Protein 8PUO (pdb70)

Sequence (889 aa):
SITLPSHSKMLTSDFIFGVATASFQIEGATTADNRLPSIWDTFCATPGKVKGMDNGEVACDHYHLWEQDIQLIKDLGVDAYRLSIAWPRVMDKKGEANQAGLDFYRNLLKKLKAEGLTVFATLYHWDLPQHLEDKGGWLNRETAYQFKNYADLVTKELSEWVDSWATFNEPFCAAILGYELGIHAPGLSKPEFGRQAAHHILLAHGLALPVIRKNAPKSQVGIVLNMNRSYAASEKAEDQFACLMRETLDNQFFIEPLMKGQYPQLLKTVAPQYLPTVLPGDMDIISQPIDFLGMMNFYTCNHNAYDADDMFKNVKNSQTVEYTDIGWEIAPQAFTELLVNLHKQYTLPPIYITENGAACADQIIDGEINDEQRVRYLDGHINAVNHAIESGVDIRGYFAWSLMDNFEWAEGYSKRFGLTYVDYQTQERTIKRSGHAYRTLLNNRKSITLPSHSKMLTSDFIFGVATASFQIEGATTADNRLPSIWDTFCATPGKVKGMDNGEVACDHYHLWEQDIQLIKDLGVDAYRLSIAWPRVMDKKGEANQAGLDFYRNLLKKLKAEGLTVFATLYHWDLPQHLEDKGGWLNRETAYQFKNYADLVTKELSEWVDSWATFNEPFCAAILGYELGIHAPGLSKPEFGRQAAHHILLAHGLALPVIRKNAPKSQVGIVLNMNRSYAASEKAEDQFACLMRETLDNQFFIEPLMKGQYPQLLKTVAPQYLPTVLPGDMDIISQPIDFLGMNFYTCNHNAYDADDMFKNVKNSQTVEYTDIGWEIAPQAFTELLVNLHKQYTLPPIYITENGAACADQIIDGEINDEQRVRYLDGHINAVNHAIESGVDIRGYFAWSLMDNFEWAEGYSKRFGLTYVDYQTQERTIKRSGHAYRTLLNNR

B-factor: mean 27.97, std 7.03, range [16.67, 87.18]

Secondary structure (DSSP, 8-state):
-----TT-GGGSTTSEEEEE--HHHH---TTGGGPPPBHHHHHHTSTTSSSTT--SSSTT-HHHHHHHHHHHHHHTT-SEEEEE--HHHHB-TTS-B-HHHHHHHHHHHHHHHHTT-EEEEEEESS--BHHHHTTTGGGSTHHHHHHHHHHHHHHHHHTTS-SEEEEEE-HHIIIIIHHTSSSSTT----HHHHHHHHHHHHHHHHHHHHHHHHH-TTSEEEEEEE--EEEESSSSHHHHHHHHHHHIIIIIHHHHHHHHSS--THHHHH-GGGSPP--TTHHHHHT---SEEEEE---EEEEEEETTTEEEEE--SS---B-TTS-B--HHHHHHHHHHHHHHS-PPPEEEEE----B----BTTB---HHHHHHHHHHHHHHHHHHHTT--EEEEEEE-SS----GGGGGGSB--SEEE-TTT--EEE-HHHHHHHHHHHT--/-----TT-GGGSTT-EEEEE--HHHH---TTGGGPPPBHHHHHHTSTTSSSTT--SSSTT-HHHHHHHHHHHHHHTT-SEEEEE--HHHHB-TTS-B-HHHHHHHHHHHHHHHHTT-EEEEEEESS--BHHHHTTTGGGSTHHHHHHHHHHHHHHHHHGGG-SEEEEEE-HIIIIIIHHTSSSSTT----HHHHHHHHHHHHHHHHHHHHHHHHH-TTSEEEEEEE--EEEESSSSHHHHHHHHHHHIIIIIHHHHHHHHSS--TTHHHH-GGGSPP--TTHHHHHT---SEEEEE---EEEEEEETTTEEEEE--SS---B-TTS-B--HHHHHHHHHHHHHHS-PPPEEEEE----B----BTTB---HHHHHHHHHHHHHHHHHHHTT--EEEEEEE-SS----GGGGGGSB--SEEE-TTT--EEE-HHHHHHHHHHHT-

InterPro domains:
  IPR001360 Glycoside hydrolase family 1 [PF00232] (10-445)
  IPR001360 Glycoside hydrolase family 1 [PR00131] (290-304)
  IPR001360 Glycoside hydrolase family 1 [PR00131] (351-359)
  IPR001360 Glycoside hydrolase family 1 [PR00131] (371-382)
  IPR001360 Glycoside hydrolase family 1 [PR00131] (392-409)
  IPR001360 Glycoside hydrolase family 1 [PR00131] (416-428)
  IPR001360 Glycoside hydrolase family 1 [PTHR10353] (17-446)
  IPR017736 Glycoside hydrolase, family 1, beta-glucosidase [TIGR03356] (14-438)
  IPR017853 Glycoside hydrolase superfamily [SSF51445] (14-445)
  IPR018120 Glycoside hydrolase family 1, active site [PS00572] (351-359)
  IPR033132 Glycosyl hydrolases family 1, N-terminal conserved site [PS00653] (16-30)

Solvent-accessible surface area: 34617 Å² total; per-residue (Å²): 96,6,83,18,57,106,158,3,127,0,41,68,117,123,7,36,0,0,0,0,2,0,2,9,2,4,8,2,15,14,124,30,69,125,20,16,83,0,5,2,34,64,7,21,86,51,130,83,86,13,109,64,184,40,54,2,107,91,6,0,33,4,23,119,44,54,96,98,1,3,98,17,1,80,69,0,19,13,40,0,1,3,6,2,0,2,5,0,5,0,21,49,127,187,47,119,32,22,100,43,2,0,65,16,0,45,75,2,0,105,72,0,70,89,55,65,5,39,0,12,1,1,1,3,4,13,1,0,2,36,49,20,29,100,64,6,0,1,17,3,15,16,4,0,31,58,0,69,89,0,0,48,36,0,0,135,60,0,26,144,57,10,56,4,0,6,0,1,1,14,1,32,10,10,0,4,32,0,1,17,100,17,88,19,4,35,19,43,69,108,36,81,6,0,6,31,0,0,0,11,0,0,0,0,0,0,20,0,3,67,25,0,89,176,28,4,91,196,19,68,1,0,0,1,4,28,4,44,54,7,58,28,38,43,166,124,84,85,8,86,72,0,23,95,1,38,45,4,5,28,9,21,0,5,0,25,0,7,48,140,19,75,12,6,78,64,0,120,118,60,3,79,95,35,48,18,48,46,20,92,45,2,32,114,51,0,38,59,112,19,40,2,0,0,1,1,2,23,12,11,18,20,0,18,90,30,91,136,93,32,46,104,95,49,159,21,107,127,146,50,71,75,12,66,31,46,89,16,30,15,45,137,2,0,23,54,14,0,33,61,8,74,157,107,26,138,36,21,29,2,26,0,0,9,0,2,2,0,9,87,18,123,79,103,143,61,102,3,102,8,80,34,1,4,111,5,0,42,24,0,0,32,4,0,10,100,0,18,114,70,47,5,68,10,101,0,0,0,0,8,0,0,0,0,4,0,26,11,28,58,0,42,45,32,46,6,0,0,0,27,0,55,57,176,90,30,110,34,27,37,0,107,0,0,77,14,0,78,62,14,3,95,103,70,252,98,6,83,18,56,107,150,1,115,0,39,68,119,108,8,37,0,0,0,0,2,1,3,11,0,4,9,3,16,17,123,29,72,126,20,18,69,0,6,2,36,65,7,22,88,51,127,84,87,10,116,66,182,42,55,2,106,90,6,0,32,4,22,118,45,54,103,99,0,4,102,17,1,84,60,0,20,12,43,0,1,3,7,2,0,2,7,0,4,0,17,55,114,183,44,113,41,22,93,45,1,0,65,17,0,49,77,2,0,98,79,0,66,83,50,64,6,40,0,11,1,1,0,3,5,13,2,0,2,35,42,18,29,101,69,6,0,1,17,3,16,16,3,0,31,58,0,70,87,0,0,45,34,0,0,125,59,0,30,135,70,10,57,3,0,6,0,1,1,14,0,32,11,10,0,4,32,0,1,18,100,15,92,19,5,33,17,46,70,112,36,83,8,0,6,31,0,0,0,11,0,0,0,0,0,0,20,0,2,67,24,0,89,175,30,7,90,197,21,68,2,0,0,0,4,29,3,40,56,6,60,28,39,45,164,124,83,85,6,85,72,0,22,95,2,38,44,4,6,29,8,21,0,5,0,25,0,6,46,138,20,72,11,6,80,64,0,121,119,62,4,81,93,34,50,19,45,48,20,90,44,2,33,115,51,0,38,59,109,19,47,1,0,0,0,0,0,24,12,11,19,21,0,25,99,27,90,137,82,33,46,106,96,53,170,36,111,137,143,51,69,83,11,70,29,47,88,17,29,14,45,146,2,0,24,60,12,0,25,64,8,74,164,110,25,139,35,21,32,1,18,0,1,9,0,3,2,0,9,87,18,128,82,110,139,55,123,3,108,7,80,34,1,5,115,4,0,41,25,0,0,36,4,0,9,109,0,22,117,69,48,4,67,7,104,0,0,0,0,8,0,0,0,0,4,0,25,11,27,55,0,41,50,29,44,6,0,0,0,26,0,57,41,170,98,27,116,34,27,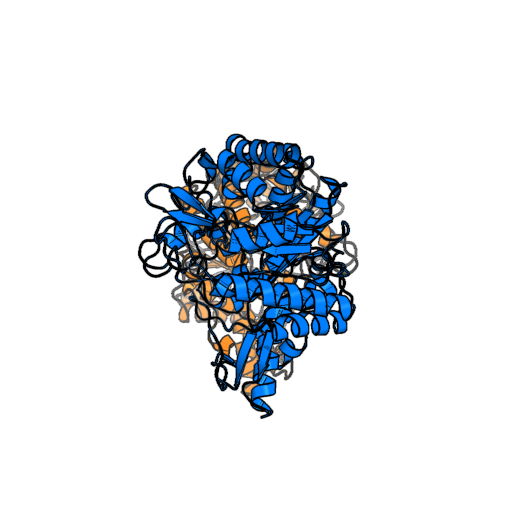34,0,107,0,0,86,15,0,59,77,14,4,98,121,111

Radius of gyration: 33.06 Å; Cα contacts (8 Å, |Δi|>4): 1859; chains: 2; bounding box: 61×107×72 Å

Structure (mmCIF, N/CA/C/O backbone):
data_8PUO
#
_entry.id   8PUO
#
_cell.length_a   103.116
_cell.length_b   201.120
_cell.length_c   47.825
_cell.angle_alpha   90.00
_cell.angle_beta   90.00
_cell.angle_gamma   90.00
#
_symmetry.space_group_name_H-M   'P 21 21 2'
#
loop_
_entity.id
_entity.type
_entity.pdbx_description
1 polymer Beta-glucosidase
2 non-polymer 1,2-ETHANEDIOL
3 non-polymer 2-AMINO-2-HYDROXYMETHYL-PROPANE-1,3-DIOL
4 water water
#
loop_
_atom_site.group_PDB
_atom_site.id
_atom_site.type_symbol
_atom_site.label_atom_id
_atom_site.label_alt_id
_atom_site.label_comp_id
_atom_site.label_asym_id
_atom_site.label_entity_id
_atom_site.label_seq_id
_atom_site.pdbx_PDB_ins_code
_atom_site.Cartn_x
_atom_site.Cartn_y
_atom_site.Cartn_z
_atom_site.occupancy
_atom_site.B_iso_or_equiv
_atom_site.auth_seq_id
_atom_site.auth_comp_id
_atom_site.auth_asym_id
_atom_site.auth_atom_id
_atom_site.pdbx_PDB_model_num
ATOM 1 N N . SER A 1 2 ? 31.615 49.020 31.124 1.00 36.45 2 SER A N 1
ATOM 2 C CA . SER A 1 2 ? 30.558 49.013 30.113 1.00 36.49 2 SER A CA 1
ATOM 3 C C . SER A 1 2 ? 30.971 48.214 28.871 1.00 32.63 2 SER A C 1
ATOM 4 O O . SER A 1 2 ? 32.086 47.675 28.805 1.00 35.78 2 SER A O 1
ATOM 7 N N . ILE A 1 3 ? 30.047 48.115 27.919 1.00 28.44 3 ILE A N 1
ATOM 8 C CA . ILE A 1 3 ? 30.262 47.453 26.632 1.00 31.42 3 ILE A CA 1
ATOM 9 C C . ILE A 1 3 ? 30.028 48.484 25.535 1.00 31.19 3 ILE A C 1
ATOM 10 O O . ILE A 1 3 ? 28.927 49.044 25.447 1.00 28.36 3 ILE A O 1
ATOM 15 N N . THR A 1 4 ? 31.065 48.767 24.723 1.00 26.87 4 THR A N 1
ATOM 16 C CA . THR A 1 4 ? 30.971 49.811 23.696 1.00 26.67 4 THR A CA 1
ATOM 17 C C . THR A 1 4 ? 31.624 49.371 22.392 1.00 28.68 4 THR A C 1
ATOM 18 O O . THR A 1 4 ? 32.633 48.658 22.401 1.00 34.31 4 THR A O 1
ATOM 22 N N . LEU A 1 5 ? 31.063 49.844 21.267 1.00 25.81 5 LEU A N 1
ATOM 23 C CA . LEU A 1 5 ? 31.631 49.738 19.919 1.00 27.83 5 LEU A CA 1
ATOM 24 C C . LEU A 1 5 ? 31.780 51.127 19.275 1.00 29.78 5 LEU A C 1
ATOM 25 O O . LEU A 1 5 ? 31.056 52.062 19.645 1.00 28.58 5 LEU A O 1
ATOM 30 N N . PRO A 1 6 ? 32.709 51.298 18.320 1.00 30.92 6 PRO A N 1
ATOM 31 C CA . PRO A 1 6 ? 32.765 52.569 17.572 1.00 30.67 6 PRO A CA 1
ATOM 32 C C . PRO A 1 6 ? 31.458 52.824 16.830 1.00 31.20 6 PRO A C 1
ATOM 33 O O . PRO A 1 6 ? 30.843 51.896 16.296 1.00 26.79 6 PRO A O 1
ATOM 37 N N . SER A 1 7 ? 31.021 54.098 16.794 1.00 29.66 7 SER A N 1
ATOM 38 C CA . SER A 1 7 ? 29.698 54.368 16.245 1.00 27.29 7 SER A CA 1
ATOM 39 C C . SER A 1 7 ? 29.598 54.100 14.734 1.00 27.39 7 SER A C 1
ATOM 40 O O . SER A 1 7 ? 28.483 54.025 14.197 1.00 32.28 7 SER A O 1
ATOM 43 N N . HIS A 1 8 ? 30.715 53.994 14.019 1.00 28.92 8 HIS A N 1
ATOM 44 C CA . HIS A 1 8 ? 30.685 53.634 12.601 1.00 29.38 8 HIS A CA 1
ATOM 45 C C . HIS A 1 8 ? 30.879 52.116 12.355 1.00 30.10 8 HIS A C 1
ATOM 46 O O . HIS A 1 8 ? 31.104 51.710 11.206 1.00 31.38 8 HIS A O 1
ATOM 53 N N . SER A 1 9 ? 30.858 51.283 13.407 1.00 26.23 9 SER A N 1
ATOM 54 C CA . SER A 1 9 ? 30.950 49.831 13.222 1.00 26.38 9 SER A CA 1
ATOM 55 C C . SER A 1 9 ? 29.751 49.298 12.436 1.00 26.48 9 SER A C 1
ATOM 56 O O . SER A 1 9 ? 28.602 49.686 12.690 1.00 25.99 9 SER A O 1
ATOM 59 N N . LYS A 1 10 ? 30.032 48.388 11.489 1.00 29.85 10 LYS A N 1
ATOM 60 C CA . LYS A 1 10 ? 28.980 47.625 10.811 1.00 28.06 10 LYS A CA 1
ATOM 61 C C . LYS A 1 10 ? 28.067 46.910 11.790 1.00 28.09 10 LYS A C 1
ATOM 62 O O . LYS A 1 10 ? 26.909 46.633 11.462 1.00 27.27 10 LYS A O 1
ATOM 68 N N . MET A 1 11 ? 28.570 46.567 12.983 1.00 28.39 11 MET A N 1
ATOM 69 C CA . MET A 1 11 ? 27.771 45.810 13.937 1.00 28.18 11 MET A CA 1
ATOM 70 C C . MET A 1 11 ? 26.580 46.606 14.480 1.00 29.53 11 MET A C 1
ATOM 71 O O . MET A 1 11 ? 25.593 46.005 14.941 1.00 28.70 11 MET A O 1
ATOM 76 N N . LEU A 1 12 ? 26.637 47.932 14.419 1.00 28.91 12 LEU A N 1
ATOM 77 C CA . LEU A 1 12 ? 25.600 48.778 14.996 1.00 31.98 12 LEU A CA 1
ATOM 78 C C . LEU A 1 12 ? 24.531 49.211 13.985 1.00 34.59 12 LEU A C 1
ATOM 79 O O . LEU A 1 12 ? 23.725 50.094 14.301 1.00 36.44 12 LEU A O 1
ATOM 84 N N . THR A 1 13 ? 24.509 48.632 12.780 1.00 32.18 13 THR A N 1
ATOM 85 C CA . THR A 1 13 ? 23.499 48.918 11.762 1.00 36.86 13 THR A CA 1
ATOM 86 C C . THR A 1 13 ? 22.409 47.827 11.731 1.00 39.84 13 THR A C 1
ATOM 87 O O . THR A 1 13 ? 22.467 46.813 12.425 1.00 39.55 13 THR A O 1
ATOM 91 N N . SER A 1 14 ? 21.387 48.053 10.907 1.00 37.50 14 SER A N 1
ATOM 92 C CA . SER A 1 14 ? 20.347 47.040 10.758 1.00 42.10 14 SER A CA 1
ATOM 93 C C . SER A 1 14 ? 20.807 45.812 9.961 1.00 41.79 14 SER A C 1
ATOM 94 O O . SER A 1 14 ? 20.035 44.850 9.842 1.00 40.92 14 SER A O 1
ATOM 97 N N . ASP A 1 15 ? 22.032 45.806 9.424 1.00 38.70 15 ASP A N 1
ATOM 98 C CA . ASP A 1 15 ? 22.550 44.634 8.727 1.00 40.62 15 ASP A CA 1
ATOM 99 C C . ASP A 1 15 ? 23.131 43.595 9.684 1.00 41.01 15 ASP A C 1
ATOM 100 O O . ASP A 1 15 ? 23.662 42.563 9.220 1.00 40.01 15 ASP A O 1
ATOM 105 N N . PHE A 1 16 ? 23.028 43.832 10.998 1.00 30.37 16 PHE A N 1
ATOM 106 C CA . PHE A 1 16 ? 23.658 42.986 12.007 1.00 31.28 16 PHE A CA 1
ATOM 107 C C . PHE A 1 16 ? 22.681 42.761 13.162 1.00 30.96 16 PHE A C 1
ATOM 108 O O . PHE A 1 16 ? 22.017 43.704 13.608 1.00 30.91 16 PHE A O 1
ATOM 116 N N . ILE A 1 17 ? 22.576 41.529 13.661 1.00 24.18 17 ILE A N 1
ATOM 117 C CA . ILE A 1 17 ? 21.655 41.259 14.766 1.00 25.82 17 ILE A CA 1
ATOM 118 C C . ILE A 1 17 ? 22.409 40.814 16.024 1.00 25.47 17 ILE A C 1
ATOM 119 O O . ILE A 1 17 ? 23.351 40.020 15.960 1.00 25.78 17 ILE A O 1
ATOM 124 N N . PHE A 1 18 ? 21.910 41.252 17.178 1.00 24.53 18 PHE A N 1
ATOM 125 C CA . PHE A 1 18 ? 22.395 40.874 18.497 1.00 22.31 18 PHE A CA 1
ATOM 126 C C . PHE A 1 18 ? 21.320 40.043 19.202 1.00 23.59 18 PHE A C 1
ATOM 127 O O . PHE A 1 18 ? 20.144 40.415 19.174 1.00 22.20 18 PHE A O 1
ATOM 135 N N . GLY A 1 19 ? 21.710 38.925 19.820 1.00 22.63 19 GLY A N 1
ATOM 136 C CA . GLY A 1 19 ? 20.759 38.114 20.579 1.00 21.61 19 GLY A CA 1
ATOM 137 C C . GLY A 1 19 ? 21.286 37.459 21.852 1.00 23.10 19 GLY A C 1
ATOM 138 O O . GLY A 1 19 ? 22.367 37.826 22.347 1.00 21.34 19 GLY A O 1
ATOM 139 N N . VAL A 1 20 ? 20.492 36.528 22.432 1.00 23.94 20 VAL A N 1
ATOM 140 C CA . VAL A 1 20 ? 20.901 35.659 23.544 1.00 23.35 20 VAL A CA 1
ATOM 141 C C . VAL A 1 20 ? 20.397 34.246 23.225 1.00 22.69 20 VAL A C 1
ATOM 142 O O . VAL A 1 20 ? 19.430 34.065 22.470 1.00 21.66 20 VAL A O 1
ATOM 146 N N . ALA A 1 21 ? 21.024 33.247 23.849 1.00 21.39 21 ALA A N 1
ATOM 147 C CA . ALA A 1 21 ? 20.791 31.830 23.485 1.00 19.82 21 ALA A CA 1
ATOM 148 C C . ALA A 1 21 ? 20.572 30.931 24.710 1.00 21.86 21 ALA A C 1
ATOM 149 O O . ALA A 1 21 ? 21.062 31.223 25.799 1.00 20.64 21 ALA A O 1
ATOM 151 N N . THR A 1 22 ? 19.820 29.835 24.518 1.00 22.58 22 THR A N 1
ATOM 152 C CA . THR A 1 22 ? 19.567 28.796 25.526 1.00 20.81 22 THR A CA 1
ATOM 153 C C . THR A 1 22 ? 19.489 27.441 24.824 1.00 21.37 22 THR A C 1
ATOM 154 O O . THR A 1 22 ? 19.572 27.360 23.599 1.00 19.97 22 THR A O 1
ATOM 158 N N . ALA A 1 23 ? 19.250 26.360 25.601 1.00 21.73 23 ALA A N 1
ATOM 159 C CA . ALA A 1 23 ? 18.988 25.015 25.054 1.00 23.35 23 ALA A CA 1
ATOM 160 C C . ALA A 1 23 ? 17.945 24.280 25.916 1.00 21.47 23 ALA A C 1
ATOM 161 O O . ALA A 1 23 ? 17.861 24.522 27.121 1.00 22.89 23 ALA A O 1
ATOM 163 N N . SER A 1 24 ? 17.202 23.326 25.306 1.00 22.32 24 SER A N 1
ATOM 164 C CA . SER A 1 24 ? 16.002 22.763 25.948 1.00 25.73 24 SER A CA 1
ATOM 165 C C . SER A 1 24 ? 16.286 22.105 27.311 1.00 25.16 24 SER A C 1
ATOM 166 O O . SER A 1 24 ? 15.625 22.417 28.314 1.00 22.61 24 SER A O 1
ATOM 169 N N . PHE A 1 25 ? 17.175 21.108 27.347 1.00 21.64 25 PHE A N 1
ATOM 170 C CA . PHE A 1 25 ? 17.419 20.404 28.603 1.00 24.22 25 PHE A CA 1
ATOM 171 C C . PHE A 1 25 ? 18.083 21.293 29.656 1.00 27.31 25 PHE A C 1
ATOM 172 O O . PHE A 1 25 ? 17.927 21.038 30.862 1.00 23.99 25 PHE A O 1
ATOM 180 N N . GLN A 1 26 ? 18.773 22.372 29.239 1.00 21.26 26 GLN A N 1
ATOM 181 C CA . GLN A 1 26 ? 19.431 23.236 30.215 1.00 22.34 26 GLN A CA 1
ATOM 182 C C . GLN A 1 26 ? 18.484 24.155 31.006 1.00 24.94 26 GLN A C 1
ATOM 183 O O . GLN A 1 26 ? 18.860 24.525 32.125 1.00 23.11 26 GLN A O 1
ATOM 189 N N . ILE A 1 27 ? 17.291 24.504 30.483 1.00 22.25 27 ILE A N 1
ATOM 190 C CA . ILE A 1 27 ? 16.382 25.457 31.135 1.00 24.74 27 ILE A CA 1
ATOM 191 C C . ILE A 1 27 ? 14.967 24.920 31.399 1.00 26.05 27 ILE A C 1
ATOM 192 O O . ILE A 1 27 ? 14.284 25.467 32.284 1.00 23.32 27 ILE A O 1
ATOM 197 N N . GLU A 1 28 ? 14.474 23.898 30.679 1.00 23.10 28 GLU A N 1
ATOM 198 C CA . GLU A 1 28 ? 13.018 23.648 30.665 1.00 24.77 28 GLU A CA 1
ATOM 199 C C . GLU A 1 28 ? 12.503 22.972 31.938 1.00 26.26 28 GLU A C 1
ATOM 200 O O . GLU A 1 28 ? 11.436 23.357 32.455 1.00 25.57 28 GLU A O 1
ATOM 206 N N . GLY A 1 29 ? 13.219 21.943 32.444 1.00 24.59 29 GLY A N 1
ATOM 207 C CA . GLY A 1 29 ? 12.643 21.175 33.538 1.00 23.81 29 GLY A CA 1
ATOM 208 C C . GLY A 1 29 ? 11.447 20.370 33.041 1.00 26.18 29 GLY A C 1
ATOM 209 O O . GLY A 1 29 ? 11.368 20.000 31.869 1.00 26.20 29 GLY A O 1
ATOM 210 N N . ALA A 1 30 ? 10.491 20.101 33.937 1.00 24.13 30 ALA A N 1
ATOM 211 C CA . ALA A 1 30 ? 9.277 19.373 33.548 1.00 25.61 30 ALA A CA 1
ATOM 212 C C . ALA A 1 30 ? 9.625 18.123 32.730 1.00 26.52 30 ALA A C 1
ATOM 213 O O . ALA A 1 30 ? 9.084 17.894 31.646 1.00 27.10 30 ALA A O 1
ATOM 215 N N . THR A 1 31 ? 10.578 17.313 33.230 1.00 24.61 31 THR A N 1
ATOM 216 C CA . THR A 1 31 ? 11.042 16.218 32.386 1.00 25.01 31 THR A CA 1
ATOM 217 C C . THR A 1 31 ? 10.035 15.073 32.270 1.00 30.28 31 THR A C 1
ATOM 218 O O . THR A 1 31 ? 10.188 14.223 31.385 1.00 28.76 31 THR A O 1
ATOM 222 N N . THR A 1 32 ? 9.019 15.002 33.123 1.00 27.25 32 THR A N 1
ATOM 223 C CA . THR A 1 32 ? 8.024 13.948 32.935 1.00 31.00 32 THR A CA 1
ATOM 224 C C . THR A 1 32 ? 6.660 14.493 32.540 1.00 33.41 32 THR A C 1
ATOM 225 O O . THR A 1 32 ? 5.690 13.716 32.533 1.00 32.54 32 THR A O 1
ATOM 229 N N . ALA A 1 33 ? 6.551 15.798 32.218 1.00 28.39 33 ALA A N 1
ATOM 230 C CA . ALA A 1 33 ? 5.249 16.362 31.858 1.00 30.73 33 ALA A CA 1
ATOM 231 C C . ALA A 1 33 ? 4.831 15.878 30.470 1.00 32.65 33 ALA A C 1
ATOM 232 O O . ALA A 1 33 ? 5.664 15.662 29.587 1.00 30.35 33 ALA A O 1
ATOM 234 N N . ASP A 1 34 ? 3.528 15.678 30.301 1.00 31.40 34 ASP A N 1
ATOM 235 C CA . ASP A 1 34 ? 2.900 15.486 28.984 1.00 32.46 34 ASP A CA 1
ATOM 236 C C . ASP A 1 34 ? 3.543 14.348 28.175 1.00 29.94 34 ASP A C 1
ATOM 237 O O . ASP A 1 34 ? 3.715 14.438 26.960 1.00 28.44 34 ASP A O 1
ATOM 242 N N . ASN A 1 35 ? 3.877 13.258 28.868 1.00 28.01 35 ASN A N 1
ATOM 243 C CA . ASN A 1 35 ? 4.409 12.026 28.266 1.00 30.07 35 ASN A CA 1
ATOM 244 C C . ASN A 1 35 ? 5.728 12.265 27.543 1.00 31.47 35 ASN A C 1
ATOM 245 O O . ASN A 1 35 ? 6.032 11.566 26.564 1.00 30.13 35 ASN A O 1
ATOM 250 N N . ARG A 1 36 ? 6.515 13.262 27.977 1.00 27.92 36 ARG A N 1
ATOM 251 C CA . ARG A 1 36 ? 7.874 13.398 27.451 1.00 24.69 36 ARG A CA 1
ATOM 252 C C . ARG A 1 36 ? 8.672 12.099 27.661 1.00 26.32 36 ARG A C 1
ATOM 253 O O . ARG A 1 36 ? 8.664 11.520 28.756 1.00 25.80 36 ARG A O 1
ATOM 261 N N . LEU A 1 37 ? 9.420 11.655 26.617 1.00 22.94 37 LEU A N 1
ATOM 262 C CA . LEU A 1 37 ? 10.201 10.408 26.750 1.00 22.53 37 LEU A CA 1
ATOM 263 C C . LEU A 1 37 ? 11.495 10.710 27.506 1.00 25.92 37 LEU A C 1
ATOM 264 O O . LEU A 1 37 ? 11.995 11.837 27.442 1.00 24.72 37 LEU A O 1
ATOM 269 N N . PRO A 1 38 ? 12.053 9.737 28.233 1.00 23.34 38 PRO A N 1
ATOM 270 C CA . PRO A 1 38 ? 13.399 9.917 28.829 1.00 25.74 38 PRO A CA 1
ATOM 271 C C . PRO A 1 38 ? 14.491 10.102 27.779 1.00 25.02 38 PRO A C 1
ATOM 272 O O . PRO A 1 38 ? 14.503 9.409 26.756 1.00 23.09 38 PRO A O 1
ATOM 276 N N . SER A 1 39 ? 15.459 10.984 28.072 1.00 24.23 39 SER A N 1
ATOM 277 C CA . SER A 1 39 ? 16.590 11.248 27.181 1.00 22.50 39 SER A CA 1
ATOM 278 C C . SER A 1 39 ? 17.878 10.654 27.752 1.00 26.08 39 SER A C 1
ATOM 279 O O . SER A 1 39 ? 17.948 10.241 28.913 1.00 22.51 39 SER A O 1
ATOM 282 N N . ILE A 1 40 ? 18.929 10.613 26.920 1.00 23.62 40 ILE A N 1
ATOM 283 C CA . ILE A 1 40 ? 20.208 10.095 27.415 1.00 22.67 40 ILE A CA 1
ATOM 284 C C . ILE A 1 40 ? 20.760 10.948 28.555 1.00 23.01 40 ILE A C 1
ATOM 285 O O . ILE A 1 40 ? 21.521 10.447 29.379 1.00 22.19 40 ILE A O 1
ATOM 290 N N . TRP A 1 41 ? 20.401 12.246 28.627 1.00 24.03 41 TRP A N 1
ATOM 291 C CA . TRP A 1 41 ? 20.873 13.049 29.757 1.00 19.37 41 TRP A CA 1
ATOM 292 C C . TRP A 1 41 ? 20.085 12.764 31.043 1.00 25.00 41 TRP A C 1
ATOM 293 O O . TRP A 1 41 ? 20.639 12.914 32.155 1.00 24.33 41 TRP A O 1
ATOM 304 N N . ASP A 1 42 ? 18.816 12.335 30.941 1.00 22.08 42 ASP A N 1
ATOM 305 C CA . ASP A 1 42 ? 18.139 11.860 32.159 1.00 24.88 42 ASP A CA 1
ATOM 306 C C . ASP A 1 42 ? 18.864 10.641 32.729 1.00 25.64 42 ASP A C 1
ATOM 307 O O . ASP A 1 42 ? 19.123 10.558 33.943 1.00 24.37 42 ASP A O 1
ATOM 312 N N . THR A 1 43 ? 19.280 9.720 31.846 1.00 23.91 43 THR A N 1
ATOM 313 C CA . THR A 1 43 ? 20.007 8.533 32.290 1.00 22.54 43 THR A CA 1
ATOM 314 C C . THR A 1 43 ? 21.375 8.896 32.862 1.00 24.31 43 THR A C 1
ATOM 315 O O . THR A 1 43 ? 21.769 8.362 33.894 1.00 24.41 43 THR A O 1
ATOM 319 N N . PHE A 1 44 ? 22.124 9.776 32.180 1.00 24.30 44 PHE A N 1
ATOM 320 C CA . PHE A 1 44 ? 23.466 10.152 32.620 1.00 24.86 44 PHE A CA 1
ATOM 321 C C . PHE A 1 44 ? 23.417 10.814 34.001 1.00 25.73 44 PHE A C 1
ATOM 322 O O . PHE A 1 44 ? 24.182 10.441 34.901 1.00 25.21 44 PHE A O 1
ATOM 330 N N . CYS A 1 45 ? 22.480 11.761 34.219 1.00 25.49 45 CYS A N 1
ATOM 331 C CA . CYS A 1 45 ? 22.394 12.383 35.554 1.00 23.96 45 CYS A CA 1
ATOM 332 C C . CYS A 1 45 ? 22.110 11.351 36.642 1.00 26.54 45 CYS A C 1
ATOM 333 O O . CYS A 1 45 ? 22.568 11.494 37.788 1.00 25.73 45 CYS A O 1
ATOM 336 N N . ALA A 1 46 ? 21.332 10.317 36.325 1.00 26.76 46 ALA A N 1
ATOM 337 C CA . ALA A 1 46 ? 21.037 9.327 37.352 1.00 25.94 46 ALA A CA 1
ATOM 338 C C . ALA A 1 46 ? 22.144 8.284 37.526 1.00 28.93 46 ALA A C 1
ATOM 339 O O . ALA A 1 46 ? 21.972 7.354 38.325 1.00 27.39 46 ALA A O 1
ATOM 341 N N . THR A 1 47 ? 23.273 8.397 36.824 1.00 26.07 47 THR A N 1
ATOM 342 C CA . THR A 1 47 ? 24.370 7.411 36.956 1.00 25.81 47 THR A CA 1
ATOM 343 C C . THR A 1 47 ? 25.419 7.944 37.916 1.00 31.48 47 THR A C 1
ATOM 344 O O . THR A 1 47 ? 25.979 9.030 37.657 1.00 27.93 47 THR A O 1
ATOM 348 N N . PRO A 1 48 ? 25.730 7.257 39.011 1.00 29.70 48 PRO A N 1
ATOM 349 C CA . PRO A 1 48 ? 26.639 7.854 40.004 1.00 30.21 48 PRO A CA 1
ATOM 350 C C . PRO A 1 48 ? 27.960 8.266 39.371 1.00 30.15 48 PRO A C 1
ATOM 351 O O . PRO A 1 48 ? 28.525 7.542 38.554 1.00 26.22 48 PRO A O 1
ATOM 355 N N . GLY A 1 49 ? 28.404 9.478 39.697 1.00 26.91 49 GLY A N 1
ATOM 356 C CA . GLY A 1 49 ? 29.711 9.962 39.303 1.00 29.01 49 GLY A CA 1
ATOM 357 C C . GLY A 1 49 ? 29.795 10.692 37.974 1.00 28.59 49 GLY A C 1
ATOM 358 O O . GLY A 1 49 ? 30.878 11.166 37.623 1.00 32.08 49 GLY A O 1
ATOM 359 N N . LYS A 1 50 ? 28.714 10.766 37.204 1.00 26.10 50 LYS A N 1
ATOM 360 C CA . LYS A 1 50 ? 28.812 11.333 35.860 1.00 26.28 50 LYS A CA 1
ATOM 361 C C . LYS A 1 50 ? 28.525 12.819 35.819 1.00 25.60 50 LYS A C 1
ATOM 362 O O . LYS A 1 50 ? 29.082 13.524 34.946 1.00 26.54 50 LYS A O 1
ATOM 368 N N . VAL A 1 51 ? 27.657 13.296 36.718 1.00 25.57 51 VAL A N 1
ATOM 369 C CA . VAL A 1 51 ? 27.264 14.709 36.769 1.00 24.27 51 VAL A CA 1
ATOM 370 C C . VAL A 1 51 ? 27.516 15.228 38.183 1.00 25.78 51 VAL A C 1
ATOM 371 O O . VAL A 1 51 ? 27.333 14.506 39.172 1.00 23.59 51 VAL A O 1
ATOM 375 N N . LYS A 1 52 ? 28.029 16.460 38.265 1.00 29.18 52 LYS A N 1
ATOM 376 C CA . LYS A 1 52 ? 28.434 17.076 39.534 1.00 30.68 52 LYS A CA 1
ATOM 377 C C . LYS A 1 52 ? 27.380 16.937 40.629 1.00 29.35 52 LYS A C 1
ATOM 378 O O . LYS A 1 52 ? 26.205 17.277 40.431 1.00 27.80 52 LYS A O 1
ATOM 384 N N . GLY A 1 53 ? 27.826 16.519 41.810 1.00 29.53 53 GLY A N 1
ATOM 385 C CA . GLY A 1 53 ? 26.927 16.471 42.976 1.00 28.30 53 GLY A CA 1
ATOM 386 C C . GLY A 1 53 ? 25.724 15.569 42.742 1.00 30.51 53 GLY A C 1
ATOM 387 O O . GLY A 1 53 ? 25.849 14.451 42.207 1.00 27.95 53 GLY A O 1
ATOM 388 N N . MET A 1 54 ? 24.543 16.044 43.165 1.00 25.79 54 MET A N 1
ATOM 389 C CA . MET A 1 54 ? 23.263 15.376 42.909 1.00 29.45 54 MET A CA 1
ATOM 390 C C . MET A 1 54 ? 22.434 16.075 41.830 1.00 27.35 54 MET A C 1
ATOM 391 O O . MET A 1 54 ? 21.227 15.844 41.737 1.00 28.25 54 MET A O 1
ATOM 396 N N . ASP A 1 55 ? 23.063 16.890 40.985 1.00 27.79 55 ASP A N 1
ATOM 397 C CA . ASP A 1 55 ? 22.330 17.734 40.057 1.00 24.40 55 ASP A CA 1
ATOM 398 C C . ASP A 1 55 ? 21.693 16.931 38.921 1.00 26.88 55 ASP A C 1
ATOM 399 O O . ASP A 1 55 ? 22.290 15.997 38.369 1.00 25.23 55 ASP A O 1
ATOM 404 N N . ASN A 1 56 ? 20.488 17.336 38.532 1.00 26.66 56 ASN A N 1
ATOM 405 C CA . ASN A 1 56 ? 19.824 16.720 37.391 1.00 25.34 56 ASN A CA 1
ATOM 406 C C . ASN A 1 56 ? 18.967 17.800 36.729 1.00 24.49 56 ASN A C 1
ATOM 407 O O . ASN A 1 56 ? 18.971 18.974 37.152 1.00 24.53 56 ASN A O 1
ATOM 412 N N . GLY A 1 57 ? 18.256 17.401 35.669 1.00 23.55 57 GLY A N 1
ATOM 413 C CA . GLY A 1 57 ? 17.462 18.305 34.858 1.00 25.05 57 GLY A CA 1
ATOM 414 C C . GLY A 1 57 ? 15.977 18.328 35.160 1.00 25.18 57 GLY A C 1
ATOM 415 O O . GLY A 1 57 ? 15.229 18.968 34.413 1.00 26.58 57 GLY A O 1
ATOM 416 N N . GLU A 1 58 ? 15.521 17.664 36.224 1.00 23.34 58 GLU A N 1
ATOM 417 C CA . GLU A 1 58 ? 14.085 17.541 36.479 1.00 25.53 58 GLU A CA 1
ATOM 418 C C . GLU A 1 58 ? 13.384 18.893 36.644 1.00 26.59 58 GLU A C 1
ATOM 419 O O . GLU A 1 58 ? 12.199 18.999 36.299 1.00 28.17 58 GLU A O 1
ATOM 425 N N . VAL A 1 59 ? 14.044 19.920 37.228 1.00 26.66 59 VAL A N 1
ATOM 426 C CA . VAL A 1 59 ? 13.421 21.230 37.440 1.00 27.38 59 VAL A CA 1
ATOM 427 C C . VAL A 1 59 ? 14.126 22.350 36.654 1.00 26.45 59 VAL A C 1
ATOM 428 O O . VAL A 1 59 ? 13.469 23.135 35.958 1.00 24.93 59 VAL A O 1
ATOM 432 N N . ALA A 1 60 ? 15.464 22.428 36.738 1.00 24.54 60 ALA A N 1
ATOM 433 C CA . ALA A 1 60 ? 16.296 23.425 36.003 1.00 25.34 60 ALA A CA 1
ATOM 434 C C . ALA A 1 60 ? 15.707 24.807 36.293 1.00 26.50 60 ALA A C 1
ATOM 435 O O . ALA A 1 60 ? 15.504 25.138 37.474 1.00 25.15 60 ALA A O 1
ATOM 437 N N . CYS A 1 61 ? 15.448 25.644 35.271 1.00 25.11 61 CYS A N 1
ATOM 438 C CA . CYS A 1 61 ? 14.860 26.963 35.492 1.00 25.66 61 CYS A CA 1
ATOM 439 C C . CYS A 1 61 ? 13.332 26.949 35.343 1.00 26.65 61 CYS A C 1
ATOM 440 O O . CYS A 1 61 ? 12.702 28.024 35.272 1.00 26.43 61 CYS A O 1
ATOM 443 N N . ASP A 1 62 ? 12.731 25.758 35.214 1.00 26.16 62 ASP A N 1
ATOM 444 C CA . ASP A 1 62 ? 11.266 25.595 35.054 1.00 27.72 62 ASP A CA 1
ATOM 445 C C . ASP A 1 62 ? 10.673 26.462 33.922 1.00 26.47 62 ASP A C 1
ATOM 446 O O . ASP A 1 62 ? 9.560 26.992 34.033 1.00 25.27 62 ASP A O 1
ATOM 451 N N . HIS A 1 63 ? 11.427 26.593 32.816 1.00 25.18 63 HIS A N 1
ATOM 452 C CA . HIS A 1 63 ? 10.987 27.385 31.655 1.00 23.35 63 HIS A CA 1
ATOM 453 C C . HIS A 1 63 ? 9.742 26.787 30.978 1.00 23.60 63 HIS A C 1
ATOM 454 O O . HIS A 1 63 ? 8.952 27.526 30.386 1.00 25.51 63 HIS A O 1
ATOM 461 N N . TYR A 1 64 ? 9.520 25.468 31.082 1.00 22.20 64 TYR A N 1
ATOM 462 C CA . TYR A 1 64 ? 8.283 24.878 30.560 1.00 24.63 64 TYR A CA 1
ATOM 463 C C . TYR A 1 64 ? 7.048 25.566 31.119 1.00 26.51 64 TYR A C 1
ATOM 464 O O . TYR A 1 64 ? 6.014 25.645 30.435 1.00 26.85 64 TYR A O 1
ATOM 473 N N . HIS A 1 65 ? 7.104 26.014 32.385 1.00 26.28 65 HIS A N 1
ATOM 474 C CA . HIS A 1 65 ? 5.977 26.700 32.996 1.00 29.18 65 HIS A CA 1
ATOM 475 C C . HIS A 1 65 ? 6.145 28.218 33.053 1.00 29.83 65 HIS A C 1
ATOM 476 O O . HIS A 1 65 ? 5.129 28.922 33.164 1.00 28.10 65 HIS A O 1
ATOM 483 N N . LEU A 1 66 ? 7.381 28.733 33.028 1.00 23.76 66 LEU A N 1
ATOM 484 C CA . LEU A 1 66 ? 7.612 30.176 33.193 1.00 24.63 66 LEU A CA 1
ATOM 485 C C . LEU A 1 66 ? 7.916 30.892 31.863 1.00 28.39 66 LEU A C 1
ATOM 486 O O . LEU A 1 66 ? 8.357 32.061 31.875 1.00 26.35 66 LEU A O 1
ATOM 491 N N . TRP A 1 67 ? 7.675 30.230 30.719 1.00 27.39 67 TRP A N 1
ATOM 492 C CA . TRP A 1 67 ? 8.063 30.787 29.413 1.00 28.08 67 TRP A CA 1
ATOM 493 C C . TRP A 1 67 ? 7.537 32.219 29.155 1.00 29.45 67 TRP A C 1
ATOM 494 O O . TRP A 1 67 ? 8.198 33.009 28.465 1.00 25.79 67 TRP A O 1
ATOM 505 N N . GLU A 1 68 ? 6.346 32.573 29.640 1.00 29.19 68 GLU A N 1
ATOM 506 C CA . GLU A 1 68 ? 5.788 33.878 29.251 1.00 32.86 68 GLU A CA 1
ATOM 507 C C . GLU A 1 68 ? 6.520 35.032 29.948 1.00 30.61 68 GLU A C 1
ATOM 508 O O . GLU A 1 68 ? 6.828 36.079 29.332 1.00 29.36 68 GLU A O 1
ATOM 514 N N . GLN A 1 69 ? 6.833 34.848 31.227 1.00 27.85 69 GLN A N 1
ATOM 515 C CA . GLN A 1 69 ? 7.639 35.848 31.911 1.00 29.13 69 GLN A CA 1
ATOM 516 C C . GLN A 1 69 ? 9.071 35.847 31.364 1.00 28.54 69 GLN A C 1
ATOM 517 O O . GLN A 1 69 ? 9.698 36.913 31.286 1.00 27.71 69 GLN A O 1
ATOM 523 N N . ASP A 1 70 ? 9.575 34.686 30.872 1.00 25.70 70 ASP A N 1
ATOM 524 C CA . ASP A 1 70 ? 10.909 34.703 30.237 1.00 24.27 70 ASP A CA 1
ATOM 525 C C . ASP A 1 70 ? 10.912 35.425 28.872 1.00 24.43 70 ASP A C 1
ATOM 526 O O . ASP A 1 70 ? 11.937 36.004 28.476 1.00 25.81 70 ASP A O 1
ATOM 531 N N . ILE A 1 71 ? 9.793 35.426 28.139 1.00 26.64 71 ILE A N 1
ATOM 532 C CA . ILE A 1 71 ? 9.742 36.287 26.946 1.00 26.97 71 ILE A CA 1
ATOM 533 C C . ILE A 1 71 ? 9.805 37.768 27.345 1.00 28.38 71 ILE A C 1
ATOM 534 O O . ILE A 1 71 ? 10.483 38.577 26.676 1.00 26.41 71 ILE A O 1
ATOM 539 N N . GLN A 1 72 ? 9.079 38.158 28.413 1.00 25.13 72 GLN A N 1
ATOM 540 C CA . GLN A 1 72 ? 9.201 39.557 28.862 1.00 29.67 72 GLN A CA 1
ATOM 541 C C . GLN A 1 72 ? 10.647 39.890 29.261 1.00 31.59 72 GLN A C 1
ATOM 542 O O . GLN A 1 72 ? 11.137 40.998 29.006 1.00 30.76 72 GLN A O 1
ATOM 548 N N . LEU A 1 73 ? 11.349 38.939 29.871 1.00 26.81 73 LEU A N 1
ATOM 549 C CA . LEU A 1 73 ? 12.771 39.127 30.176 1.00 23.19 73 LEU A CA 1
ATOM 550 C C . LEU A 1 73 ? 13.593 39.358 28.898 1.00 27.06 73 LEU A C 1
ATOM 551 O O . LEU A 1 73 ? 14.463 40.246 28.861 1.00 26.17 73 LEU A O 1
ATOM 556 N N . ILE A 1 74 ? 13.351 38.544 27.846 1.00 25.78 74 ILE A N 1
ATOM 557 C CA . ILE A 1 74 ? 14.062 38.721 26.568 1.00 24.67 74 ILE A CA 1
ATOM 558 C C . ILE A 1 74 ? 13.786 40.120 26.013 1.00 28.26 74 ILE A C 1
ATOM 559 O O . ILE A 1 74 ? 14.696 40.824 25.547 1.00 25.58 74 ILE A O 1
ATOM 564 N N . LYS A 1 75 ? 12.530 40.562 26.095 1.00 28.76 75 LYS A N 1
ATOM 565 C CA . LYS A 1 75 ? 12.192 41.927 25.660 1.00 32.17 75 LYS A CA 1
ATOM 566 C C . LYS A 1 75 ? 12.961 42.979 26.448 1.00 33.49 75 LYS A C 1
ATOM 567 O O . LYS A 1 75 ? 13.424 43.982 25.881 1.00 33.41 75 LYS A O 1
ATOM 573 N N . ASP A 1 76 ? 13.046 42.806 27.770 1.00 29.23 76 ASP A N 1
ATOM 574 C CA . ASP A 1 76 ? 13.676 43.815 28.620 1.00 32.15 76 ASP A CA 1
ATOM 575 C C . ASP A 1 76 ? 15.152 44.016 28.292 1.00 36.34 76 ASP A C 1
ATOM 576 O O . ASP A 1 76 ? 15.689 45.118 28.494 1.00 33.52 76 ASP A O 1
ATOM 581 N N . LEU A 1 77 ? 15.830 42.958 27.846 1.00 29.18 77 LEU A N 1
ATOM 582 C CA . LEU A 1 77 ? 17.249 43.029 27.531 1.00 26.86 77 LEU A CA 1
ATOM 583 C C . LEU A 1 77 ? 17.512 43.785 26.234 1.00 26.34 77 LEU A C 1
ATOM 584 O O . LEU A 1 77 ? 18.671 44.090 25.952 1.00 28.34 77 LEU A O 1
ATOM 589 N N . GLY A 1 78 ? 16.476 44.070 25.434 1.00 29.84 78 GLY A N 1
ATOM 590 C CA . GLY A 1 78 ? 16.636 44.861 24.215 1.00 29.07 78 GLY A CA 1
ATOM 591 C C . GLY A 1 78 ? 17.160 44.127 22.980 1.00 28.04 78 GLY A C 1
ATOM 592 O O . GLY A 1 78 ? 17.551 44.794 22.008 1.00 25.53 78 GLY A O 1
ATOM 593 N N . VAL A 1 79 ? 17.174 42.786 22.968 1.00 24.05 79 VAL A N 1
ATOM 594 C CA . VAL A 1 79 ? 17.848 42.070 21.895 1.00 21.67 79 VAL A CA 1
ATOM 595 C C . VAL A 1 79 ? 16.964 42.035 20.655 1.00 26.60 79 VAL A C 1
ATOM 596 O O . VAL A 1 79 ? 15.741 42.209 20.724 1.00 25.28 79 VAL A O 1
ATOM 600 N N . ASP A 1 80 ? 17.615 41.800 19.496 1.00 23.67 80 ASP A N 1
ATOM 601 C CA . ASP A 1 80 ? 16.917 41.649 18.216 1.00 25.00 80 ASP A CA 1
ATOM 602 C C . ASP A 1 80 ? 16.385 40.223 18.026 1.00 25.39 80 ASP A C 1
ATOM 603 O O . ASP A 1 80 ? 15.458 40.021 17.234 1.00 20.15 80 ASP A O 1
ATOM 608 N N . ALA A 1 81 ? 16.999 39.239 18.697 1.00 24.15 81 ALA A N 1
ATOM 609 C CA . ALA A 1 81 ? 16.864 37.832 18.312 1.00 21.74 81 ALA A CA 1
ATOM 610 C C . ALA A 1 81 ? 17.046 36.914 19.514 1.00 20.27 81 ALA A C 1
ATOM 611 O O . ALA A 1 81 ? 17.724 37.262 20.478 1.00 21.15 81 ALA A O 1
ATOM 613 N N . TYR A 1 82 ? 16.463 35.718 19.406 1.00 20.23 82 TYR A N 1
ATOM 614 C CA . TYR A 1 82 ? 16.553 34.700 20.484 1.00 21.19 82 TYR A CA 1
ATOM 615 C C . TYR A 1 82 ? 16.832 33.335 19.847 1.00 20.63 82 TYR A C 1
ATOM 616 O O . TYR A 1 82 ? 16.175 32.978 18.869 1.00 20.28 82 TYR A O 1
ATOM 625 N N . ARG A 1 83 ? 17.814 32.619 20.406 1.00 22.16 83 ARG A N 1
ATOM 626 C CA . ARG A 1 83 ? 18.174 31.273 19.893 1.00 21.20 83 ARG A CA 1
ATOM 627 C C . ARG A 1 83 ? 17.795 30.223 20.947 1.00 23.67 83 ARG A C 1
ATOM 628 O O . ARG A 1 83 ? 18.239 30.360 22.108 1.00 22.01 83 ARG A O 1
ATOM 636 N N . LEU A 1 84 ? 17.000 29.226 20.557 1.00 19.81 84 LEU A N 1
ATOM 637 C CA . LEU A 1 84 ? 16.583 28.152 21.481 1.00 19.47 84 LEU A CA 1
ATOM 638 C C . LEU A 1 84 ? 16.696 26.791 20.783 1.00 21.00 84 LEU A C 1
ATOM 639 O O . LEU A 1 84 ? 16.902 26.773 19.564 1.00 20.20 84 LEU A O 1
ATOM 644 N N . SER A 1 85 ? 16.594 25.703 21.552 1.00 19.10 85 SER A N 1
ATOM 645 C CA . SER A 1 85 ? 16.511 24.394 20.901 1.00 18.37 85 SER A CA 1
ATOM 646 C C . SER A 1 85 ? 15.154 23.733 21.156 1.00 19.76 85 SER A C 1
ATOM 647 O O . SER A 1 85 ? 14.425 24.099 22.085 1.00 21.45 85 SER A O 1
ATOM 650 N N . ILE A 1 86 ? 14.822 22.749 20.276 1.00 21.17 86 ILE A N 1
ATOM 651 C CA . ILE A 1 86 ? 13.589 21.955 20.351 1.00 20.35 86 ILE A CA 1
ATOM 652 C C . ILE A 1 86 ? 13.957 20.600 20.985 1.00 23.36 86 ILE A C 1
ATOM 653 O O . ILE A 1 86 ? 14.981 19.986 20.622 1.00 22.25 86 ILE A O 1
ATOM 658 N N . ALA A 1 87 ? 13.123 20.104 21.902 1.00 22.66 87 ALA A N 1
ATOM 659 C CA . ALA A 1 87 ? 13.382 18.808 22.562 1.00 23.22 87 ALA A CA 1
ATOM 660 C C . ALA A 1 87 ? 12.716 17.642 21.807 1.00 23.84 87 ALA A C 1
ATOM 661 O O . ALA A 1 87 ? 11.500 17.427 21.890 1.00 22.11 87 ALA A O 1
ATOM 663 N N . TRP A 1 88 ? 13.510 16.890 21.062 1.00 19.93 88 TRP A N 1
ATOM 664 C CA . TRP A 1 88 ? 13.013 15.672 20.412 1.00 24.21 88 TRP A CA 1
ATOM 665 C C . TRP A 1 88 ? 12.221 14.761 21.364 1.00 21.12 88 TRP A C 1
ATOM 666 O O . TRP A 1 88 ? 11.197 14.201 20.930 1.00 24.32 88 TRP A O 1
ATOM 677 N N . PRO A 1 89 ? 12.601 14.580 22.632 1.00 21.07 89 PRO A N 1
ATOM 678 C CA . PRO A 1 89 ? 11.785 13.719 23.536 1.00 22.97 89 PRO A CA 1
ATOM 679 C C . PRO A 1 89 ? 10.388 14.224 23.771 1.00 26.26 89 PRO A C 1
ATOM 680 O O . PRO A 1 89 ? 9.514 13.434 24.169 1.00 24.15 89 PRO A O 1
ATOM 684 N N . ARG A 1 90 ? 10.138 15.533 23.611 1.00 23.28 90 ARG A N 1
ATOM 685 C CA . ARG A 1 90 ? 8.785 16.024 23.865 1.00 23.80 90 ARG A CA 1
ATOM 686 C C . ARG A 1 90 ? 7.837 15.857 22.680 1.00 26.29 90 ARG A C 1
ATOM 687 O O . ARG A 1 90 ? 6.613 15.848 22.887 1.00 27.52 90 ARG A O 1
ATOM 695 N N . VAL A 1 91 ? 8.339 15.826 21.437 1.00 26.05 91 VAL A N 1
ATOM 696 C CA . VAL A 1 91 ? 7.461 16.066 20.288 1.00 25.57 91 VAL A CA 1
ATOM 697 C C . VAL A 1 91 ? 7.041 14.796 19.554 1.00 30.23 91 VAL A C 1
ATOM 698 O O . VAL A 1 91 ? 6.215 14.868 18.629 1.00 28.82 91 VAL A O 1
ATOM 702 N N . MET A 1 92 ? 7.533 13.632 19.954 1.00 26.57 92 MET A N 1
ATOM 703 C CA . MET A 1 92 ? 6.957 12.442 19.375 1.00 29.71 92 MET A CA 1
ATOM 704 C C . MET A 1 92 ? 7.068 11.308 20.372 1.00 32.78 92 MET A C 1
ATOM 705 O O . MET A 1 92 ? 7.871 11.360 21.318 1.00 26.27 92 MET A O 1
ATOM 710 N N . ASP A 1 93 ? 6.286 10.257 20.108 1.00 31.76 93 ASP A N 1
ATOM 711 C CA . ASP A 1 93 ? 6.307 9.059 20.978 1.00 29.85 93 ASP A CA 1
ATOM 712 C C . ASP A 1 93 ? 7.354 8.059 20.472 1.00 32.69 93 ASP A C 1
ATOM 713 O O . ASP A 1 93 ? 8.088 8.401 19.538 1.00 31.81 93 ASP A O 1
ATOM 718 N N . LYS A 1 94 ? 7.384 6.856 21.049 1.00 32.91 94 LYS A N 1
ATOM 719 C CA . LYS A 1 94 ? 8.416 5.836 20.697 1.00 37.76 94 LYS A CA 1
ATOM 720 C C . LYS A 1 94 ? 8.170 5.221 19.304 1.00 40.07 94 LYS A C 1
ATOM 721 O O . LYS A 1 94 ? 9.129 4.705 18.720 1.00 41.67 94 LYS A O 1
ATOM 727 N N . LYS A 1 95 ? 6.940 5.259 18.806 1.00 52.93 95 LYS A N 1
ATOM 728 C CA . LYS A 1 95 ? 6.620 4.693 17.471 1.00 45.25 95 LYS A CA 1
ATOM 729 C C . LYS A 1 95 ? 6.825 5.745 16.371 1.00 45.89 95 LYS A C 1
ATOM 730 O O . LYS A 1 95 ? 6.655 5.408 15.199 1.00 58.05 95 LYS A O 1
ATOM 736 N N . GLY A 1 96 ? 7.158 6.974 16.752 1.00 41.34 96 GLY A N 1
ATOM 737 C CA . GLY A 1 96 ? 7.396 8.029 15.759 1.00 35.46 96 GLY A CA 1
ATOM 738 C C . GLY A 1 96 ? 6.188 8.924 15.583 1.00 33.21 96 GLY A C 1
ATOM 739 O O . GLY A 1 96 ? 6.259 9.815 14.728 1.00 33.24 96 GLY A O 1
ATOM 740 N N . GLU A 1 97 ? 5.115 8.706 16.343 1.00 34.00 97 GLU A N 1
ATOM 741 C CA . GLU A 1 97 ? 3.930 9.565 16.094 1.00 35.07 97 GLU A CA 1
ATOM 742 C C . GLU A 1 97 ? 3.988 10.900 16.855 1.00 31.47 97 GLU A C 1
ATOM 743 O O . GLU A 1 97 ? 4.604 10.968 17.916 1.00 31.85 97 GLU A O 1
ATOM 749 N N . ALA A 1 98 ? 3.370 11.968 16.309 1.00 32.74 98 ALA A N 1
ATOM 750 C CA . ALA A 1 98 ? 3.501 13.297 16.938 1.00 30.15 98 ALA A CA 1
ATOM 751 C C . ALA A 1 98 ? 2.829 13.347 18.309 1.00 34.11 98 ALA A C 1
ATOM 752 O O . ALA A 1 98 ? 1.699 12.857 18.491 1.00 33.35 98 ALA A O 1
ATOM 754 N N . ASN A 1 99 ? 3.503 14.029 19.253 1.00 28.61 99 ASN A N 1
ATOM 755 C CA . ASN A 1 99 ? 2.982 14.311 20.589 1.00 30.31 99 ASN A CA 1
ATOM 756 C C . ASN A 1 99 ? 2.480 15.745 20.554 1.00 31.31 99 ASN A C 1
ATOM 757 O O . ASN A 1 99 ? 3.287 16.673 20.607 1.00 25.81 99 ASN A O 1
ATOM 762 N N . GLN A 1 100 ? 1.155 15.926 20.484 1.00 27.91 100 GLN A N 1
ATOM 763 C CA . GLN A 1 100 ? 0.579 17.274 20.279 1.00 31.07 100 GLN A CA 1
ATOM 764 C C . GLN A 1 100 ? 0.756 18.201 21.480 1.00 29.15 100 GLN A C 1
ATOM 765 O O . GLN A 1 100 ? 0.931 19.404 21.292 1.00 29.99 100 GLN A O 1
ATOM 771 N N . ALA A 1 101 ? 0.729 17.676 22.712 1.00 29.57 101 ALA A N 1
ATOM 772 C CA . ALA A 1 101 ? 0.975 18.527 23.883 1.00 32.05 101 ALA A CA 1
ATOM 773 C C . ALA A 1 101 ? 2.395 19.088 23.866 1.00 30.15 101 ALA A C 1
ATOM 774 O O . ALA A 1 101 ? 2.628 20.292 24.136 1.00 30.06 101 ALA A O 1
ATOM 776 N N . GLY A 1 102 ? 3.365 18.218 23.557 1.00 29.99 102 GLY A N 1
ATOM 777 C CA . GLY A 1 102 ? 4.732 18.674 23.416 1.00 26.89 102 GLY A CA 1
ATOM 778 C C . GLY A 1 102 ? 4.874 19.718 22.324 1.00 27.69 102 GLY A C 1
ATOM 779 O O . GLY A 1 102 ? 5.562 20.728 22.506 1.00 27.10 102 GLY A O 1
ATOM 780 N N . LEU A 1 103 ? 4.223 19.492 21.170 1.00 27.56 103 LEU A N 1
ATOM 781 C CA . LEU A 1 103 ? 4.294 20.495 20.109 1.00 28.17 103 LEU A CA 1
ATOM 782 C C . LEU A 1 103 ? 3.609 21.807 20.514 1.00 29.24 103 LEU A C 1
ATOM 783 O O . LEU A 1 103 ? 4.042 22.889 20.094 1.00 28.58 103 LEU A O 1
ATOM 788 N N . ASP A 1 104 ? 2.532 21.742 21.288 1.00 30.19 104 ASP A N 1
ATOM 789 C CA . ASP A 1 104 ? 1.851 22.968 21.707 1.00 28.90 104 ASP A CA 1
ATOM 790 C C . ASP A 1 104 ? 2.784 23.877 22.510 1.00 29.17 104 ASP A C 1
ATOM 791 O O . ASP A 1 104 ? 2.688 25.109 22.421 1.00 27.39 104 ASP A O 1
ATOM 796 N N . PHE A 1 105 ? 3.655 23.295 23.354 1.00 28.76 105 PHE A N 1
ATOM 797 C CA . PHE A 1 105 ? 4.597 24.168 24.077 1.00 25.83 105 PHE A CA 1
ATOM 798 C C . PHE A 1 105 ? 5.370 25.085 23.111 1.00 26.72 105 PHE A C 1
ATOM 799 O O . PHE A 1 105 ? 5.503 26.316 23.334 1.00 26.86 105 PHE A O 1
ATOM 807 N N . TYR A 1 106 ? 5.891 24.499 22.022 1.00 27.58 106 TYR A N 1
ATOM 808 C CA . TYR A 1 106 ? 6.692 25.267 21.068 1.00 27.39 106 TYR A CA 1
ATOM 809 C C . TYR A 1 106 ? 5.812 26.170 20.200 1.00 25.33 106 TYR A C 1
ATOM 810 O O . TYR A 1 106 ? 6.196 27.307 19.900 1.00 24.43 106 TYR A O 1
ATOM 819 N N . ARG A 1 107 ? 4.621 25.698 19.791 1.00 27.31 107 ARG A N 1
ATOM 820 C CA . ARG A 1 107 ? 3.694 26.591 19.077 1.00 28.20 107 ARG A CA 1
ATOM 821 C C . ARG A 1 107 ? 3.449 27.888 19.861 1.00 28.98 107 ARG A C 1
ATOM 822 O O . ARG A 1 107 ? 3.609 29.003 19.320 1.00 29.98 107 ARG A O 1
ATOM 830 N N . ASN A 1 108 ? 3.068 27.777 21.148 1.00 29.30 108 ASN A N 1
ATOM 831 C CA . ASN A 1 108 ? 2.707 29.003 21.891 1.00 29.77 108 ASN A CA 1
ATOM 832 C C . ASN A 1 108 ? 3.923 29.903 22.126 1.00 28.30 108 ASN A C 1
ATOM 833 O O . ASN A 1 108 ? 3.836 31.145 21.993 1.00 29.71 108 ASN A O 1
ATOM 838 N N . LEU A 1 109 ? 5.064 29.298 22.481 1.00 26.83 109 LEU A N 1
ATOM 839 C CA . LEU A 1 109 ? 6.295 30.065 22.673 1.00 26.81 109 LEU A CA 1
ATOM 840 C C . LEU A 1 109 ? 6.703 30.837 21.412 1.00 26.13 109 LEU A C 1
ATOM 841 O O . LEU A 1 109 ? 7.008 32.040 21.486 1.00 24.59 109 LEU A O 1
ATOM 846 N N . LEU A 1 110 ? 6.751 30.152 20.249 1.00 27.67 110 LEU A N 1
ATOM 847 C CA . LEU A 1 110 ? 7.201 30.785 18.995 1.00 27.40 110 LEU A CA 1
ATOM 848 C C . LEU A 1 110 ? 6.240 31.879 18.522 1.00 27.55 110 LEU A C 1
ATOM 849 O O . LEU A 1 110 ? 6.680 32.939 18.031 1.00 25.68 110 LEU A O 1
ATOM 854 N N . LYS A 1 111 ? 4.919 31.632 18.622 1.00 27.82 111 LYS A N 1
ATOM 855 C CA . LYS A 1 111 ? 3.978 32.672 18.221 1.00 31.16 111 LYS A CA 1
ATOM 856 C C . LYS A 1 111 ? 4.160 33.919 19.059 1.00 30.74 111 LYS A C 1
ATOM 857 O O . LYS A 1 111 ? 4.140 35.033 18.517 1.00 28.98 111 LYS A O 1
ATOM 863 N N . LYS A 1 112 ? 4.364 33.751 20.379 1.00 29.16 112 LYS A N 1
ATOM 864 C CA . LYS A 1 112 ? 4.499 34.927 21.237 1.00 27.78 112 LYS A CA 1
ATOM 865 C C . LYS A 1 112 ? 5.779 35.691 20.926 1.00 28.82 112 LYS A C 1
ATOM 866 O O . LYS A 1 112 ? 5.771 36.932 20.901 1.00 30.65 112 LYS A O 1
ATOM 872 N N . LEU A 1 113 ? 6.892 34.967 20.698 1.00 27.46 113 LEU A N 1
ATOM 873 C CA . LEU A 1 113 ? 8.144 35.633 20.326 1.00 28.83 113 LEU A CA 1
ATOM 874 C C . LEU A 1 113 ? 7.987 36.452 19.045 1.00 27.86 113 LEU A C 1
ATOM 875 O O . LEU A 1 113 ? 8.524 37.564 18.954 1.00 27.65 113 LEU A O 1
ATOM 880 N N . LYS A 1 114 ? 7.344 35.878 18.003 1.00 22.25 114 LYS A N 1
ATOM 881 C CA . LYS A 1 114 ? 7.161 36.650 16.770 1.00 23.54 114 LYS A CA 1
ATOM 882 C C . LYS A 1 114 ? 6.187 37.814 16.975 1.00 29.74 114 LYS A C 1
ATOM 883 O O . LYS A 1 114 ? 6.329 38.870 16.339 1.00 28.22 114 LYS A O 1
ATOM 889 N N . ALA A 1 115 ? 5.167 37.649 17.823 1.00 25.64 115 ALA A N 1
ATOM 890 C CA . ALA A 1 115 ? 4.273 38.790 18.047 1.00 30.01 115 ALA A CA 1
ATOM 891 C C . ALA A 1 115 ? 4.988 39.940 18.758 1.00 32.64 115 ALA A C 1
ATOM 892 O O . ALA A 1 115 ? 4.618 41.121 18.578 1.00 31.75 115 ALA A O 1
ATOM 894 N N . GLU A 1 116 ? 6.029 39.635 19.526 1.00 28.16 116 GLU A N 1
ATOM 895 C CA . GLU A 1 116 ? 6.847 40.646 20.197 1.00 29.90 116 GLU A CA 1
ATOM 896 C C . GLU A 1 116 ? 7.918 41.238 19.277 1.00 29.65 116 GLU A C 1
ATOM 897 O O . GLU A 1 116 ? 8.641 42.139 19.707 1.00 33.24 116 GLU A O 1
ATOM 903 N N . GLY A 1 117 ? 8.021 40.761 18.030 1.00 30.18 117 GLY A N 1
ATOM 904 C CA . GLY A 1 117 ? 8.906 41.343 17.031 1.00 30.28 117 GLY A CA 1
ATOM 905 C C . GLY A 1 117 ? 10.301 40.751 16.979 1.00 28.66 117 GLY A C 1
ATOM 906 O O . GLY A 1 117 ? 11.191 41.357 16.383 1.00 28.38 117 GLY A O 1
ATOM 907 N N . LEU A 1 118 ? 10.521 39.588 17.560 1.00 27.23 118 LEU A N 1
ATOM 908 C CA . LEU A 1 118 ? 11.869 39.031 17.648 1.00 26.38 118 LEU A CA 1
ATOM 909 C C . LEU A 1 118 ? 12.194 38.164 16.429 1.00 25.26 118 LEU A C 1
ATOM 910 O O . LEU A 1 118 ? 11.309 37.530 15.863 1.00 23.03 118 LEU A O 1
ATOM 915 N N . THR A 1 119 ? 13.486 38.127 16.041 1.00 21.63 119 THR A N 1
ATOM 916 C CA . THR A 1 119 ? 13.988 37.124 15.087 1.00 22.51 119 THR A CA 1
ATOM 917 C C . THR A 1 119 ? 14.302 35.837 15.849 1.00 24.12 119 THR A C 1
ATOM 918 O O . THR A 1 119 ? 14.881 35.893 16.933 1.00 23.17 119 THR A O 1
ATOM 922 N N . VAL A 1 120 ? 13.961 34.675 15.274 1.00 23.18 120 VAL A N 1
ATOM 923 C CA . VAL A 1 120 ? 14.050 33.387 15.987 1.00 22.25 120 VAL A CA 1
ATOM 924 C C . VAL A 1 120 ? 15.044 32.457 15.274 1.00 23.14 120 VAL A C 1
ATOM 925 O O . VAL A 1 120 ? 14.880 32.175 14.081 1.00 22.30 120 VAL A O 1
ATOM 929 N N . PHE A 1 121 ? 16.050 31.959 16.016 1.00 22.00 121 PHE A N 1
ATOM 930 C CA . PHE A 1 121 ? 16.956 30.890 15.585 1.00 24.24 121 PHE A CA 1
ATOM 931 C C . PHE A 1 121 ? 16.563 29.641 16.375 1.00 22.07 121 PHE A C 1
ATOM 932 O O . PHE A 1 121 ? 16.560 29.686 17.602 1.00 22.73 121 PHE A O 1
ATOM 940 N N . ALA A 1 122 ? 16.224 28.548 15.694 1.00 19.89 122 ALA A N 1
ATOM 941 C CA . ALA A 1 122 ? 15.917 27.296 16.375 1.00 18.61 122 ALA A CA 1
ATOM 942 C C . ALA A 1 122 ? 16.904 26.188 15.982 1.00 21.44 122 ALA A C 1
ATOM 943 O O . ALA A 1 122 ? 17.109 25.914 14.778 1.00 23.77 122 ALA A O 1
ATOM 945 N N . THR A 1 123 ? 17.439 25.492 17.005 1.00 21.19 123 THR A N 1
ATOM 946 C CA . THR A 1 123 ? 18.323 24.323 16.860 1.00 19.92 123 THR A CA 1
ATOM 947 C C . THR A 1 123 ? 17.507 23.035 17.003 1.00 19.80 123 THR A C 1
ATOM 948 O O . THR A 1 123 ? 16.804 22.857 18.001 1.00 20.63 123 THR A O 1
ATOM 952 N N . LEU A 1 124 ? 17.633 22.112 16.029 1.00 18.73 124 LEU A N 1
ATOM 953 C CA . LEU A 1 124 ? 16.845 20.883 16.147 1.00 21.98 124 LEU A CA 1
ATOM 954 C C . LEU A 1 124 ? 17.460 19.898 17.154 1.00 20.43 124 LEU A C 1
ATOM 955 O O . LEU A 1 124 ? 16.730 19.199 17.871 1.00 21.59 124 LEU A O 1
ATOM 960 N N . TYR A 1 125 ? 18.778 19.777 17.206 1.00 21.37 125 TYR A N 1
ATOM 961 C CA . TYR A 1 125 ? 19.412 18.790 18.091 1.00 22.40 125 TYR A CA 1
ATOM 962 C C . TYR A 1 125 ? 20.450 19.467 18.961 1.00 23.25 125 TYR A C 1
ATOM 963 O O . TYR A 1 125 ? 21.530 19.822 18.468 1.00 20.17 125 TYR A O 1
ATOM 972 N N . HIS A 1 126 ? 20.130 19.577 20.260 1.00 20.52 126 HIS A N 1
ATOM 973 C CA . HIS A 1 126 ? 21.088 20.138 21.254 1.00 22.36 126 HIS A CA 1
ATOM 974 C C . HIS A 1 126 ? 21.380 19.077 22.335 1.00 23.22 126 HIS A C 1
ATOM 975 O O . HIS A 1 126 ? 21.266 19.441 23.515 1.00 22.65 126 HIS A O 1
ATOM 982 N N . TRP A 1 127 ? 21.585 17.811 21.950 1.00 22.5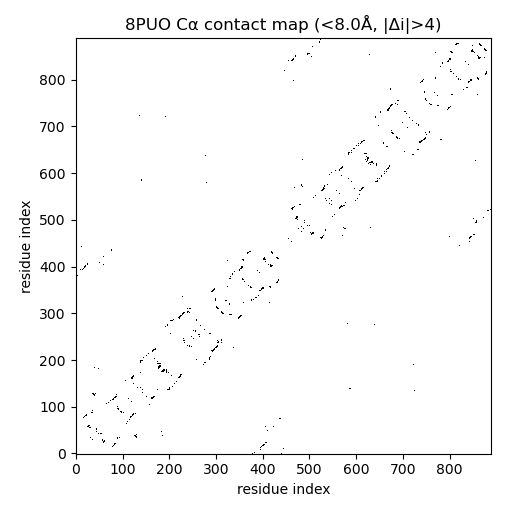1 127 TRP A N 1
ATOM 983 C CA . TRP A 1 127 ? 22.116 16.730 22.840 1.00 20.67 127 TRP A CA 1
ATOM 984 C C . TRP A 1 127 ? 21.074 15.856 23.563 1.00 23.49 127 TRP A C 1
ATOM 985 O O . TRP A 1 127 ? 21.508 14.863 24.161 1.00 23.71 127 TRP A O 1
ATOM 996 N N . ASP A 1 128 ? 19.785 16.153 23.459 1.00 23.91 128 ASP A N 1
ATOM 997 C CA . ASP A 1 128 ? 18.770 15.401 24.247 1.00 22.63 128 ASP A CA 1
ATOM 998 C C . ASP A 1 128 ? 18.205 14.231 23.430 1.00 22.58 128 ASP A C 1
ATOM 999 O O . ASP A 1 128 ? 16.996 14.206 23.198 1.00 24.06 128 ASP A O 1
ATOM 1004 N N . LEU A 1 129 ? 19.065 13.290 23.046 1.00 20.00 129 LEU A N 1
ATOM 1005 C CA . LEU A 1 129 ? 18.625 12.108 22.263 1.00 21.21 129 LEU A CA 1
ATOM 1006 C C . LEU A 1 129 ? 17.653 11.256 23.086 1.00 22.80 129 LEU A C 1
ATOM 1007 O O . LEU A 1 129 ? 17.943 11.001 24.264 1.00 22.35 129 LEU A O 1
ATOM 1012 N N . PRO A 1 130 ? 16.525 10.802 22.509 1.00 23.13 130 PRO A N 1
ATOM 1013 C CA . PRO A 1 130 ? 15.633 9.875 23.241 1.00 21.88 130 PRO A CA 1
ATOM 1014 C C . PRO A 1 130 ? 16.364 8.589 23.624 1.00 23.54 130 PRO A C 1
ATOM 1015 O O . PRO A 1 130 ? 17.074 7.996 22.807 1.00 21.35 130 PRO A O 1
ATOM 1019 N N . GLN A 1 131 ? 16.209 8.178 24.898 1.00 24.33 131 GLN A N 1
ATOM 1020 C CA . GLN A 1 131 ? 16.936 7.005 25.391 1.00 27.20 131 GLN A CA 1
ATOM 1021 C C . GLN A 1 131 ? 16.609 5.753 24.582 1.00 23.27 131 GLN A C 1
ATOM 1022 O O . GLN A 1 131 ? 17.446 4.857 24.476 1.00 23.48 131 GLN A O 1
ATOM 1028 N N . HIS A 1 132 ? 15.378 5.622 24.079 1.00 25.42 132 HIS A N 1
ATOM 1029 C CA . HIS A 1 132 ? 15.060 4.376 23.379 1.00 24.45 132 HIS A CA 1
ATOM 1030 C C . HIS A 1 132 ? 15.895 4.223 22.103 1.00 24.63 132 HIS A C 1
ATOM 1031 O O . HIS A 1 132 ? 16.129 3.090 21.656 1.00 24.05 132 HIS A O 1
ATOM 1038 N N . LEU A 1 133 ? 16.361 5.332 21.510 1.00 21.79 133 LEU A N 1
ATOM 1039 C CA . LEU A 1 133 ? 17.261 5.236 20.367 1.00 22.14 133 LEU A CA 1
ATOM 1040 C C . LEU A 1 133 ? 18.685 4.875 20.801 1.00 21.96 133 LEU A C 1
ATOM 1041 O O . LEU A 1 133 ? 19.402 4.177 20.063 1.00 22.76 133 LEU A O 1
ATOM 1046 N N . GLU A 1 134 ? 19.119 5.330 21.980 1.00 20.86 134 GLU A N 1
ATOM 1047 C CA . GLU A 1 134 ? 20.429 4.890 22.508 1.00 19.67 134 GLU A CA 1
ATOM 1048 C C . GLU A 1 134 ? 20.427 3.403 22.875 1.00 23.53 134 GLU A C 1
ATOM 1049 O O . GLU A 1 134 ? 21.482 2.749 22.845 1.00 22.34 134 GLU A O 1
ATOM 1055 N N . ASP A 1 135 ? 19.260 2.853 23.255 1.00 21.02 135 ASP A N 1
ATOM 1056 C CA . ASP A 1 135 ? 19.171 1.413 23.562 1.00 22.39 135 ASP A CA 1
ATOM 1057 C C . ASP A 1 135 ? 19.492 0.525 22.354 1.00 23.88 135 ASP A C 1
ATOM 1058 O O . ASP A 1 135 ? 19.860 -0.641 22.539 1.00 21.74 135 ASP A O 1
ATOM 1063 N N . LYS A 1 136 ? 19.375 1.043 21.132 1.00 19.18 136 LYS A N 1
ATOM 1064 C CA . LYS A 1 136 ? 19.712 0.328 19.910 1.00 21.13 136 LYS A CA 1
ATOM 1065 C C . LYS A 1 136 ? 21.042 0.780 19.323 1.00 23.58 136 LYS A C 1
ATOM 1066 O O . LYS A 1 136 ? 21.333 0.448 18.176 1.00 23.33 136 LYS A O 1
ATOM 1072 N N . GLY A 1 137 ? 21.860 1.500 20.091 1.00 21.87 137 GLY A N 1
ATOM 1073 C CA . GLY A 1 137 ? 23.195 1.898 19.644 1.00 21.56 137 GLY A CA 1
ATOM 1074 C C . GLY A 1 137 ? 23.389 3.394 19.524 1.00 21.03 137 GLY A C 1
ATOM 1075 O O . GLY A 1 137 ? 24.545 3.869 19.420 1.00 21.27 137 GLY A O 1
ATOM 1076 N N . GLY A 1 138 ? 22.313 4.156 19.579 1.00 21.37 138 GLY A N 1
ATOM 1077 C CA . GLY A 1 138 ? 22.470 5.621 19.570 1.00 20.96 138 GLY A CA 1
ATOM 1078 C C . GLY A 1 138 ? 23.121 6.098 18.286 1.00 21.43 138 GLY A C 1
ATOM 1079 O O . GLY A 1 138 ? 22.795 5.627 17.184 1.00 20.35 138 GLY A O 1
ATOM 1080 N N . TRP A 1 139 ? 24.049 7.074 18.412 1.00 19.16 139 TRP A N 1
ATOM 1081 C CA . TRP A 1 139 ? 24.704 7.590 17.212 1.00 19.69 139 TRP A CA 1
ATOM 1082 C C . TRP A 1 139 ? 25.668 6.561 16.589 1.00 23.16 139 TRP A C 1
ATOM 1083 O O . TRP A 1 139 ? 26.203 6.806 15.522 1.00 21.95 139 TRP A O 1
ATOM 1094 N N . LEU A 1 140 ? 25.893 5.405 17.219 1.00 21.78 140 LEU A N 1
ATOM 1095 C CA . LEU A 1 140 ? 26.662 4.357 16.564 1.00 18.45 140 LEU A CA 1
ATOM 1096 C C . LEU A 1 140 ? 25.807 3.535 15.613 1.00 23.49 140 LEU A C 1
ATOM 1097 O O . LEU A 1 140 ? 26.368 2.795 14.802 1.00 21.11 140 LEU A O 1
ATOM 1102 N N . ASN A 1 141 ? 24.476 3.648 15.705 1.00 21.53 141 ASN A N 1
ATOM 1103 C CA . ASN A 1 141 ? 23.515 3.008 14.785 1.00 21.07 141 ASN A CA 1
ATOM 1104 C C . ASN A 1 141 ? 23.213 3.951 13.630 1.00 22.73 141 ASN A C 1
ATOM 1105 O O . ASN A 1 141 ? 22.720 5.062 13.870 1.00 22.90 141 ASN A O 1
ATOM 1110 N N . ARG A 1 142 ? 23.544 3.540 12.389 1.00 20.45 142 ARG A N 1
ATOM 1111 C CA . ARG A 1 142 ? 23.322 4.420 11.227 1.00 19.84 142 ARG A CA 1
ATOM 1112 C C . ARG A 1 142 ? 21.868 4.904 11.139 1.00 22.12 142 ARG A C 1
ATOM 1113 O O . ARG A 1 142 ? 21.596 6.043 10.717 1.00 20.66 142 ARG A O 1
ATOM 1121 N N . GLU A 1 143 ? 20.924 4.059 11.554 1.00 21.16 143 GLU A N 1
ATOM 1122 C CA . GLU A 1 143 ? 19.500 4.396 11.484 1.00 23.33 143 GLU A CA 1
ATOM 1123 C C . GLU A 1 143 ? 19.156 5.681 12.235 1.00 23.54 143 GLU A C 1
ATOM 1124 O O . GLU A 1 143 ? 18.189 6.361 11.862 1.00 22.33 143 GLU A O 1
ATOM 1130 N N . THR A 1 144 ? 19.919 6.026 13.285 1.00 21.64 144 THR A N 1
ATOM 1131 C CA . THR A 1 144 ? 19.624 7.235 14.066 1.00 18.56 144 THR A CA 1
ATOM 1132 C C . THR A 1 144 ? 19.616 8.492 13.162 1.00 19.73 144 THR A C 1
ATOM 1133 O O . THR A 1 144 ? 18.748 9.365 13.324 1.00 21.38 144 THR A O 1
ATOM 1137 N N . ALA A 1 145 ? 20.473 8.521 12.136 1.00 18.83 145 ALA A N 1
ATOM 1138 C CA . ALA A 1 145 ? 20.478 9.620 11.170 1.00 20.46 145 ALA A CA 1
ATOM 1139 C C . ALA A 1 145 ? 19.164 9.690 10.389 1.00 23.91 145 ALA A C 1
ATOM 1140 O O . ALA A 1 145 ? 18.633 10.793 10.167 1.00 20.76 145 ALA A O 1
ATOM 1142 N N . TYR A 1 146 ? 18.626 8.526 9.949 1.00 19.95 146 TYR A N 1
ATOM 1143 C CA . TYR A 1 146 ? 17.325 8.504 9.266 1.00 19.81 146 TYR A CA 1
ATOM 1144 C C . TYR A 1 146 ? 16.202 8.881 10.221 1.00 23.01 146 TYR A C 1
ATOM 1145 O O . TYR A 1 146 ? 15.250 9.578 9.817 1.00 23.80 146 TYR A O 1
ATOM 1154 N N . GLN A 1 147 ? 16.304 8.451 11.507 1.00 21.09 147 GLN A N 1
ATOM 1155 C CA . GLN A 1 147 ? 15.323 8.893 12.495 1.00 23.79 147 GLN A CA 1
ATOM 1156 C C . GLN A 1 147 ? 15.375 10.410 12.676 1.00 21.16 147 GLN A C 1
ATOM 1157 O O . GLN A 1 147 ? 14.318 11.066 12.815 1.00 21.72 147 GLN A O 1
ATOM 1163 N N . PHE A 1 148 ? 16.587 10.989 12.655 1.00 22.41 148 PHE A N 1
ATOM 1164 C CA . PHE A 1 148 ? 16.686 12.450 12.783 1.00 20.29 148 PHE A CA 1
ATOM 1165 C C . PHE A 1 148 ? 16.031 13.160 11.588 1.00 24.14 148 PHE A C 1
ATOM 1166 O O . PHE A 1 148 ? 15.335 14.186 11.760 1.00 23.61 148 PHE A O 1
ATOM 1174 N N . LYS A 1 149 ? 16.197 12.604 10.366 1.00 21.21 149 LYS A N 1
ATOM 1175 C CA . LYS A 1 149 ? 15.535 13.199 9.207 1.00 21.03 149 LYS A CA 1
ATOM 1176 C C . LYS A 1 149 ? 14.013 13.244 9.415 1.00 22.77 149 LYS A C 1
ATOM 1177 O O . LYS A 1 149 ? 13.355 14.275 9.153 1.00 22.72 149 LYS A O 1
ATOM 1183 N N . ASN A 1 150 ? 13.434 12.124 9.905 1.00 21.06 150 ASN A N 1
ATOM 1184 C CA . ASN A 1 150 ? 11.989 12.080 10.130 1.00 22.97 150 ASN A CA 1
ATOM 1185 C C . ASN A 1 150 ? 11.572 13.106 11.184 1.00 21.00 150 ASN A C 1
ATOM 1186 O O . ASN A 1 150 ? 10.525 13.768 11.046 1.00 25.11 150 ASN A O 1
ATOM 1191 N N . TYR A 1 151 ? 12.395 13.256 12.251 1.00 22.24 151 TYR A N 1
ATOM 1192 C CA . TYR A 1 151 ? 12.100 14.258 13.281 1.00 21.50 151 TYR A CA 1
ATOM 1193 C C . TYR A 1 151 ? 12.150 15.661 12.681 1.00 23.39 151 TYR A C 1
ATOM 1194 O O . TYR A 1 151 ? 11.215 16.461 12.882 1.00 22.23 151 TYR A O 1
ATOM 1203 N N . ALA A 1 152 ? 13.184 15.943 11.856 1.00 22.55 152 ALA A N 1
ATOM 1204 C CA . ALA A 1 152 ? 13.281 17.279 11.255 1.00 23.79 152 ALA A CA 1
ATOM 1205 C C . ALA A 1 152 ? 12.091 17.544 10.327 1.00 27.42 152 ALA A C 1
ATOM 1206 O O . ALA A 1 152 ? 11.567 18.681 10.270 1.00 25.58 152 ALA A O 1
ATOM 1208 N N . ASP A 1 153 ? 11.610 16.487 9.650 1.00 23.66 153 ASP A N 1
ATOM 1209 C CA . ASP A 1 153 ? 10.460 16.611 8.764 1.00 23.29 153 ASP A CA 1
ATOM 1210 C C . ASP A 1 153 ? 9.227 17.016 9.555 1.00 25.11 153 ASP A C 1
ATOM 1211 O O . ASP A 1 153 ? 8.537 17.983 9.190 1.00 23.60 153 ASP A O 1
ATOM 1216 N N . LEU A 1 154 ? 8.970 16.318 10.686 1.00 24.34 154 LEU A N 1
ATOM 1217 C CA . LEU A 1 154 ? 7.784 16.623 11.502 1.00 27.00 154 LEU A CA 1
ATOM 1218 C C . LEU A 1 154 ? 7.836 18.060 12.038 1.00 26.80 154 LEU A C 1
ATOM 1219 O O . LEU A 1 154 ? 6.866 18.831 11.911 1.00 24.86 154 LEU A O 1
ATOM 1224 N N . VAL A 1 155 ? 8.961 18.432 12.659 1.00 24.05 155 VAL A N 1
ATOM 1225 C CA . VAL A 1 155 ? 9.025 19.702 13.386 1.00 22.70 155 VAL A CA 1
ATOM 1226 C C . VAL A 1 155 ? 8.918 20.879 12.411 1.00 25.98 155 VAL A C 1
ATOM 1227 O O . VAL A 1 155 ? 8.215 21.869 12.677 1.00 24.65 155 VAL A O 1
ATOM 1231 N N . THR A 1 156 ? 9.588 20.785 11.258 1.00 23.72 156 THR A N 1
ATOM 1232 C CA . THR A 1 156 ? 9.558 21.933 10.350 1.00 25.37 156 THR A CA 1
ATOM 1233 C C . THR A 1 156 ? 8.183 22.056 9.674 1.00 27.09 156 THR A C 1
ATOM 1234 O O . THR A 1 156 ? 7.805 23.173 9.297 1.00 26.42 156 THR A O 1
ATOM 1238 N N . LYS A 1 157 ? 7.400 20.949 9.554 1.00 26.52 157 LYS A N 1
ATOM 1239 C CA . LYS A 1 157 ? 6.038 21.094 9.021 1.00 27.43 157 LYS A CA 1
ATOM 1240 C C . LYS A 1 157 ? 5.168 21.835 10.026 1.00 25.67 157 LYS A C 1
ATOM 1241 O O . LYS A 1 157 ? 4.310 22.629 9.640 1.00 29.93 157 LYS A O 1
ATOM 1247 N N . GLU A 1 158 ? 5.399 21.608 11.327 1.00 26.80 158 GLU A N 1
ATOM 1248 C CA . GLU A 1 158 ? 4.564 22.258 12.339 1.00 25.57 158 GLU A CA 1
ATOM 1249 C C . GLU A 1 158 ? 4.987 23.706 12.613 1.00 26.50 158 GLU A C 1
ATOM 1250 O O . GLU A 1 158 ? 4.130 24.532 12.935 1.00 27.97 158 GLU A O 1
ATOM 1256 N N . LEU A 1 159 ? 6.290 24.038 12.552 1.00 22.60 159 LEU A N 1
ATOM 1257 C CA . LEU A 1 159 ? 6.755 25.323 13.089 1.00 23.65 159 LEU A CA 1
ATOM 1258 C C . LEU A 1 159 ? 7.263 26.274 12.002 1.00 24.92 159 LEU A C 1
ATOM 1259 O O . LEU A 1 159 ? 7.845 27.325 12.325 1.00 27.34 159 LEU A O 1
ATOM 1264 N N . SER A 1 160 ? 7.024 25.945 10.723 1.00 24.46 160 SER A N 1
ATOM 1265 C CA . SER A 1 160 ? 7.630 26.669 9.598 1.00 23.79 160 SER A CA 1
ATOM 1266 C C . SER A 1 160 ? 7.271 28.168 9.570 1.00 23.76 160 SER A C 1
ATOM 1267 O O . SER A 1 160 ? 8.060 28.987 9.070 1.00 25.83 160 SER A O 1
ATOM 1270 N N . GLU A 1 161 ? 6.091 28.545 10.053 1.00 23.59 161 GLU A N 1
ATOM 1271 C CA . GLU A 1 161 ? 5.655 29.942 9.966 1.00 27.22 161 GLU A CA 1
ATOM 1272 C C . GLU A 1 161 ? 6.351 30.867 10.957 1.00 26.32 161 GLU A C 1
ATOM 1273 O O . GLU A 1 161 ? 6.229 32.101 10.814 1.00 24.78 161 GLU A O 1
ATOM 1279 N N . TRP A 1 162 ? 7.024 30.324 11.982 1.00 27.04 162 TRP A N 1
ATOM 1280 C CA . TRP A 1 162 ? 7.521 31.179 13.064 1.00 23.97 162 TRP A CA 1
ATOM 1281 C C . TRP A 1 162 ? 9.031 31.147 13.278 1.00 27.31 162 TRP A C 1
ATOM 1282 O O . TRP A 1 162 ? 9.499 31.787 14.227 1.00 31.10 162 TRP A O 1
ATOM 1293 N N . VAL A 1 163 ? 9.823 30.511 12.403 1.00 25.70 163 VAL A N 1
ATOM 1294 C CA . VAL A 1 163 ? 11.263 30.363 12.622 1.00 23.29 163 VAL A CA 1
ATOM 1295 C C . VAL A 1 163 ? 12.013 30.974 11.433 1.00 23.42 163 VAL A C 1
ATOM 1296 O O . VAL A 1 163 ? 11.768 30.599 10.277 1.00 22.67 163 VAL A O 1
ATOM 1300 N N . ASP A 1 164 ? 12.959 31.888 11.724 1.00 23.84 164 ASP A N 1
ATOM 1301 C CA . ASP A 1 164 ? 13.712 32.562 10.662 1.00 25.72 164 ASP A CA 1
ATOM 1302 C C . ASP A 1 164 ? 14.957 31.788 10.212 1.00 24.52 164 ASP A C 1
ATOM 1303 O O . ASP A 1 164 ? 15.326 31.853 9.028 1.00 25.50 164 ASP A O 1
ATOM 1308 N N . SER A 1 165 ? 15.587 31.053 11.122 1.00 24.10 165 SER A N 1
ATOM 1309 C CA . SER A 1 165 ? 16.856 30.352 10.873 1.00 22.62 165 SER A CA 1
ATOM 1310 C C . SER A 1 165 ? 16.858 29.012 11.598 1.00 21.58 165 SER A C 1
ATOM 1311 O O . SER A 1 165 ? 16.637 28.972 12.809 1.00 22.12 165 SER A O 1
ATOM 1314 N N . TRP A 1 166 ? 17.117 27.925 10.857 1.00 21.60 166 TRP A N 1
ATOM 1315 C CA . TRP A 1 166 ? 17.148 26.554 11.375 1.00 23.77 166 TRP A CA 1
ATOM 1316 C C . TRP A 1 166 ? 18.590 26.078 11.404 1.00 21.48 166 TRP A C 1
ATOM 1317 O O . TRP A 1 166 ? 19.283 26.168 10.382 1.00 22.60 166 TRP A O 1
ATOM 1328 N N . ALA A 1 167 ? 19.013 25.495 12.529 1.00 20.84 167 ALA A N 1
ATOM 1329 C CA . ALA A 1 167 ? 20.270 24.755 12.589 1.00 21.40 167 ALA A CA 1
ATOM 1330 C C . ALA A 1 167 ? 19.980 23.286 12.868 1.00 20.27 167 ALA A C 1
ATOM 1331 O O . ALA A 1 167 ? 19.213 22.969 13.777 1.00 21.64 167 ALA A O 1
ATOM 1333 N N . THR A 1 168 ? 20.565 22.392 12.076 1.00 21.62 168 THR A N 1
ATOM 1334 C CA . THR A 1 168 ? 20.361 20.970 12.325 1.00 20.20 168 THR A CA 1
ATOM 1335 C C . THR A 1 168 ? 20.942 20.572 13.682 1.00 21.73 168 THR A C 1
ATOM 1336 O O . THR A 1 168 ? 20.246 20.007 14.532 1.00 22.43 168 THR A O 1
ATOM 1340 N N . PHE A 1 169 ? 22.236 20.855 13.897 1.00 17.83 169 PHE A N 1
ATOM 1341 C CA . PHE A 1 169 ? 22.953 20.398 15.087 1.00 19.68 169 PHE A CA 1
ATOM 1342 C C . PHE A 1 169 ? 23.664 21.552 15.780 1.00 22.62 169 PHE A C 1
ATOM 1343 O O . PHE A 1 169 ? 24.116 22.506 15.124 1.00 22.07 169 PHE A O 1
ATOM 1351 N N . ASN A 1 170 ? 23.779 21.446 17.110 1.00 19.94 170 ASN A N 1
ATOM 1352 C CA . ASN A 1 170 ? 24.708 22.271 17.909 1.00 19.44 170 ASN A CA 1
ATOM 1353 C C . ASN A 1 170 ? 25.905 21.423 18.356 1.00 21.65 170 ASN A C 1
ATOM 1354 O O . ASN A 1 170 ? 25.720 20.427 19.063 1.00 22.98 170 ASN A O 1
ATOM 1359 N N . GLU A 1 171 ? 27.130 21.807 17.953 1.00 25.92 171 GLU A N 1
ATOM 1360 C CA . GLU A 1 171 ? 28.401 21.278 18.467 1.00 22.80 171 GLU A CA 1
ATOM 1361 C C . GLU A 1 171 ? 28.524 19.757 18.330 1.00 23.69 171 GLU A C 1
ATOM 1362 O O . GLU A 1 171 ? 28.635 19.026 19.354 1.00 21.02 171 GLU A O 1
ATOM 1368 N N . PRO A 1 172 ? 28.600 19.254 17.085 1.00 23.51 172 PRO A N 1
ATOM 1369 C CA . PRO A 1 172 ? 28.865 17.809 16.884 1.00 23.34 172 PRO A CA 1
ATOM 1370 C C . PRO A 1 172 ? 30.104 17.317 17.612 1.00 23.60 172 PRO A C 1
ATOM 1371 O O . PRO A 1 172 ? 30.138 16.136 18.010 1.00 21.44 172 PRO A O 1
ATOM 1375 N N . PHE A 1 173 ? 31.128 18.177 17.808 1.00 22.32 173 PHE A N 1
ATOM 1376 C CA . PHE A 1 173 ? 32.293 17.759 18.595 1.00 22.83 173 PHE A CA 1
ATOM 1377 C C . PHE A 1 173 ? 31.862 17.256 19.975 1.00 23.22 173 PHE A C 1
ATOM 1378 O O . PHE A 1 173 ? 32.327 16.219 20.449 1.00 22.77 173 PHE A O 1
ATOM 1386 N N . CYS A 1 174 ? 30.994 17.999 20.663 1.00 20.69 174 CYS A N 1
ATOM 1387 C CA . CYS A 1 174 ? 30.628 17.563 22.010 1.00 20.88 174 CYS A CA 1
ATOM 1388 C C . CYS A 1 174 ? 29.829 16.262 21.978 1.00 19.99 174 CYS A C 1
ATOM 1389 O O . CYS A 1 174 ? 30.123 15.327 22.749 1.00 21.04 174 CYS A O 1
ATOM 1392 N N . ALA A 1 175 ? 28.778 16.220 21.144 1.00 20.78 175 ALA A N 1
ATOM 1393 C CA . ALA A 1 175 ? 27.883 15.060 21.131 1.00 18.64 175 ALA A CA 1
ATOM 1394 C C . ALA A 1 175 ? 28.626 13.788 20.739 1.00 23.36 175 ALA A C 1
ATOM 1395 O O . ALA A 1 175 ? 28.381 12.707 21.322 1.00 20.82 175 ALA A O 1
ATOM 1397 N N . ALA A 1 176 ? 29.557 13.897 19.778 1.00 19.70 176 ALA A N 1
ATOM 1398 C CA . ALA A 1 176 ? 30.270 12.713 19.307 1.00 20.97 176 ALA A CA 1
ATOM 1399 C C . ALA A 1 176 ? 31.522 12.408 20.143 1.00 22.86 176 ALA A C 1
ATOM 1400 O O . ALA A 1 176 ? 31.675 11.272 20.626 1.00 20.54 176 ALA A O 1
ATOM 1402 N N . ILE A 1 177 ? 32.417 13.393 20.350 1.00 23.75 177 ILE A N 1
ATOM 1403 C CA . ILE A 1 177 ? 33.709 13.130 20.993 1.00 20.34 177 ILE A CA 1
ATOM 1404 C C . ILE A 1 177 ? 33.577 13.104 22.518 1.00 23.63 177 ILE A C 1
ATOM 1405 O O . ILE A 1 177 ? 34.043 12.150 23.172 1.00 23.80 177 ILE A O 1
ATOM 1410 N N . LEU A 1 178 ? 32.918 14.116 23.135 1.00 22.33 178 LEU A N 1
ATOM 1411 C CA . LEU A 1 178 ? 32.786 14.018 24.587 1.00 21.79 178 LEU A CA 1
ATOM 1412 C C . LEU A 1 178 ? 31.818 12.896 24.977 1.00 22.73 178 LEU A C 1
ATOM 1413 O O . LEU A 1 178 ? 31.978 12.296 26.054 1.00 21.54 178 LEU A O 1
ATOM 1418 N N . GLY A 1 179 ? 30.809 12.606 24.129 1.00 22.72 179 GLY A N 1
ATOM 1419 C CA . GLY A 1 179 ? 29.831 11.576 24.452 1.00 19.78 179 GLY A CA 1
ATOM 1420 C C . GLY A 1 179 ? 30.229 10.130 24.190 1.00 20.05 179 GLY A C 1
ATOM 1421 O O . GLY A 1 179 ? 29.733 9.224 24.875 1.00 20.37 179 GLY A O 1
ATOM 1422 N N . TYR A 1 180 ? 31.107 9.864 23.198 1.00 21.79 180 TYR A N 1
ATOM 1423 C CA . TYR A 1 180 ? 31.426 8.465 22.826 1.00 19.68 180 TYR A CA 1
ATOM 1424 C C . TYR A 1 180 ? 32.924 8.129 22.787 1.00 22.50 180 TYR A C 1
ATOM 1425 O O . TYR A 1 180 ? 33.271 6.941 22.786 1.00 21.47 180 TYR A O 1
ATOM 1434 N N . GLU A 1 181 ? 33.817 9.126 22.765 1.00 21.57 181 GLU A N 1
ATOM 1435 C CA . GLU A 1 181 ? 35.273 8.958 22.744 1.00 23.32 181 GLU A CA 1
ATOM 1436 C C . GLU A 1 181 ? 35.935 9.229 24.099 1.00 25.57 181 GLU A C 1
ATOM 1437 O O . GLU A 1 181 ? 36.817 8.481 24.522 1.00 23.76 181 GLU A O 1
ATOM 1443 N N . LEU A 1 182 ? 35.500 10.256 24.841 1.00 22.50 182 LEU A N 1
ATOM 1444 C CA . LEU A 1 182 ? 36.120 10.590 26.117 1.00 22.70 182 LEU A CA 1
ATOM 1445 C C . LEU A 1 182 ? 35.256 10.271 27.350 1.00 25.99 182 LEU A C 1
ATOM 1446 O O . LEU A 1 182 ? 35.755 10.364 28.479 1.00 25.58 182 LEU A O 1
ATOM 1451 N N . GLY A 1 183 ? 33.975 9.935 27.182 1.00 23.99 183 GLY A N 1
ATOM 1452 C CA . GLY A 1 183 ? 33.170 9.562 28.324 1.00 22.78 183 GLY A CA 1
ATOM 1453 C C . GLY A 1 183 ? 32.739 10.692 29.243 1.00 26.12 183 GLY A C 1
ATOM 1454 O O . GLY A 1 183 ? 32.244 10.406 30.337 1.00 27.66 183 GLY A O 1
ATOM 1455 N N . ILE A 1 184 ? 32.857 11.951 28.813 1.00 23.30 184 ILE A N 1
ATOM 1456 C CA . ILE A 1 184 ? 32.521 13.119 29.648 1.00 21.45 184 ILE A CA 1
ATOM 1457 C C . ILE A 1 184 ? 31.035 13.513 29.582 1.00 21.86 184 ILE A C 1
ATOM 1458 O O . ILE A 1 184 ? 30.498 14.056 30.559 1.00 24.23 184 ILE A O 1
ATOM 1463 N N . HIS A 1 185 ? 30.393 13.334 28.431 1.00 21.84 185 HIS A N 1
ATOM 1464 C CA . HIS A 1 185 ? 28.999 13.706 28.200 1.00 21.23 185 HIS A CA 1
ATOM 1465 C C . HIS A 1 185 ? 28.181 12.437 27.941 1.00 23.46 185 HIS A C 1
ATOM 1466 O O . HIS A 1 185 ? 28.724 11.349 27.700 1.00 23.40 185 HIS A O 1
ATOM 1473 N N . ALA A 1 186 ? 26.860 12.571 27.967 1.00 21.73 186 ALA A N 1
ATOM 1474 C CA . ALA A 1 186 ? 25.998 11.420 27.697 1.00 22.74 186 ALA A CA 1
ATOM 1475 C C . ALA A 1 186 ? 26.152 10.953 26.233 1.00 21.97 186 ALA A C 1
ATOM 1476 O O . ALA A 1 186 ? 26.331 11.775 25.307 1.00 22.60 186 ALA A O 1
ATOM 1478 N N . PRO A 1 187 ? 26.042 9.631 25.976 1.00 21.74 187 PRO A N 1
ATOM 1479 C CA . PRO A 1 187 ? 25.724 8.542 26.924 1.00 20.71 187 PRO A CA 1
ATOM 1480 C C . PRO A 1 187 ? 26.928 8.108 27.751 1.00 21.59 187 PRO A C 1
ATOM 1481 O O . PRO A 1 187 ? 26.745 7.374 28.729 1.00 24.27 187 PRO A O 1
ATOM 1485 N N . GLY A 1 188 ? 28.147 8.491 27.372 1.00 20.63 188 GLY A N 1
ATOM 1486 C CA . GLY A 1 188 ? 29.334 8.237 28.191 1.00 23.46 188 GLY A CA 1
ATOM 1487 C C . GLY A 1 188 ? 30.261 7.085 27.787 1.00 26.93 188 GLY A C 1
ATOM 1488 O O . GLY A 1 188 ? 31.016 6.587 28.649 1.00 24.56 188 GLY A O 1
ATOM 1489 N N . LEU A 1 189 ? 30.271 6.667 26.519 1.00 24.84 189 LEU A N 1
ATOM 1490 C CA . LEU A 1 189 ? 31.279 5.685 26.083 1.00 23.59 189 LEU A CA 1
ATOM 1491 C C . LEU A 1 189 ? 32.628 6.380 25.858 1.00 23.99 189 LEU A C 1
ATOM 1492 O O . LEU A 1 189 ? 32.710 7.620 25.774 1.00 20.67 189 LEU A O 1
ATOM 1497 N N . SER A 1 190 ? 33.721 5.584 25.777 1.00 21.72 190 SER A N 1
ATOM 1498 C CA . SER A 1 190 ? 35.023 6.248 25.653 1.00 25.86 190 SER A CA 1
ATOM 1499 C C . SER A 1 190 ? 36.035 5.466 24.795 1.00 28.97 190 SER A C 1
ATOM 1500 O O . SER A 1 190 ? 37.038 4.971 25.288 1.00 26.42 190 SER A O 1
ATOM 1503 N N . LYS A 1 191 ? 35.812 5.398 23.466 1.00 25.39 191 LYS A N 1
ATOM 1504 C CA . LYS A 1 191 ? 36.810 4.893 22.493 1.00 24.02 191 LYS A CA 1
ATOM 1505 C C . LYS A 1 191 ? 36.756 5.744 21.228 1.00 24.26 191 LYS A C 1
ATOM 1506 O O . LYS A 1 191 ? 35.653 6.124 20.786 1.00 24.90 191 LYS A O 1
ATOM 1512 N N . PRO A 1 192 ? 37.899 5.983 20.577 1.00 24.60 192 PRO A N 1
ATOM 1513 C CA . PRO A 1 192 ? 37.855 6.726 19.304 1.00 27.02 192 PRO A CA 1
ATOM 1514 C C . PRO A 1 192 ? 37.072 5.998 18.229 1.00 26.44 192 PRO A C 1
ATOM 1515 O O . PRO A 1 192 ? 36.382 6.639 17.421 1.00 23.50 192 PRO A O 1
ATOM 1519 N N . GLU A 1 193 ? 37.167 4.665 18.184 1.00 23.52 193 GLU A N 1
ATOM 1520 C CA . GLU A 1 193 ? 36.385 3.933 17.189 1.00 26.26 193 GLU A CA 1
ATOM 1521 C C . GLU A 1 193 ? 34.898 4.234 17.327 1.00 24.63 193 GLU A C 1
ATOM 1522 O O . GLU A 1 193 ? 34.159 4.140 16.338 1.00 29.18 193 GLU A O 1
ATOM 1528 N N . PHE A 1 194 ? 34.437 4.561 18.542 1.00 22.93 194 PHE A N 1
ATOM 1529 C CA . PHE A 1 194 ? 33.036 4.929 18.758 1.00 19.19 194 PHE A CA 1
ATOM 1530 C C . PHE A 1 194 ? 32.806 6.425 18.447 1.00 20.78 194 PHE A C 1
ATOM 1531 O O . PHE A 1 194 ? 31.904 6.784 17.681 1.00 20.89 194 PHE A O 1
ATOM 1539 N N . GLY A 1 195 ? 33.615 7.313 19.048 1.00 23.04 195 GLY A N 1
ATOM 1540 C CA . GLY A 1 195 ? 33.411 8.747 18.843 1.00 23.25 195 GLY A CA 1
ATOM 1541 C C . GLY A 1 195 ? 33.459 9.205 17.382 1.00 23.34 195 GLY A C 1
ATOM 1542 O O . GLY A 1 195 ? 32.633 10.036 16.948 1.00 23.11 195 GLY A O 1
ATOM 1543 N N . ARG A 1 196 ? 34.389 8.649 16.584 1.00 19.49 196 ARG A N 1
ATOM 1544 C CA . ARG A 1 196 ? 34.548 9.122 15.205 1.00 21.30 196 ARG A CA 1
ATOM 1545 C C . ARG A 1 196 ? 33.481 8.557 14.276 1.00 22.91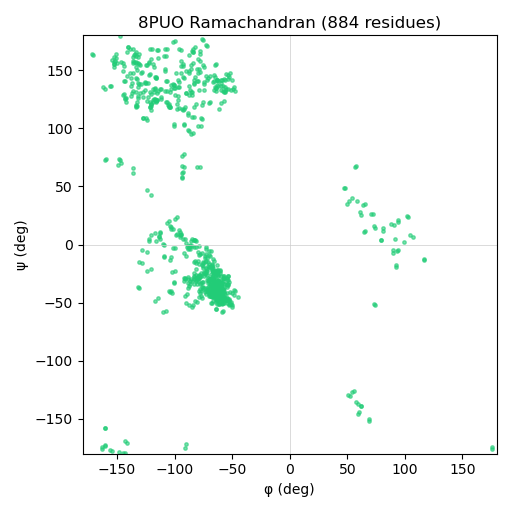 196 ARG A C 1
ATOM 1546 O O . ARG A 1 196 ? 33.077 9.241 13.319 1.00 19.98 196 ARG A O 1
ATOM 1554 N N . GLN A 1 197 ? 32.952 7.348 14.572 1.00 21.81 197 GLN A N 1
ATOM 1555 C CA . GLN A 1 197 ? 31.794 6.852 13.812 1.00 19.55 197 GLN A CA 1
ATOM 1556 C C . GLN A 1 197 ? 30.521 7.614 14.184 1.00 19.50 197 GLN A C 1
ATOM 1557 O O . GLN A 1 197 ? 29.720 7.947 13.299 1.00 22.61 197 GLN A O 1
ATOM 1563 N N . ALA A 1 198 ? 30.346 7.943 15.485 1.00 20.24 198 ALA A N 1
ATOM 1564 C CA . ALA A 1 198 ? 29.236 8.803 15.910 1.00 20.39 198 ALA A CA 1
ATOM 1565 C C . ALA A 1 198 ? 29.273 10.157 15.189 1.00 20.32 198 ALA A C 1
ATOM 1566 O O . ALA A 1 198 ? 28.221 10.688 14.790 1.00 20.00 198 ALA A O 1
ATOM 1568 N N . ALA A 1 199 ? 30.473 10.743 15.044 1.00 19.62 199 ALA A N 1
ATOM 1569 C CA . ALA A 1 199 ? 30.600 12.018 14.319 1.00 21.17 199 ALA A CA 1
ATOM 1570 C C . ALA A 1 199 ? 30.176 11.879 12.847 1.00 21.26 199 ALA A C 1
ATOM 1571 O O . ALA A 1 199 ? 29.481 12.756 12.293 1.00 21.21 199 ALA A O 1
ATOM 1573 N N . HIS A 1 200 ? 30.606 10.787 12.178 1.00 20.89 200 HIS A N 1
ATOM 1574 C CA . HIS A 1 200 ? 30.175 10.578 10.789 1.00 20.05 200 HIS A CA 1
ATOM 1575 C C . HIS A 1 200 ? 28.646 10.471 10.673 1.00 21.88 200 HIS A C 1
ATOM 1576 O O . HIS A 1 200 ? 28.049 11.026 9.741 1.00 20.35 200 HIS A O 1
ATOM 1583 N N . HIS A 1 201 ? 28.008 9.711 11.575 1.00 20.36 201 HIS A N 1
ATOM 1584 C CA . HIS A 1 201 ? 26.541 9.570 11.527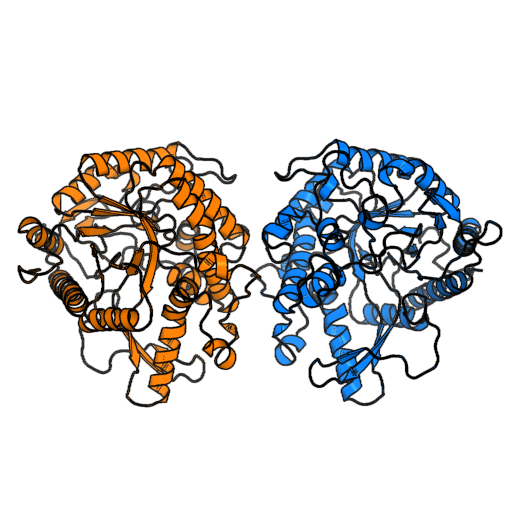 1.00 17.38 201 HIS A CA 1
ATOM 1585 C C . HIS A 1 201 ? 25.796 10.882 11.840 1.00 21.82 201 HIS A C 1
ATOM 1586 O O . HIS A 1 201 ? 24.698 11.126 11.301 1.00 20.22 201 HIS A O 1
ATOM 1593 N N . ILE A 1 202 ? 26.366 11.747 12.678 1.00 18.16 202 ILE A N 1
ATOM 1594 C CA . ILE A 1 202 ? 25.745 13.067 12.920 1.00 19.52 202 ILE A CA 1
ATOM 1595 C C . ILE A 1 202 ? 25.857 13.965 11.681 1.00 21.41 202 ILE A C 1
ATOM 1596 O O . ILE A 1 202 ? 24.884 14.654 11.306 1.00 20.37 202 ILE A O 1
ATOM 1601 N N . LEU A 1 203 ? 27.042 13.997 11.030 1.00 18.68 203 LEU A N 1
ATOM 1602 C CA . LEU A 1 203 ? 27.173 14.794 9.794 1.00 19.26 203 LEU A CA 1
ATOM 1603 C C . LEU A 1 203 ? 26.274 14.229 8.682 1.00 21.84 203 LEU A C 1
ATOM 1604 O O . LEU A 1 203 ? 25.621 14.995 7.940 1.00 20.10 203 LEU A O 1
ATOM 1609 N N . LEU A 1 204 ? 26.179 12.883 8.580 1.00 18.58 204 LEU A N 1
ATOM 1610 C CA . LEU A 1 204 ? 25.173 12.247 7.705 1.00 20.61 204 LEU A CA 1
ATOM 1611 C C . LEU A 1 204 ? 23.741 12.709 8.008 1.00 20.25 204 LEU A C 1
ATOM 1612 O O . LEU A 1 204 ? 22.960 12.993 7.078 1.00 22.05 204 LEU A O 1
ATOM 1617 N N . ALA A 1 205 ? 23.341 12.711 9.297 1.00 21.68 205 ALA A N 1
ATOM 1618 C CA . ALA A 1 205 ? 21.996 13.148 9.687 1.00 20.45 205 ALA A CA 1
ATOM 1619 C C . ALA A 1 205 ? 21.736 14.597 9.277 1.00 22.09 205 ALA A C 1
ATOM 1620 O O . ALA A 1 205 ? 20.663 14.932 8.758 1.00 18.55 205 ALA A O 1
ATOM 1622 N N . HIS A 1 206 ? 22.712 15.468 9.504 1.00 19.83 206 HIS A N 1
ATOM 1623 C CA . HIS A 1 206 ? 22.607 16.856 9.008 1.00 22.04 206 HIS A CA 1
ATOM 1624 C C . HIS A 1 206 ? 22.282 16.904 7.510 1.00 23.34 206 HIS A C 1
ATOM 1625 O O . HIS A 1 206 ? 21.348 17.613 7.066 1.00 20.59 206 HIS A O 1
ATOM 1632 N N . GLY A 1 207 ? 23.070 16.170 6.701 1.00 20.03 207 GLY A N 1
ATOM 1633 C CA . GLY A 1 207 ? 22.859 16.185 5.256 1.00 21.43 207 GLY A CA 1
ATOM 1634 C C . GLY A 1 207 ? 21.529 15.582 4.825 1.00 25.50 207 GLY A C 1
ATOM 1635 O O . GLY A 1 207 ? 20.909 16.043 3.857 1.00 22.25 207 GLY A O 1
ATOM 1636 N N . LEU A 1 208 ? 21.091 14.512 5.506 1.00 22.51 208 LEU A N 1
ATOM 1637 C CA . LEU A 1 208 ? 19.807 13.910 5.168 1.00 23.78 208 LEU A CA 1
ATOM 1638 C C . LEU A 1 208 ? 18.643 14.859 5.460 1.00 23.80 208 LEU A C 1
ATOM 1639 O O . LEU A 1 208 ? 17.627 14.833 4.747 1.00 25.31 208 LEU A O 1
ATOM 1644 N N . ALA A 1 209 ? 18.747 15.663 6.527 1.00 21.17 209 ALA A N 1
ATOM 1645 C CA . ALA A 1 209 ? 17.650 16.577 6.863 1.00 21.94 209 ALA A CA 1
ATOM 1646 C C . ALA A 1 209 ? 17.649 17.829 6.001 1.00 26.71 209 ALA A C 1
ATOM 1647 O O . ALA A 1 209 ? 16.595 18.451 5.853 1.00 24.35 209 ALA A O 1
ATOM 1649 N N . LEU A 1 210 ? 18.799 18.265 5.477 1.00 24.24 210 LEU A N 1
ATOM 1650 C CA . LEU A 1 210 ? 18.812 19.554 4.777 1.00 25.74 210 LEU A CA 1
ATOM 1651 C C . LEU A 1 210 ? 17.709 19.709 3.719 1.00 26.95 210 LEU A C 1
ATOM 1652 O O . LEU A 1 210 ? 16.964 20.713 3.768 1.00 25.94 210 LEU A O 1
ATOM 1657 N N . PRO A 1 211 ? 17.558 18.799 2.738 1.00 27.10 211 PRO A N 1
ATOM 1658 C CA . PRO A 1 211 ? 16.517 19.000 1.703 1.00 27.21 211 PRO A CA 1
ATOM 1659 C C . PRO A 1 211 ? 15.085 19.031 2.227 1.00 27.60 211 PRO A C 1
ATOM 1660 O O . PRO A 1 211 ? 14.242 19.751 1.652 1.00 29.24 211 PRO A O 1
ATOM 1664 N N . VAL A 1 212 ? 14.802 18.281 3.303 1.00 25.24 212 VAL A N 1
ATOM 1665 C CA . VAL A 1 212 ? 13.492 18.260 3.940 1.00 23.75 212 VAL A CA 1
ATOM 1666 C C . VAL A 1 212 ? 13.201 19.611 4.592 1.00 27.10 212 VAL A C 1
ATOM 1667 O O . VAL A 1 212 ? 12.104 20.163 4.438 1.00 24.08 212 VAL A O 1
ATOM 1671 N N . ILE A 1 213 ? 14.203 20.196 5.274 1.00 23.38 213 ILE A N 1
ATOM 1672 C CA . ILE A 1 213 ? 14.004 21.508 5.904 1.00 26.26 213 ILE A CA 1
ATOM 1673 C C . ILE A 1 213 ? 13.778 22.583 4.841 1.00 28.02 213 ILE A C 1
ATOM 1674 O O . ILE A 1 213 ? 12.862 23.418 4.953 1.00 23.88 213 ILE A O 1
ATOM 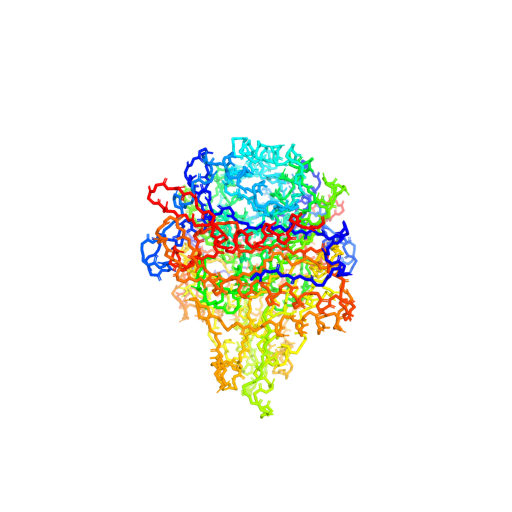1679 N N . ARG A 1 214 ? 14.585 22.565 3.771 1.00 25.34 214 ARG A N 1
ATOM 1680 C CA . ARG A 1 214 ? 14.384 23.536 2.689 1.00 28.91 214 ARG A CA 1
ATOM 1681 C C . ARG A 1 214 ? 13.004 23.399 2.017 1.00 28.74 214 ARG A C 1
ATOM 1682 O O . ARG A 1 214 ? 12.381 24.412 1.637 1.00 28.04 214 ARG A O 1
ATOM 1690 N N . LYS A 1 215 ? 12.535 22.167 1.781 1.00 26.80 215 LYS A N 1
ATOM 1691 C CA . LYS A 1 215 ? 11.187 21.976 1.217 1.00 27.56 215 LYS A CA 1
ATOM 1692 C C . LYS A 1 215 ? 10.083 22.508 2.141 1.00 29.46 215 LYS A C 1
ATOM 1693 O O . LYS A 1 215 ? 9.122 23.168 1.682 1.00 26.83 215 LYS A O 1
ATOM 1699 N N . ASN A 1 216 ? 10.163 22.172 3.437 1.00 24.14 216 ASN A N 1
ATOM 1700 C CA . ASN A 1 216 ? 9.083 22.469 4.383 1.00 25.04 216 ASN A CA 1
ATOM 1701 C C . ASN A 1 216 ? 9.054 23.926 4.812 1.00 26.39 216 ASN A C 1
ATOM 1702 O O . ASN A 1 216 ? 7.975 24.434 5.156 1.00 26.33 216 ASN A O 1
ATOM 1707 N N . ALA A 1 217 ? 10.192 24.618 4.742 1.00 24.63 217 ALA A N 1
ATOM 1708 C CA . ALA A 1 217 ? 10.334 25.985 5.266 1.00 24.03 217 ALA A CA 1
ATOM 1709 C C . ALA A 1 217 ? 11.089 26.866 4.268 1.00 27.75 217 ALA A C 1
ATOM 1710 O O . ALA A 1 217 ? 12.218 27.320 4.537 1.00 27.06 217 ALA A O 1
ATOM 1712 N N . PRO A 1 218 ? 10.496 27.114 3.094 1.00 27.92 218 PRO A N 1
ATOM 1713 C CA . PRO A 1 218 ? 11.240 27.780 2.006 1.00 29.47 218 PRO A CA 1
ATOM 1714 C C . PRO A 1 218 ? 11.612 29.229 2.284 1.00 32.73 218 PRO A C 1
ATOM 1715 O O . PRO A 1 218 ? 12.491 29.765 1.596 1.00 31.27 218 PRO A O 1
ATOM 1719 N N . LYS A 1 219 ? 10.967 29.881 3.243 1.00 30.79 219 LYS A N 1
ATOM 17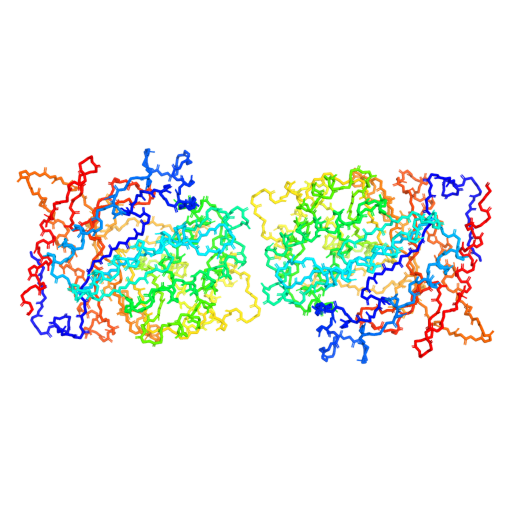20 C CA . LYS A 1 219 ? 11.294 31.253 3.600 1.00 35.89 219 LYS A CA 1
ATOM 1721 C C . LYS A 1 219 ? 12.421 31.360 4.631 1.00 32.51 219 LYS A C 1
ATOM 1722 O O . LYS A 1 219 ? 12.823 32.484 4.949 1.00 33.99 219 LYS A O 1
ATOM 1728 N N . SER A 1 220 ? 12.940 30.242 5.164 1.00 27.83 220 SER A N 1
ATOM 1729 C CA . SER A 1 220 ? 13.982 30.283 6.198 1.00 27.54 220 SER A CA 1
ATOM 1730 C C . SER A 1 220 ? 15.382 30.134 5.606 1.00 27.29 220 SER A C 1
ATOM 1731 O O . SER A 1 220 ? 15.541 29.865 4.420 1.00 29.98 220 SER A O 1
ATOM 1734 N N . GLN A 1 221 ? 16.410 30.403 6.443 1.00 27.51 221 GLN A N 1
ATOM 1735 C CA . GLN A 1 221 ? 17.809 30.022 6.219 1.00 27.11 221 GLN A CA 1
ATOM 1736 C C . GLN A 1 221 ? 18.151 28.756 7.000 1.00 23.02 221 GLN A C 1
ATOM 1737 O O . GLN A 1 221 ? 17.658 28.557 8.115 1.00 21.44 221 GLN A O 1
ATOM 1743 N N . VAL A 1 222 ? 19.045 27.926 6.447 1.00 24.24 222 VAL A N 1
ATOM 1744 C CA . VAL A 1 222 ? 19.367 26.628 7.056 1.00 21.85 222 VAL A CA 1
ATOM 1745 C C . VAL A 1 222 ? 20.882 26.433 7.141 1.00 23.09 222 VAL A C 1
ATOM 1746 O O . VAL A 1 222 ? 21.601 26.688 6.163 1.00 24.29 222 VAL A O 1
ATOM 1750 N N . GLY A 1 223 ? 21.362 25.942 8.294 1.00 22.05 223 GLY A N 1
ATOM 1751 C CA . GLY A 1 223 ? 22.792 25.742 8.492 1.00 22.89 223 GLY A CA 1
ATOM 1752 C C . GLY A 1 223 ? 23.086 24.777 9.630 1.00 23.30 223 GLY A C 1
ATOM 1753 O O . GLY A 1 223 ? 22.207 24.026 10.041 1.00 18.80 223 GLY A O 1
ATOM 1754 N N . ILE A 1 224 ? 24.311 24.874 10.193 1.00 19.49 224 ILE A N 1
ATOM 1755 C CA . ILE A 1 224 ? 24.775 24.018 11.287 1.00 21.80 224 ILE A CA 1
ATOM 1756 C C . ILE A 1 224 ? 25.674 24.853 12.193 1.00 21.76 224 ILE A C 1
ATOM 1757 O O . ILE A 1 224 ? 26.254 25.845 11.761 1.00 21.38 224 ILE A O 1
ATOM 1762 N N . VAL A 1 225 ? 25.797 24.448 13.459 1.00 19.43 225 VAL A N 1
ATOM 1763 C CA . VAL A 1 225 ? 26.542 25.210 14.459 1.00 20.04 225 VAL A CA 1
ATOM 1764 C C . VAL A 1 225 ? 27.728 24.374 14.939 1.00 23.65 225 VAL A C 1
ATOM 1765 O O . VAL A 1 225 ? 27.542 23.250 15.423 1.00 21.86 225 VAL A O 1
ATOM 1769 N N . LEU A 1 226 ? 28.932 24.931 14.849 1.00 21.17 226 LEU A N 1
ATOM 1770 C CA . LEU A 1 226 ? 30.163 24.234 15.271 1.00 22.81 226 LEU A CA 1
ATOM 1771 C C . LEU A 1 226 ? 30.830 24.981 16.425 1.00 24.53 226 LEU A C 1
ATOM 1772 O O . LEU A 1 226 ? 30.812 26.208 16.450 1.00 26.34 226 LEU A O 1
ATOM 1777 N N . ASN A 1 227 ? 31.445 24.260 17.381 1.00 24.42 227 ASN A N 1
ATOM 1778 C CA . ASN A 1 227 ? 32.261 24.950 18.371 1.00 26.47 227 ASN A CA 1
ATOM 1779 C C . ASN A 1 227 ? 33.726 24.889 17.952 1.00 25.50 227 ASN A C 1
ATOM 1780 O O . ASN A 1 227 ? 34.239 23.846 17.516 1.00 22.67 227 ASN A O 1
ATOM 1785 N N . MET A 1 228 ? 34.402 26.017 18.065 1.00 25.38 228 MET A N 1
ATOM 1786 C CA . MET A 1 228 ? 35.807 26.055 17.663 1.00 26.56 228 MET A CA 1
ATOM 1787 C C . MET A 1 228 ? 36.549 26.941 18.648 1.00 28.81 228 MET A C 1
ATOM 1788 O O . MET A 1 228 ? 36.208 28.119 18.825 1.00 28.04 228 MET A O 1
ATOM 1793 N N . ASN A 1 229 ? 37.556 26.393 19.286 1.00 25.39 229 ASN A N 1
ATOM 1794 C CA . ASN A 1 229 ? 38.448 27.208 20.089 1.00 25.28 229 ASN A CA 1
ATOM 1795 C C . ASN A 1 229 ? 39.783 27.278 19.364 1.00 26.79 229 ASN A C 1
ATOM 1796 O O . ASN A 1 229 ? 40.051 26.454 18.484 1.00 25.80 229 ASN A O 1
ATOM 1801 N N . ARG A 1 230 ? 40.617 28.262 19.730 1.00 23.98 230 ARG A N 1
ATOM 1802 C CA . ARG A 1 230 ? 41.917 28.485 19.098 1.00 25.77 230 ARG A CA 1
ATOM 1803 C C . ARG A 1 230 ? 42.996 27.635 19.780 1.00 26.60 230 ARG A C 1
ATOM 1804 O O . ARG A 1 230 ? 43.121 27.683 20.997 1.00 26.39 230 ARG A O 1
ATOM 1812 N N . SER A 1 231 ? 43.783 26.870 19.001 1.00 24.94 231 SER A N 1
ATOM 1813 C CA . SER A 1 231 ? 44.852 26.044 19.548 1.00 25.46 231 SER A CA 1
ATOM 1814 C C . SER A 1 231 ? 46.215 26.683 19.313 1.00 24.54 231 SER A C 1
ATOM 1815 O O . SER A 1 231 ? 46.514 27.134 18.203 1.00 25.83 231 SER A O 1
ATOM 1818 N N . TYR A 1 232 ? 47.065 26.650 20.338 1.00 24.80 232 TYR A N 1
ATOM 1819 C CA . TYR A 1 232 ? 48.441 27.125 20.275 1.00 24.47 232 TYR A CA 1
ATOM 1820 C C . TYR A 1 232 ? 49.403 25.998 20.649 1.00 29.10 232 TYR A C 1
ATOM 1821 O O . TYR A 1 232 ? 49.044 25.062 21.381 1.00 26.87 232 TYR A O 1
ATOM 1830 N N . ALA A 1 233 ? 50.654 26.152 20.179 1.00 27.55 233 ALA A N 1
ATOM 1831 C CA . ALA A 1 233 ? 51.780 25.333 20.618 1.00 28.34 233 ALA A CA 1
ATOM 1832 C C . ALA A 1 233 ? 52.312 25.833 21.963 1.00 29.96 233 ALA A C 1
ATOM 1833 O O . ALA A 1 233 ? 52.449 27.042 22.186 1.00 30.14 233 ALA A O 1
ATOM 1835 N N . ALA A 1 234 ? 52.690 24.894 22.843 1.00 27.72 234 ALA A N 1
ATOM 1836 C CA . ALA A 1 234 ? 53.206 25.302 24.145 1.00 29.85 234 ALA A CA 1
ATOM 1837 C C . ALA A 1 234 ? 54.545 26.041 24.055 1.00 34.27 234 ALA A C 1
ATOM 1838 O O . ALA A 1 234 ? 54.851 26.847 24.945 1.00 36.32 234 ALA A O 1
ATOM 1840 N N . SER A 1 235 ? 55.322 25.837 22.989 1.00 30.48 235 SER A N 1
ATOM 1841 C CA . SER A 1 235 ? 56.615 26.493 22.797 1.00 32.07 235 SER A CA 1
ATOM 1842 C C . SER A 1 235 ? 56.913 26.560 21.299 1.00 34.54 235 SER A C 1
ATOM 1843 O O . SER A 1 235 ? 56.117 26.104 20.468 1.00 30.13 235 SER A O 1
ATOM 1846 N N . GLU A 1 236 ? 58.098 27.092 20.962 1.00 31.73 236 GLU A N 1
ATOM 1847 C CA . GLU A 1 236 ? 58.584 27.144 19.579 1.00 34.03 236 GLU A CA 1
ATOM 1848 C C . GLU A 1 236 ? 59.099 25.799 19.049 1.00 29.85 236 GLU A C 1
ATOM 1849 O O . GLU A 1 236 ? 59.276 25.643 17.825 1.00 30.67 236 GLU A O 1
ATOM 1855 N N . LYS A 1 237 ? 59.393 24.850 19.931 1.00 28.46 237 LYS A N 1
ATOM 1856 C CA . LYS A 1 237 ? 59.899 23.542 19.499 1.00 28.88 237 LYS A CA 1
ATOM 1857 C C . LYS A 1 237 ? 59.002 22.875 18.464 1.00 30.39 237 LYS A C 1
ATOM 1858 O O . LYS A 1 237 ? 57.774 22.878 18.595 1.00 25.49 237 LYS A O 1
ATOM 1864 N N . ALA A 1 238 ? 59.631 22.189 17.500 1.00 26.18 238 ALA A N 1
ATOM 1865 C CA . ALA A 1 238 ? 58.865 21.473 16.466 1.00 28.41 238 ALA A CA 1
ATOM 1866 C C . ALA A 1 238 ? 57.892 20.432 17.052 1.00 23.35 238 ALA A C 1
ATOM 1867 O O . ALA A 1 238 ? 56.781 20.251 16.521 1.00 24.74 238 ALA A O 1
ATOM 1869 N N . GLU A 1 239 ? 58.279 19.708 18.127 1.00 23.96 239 GLU A N 1
ATOM 1870 C CA . GLU A 1 239 ? 57.356 18.671 18.653 1.00 27.74 239 GLU A CA 1
ATOM 1871 C C . GLU A 1 239 ? 56.072 19.289 19.233 1.00 26.74 239 GLU A C 1
ATOM 1872 O O . GLU A 1 239 ? 54.990 18.667 19.214 1.00 25.96 239 GLU A O 1
ATOM 1878 N N . ASP A 1 240 ? 56.168 20.527 19.737 1.00 26.37 240 ASP A N 1
ATOM 1879 C CA . ASP A 1 240 ? 54.996 21.240 20.210 1.00 26.25 240 ASP A CA 1
ATOM 1880 C C . ASP A 1 240 ? 54.203 21.848 19.043 1.00 26.60 240 ASP A C 1
ATOM 1881 O O . ASP A 1 240 ? 52.978 21.942 19.114 1.00 24.95 240 ASP A O 1
ATOM 1886 N N . GLN A 1 241 ? 54.858 22.237 17.944 1.00 24.41 241 GLN A N 1
ATOM 1887 C CA . GLN A 1 241 ? 54.103 22.555 16.721 1.00 28.43 241 GLN A CA 1
ATOM 1888 C C . GLN A 1 241 ? 53.288 21.346 16.230 1.00 26.08 241 GLN A C 1
ATOM 1889 O O . GLN A 1 241 ? 52.148 21.497 15.774 1.00 25.30 241 GLN A O 1
ATOM 1895 N N . PHE A 1 242 ? 53.878 20.135 16.296 1.00 25.63 242 PHE A N 1
ATOM 1896 C CA . PHE A 1 242 ? 53.138 18.910 15.932 1.00 24.47 242 PHE A CA 1
ATOM 1897 C C . PHE A 1 242 ? 51.923 18.688 16.851 1.00 22.81 242 PHE A C 1
ATOM 1898 O O . PHE A 1 242 ? 50.807 18.392 16.383 1.00 24.38 242 PHE A O 1
ATOM 1906 N N . ALA A 1 243 ? 52.123 18.819 18.174 1.00 22.53 243 ALA A N 1
ATOM 1907 C CA . ALA A 1 243 ? 51.007 18.683 19.130 1.00 22.73 243 ALA A CA 1
ATOM 1908 C C . ALA A 1 243 ? 49.851 19.625 18.795 1.00 26.51 243 ALA A C 1
ATOM 1909 O O . ALA A 1 243 ? 48.656 19.240 18.829 1.00 24.35 243 ALA A O 1
ATOM 1911 N N . CYS A 1 244 ? 50.193 20.885 18.510 1.00 22.38 244 CYS A N 1
ATOM 1912 C CA . CYS A 1 244 ? 49.170 21.867 18.142 1.00 27.08 244 CYS A CA 1
ATOM 1913 C C . CYS A 1 244 ? 48.424 21.452 16.878 1.00 26.28 244 CYS A C 1
ATOM 1914 O O . CYS A 1 244 ? 47.182 21.549 16.801 1.00 25.40 244 CYS A O 1
ATOM 1917 N N . LEU A 1 245 ? 49.180 21.031 15.848 1.00 23.10 245 LEU A N 1
ATOM 1918 C CA . LEU A 1 245 ? 48.551 20.641 14.590 1.00 26.41 245 LEU A CA 1
ATOM 1919 C C . LEU A 1 245 ? 47.578 19.487 14.804 1.00 26.92 245 LEU A C 1
ATOM 1920 O O . LEU A 1 245 ? 46.453 19.489 14.256 1.00 22.79 245 LEU A O 1
ATOM 1925 N N . MET A 1 246 ? 47.981 18.497 15.615 1.00 23.71 246 MET A N 1
ATOM 1926 C CA . MET A 1 246 ? 47.096 17.354 15.835 1.00 24.63 246 MET A CA 1
ATOM 1927 C C . MET A 1 246 ? 45.847 17.736 16.613 1.00 24.79 246 MET A C 1
ATOM 1928 O O . MET A 1 246 ? 44.755 17.241 16.296 1.00 24.61 246 MET A O 1
ATOM 1933 N N . ARG A 1 247 ? 45.974 18.620 17.630 1.00 23.26 247 ARG A N 1
ATOM 1934 C CA . ARG A 1 247 ? 44.804 19.063 18.386 1.00 23.56 247 ARG A CA 1
ATOM 1935 C C . ARG A 1 247 ? 43.806 19.739 17.467 1.00 23.86 247 ARG A C 1
ATOM 1936 O O . ARG A 1 247 ? 42.603 19.462 17.514 1.00 23.67 247 ARG A O 1
ATOM 1944 N N . GLU A 1 248 ? 44.295 20.650 16.617 1.00 23.04 248 GLU A N 1
ATOM 1945 C CA . GLU A 1 248 ? 43.392 21.414 15.769 1.00 23.85 248 GLU A CA 1
ATOM 1946 C C . GLU A 1 248 ? 42.780 20.536 14.675 1.00 24.11 248 GLU A C 1
ATOM 1947 O O . GLU A 1 248 ? 41.603 20.719 14.316 1.00 25.02 248 GLU A O 1
ATOM 1953 N N . THR A 1 249 ? 43.522 19.516 14.201 1.00 20.76 249 THR A N 1
ATOM 1954 C CA . THR A 1 249 ? 42.967 18.594 13.212 1.00 22.44 249 THR A CA 1
ATOM 1955 C C . THR A 1 249 ? 41.858 17.732 13.822 1.00 22.63 249 THR A C 1
ATOM 1956 O O . THR A 1 249 ? 40.789 17.585 13.223 1.00 21.32 249 THR A O 1
ATOM 1960 N N . LEU A 1 250 ? 42.066 17.196 15.032 1.00 21.49 250 LEU A N 1
ATOM 1961 C CA . LEU A 1 250 ? 41.031 16.331 15.612 1.00 23.36 250 LEU A CA 1
ATOM 1962 C C . LEU A 1 250 ? 39.857 17.102 16.220 1.00 24.47 250 LEU A C 1
ATOM 1963 O O . LEU A 1 250 ? 38.741 16.557 16.302 1.00 22.44 250 LEU A O 1
ATOM 1968 N N . ASP A 1 251 ? 40.054 18.350 16.659 1.00 23.92 251 ASP A N 1
ATOM 1969 C CA . ASP A 1 251 ? 38.938 19.094 17.274 1.00 22.34 251 ASP A CA 1
ATOM 1970 C C . ASP A 1 251 ? 38.125 19.923 16.275 1.00 24.50 251 ASP A C 1
ATOM 1971 O O . ASP A 1 251 ? 36.880 19.975 16.365 1.00 22.14 251 ASP A O 1
ATOM 1976 N N . ASN A 1 252 ? 38.803 20.635 15.364 1.00 20.81 252 ASN A N 1
ATOM 1977 C CA . ASN A 1 252 ? 38.145 21.568 14.444 1.00 23.71 252 ASN A CA 1
ATOM 1978 C C . ASN A 1 252 ? 38.073 21.076 12.996 1.00 25.47 252 ASN A C 1
ATOM 1979 O O . ASN A 1 252 ? 36.974 21.034 12.417 1.00 23.84 252 ASN A O 1
ATOM 1984 N N . GLN A 1 253 ? 39.214 20.753 12.361 1.00 24.12 253 GLN A N 1
ATOM 1985 C CA . GLN A 1 253 ? 39.227 20.376 10.937 1.00 22.55 253 GLN A CA 1
ATOM 1986 C C . GLN A 1 253 ? 38.368 19.146 10.663 1.00 24.35 253 GLN A C 1
ATOM 1987 O O . GLN A 1 253 ? 37.766 19.034 9.576 1.00 23.05 253 GLN A O 1
ATOM 1993 N N . PHE A 1 254 ? 38.289 18.232 11.643 1.00 22.22 254 PHE A N 1
ATOM 1994 C CA . PHE A 1 254 ? 37.547 16.975 11.474 1.00 21.92 254 PHE A CA 1
ATOM 1995 C C . PHE A 1 254 ? 36.088 17.231 11.124 1.00 22.51 254 PHE A C 1
ATOM 1996 O O . PHE A 1 254 ? 35.445 16.383 10.493 1.00 23.17 254 PHE A O 1
ATOM 2004 N N . PHE A 1 255 ? 35.539 18.379 11.544 1.00 19.65 255 PHE A N 1
ATOM 2005 C CA . PHE A 1 255 ? 34.128 18.707 11.315 1.00 21.37 255 PHE A CA 1
ATOM 2006 C C . PHE A 1 255 ? 33.905 19.701 10.163 1.00 20.50 255 PHE A C 1
ATOM 2007 O O . PHE A 1 255 ? 33.044 19.463 9.319 1.00 23.53 255 PHE A O 1
ATOM 2015 N N . ILE A 1 256 ? 34.712 20.757 10.025 1.00 21.35 256 ILE A N 1
ATOM 2016 C CA . ILE A 1 256 ? 34.514 21.689 8.922 1.00 20.47 256 ILE A CA 1
ATOM 2017 C C . ILE A 1 256 ? 34.988 21.137 7.570 1.00 20.54 256 ILE A C 1
ATOM 2018 O O . ILE A 1 256 ? 34.397 21.481 6.539 1.00 20.38 256 ILE A O 1
ATOM 2023 N N . GLU A 1 257 ? 36.048 20.288 7.525 1.00 23.19 257 GLU A N 1
ATOM 2024 C CA . GLU A 1 257 ? 36.503 19.796 6.229 1.00 24.30 257 GLU A CA 1
ATOM 2025 C C . GLU A 1 257 ? 35.482 18.884 5.540 1.00 23.19 257 GLU A C 1
ATOM 2026 O O . GLU A 1 257 ? 35.280 19.038 4.342 1.00 23.94 257 GLU A O 1
ATOM 2032 N N . PRO A 1 258 ? 34.827 17.917 6.217 1.00 20.83 258 PRO A N 1
ATOM 2033 C CA . PRO A 1 258 ? 33.735 17.161 5.528 1.00 22.42 258 PRO A CA 1
ATOM 2034 C C . PRO A 1 258 ? 32.591 18.043 5.027 1.00 24.59 258 PRO A C 1
ATOM 2035 O O . PRO A 1 258 ? 32.028 17.759 3.968 1.00 23.60 258 PRO A O 1
ATOM 2039 N N . LEU A 1 259 ? 32.190 19.088 5.781 1.00 21.60 259 LEU A N 1
ATOM 2040 C CA . LEU A 1 259 ? 31.095 19.971 5.340 1.00 23.70 259 LEU A CA 1
ATOM 2041 C C . LEU A 1 259 ? 31.473 20.783 4.106 1.00 26.32 259 LEU A C 1
ATOM 2042 O O . LEU A 1 259 ? 30.659 20.941 3.179 1.00 27.68 259 LEU A O 1
ATOM 2047 N N . MET A 1 260 ? 32.696 21.299 4.062 1.00 24.09 260 MET A N 1
ATOM 2048 C CA . MET A 1 260 ? 33.063 22.202 2.977 1.00 26.96 260 MET A CA 1
ATOM 2049 C C . MET A 1 260 ? 33.684 21.501 1.775 1.00 25.48 260 MET A C 1
ATOM 2050 O O . MET A 1 260 ? 33.536 21.989 0.642 1.00 26.20 260 MET A O 1
ATOM 2055 N N . LYS A 1 261 ? 34.373 20.361 1.973 1.00 25.02 261 LYS A N 1
ATOM 2056 C CA . LYS A 1 261 ? 35.180 19.752 0.919 1.00 22.79 261 LYS A CA 1
ATOM 2057 C C . LYS A 1 261 ? 34.784 18.292 0.633 1.00 26.72 261 LYS A C 1
ATOM 2058 O O . LYS A 1 261 ? 35.307 17.687 -0.329 1.00 27.20 261 LYS A O 1
ATOM 2064 N N . GLY A 1 262 ? 33.888 17.705 1.416 1.00 21.49 262 GLY A N 1
ATOM 2065 C CA . GLY A 1 262 ? 33.512 16.326 1.133 1.00 25.53 262 GLY A CA 1
ATOM 2066 C C . GLY A 1 262 ? 34.564 15.297 1.460 1.00 25.67 262 GLY A C 1
ATOM 2067 O O . GLY A 1 262 ? 34.523 14.186 0.900 1.00 25.30 262 GLY A O 1
ATOM 2068 N N . GLN A 1 263 ? 35.454 15.586 2.415 1.00 23.37 263 GLN A N 1
ATOM 2069 C CA . GLN A 1 263 ? 36.477 14.614 2.842 1.00 24.12 263 GLN A CA 1
ATOM 2070 C C . GLN A 1 263 ? 36.860 14.887 4.298 1.00 24.86 263 GLN A C 1
ATOM 2071 O O . GLN A 1 263 ? 36.707 16.012 4.807 1.00 24.96 263 GLN A O 1
ATOM 2077 N N . TYR A 1 264 ? 37.366 13.821 4.993 1.00 24.77 264 TYR A N 1
ATOM 2078 C CA . TYR A 1 264 ? 37.973 13.963 6.313 1.00 22.73 264 TYR A CA 1
ATOM 2079 C C . TYR A 1 264 ? 39.458 14.283 6.195 1.00 26.88 264 TYR A C 1
ATOM 2080 O O . TYR A 1 264 ? 40.081 14.055 5.153 1.00 26.61 264 TYR A O 1
ATOM 2089 N N . PRO A 1 265 ? 40.076 14.770 7.267 1.00 26.19 265 PRO A N 1
ATOM 2090 C CA . PRO A 1 265 ? 41.495 15.186 7.163 1.00 27.67 265 PRO A CA 1
ATOM 2091 C C . PRO A 1 265 ? 42.392 14.050 6.687 1.00 27.93 265 PRO A C 1
ATOM 2092 O O . PRO A 1 265 ? 42.490 13.009 7.341 1.00 26.87 265 PRO A O 1
ATOM 2096 N N . GLN A 1 266 ? 43.123 14.294 5.584 1.00 30.76 266 GLN A N 1
ATOM 2097 C CA . GLN A 1 266 ? 43.921 13.241 4.932 1.00 30.97 266 GLN A CA 1
ATOM 2098 C C . GLN A 1 266 ? 45.203 12.892 5.704 1.00 29.80 266 GLN A C 1
ATOM 2099 O O . GLN A 1 266 ? 45.687 11.753 5.626 1.00 30.79 266 GLN A O 1
ATOM 2105 N N . LEU A 1 267 ? 45.770 13.830 6.476 1.00 27.83 267 LEU A N 1
ATOM 2106 C CA . LEU A 1 267 ? 46.946 13.447 7.240 1.00 27.41 267 LEU A CA 1
ATOM 2107 C C . LEU A 1 267 ? 46.649 12.309 8.227 1.00 29.22 267 LEU A C 1
ATOM 2108 O O . LEU A 1 267 ? 47.564 11.564 8.601 1.00 29.77 267 LEU A O 1
ATOM 2113 N N . LEU A 1 268 ? 45.390 12.120 8.638 1.00 27.75 268 LEU A N 1
ATOM 2114 C CA . LEU A 1 268 ? 45.117 11.023 9.561 1.00 25.85 268 LEU A CA 1
ATOM 2115 C C . LEU A 1 268 ? 45.410 9.656 8.948 1.00 27.49 268 LEU A C 1
ATOM 2116 O O . LEU A 1 268 ? 45.643 8.705 9.698 1.00 29.26 268 LEU A O 1
ATOM 2121 N N . LYS A 1 269 ? 45.414 9.527 7.617 1.00 29.98 269 LYS A N 1
ATOM 2122 C CA . LYS A 1 269 ? 45.679 8.203 7.054 1.00 28.28 269 LYS A CA 1
ATOM 2123 C C . LYS A 1 269 ? 47.087 7.747 7.417 1.00 37.15 269 LYS A C 1
ATOM 2124 O O . LYS A 1 269 ? 47.329 6.544 7.585 1.00 37.43 269 LYS A O 1
ATOM 2130 N N . THR A 1 270 ? 48.036 8.682 7.541 1.00 37.65 270 THR A N 1
ATOM 2131 C CA . THR A 1 270 ? 49.363 8.217 7.920 1.00 37.40 270 THR A CA 1
ATOM 2132 C C . THR A 1 270 ? 49.675 8.419 9.398 1.00 36.17 270 THR A C 1
ATOM 2133 O O . THR A 1 270 ? 50.349 7.568 9.978 1.00 39.87 270 THR A O 1
ATOM 2137 N N . VAL A 1 271 ? 49.159 9.474 10.049 1.00 30.05 271 VAL A N 1
ATOM 2138 C CA . VAL A 1 271 ? 49.504 9.729 11.447 1.00 29.05 271 VAL A CA 1
ATOM 2139 C C . VAL A 1 271 ? 48.731 8.824 12.396 1.00 29.23 271 VAL A C 1
ATOM 2140 O O . VAL A 1 271 ? 49.282 8.336 13.391 1.00 30.46 271 VAL A O 1
ATOM 2144 N N . ALA A 1 272 ? 47.424 8.681 12.176 1.00 28.62 272 ALA A N 1
ATOM 2145 C CA . ALA A 1 272 ? 46.595 7.995 13.160 1.00 27.02 272 ALA A CA 1
ATOM 2146 C C . ALA A 1 272 ? 45.296 7.492 12.523 1.00 33.08 272 ALA A C 1
ATOM 2147 O O . ALA A 1 272 ? 44.210 8.030 12.758 1.00 26.30 272 ALA A O 1
ATOM 2149 N N . PRO A 1 273 ? 45.379 6.439 11.715 1.00 32.82 273 PRO A N 1
ATOM 2150 C CA . PRO A 1 273 ? 44.200 5.973 10.968 1.00 29.29 273 PRO A CA 1
ATOM 2151 C C . PRO A 1 273 ? 43.075 5.412 11.830 1.00 30.60 273 PRO A C 1
ATOM 2152 O O . PRO A 1 273 ? 41.951 5.279 11.329 1.00 29.98 273 PRO A O 1
ATOM 2156 N N . GLN A 1 274 ? 43.302 5.144 13.112 1.00 28.01 274 GLN A N 1
ATOM 2157 C CA . GLN A 1 274 ? 42.200 4.727 13.962 1.00 29.66 274 GLN A CA 1
ATOM 2158 C C . GLN A 1 274 ? 41.185 5.851 14.232 1.00 33.03 274 GLN A C 1
ATOM 2159 O O . GLN A 1 274 ? 40.087 5.573 14.757 1.00 26.15 274 GLN A O 1
ATOM 2165 N N . TYR A 1 275 ? 41.492 7.104 13.853 1.00 27.37 275 TYR A N 1
ATOM 2166 C CA . TYR A 1 275 ? 40.525 8.189 14.004 1.00 27.80 275 TYR A CA 1
ATOM 2167 C C . TYR A 1 275 ? 39.671 8.423 12.755 1.00 27.03 275 TYR A C 1
ATOM 2168 O O . TYR A 1 275 ? 38.857 9.361 12.748 1.00 25.91 275 TYR A O 1
ATOM 2177 N N . LEU A 1 276 ? 39.794 7.596 11.712 1.00 23.56 276 LEU A N 1
ATOM 2178 C CA . LEU A 1 276 ? 38.936 7.804 10.536 1.00 25.33 276 LEU A CA 1
ATOM 2179 C C . LEU A 1 276 ? 37.689 6.902 10.571 1.00 27.46 276 LEU A C 1
ATOM 2180 O O . LEU A 1 276 ? 37.786 5.719 10.947 1.00 26.00 276 LEU A O 1
ATOM 2185 N N . PRO A 1 277 ? 36.506 7.395 10.176 1.00 24.50 277 PRO A N 1
ATOM 2186 C CA . PRO A 1 277 ? 35.290 6.572 10.259 1.00 24.59 277 PRO A CA 1
ATOM 2187 C C . PRO A 1 277 ? 35.142 5.668 9.036 1.00 23.97 277 PRO A C 1
ATOM 2188 O O . PRO A 1 277 ? 35.780 5.868 8.006 1.00 23.00 277 PRO A O 1
ATOM 2192 N N . THR A 1 278 ? 34.238 4.677 9.154 1.00 21.24 278 THR A N 1
ATOM 2193 C CA . THR A 1 278 ? 33.826 3.880 8.007 1.00 22.11 278 THR A CA 1
ATOM 2194 C C . THR A 1 278 ? 32.759 4.642 7.223 1.00 21.25 278 THR A C 1
ATOM 2195 O O . THR A 1 278 ? 31.692 4.938 7.756 1.00 23.56 278 THR A O 1
ATOM 2199 N N . VAL A 1 279 ? 33.037 4.918 5.955 1.00 21.34 279 VAL A N 1
ATOM 2200 C CA . VAL A 1 279 ? 32.259 5.811 5.089 1.00 21.35 279 VAL A CA 1
ATOM 2201 C C . VAL A 1 279 ? 31.669 5.007 3.927 1.00 23.34 279 VAL A C 1
ATOM 2202 O O . VAL A 1 279 ? 32.416 4.413 3.136 1.00 27.01 279 VAL A O 1
ATOM 2206 N N . LEU A 1 280 ? 30.352 5.036 3.778 1.00 23.10 280 LEU A N 1
ATOM 2207 C CA . LEU A 1 280 ? 29.753 4.274 2.667 1.00 26.78 280 LEU A CA 1
ATOM 2208 C C . LEU A 1 280 ? 29.801 5.087 1.372 1.00 25.22 280 LEU A C 1
ATOM 2209 O O . LEU A 1 280 ? 29.860 6.319 1.418 1.00 22.91 280 LEU A O 1
ATOM 2214 N N . PRO A 1 281 ? 29.772 4.433 0.203 1.00 26.94 281 PRO A N 1
ATOM 2215 C CA . PRO A 1 281 ? 29.713 5.177 -1.075 1.00 26.58 281 PRO A CA 1
ATOM 2216 C C . PRO A 1 281 ? 28.515 6.123 -1.107 1.00 28.12 281 PRO A C 1
ATOM 2217 O O . PRO A 1 281 ? 27.396 5.745 -0.736 1.00 28.54 281 PRO A O 1
ATOM 2221 N N . GLY A 1 282 ? 28.761 7.400 -1.496 1.00 24.04 282 GLY A N 1
ATOM 2222 C CA . GLY A 1 282 ? 27.707 8.403 -1.512 1.00 25.74 282 GLY A CA 1
ATOM 2223 C C . GLY A 1 282 ? 27.548 9.256 -0.252 1.00 27.13 282 GLY A C 1
ATOM 2224 O O . GLY A 1 282 ? 26.918 10.325 -0.323 1.00 24.24 282 GLY A O 1
ATOM 2225 N N . ASP A 1 283 ? 28.096 8.830 0.894 1.00 24.79 283 ASP A N 1
ATOM 2226 C CA . ASP A 1 283 ? 27.880 9.557 2.145 1.00 23.08 283 ASP A CA 1
ATOM 2227 C C . ASP A 1 283 ? 28.455 10.972 2.080 1.00 22.90 283 ASP A C 1
ATOM 2228 O O . ASP A 1 283 ? 27.854 11.922 2.619 1.00 21.56 283 ASP A O 1
ATOM 2233 N N . MET A 1 284 ? 29.645 11.141 1.477 1.00 21.21 284 MET A N 1
ATOM 2234 C CA . MET A 1 284 ? 30.244 12.492 1.509 1.00 21.70 284 MET A CA 1
ATOM 2235 C C . MET A 1 284 ? 29.483 13.469 0.632 1.00 24.69 284 MET A C 1
ATOM 2236 O O . MET A 1 284 ? 29.427 14.671 0.946 1.00 23.53 284 MET A O 1
ATOM 2241 N N . ASP A 1 285 ? 28.887 12.994 -0.469 1.00 23.22 285 ASP A N 1
ATOM 2242 C CA . ASP A 1 285 ? 28.004 13.867 -1.264 1.00 26.75 285 ASP A CA 1
ATOM 2243 C C . ASP A 1 285 ? 26.793 14.360 -0.472 1.00 25.34 285 ASP A C 1
ATOM 2244 O O . ASP A 1 285 ? 26.303 15.475 -0.710 1.00 24.19 285 ASP A O 1
ATOM 2249 N N . ILE A 1 286 ? 26.234 13.514 0.406 1.00 25.51 286 ILE A N 1
ATOM 2250 C CA . ILE A 1 286 ? 25.122 13.941 1.264 1.00 23.31 286 ILE A CA 1
ATOM 2251 C C . ILE A 1 286 ? 25.599 14.953 2.309 1.00 26.39 286 ILE A C 1
ATOM 2252 O O . ILE A 1 286 ? 24.917 15.959 2.566 1.00 22.94 286 ILE A O 1
ATOM 2257 N N . ILE A 1 287 ? 26.772 14.709 2.920 1.00 22.96 287 ILE A N 1
ATOM 2258 C CA . ILE A 1 287 ? 27.283 15.574 4.006 1.00 23.23 287 ILE A CA 1
ATOM 2259 C C . ILE A 1 287 ? 27.645 16.989 3.522 1.00 23.76 287 ILE A C 1
ATOM 2260 O O . ILE A 1 287 ? 27.480 17.978 4.274 1.00 25.08 287 ILE A O 1
ATOM 2265 N N . SER A 1 288 ? 28.124 17.133 2.283 1.00 22.19 288 SER A N 1
ATOM 2266 C CA . SER A 1 288 ? 28.703 18.397 1.843 1.00 20.73 288 SER A CA 1
ATOM 2267 C C . SER A 1 288 ? 27.731 19.233 1.014 1.00 24.19 288 SER A C 1
ATOM 2268 O O . SER A 1 288 ? 28.170 20.099 0.251 1.00 24.11 288 SER A O 1
ATOM 2271 N N . GLN A 1 289 ? 26.422 19.004 1.142 1.00 22.48 289 GLN A N 1
ATOM 2272 C CA . GLN A 1 289 ? 25.488 19.839 0.399 1.00 25.41 289 GLN A CA 1
ATOM 2273 C C . GLN A 1 289 ? 25.581 21.285 0.906 1.00 27.32 289 GLN A C 1
ATOM 2274 O O . GLN A 1 289 ? 25.956 21.515 2.051 1.00 26.05 289 GLN A O 1
ATOM 2280 N N . PRO A 1 290 ? 25.230 22.268 0.075 1.00 27.95 290 PRO A N 1
ATOM 2281 C CA . PRO A 1 290 ? 25.395 23.680 0.472 1.00 26.40 290 PRO A CA 1
ATOM 2282 C C . PRO A 1 290 ? 24.556 24.075 1.679 1.00 25.97 290 PRO A C 1
ATOM 2283 O O . PRO A 1 290 ? 23.386 23.688 1.800 1.00 24.94 290 PRO A O 1
ATOM 2287 N N . ILE A 1 291 ? 25.146 24.915 2.558 1.00 21.48 291 ILE A N 1
ATOM 2288 C CA . ILE A 1 291 ? 24.414 25.494 3.691 1.00 21.97 291 ILE A CA 1
ATOM 2289 C C . ILE A 1 291 ? 24.414 27.016 3.557 1.00 24.17 291 ILE A C 1
ATOM 2290 O O . ILE A 1 291 ? 25.283 27.595 2.900 1.00 23.49 291 ILE A O 1
ATOM 2295 N N . ASP A 1 292 ? 23.411 27.653 4.160 1.00 22.66 292 ASP A N 1
ATOM 2296 C CA . ASP A 1 292 ? 23.208 29.112 4.031 1.00 22.85 292 ASP A CA 1
ATOM 2297 C C . ASP A 1 292 ? 24.072 29.928 5.006 1.00 24.91 292 ASP A C 1
ATOM 2298 O O . ASP A 1 292 ? 24.400 31.106 4.732 1.00 23.38 292 ASP A O 1
ATOM 2303 N N . PHE A 1 293 ? 24.391 29.357 6.162 1.00 21.92 293 PHE A N 1
ATOM 2304 C CA . PHE A 1 293 ? 25.203 30.028 7.172 1.00 23.22 293 PHE A CA 1
ATOM 2305 C C . PHE A 1 293 ? 25.935 28.975 7.998 1.00 22.69 293 PHE A C 1
ATOM 2306 O O . PHE A 1 293 ? 25.500 27.819 8.108 1.00 22.06 293 PHE A O 1
ATOM 2314 N N . LEU A 1 294 ? 27.037 29.400 8.621 1.00 23.80 294 LEU A N 1
ATOM 2315 C CA . LEU A 1 294 ? 27.754 28.617 9.611 1.00 23.19 294 LEU A CA 1
ATOM 2316 C C . LEU A 1 294 ? 27.671 29.319 10.970 1.00 22.05 294 LEU A C 1
ATOM 2317 O O . LEU A 1 294 ? 28.020 30.502 11.079 1.00 20.94 294 LEU A O 1
ATOM 2322 N N . GLY A 1 295 ? 27.172 28.614 11.985 1.00 22.58 295 GLY A N 1
ATOM 2323 C CA . GLY A 1 295 ? 27.198 29.127 13.359 1.00 20.71 295 GLY A CA 1
ATOM 2324 C C . GLY A 1 295 ? 28.516 28.723 13.997 1.00 23.96 295 GLY A C 1
ATOM 2325 O O . GLY A 1 295 ? 29.012 27.618 13.789 1.00 23.80 295 GLY A O 1
ATOM 2326 N N . MET A 1 296 ? 29.114 29.667 14.704 1.00 21.34 296 MET A N 1
ATOM 2327 C CA A MET A 1 296 ? 30.359 29.463 15.424 0.58 23.37 296 MET A CA 1
ATOM 2328 C CA B MET A 1 296 ? 30.372 29.490 15.417 0.42 23.40 296 MET A CA 1
ATOM 2329 C C . MET A 1 296 ? 30.164 29.794 16.897 1.00 24.61 296 MET A C 1
ATOM 2330 O O . MET A 1 296 ? 29.709 30.910 17.254 1.00 24.83 296 MET A O 1
ATOM 2339 N N . ASN A 1 297 ? 30.491 28.823 17.750 1.00 20.54 297 ASN A N 1
ATOM 2340 C CA . ASN A 1 297 ? 30.532 28.989 19.195 1.00 24.52 297 ASN A CA 1
ATOM 2341 C C . ASN A 1 297 ? 32.005 29.062 19.594 1.00 25.12 297 ASN A C 1
ATOM 2342 O O . ASN A 1 297 ? 32.774 28.136 19.309 1.00 25.98 297 ASN A O 1
ATOM 2347 N N . PHE A 1 298 ? 32.408 30.169 20.223 1.00 22.85 298 PHE A N 1
ATOM 2348 C CA . PHE A 1 298 ? 33.793 30.382 20.634 1.00 23.04 298 PHE A CA 1
ATOM 2349 C C . PHE A 1 298 ? 33.824 30.821 22.091 1.00 24.05 298 PHE A C 1
ATOM 2350 O O . PHE A 1 298 ? 33.060 31.720 22.462 1.00 23.51 298 PHE A O 1
ATOM 2358 N N . TYR A 1 299 ? 34.791 30.277 22.901 1.00 20.33 299 TYR A N 1
ATOM 2359 C CA . TYR A 1 299 ? 34.982 30.684 24.299 1.00 22.13 299 TYR A CA 1
ATOM 2360 C C . TYR A 1 299 ? 36.420 30.990 24.667 1.00 24.76 299 TYR A C 1
ATOM 2361 O O . TYR A 1 299 ? 36.639 31.859 25.504 1.00 21.76 299 TYR A O 1
ATOM 2370 N N . THR A 1 300 ? 37.403 30.255 24.125 1.00 23.76 300 THR A N 1
ATOM 2371 C CA . THR A 1 300 ? 38.732 30.296 24.749 1.00 22.31 300 THR A CA 1
ATOM 2372 C C . THR A 1 300 ? 39.797 29.752 23.788 1.00 24.76 300 THR A C 1
ATOM 2373 O O . THR A 1 300 ? 39.504 29.412 22.639 1.00 25.36 300 THR A O 1
ATOM 2377 N N . CYS A 1 301 ? 41.047 29.661 24.278 1.00 20.76 301 CYS A N 1
ATOM 2378 C CA . CYS A 1 301 ? 42.153 29.043 23.555 1.00 26.28 301 CYS A CA 1
ATOM 2379 C C . CYS A 1 301 ? 42.680 27.869 24.377 1.00 27.96 301 CYS A C 1
ATOM 2380 O O . CYS A 1 301 ? 42.315 27.695 25.542 1.00 30.36 301 CYS A O 1
ATOM 2383 N N . ASN A 1 302 ? 43.529 27.036 23.759 1.00 25.68 302 ASN A N 1
ATOM 2384 C CA . ASN A 1 302 ? 44.249 26.004 24.500 1.00 24.72 302 ASN A CA 1
ATOM 2385 C C . ASN A 1 302 ? 45.712 25.958 24.050 1.00 27.49 302 ASN A C 1
ATOM 2386 O O . ASN A 1 302 ? 46.069 26.443 22.976 1.00 27.49 302 ASN A O 1
ATOM 2391 N N . HIS A 1 303 ? 46.545 25.353 24.891 1.00 25.25 303 HIS A N 1
ATOM 2392 C CA . HIS A 1 303 ? 47.991 25.268 24.672 1.00 24.12 303 HIS A CA 1
ATOM 2393 C C . HIS A 1 303 ? 48.362 23.791 24.717 1.00 25.24 303 HIS A C 1
ATOM 2394 O O . HIS A 1 303 ? 47.848 23.056 25.566 1.00 26.97 303 HIS A O 1
ATOM 2401 N N . ASN A 1 304 ? 49.261 23.366 23.814 1.00 28.43 304 ASN A N 1
ATOM 2402 C CA . ASN A 1 304 ? 49.468 21.940 23.533 1.00 27.25 304 ASN A CA 1
ATOM 2403 C C . ASN A 1 304 ? 50.942 21.579 23.520 1.00 25.64 304 ASN A C 1
ATOM 2404 O O . ASN A 1 304 ? 51.686 22.093 22.681 1.00 25.73 304 ASN A O 1
ATOM 2409 N N . ALA A 1 305 ? 51.333 20.623 24.375 1.00 29.28 305 ALA A N 1
ATOM 2410 C CA . ALA A 1 305 ? 52.692 20.106 24.438 1.00 28.50 305 ALA A CA 1
ATOM 2411 C C . ALA A 1 305 ? 52.716 18.687 23.872 1.00 28.17 305 ALA A C 1
ATOM 2412 O O . ALA A 1 305 ? 51.722 17.951 23.947 1.00 26.27 305 ALA A O 1
ATOM 2414 N N . TYR A 1 306 ? 53.849 18.320 23.270 1.00 27.02 306 TYR A N 1
ATOM 2415 C CA . TYR A 1 306 ? 53.988 16.973 22.718 1.00 28.05 306 TYR A CA 1
ATOM 2416 C C . TYR A 1 306 ? 53.797 15.907 23.794 1.00 29.40 306 TYR A C 1
ATOM 2417 O O . TYR A 1 306 ? 54.280 16.052 24.924 1.00 30.18 306 TYR A O 1
ATOM 2426 N N . ASP A 1 307 ? 53.140 14.803 23.415 1.00 28.26 307 ASP A N 1
ATOM 2427 C CA . ASP A 1 307 ? 52.970 13.667 24.322 1.00 32.12 307 ASP A CA 1
ATOM 2428 C C . ASP A 1 307 ? 53.217 12.362 23.582 1.00 34.40 307 ASP A C 1
ATOM 2429 O O . ASP A 1 307 ? 52.621 12.138 22.525 1.00 31.18 307 ASP A O 1
ATOM 2434 N N . ALA A 1 308 ? 54.057 11.494 24.150 1.00 34.42 308 ALA A N 1
ATOM 2435 C CA . ALA A 1 308 ? 54.463 10.290 23.427 1.00 37.65 308 ALA A CA 1
ATOM 2436 C C . ALA A 1 308 ? 53.307 9.311 23.208 1.00 39.21 308 ALA A C 1
ATOM 2437 O O . ALA A 1 308 ? 53.271 8.619 22.182 1.00 39.65 308 ALA A O 1
ATOM 2439 N N . ASP A 1 309 ? 52.374 9.217 24.157 1.00 36.21 309 ASP A N 1
ATOM 2440 C CA . ASP A 1 309 ? 51.250 8.296 24.041 1.00 38.52 309 ASP A CA 1
ATOM 2441 C C . ASP A 1 309 ? 50.032 8.885 23.325 1.00 36.97 309 ASP A C 1
ATOM 2442 O O . ASP A 1 309 ? 49.388 8.168 22.554 1.00 34.00 309 ASP A O 1
ATOM 2447 N N . ASP A 1 310 ? 49.712 10.176 23.526 1.00 35.25 310 ASP A N 1
ATOM 2448 C CA . ASP A 1 310 ? 48.478 10.778 23.006 1.00 37.04 310 ASP A CA 1
ATOM 2449 C C . ASP A 1 310 ? 48.728 11.843 21.928 1.00 35.11 310 ASP A C 1
ATOM 2450 O O . ASP A 1 310 ? 47.775 12.528 21.514 1.00 34.67 310 ASP A O 1
ATOM 2455 N N . MET A 1 311 ? 49.979 12.009 21.473 1.00 31.86 311 MET A N 1
ATOM 2456 C CA . MET A 1 311 ? 50.370 13.057 20.517 1.00 31.92 311 MET A CA 1
ATOM 2457 C C . MET A 1 311 ? 50.409 14.462 21.124 1.00 30.51 311 MET A C 1
ATOM 2458 O O . MET A 1 311 ? 51.408 15.183 20.951 1.00 29.71 311 MET A O 1
ATOM 2463 N N . PHE A 1 312 ? 49.336 14.871 21.805 1.00 29.50 312 PHE A N 1
ATOM 2464 C CA . PHE A 1 312 ? 49.279 16.171 22.460 1.00 28.30 312 PHE A CA 1
ATOM 2465 C C . PHE A 1 312 ? 48.824 16.000 23.904 1.00 29.49 312 PHE A C 1
ATOM 2466 O O . PHE A 1 312 ? 48.197 15.010 24.269 1.00 30.64 312 PHE A O 1
ATOM 2474 N N . LYS A 1 313 ? 49.222 16.959 24.731 1.00 28.62 313 LYS A N 1
ATOM 2475 C CA . LYS A 1 313 ? 48.778 17.092 26.107 1.00 31.98 313 LYS A CA 1
ATOM 2476 C C . LYS A 1 313 ? 48.378 18.553 26.314 1.00 31.90 313 LYS A C 1
ATOM 2477 O O . LYS A 1 313 ? 49.137 19.458 25.930 1.00 28.00 313 LYS A O 1
ATOM 2483 N N . ASN A 1 314 ? 47.152 18.765 26.831 1.00 29.25 314 ASN A N 1
ATOM 2484 C CA . ASN A 1 314 ? 46.599 20.087 27.167 1.00 31.67 314 ASN A CA 1
ATOM 2485 C C . ASN A 1 314 ? 47.317 20.662 28.382 1.00 32.04 314 ASN A C 1
ATOM 2486 O O . ASN A 1 314 ? 47.293 20.040 29.450 1.00 30.63 314 ASN A O 1
ATOM 2491 N N . VAL A 1 315 ? 47.934 21.848 28.245 1.00 28.84 315 VAL A N 1
ATOM 2492 C CA . VAL A 1 315 ? 48.691 22.472 29.329 1.00 29.75 315 VAL A CA 1
ATOM 2493 C C . VAL A 1 315 ? 48.276 23.944 29.496 1.00 32.62 315 VAL A C 1
ATOM 2494 O O . VAL A 1 315 ? 47.623 24.548 28.634 1.00 30.82 315 VAL A O 1
ATOM 2498 N N . LYS A 1 316 ? 48.645 24.511 30.644 1.00 33.15 316 LYS A N 1
ATOM 2499 C CA . LYS A 1 316 ? 48.339 25.904 30.919 1.00 35.27 316 LYS A CA 1
ATOM 2500 C C . LYS A 1 316 ? 49.326 26.844 30.220 1.00 37.74 316 LYS A C 1
ATOM 2501 O O . LYS A 1 316 ? 50.517 26.543 30.083 1.00 39.44 316 LYS A O 1
ATOM 2507 N N . ASN A 1 317 ? 48.826 28.022 29.835 1.00 32.27 317 ASN A N 1
ATOM 2508 C CA . ASN A 1 317 ? 49.674 29.079 29.306 1.00 35.11 317 ASN A CA 1
ATOM 2509 C C . ASN A 1 317 ? 50.873 29.279 30.225 1.00 40.58 317 ASN A C 1
ATOM 2510 O O . ASN A 1 317 ? 50.752 29.272 31.454 1.00 35.15 317 ASN A O 1
ATOM 2515 N N . SER A 1 318 ? 52.053 29.404 29.624 1.00 39.68 318 SER A N 1
ATOM 2516 C CA . SER A 1 318 ? 53.225 29.615 30.458 1.00 39.95 318 SER A CA 1
ATOM 2517 C C . SER A 1 318 ? 53.301 31.041 30.997 1.00 42.70 318 SER A C 1
ATOM 2518 O O . SER A 1 318 ? 53.951 31.259 32.026 1.00 46.09 318 SER A O 1
ATOM 2521 N N . GLN A 1 319 ? 52.584 31.985 30.384 1.00 39.94 319 GLN A N 1
ATOM 2522 C CA . GLN A 1 319 ? 52.469 33.363 30.847 1.00 44.26 319 GLN A CA 1
ATOM 2523 C C . GLN A 1 319 ? 51.232 33.580 31.723 1.00 44.64 319 GLN A C 1
ATOM 2524 O O . GLN A 1 319 ? 50.249 32.835 31.660 1.00 38.10 319 GLN A O 1
ATOM 2530 N N . THR A 1 320 ? 51.292 34.640 32.537 1.00 43.98 320 THR A N 1
ATOM 2531 C CA . THR A 1 320 ? 50.236 34.948 33.502 1.00 43.39 320 THR A CA 1
ATOM 2532 C C . THR A 1 320 ? 49.027 35.559 32.801 1.00 37.63 320 THR A C 1
ATOM 2533 O O . THR A 1 320 ? 49.133 36.625 32.179 1.00 39.13 320 THR A O 1
ATOM 2537 N N . VAL A 1 321 ? 47.870 34.905 32.921 1.00 36.37 321 VAL A N 1
ATOM 2538 C CA . VAL A 1 321 ? 46.643 35.309 32.228 1.00 32.79 321 VAL A CA 1
ATOM 2539 C C . VAL A 1 321 ? 45.462 35.102 33.177 1.00 30.84 321 VAL A C 1
ATOM 2540 O O . VAL A 1 321 ? 45.568 34.413 34.194 1.00 34.71 321 VAL A O 1
ATOM 2544 N N . GLU A 1 322 ? 44.315 35.682 32.826 1.00 28.55 322 GLU A N 1
ATOM 2545 C CA . GLU A 1 322 ? 43.107 35.572 33.635 1.00 28.15 322 GLU A CA 1
ATOM 2546 C C . GLU A 1 322 ? 42.236 34.384 33.190 1.00 29.93 322 GLU A C 1
ATOM 2547 O O . GLU A 1 322 ? 42.106 34.089 31.986 1.00 26.16 322 GLU A O 1
ATOM 2553 N N . TYR A 1 323 ? 41.606 33.721 34.167 1.00 26.12 323 TYR A N 1
ATOM 2554 C CA . TYR A 1 323 ? 40.738 32.566 33.920 1.00 28.71 323 TYR A CA 1
ATOM 2555 C C . TYR A 1 323 ? 39.331 32.826 34.452 1.00 27.57 323 TYR A C 1
ATOM 2556 O O . TYR A 1 323 ? 39.182 33.485 35.488 1.00 27.41 323 TYR A O 1
ATOM 2565 N N . THR A 1 324 ? 38.312 32.277 33.766 1.00 27.47 324 THR A N 1
ATOM 2566 C CA . THR A 1 324 ? 36.916 32.282 34.249 1.00 23.89 324 THR A CA 1
ATOM 2567 C C . THR A 1 324 ? 36.706 31.232 35.366 1.00 26.46 324 THR A C 1
ATOM 2568 O O . THR A 1 324 ? 37.603 30.469 35.697 1.00 28.14 324 THR A O 1
ATOM 2572 N N . ASP A 1 325 ? 35.492 31.168 35.951 1.00 23.68 325 ASP A N 1
ATOM 2573 C CA . ASP A 1 325 ? 35.255 30.255 37.077 1.00 26.67 325 ASP A CA 1
ATOM 2574 C C . ASP A 1 325 ? 35.267 28.767 36.667 1.00 29.43 325 ASP A C 1
ATOM 2575 O O . ASP A 1 325 ? 35.446 27.899 37.541 1.00 26.61 325 ASP A O 1
ATOM 2580 N N . ILE A 1 326 ? 35.090 28.451 35.373 1.00 25.27 326 ILE A N 1
ATOM 2581 C CA . ILE A 1 326 ? 35.198 27.069 34.881 1.00 25.47 326 ILE A CA 1
ATOM 2582 C C . ILE A 1 326 ? 36.637 26.721 34.469 1.00 29.48 326 ILE A C 1
ATOM 2583 O O . ILE A 1 326 ? 36.912 25.577 34.051 1.00 32.73 326 ILE A O 1
ATOM 2588 N N . GLY A 1 327 ? 37.570 27.678 34.560 1.00 25.26 327 GLY A N 1
ATOM 2589 C CA . GLY A 1 327 ? 38.970 27.403 34.256 1.00 27.54 327 GLY A CA 1
ATOM 2590 C C . GLY A 1 327 ? 39.415 27.697 32.832 1.00 27.56 327 GLY A C 1
ATOM 2591 O O . GLY A 1 327 ? 40.426 27.134 32.380 1.00 27.93 327 GLY A O 1
ATOM 2592 N N . TRP A 1 328 ? 38.694 28.539 32.091 1.00 27.73 328 TRP A N 1
ATOM 2593 C CA . TRP A 1 328 ? 39.031 28.805 30.696 1.00 24.91 328 TRP A CA 1
ATOM 2594 C C . TRP A 1 328 ? 39.694 30.178 30.578 1.00 25.75 328 TRP A C 1
ATOM 2595 O O . TRP A 1 328 ? 39.161 31.165 31.103 1.00 25.10 328 TRP A O 1
ATOM 2606 N N . GLU A 1 329 ? 40.830 30.228 29.865 1.00 26.41 329 GLU A N 1
ATOM 2607 C CA . GLU A 1 329 ? 41.578 31.460 29.615 1.00 25.97 329 GLU A CA 1
ATOM 2608 C C . GLU A 1 329 ? 40.701 32.497 28.906 1.00 23.70 329 GLU A C 1
ATOM 2609 O O . GLU A 1 329 ? 39.994 32.189 27.945 1.00 25.02 329 GLU A O 1
ATOM 2615 N N . ILE A 1 330 ? 40.789 33.748 29.363 1.00 27.21 330 ILE A N 1
ATOM 2616 C CA . ILE A 1 330 ? 40.148 34.902 28.715 1.00 24.30 330 ILE A CA 1
ATOM 2617 C C . ILE A 1 330 ? 41.131 35.440 27.668 1.00 28.89 330 ILE A C 1
ATOM 2618 O O . ILE A 1 330 ? 42.183 35.981 28.041 1.00 26.69 330 ILE A O 1
ATOM 2623 N N . ALA A 1 331 ? 40.804 35.295 26.360 1.00 24.84 331 ALA A N 1
ATOM 2624 C CA . ALA A 1 331 ? 41.745 35.631 25.270 1.00 24.09 331 ALA A CA 1
ATOM 2625 C C . ALA A 1 331 ? 41.013 36.137 24.015 1.00 25.36 331 ALA A C 1
ATOM 2626 O O . ALA A 1 331 ? 40.953 35.448 22.983 1.00 25.35 331 ALA A O 1
ATOM 2628 N N . PRO A 1 332 ? 40.488 37.378 24.046 1.00 25.63 332 PRO A N 1
ATOM 2629 C CA . PRO A 1 332 ? 39.744 37.902 22.859 1.00 23.85 332 PRO A CA 1
ATOM 2630 C C . PRO A 1 332 ? 40.591 38.030 21.570 1.00 24.36 332 PRO A C 1
ATOM 2631 O O . PRO A 1 332 ? 40.067 37.894 20.438 1.00 24.81 332 PRO A O 1
ATOM 2635 N N . GLN A 1 333 ? 41.899 38.301 21.714 1.00 24.42 333 GLN A N 1
ATOM 2636 C CA . GLN A 1 333 ? 42.763 38.348 20.539 1.00 25.87 333 GLN A CA 1
ATOM 2637 C C . GLN A 1 333 ? 42.752 37.003 19.808 1.00 25.52 333 GLN A C 1
ATOM 2638 O O . GLN A 1 333 ? 42.783 36.951 18.560 1.00 25.96 333 GLN A O 1
ATOM 2644 N N . ALA A 1 334 ? 42.690 35.891 20.563 1.00 23.67 334 ALA A N 1
ATOM 2645 C CA . ALA A 1 334 ? 42.591 34.577 19.905 1.00 22.71 334 ALA A CA 1
ATOM 2646 C C . ALA A 1 334 ? 41.280 34.402 19.111 1.00 23.41 334 ALA A C 1
ATOM 2647 O O . ALA A 1 334 ? 41.251 33.635 18.131 1.00 24.13 334 ALA A O 1
ATOM 2649 N N . PHE A 1 335 ? 40.175 35.056 19.528 1.00 23.60 335 PHE A N 1
ATOM 2650 C CA . PHE A 1 335 ? 38.906 35.022 18.768 1.00 22.55 335 PHE A CA 1
ATOM 2651 C C . PHE A 1 335 ? 39.089 35.617 17.369 1.00 21.53 335 PHE A C 1
ATOM 2652 O O . PHE A 1 335 ? 38.724 34.998 16.344 1.00 21.77 335 PHE A O 1
ATOM 2660 N N . THR A 1 336 ? 39.665 36.825 17.310 1.00 22.69 336 THR A N 1
ATOM 2661 C CA . THR A 1 336 ? 39.930 37.415 15.992 1.00 23.15 336 THR A CA 1
ATOM 2662 C C . THR A 1 336 ? 40.842 36.504 15.146 1.00 25.76 336 THR A C 1
ATOM 2663 O O . THR A 1 336 ? 40.599 36.309 13.939 1.00 23.68 336 THR A O 1
ATOM 2667 N N . GLU A 1 337 ? 41.917 35.968 15.751 1.00 25.19 337 GLU A N 1
ATOM 2668 C CA . GLU A 1 337 ? 42.817 35.110 14.970 1.00 25.58 337 GLU A CA 1
ATOM 2669 C C . GLU A 1 337 ? 42.078 33.894 14.399 1.00 27.88 337 GLU A C 1
ATOM 2670 O O . GLU A 1 337 ? 42.297 33.523 13.239 1.00 28.05 337 GLU A O 1
ATOM 2676 N N . LEU A 1 338 ? 41.239 33.230 15.212 1.00 23.61 338 LEU A N 1
ATOM 2677 C CA . LEU A 1 338 ? 40.533 32.036 14.749 1.00 26.41 338 LEU A CA 1
ATOM 2678 C C . LEU A 1 338 ? 39.671 32.347 13.528 1.00 25.83 338 LEU A C 1
ATOM 2679 O O . LEU A 1 338 ? 39.672 31.591 12.535 1.00 23.80 338 LEU A O 1
ATOM 2684 N N . LEU A 1 339 ? 38.922 33.466 13.602 1.00 25.25 339 LEU A N 1
ATOM 2685 C CA . LEU A 1 339 ? 38.007 33.845 12.524 1.00 26.45 339 LEU A CA 1
ATOM 2686 C C . LEU A 1 339 ? 38.790 34.141 11.242 1.00 26.21 339 LEU A C 1
ATOM 2687 O O . LEU A 1 339 ? 38.484 33.616 10.161 1.00 25.87 339 LEU A O 1
ATOM 2692 N N . VAL A 1 340 ? 39.832 34.963 11.346 1.00 26.23 340 VAL A N 1
ATOM 2693 C CA . VAL A 1 340 ? 40.601 35.299 10.139 1.00 26.29 340 VAL A CA 1
ATOM 2694 C C . VAL A 1 340 ? 41.275 34.047 9.528 1.00 26.37 340 VAL A C 1
ATOM 2695 O O . VAL A 1 340 ? 41.332 33.864 8.295 1.00 24.22 340 VAL A O 1
ATOM 2699 N N . ASN A 1 341 ? 41.831 33.186 10.366 1.00 27.69 341 ASN A N 1
ATOM 2700 C CA . ASN A 1 341 ? 42.517 32.018 9.797 1.00 28.50 341 ASN A CA 1
ATOM 2701 C C . ASN A 1 341 ? 41.525 31.083 9.104 1.00 28.60 341 ASN A C 1
ATOM 2702 O O . ASN A 1 341 ? 41.823 30.526 8.024 1.00 29.60 341 ASN A O 1
ATOM 2707 N N . LEU A 1 342 ? 40.337 30.888 9.688 1.00 26.69 342 LEU A N 1
ATOM 2708 C CA . LEU A 1 342 ? 39.383 30.002 9.013 1.00 29.11 342 LEU A CA 1
ATOM 2709 C C . LEU A 1 342 ? 38.918 30.617 7.686 1.00 29.87 342 LEU A C 1
ATOM 2710 O O . LEU A 1 342 ? 38.772 29.914 6.668 1.00 29.60 342 LEU A O 1
ATOM 2715 N N . HIS A 1 343 ? 38.744 31.944 7.674 1.00 27.47 343 HIS A N 1
ATOM 2716 C CA . HIS A 1 343 ? 38.388 32.678 6.462 1.00 30.87 343 HIS A CA 1
ATOM 2717 C C . HIS A 1 343 ? 39.434 32.499 5.361 1.00 31.82 343 HIS A C 1
ATOM 2718 O O . HIS A 1 343 ? 39.086 32.417 4.173 1.00 31.27 343 HIS A O 1
ATOM 2725 N N . LYS A 1 344 ? 40.728 32.457 5.729 1.00 30.32 344 LYS A N 1
ATOM 2726 C CA . LYS A 1 344 ? 41.767 32.213 4.727 1.00 32.00 344 LYS A CA 1
ATOM 2727 C C . LYS A 1 344 ? 41.842 30.754 4.280 1.00 33.46 344 LYS A C 1
ATOM 2728 O O . LYS A 1 344 ? 42.438 30.485 3.225 1.00 31.18 344 LYS A O 1
ATOM 2734 N N . GLN A 1 345 ? 41.309 29.801 5.072 1.00 30.12 345 GLN A N 1
ATOM 2735 C CA . GLN A 1 345 ? 41.432 28.387 4.712 1.00 29.00 345 GLN A CA 1
ATOM 2736 C C . GLN A 1 345 ? 40.319 27.851 3.824 1.00 31.30 345 GLN A C 1
ATOM 2737 O O . GLN A 1 345 ? 40.535 26.864 3.098 1.00 28.88 345 GLN A O 1
ATOM 2743 N N . TYR A 1 346 ? 39.116 28.406 3.942 1.00 26.12 346 TYR A N 1
ATOM 2744 C CA . TYR A 1 346 ? 37.923 27.880 3.309 1.00 29.75 346 TYR A CA 1
ATOM 2745 C C . TYR A 1 346 ? 37.173 29.027 2.651 1.00 27.86 346 TYR A C 1
ATOM 2746 O O . TYR A 1 346 ? 37.291 30.184 3.077 1.00 28.72 346 TYR A O 1
ATOM 2755 N N . THR A 1 347 ? 36.363 28.684 1.641 1.00 27.42 347 THR A N 1
ATOM 2756 C CA . THR A 1 347 ? 35.377 29.611 1.066 1.00 31.97 347 THR A CA 1
ATOM 2757 C C . THR A 1 347 ? 34.113 29.451 1.912 1.00 28.16 347 THR A C 1
ATOM 2758 O O . THR A 1 347 ? 33.350 28.509 1.723 1.00 30.11 347 THR A O 1
ATOM 2762 N N . LEU A 1 348 ? 33.905 30.316 2.851 1.00 29.53 348 LEU A N 1
ATOM 2763 C CA . LEU A 1 348 ? 32.880 30.050 3.871 1.00 28.65 348 LEU A CA 1
ATOM 2764 C C . LEU A 1 348 ? 31.535 30.681 3.518 1.00 29.27 348 LEU A C 1
ATOM 2765 O O . LEU A 1 348 ? 31.494 31.750 2.893 1.00 23.16 348 LEU A O 1
ATOM 2770 N N . PRO A 1 349 ? 30.409 30.138 3.997 1.00 25.95 349 PRO A N 1
ATOM 2771 C CA . PRO A 1 349 ? 29.179 30.919 3.977 1.00 26.94 349 PRO A CA 1
ATOM 2772 C C . PRO A 1 349 ? 29.241 32.012 5.034 1.00 22.98 349 PRO A C 1
ATOM 2773 O O . PRO A 1 349 ? 30.143 32.025 5.884 1.00 27.07 349 PRO A O 1
ATOM 2777 N N . PRO A 1 350 ? 28.273 32.915 5.036 1.00 26.87 350 PRO A N 1
ATOM 2778 C CA . PRO A 1 350 ? 28.168 33.908 6.119 1.00 26.21 350 PRO A CA 1
ATOM 2779 C C . PRO A 1 350 ? 28.174 33.244 7.497 1.00 26.44 350 PRO A C 1
ATOM 2780 O O . PRO A 1 350 ? 27.559 32.190 7.691 1.00 25.73 350 PRO A O 1
ATOM 2784 N N . ILE A 1 351 ? 28.801 33.908 8.484 1.00 22.29 351 ILE A N 1
ATOM 2785 C CA . ILE A 1 351 ? 28.943 33.381 9.835 1.00 22.91 351 ILE A CA 1
ATOM 2786 C C . ILE A 1 351 ? 28.017 34.123 10.795 1.00 24.48 351 ILE A C 1
ATOM 2787 O O . ILE A 1 351 ? 27.886 35.361 10.733 1.00 24.05 351 ILE A O 1
ATOM 2792 N N . TYR A 1 352 ? 27.413 33.375 11.720 1.00 21.13 352 TYR A N 1
ATOM 2793 C CA . TYR A 1 352 ? 26.817 33.975 12.920 1.00 20.27 352 TYR A CA 1
ATOM 2794 C C . TYR A 1 352 ? 27.541 33.451 14.151 1.00 19.87 352 TYR A C 1
ATOM 2795 O O . TYR A 1 352 ? 27.758 32.241 14.272 1.00 21.81 352 TYR A O 1
ATOM 2804 N N . ILE A 1 353 ? 27.886 34.335 15.087 1.00 21.35 353 ILE A N 1
ATOM 2805 C CA . ILE A 1 353 ? 28.432 33.862 16.366 1.00 20.99 353 ILE A CA 1
ATOM 2806 C C . ILE A 1 353 ? 27.238 33.413 17.197 1.00 23.17 353 ILE A C 1
ATOM 2807 O O . ILE A 1 353 ? 26.503 34.251 17.739 1.00 23.36 353 ILE A O 1
ATOM 2812 N N . THR A 1 354 ? 27.006 32.094 17.282 1.00 22.27 354 THR A N 1
ATOM 2813 C CA . THR A 1 354 ? 25.785 31.614 17.927 1.00 22.98 354 THR A CA 1
ATOM 2814 C C . THR A 1 354 ? 25.964 31.345 19.428 1.00 20.85 354 THR A C 1
ATOM 2815 O O . THR A 1 354 ? 24.968 31.070 20.089 1.00 21.97 354 THR A O 1
ATOM 2819 N N . GLU A 1 355 ? 27.194 31.410 19.987 1.00 22.28 355 GLU A N 1
ATOM 2820 C CA . GLU A 1 355 ? 27.432 31.384 21.434 1.00 20.89 355 GLU A CA 1
ATOM 2821 C C . GLU A 1 355 ? 28.771 32.041 21.718 1.00 24.72 355 GLU A C 1
ATOM 2822 O O . GLU A 1 355 ? 29.763 31.754 21.025 1.00 22.18 355 GLU A O 1
ATOM 2828 N N . ASN A 1 356 ? 28.792 32.884 22.765 1.00 23.23 356 ASN A N 1
ATOM 2829 C CA . ASN A 1 356 ? 29.996 33.451 23.367 1.00 20.35 356 ASN A CA 1
ATOM 2830 C C . ASN A 1 356 ? 29.586 33.956 24.743 1.00 24.30 356 ASN A C 1
ATOM 2831 O O . ASN A 1 356 ? 28.517 34.569 24.854 1.00 23.99 356 ASN A O 1
ATOM 2836 N N . GLY A 1 357 ? 30.396 33.681 25.779 1.00 22.13 357 GLY A N 1
ATOM 2837 C CA . GLY A 1 357 ? 30.053 34.032 27.158 1.00 23.09 357 GLY A CA 1
ATOM 2838 C C . GLY A 1 357 ? 31.091 33.521 28.161 1.00 22.21 357 GLY A C 1
ATOM 2839 O O . GLY A 1 357 ? 32.136 32.970 27.784 1.00 25.37 357 GLY A O 1
ATOM 2840 N N . ALA A 1 358 ? 30.799 33.723 29.467 1.00 20.88 358 ALA A N 1
ATOM 2841 C CA . ALA A 1 358 ? 31.734 33.403 30.558 1.00 23.42 358 ALA A CA 1
ATOM 2842 C C . ALA A 1 358 ? 31.009 32.862 31.785 1.00 27.64 358 ALA A C 1
ATOM 2843 O O . ALA A 1 358 ? 29.950 33.378 32.163 1.00 23.56 358 ALA A O 1
ATOM 2845 N N . ALA A 1 359 ? 31.611 31.856 32.446 1.00 23.14 359 ALA A N 1
ATOM 2846 C CA . ALA A 1 359 ? 31.115 31.402 33.742 1.00 23.58 359 ALA A CA 1
ATOM 2847 C C . ALA A 1 359 ? 31.811 32.183 34.846 1.00 27.29 359 ALA A C 1
ATOM 2848 O O . ALA A 1 359 ? 33.038 32.234 34.852 1.00 27.80 359 ALA A O 1
ATOM 2850 N N . CYS A 1 360 ? 31.044 32.745 35.803 1.00 25.01 360 CYS A N 1
ATOM 2851 C CA . CYS A 1 360 ? 31.619 33.536 36.902 1.00 28.95 360 CYS A CA 1
ATOM 2852 C C . CYS A 1 360 ? 31.048 33.090 38.258 1.00 27.82 360 CYS A C 1
ATOM 2853 O O . CYS A 1 360 ? 29.941 32.528 38.354 1.00 27.89 360 CYS A O 1
ATOM 2856 N N . ALA A 1 361 ? 31.810 33.348 39.332 1.00 29.40 361 ALA A N 1
ATOM 2857 C CA . ALA A 1 361 ? 31.373 33.022 40.701 1.00 31.28 361 ALA A CA 1
ATOM 2858 C C . ALA A 1 361 ? 30.377 34.076 41.189 1.00 31.45 361 ALA A C 1
ATOM 2859 O O . ALA A 1 361 ? 30.630 34.848 42.110 1.00 32.50 361 ALA A O 1
ATOM 2861 N N . ASP A 1 362 ? 29.213 34.103 40.544 1.00 28.87 362 ASP A N 1
ATOM 2862 C CA . ASP A 1 362 ? 28.247 35.174 40.804 1.00 28.68 362 ASP A CA 1
ATOM 2863 C C . ASP A 1 362 ? 27.536 35.009 42.157 1.00 32.58 362 ASP A C 1
ATOM 2864 O O . ASP A 1 362 ? 27.122 33.907 42.549 1.00 30.03 362 ASP A O 1
ATOM 2869 N N . GLN A 1 363 ? 27.349 36.134 42.848 1.00 32.70 363 GLN A N 1
ATOM 2870 C CA . GLN A 1 363 ? 26.625 36.207 44.105 1.00 35.08 363 GLN A CA 1
ATOM 2871 C C . GLN A 1 363 ? 25.661 37.381 44.043 1.00 34.06 363 GLN A C 1
ATOM 2872 O O . GLN A 1 363 ? 25.995 38.445 43.511 1.00 29.87 363 GLN A O 1
ATOM 2878 N N . ILE A 1 364 ? 24.493 37.201 44.635 1.00 32.03 364 ILE A N 1
ATOM 2879 C CA . ILE A 1 364 ? 23.487 38.252 44.724 1.00 36.91 364 ILE A CA 1
ATOM 2880 C C . ILE A 1 364 ? 23.713 38.979 46.061 1.00 39.42 364 ILE A C 1
ATOM 2881 O O . ILE A 1 364 ? 23.674 38.378 47.148 1.00 37.80 364 ILE A O 1
ATOM 2886 N N . ILE A 1 365 ? 24.079 40.256 45.980 1.00 35.36 365 ILE A N 1
ATOM 2887 C CA . ILE A 1 365 ? 24.451 41.041 47.154 1.00 40.51 365 ILE A CA 1
ATOM 2888 C C . ILE A 1 365 ? 23.727 42.380 47.047 1.00 46.46 365 ILE A C 1
ATOM 2889 O O . ILE A 1 365 ? 23.919 43.118 46.071 1.00 39.96 365 ILE A O 1
ATOM 2894 N N . ASP A 1 366 ? 22.877 42.684 48.026 1.00 49.43 366 ASP A N 1
ATOM 2895 C CA . ASP A 1 366 ? 22.137 43.952 48.030 1.00 50.61 366 ASP A CA 1
ATOM 2896 C C . ASP A 1 366 ? 21.159 44.029 46.863 1.00 47.05 366 ASP A C 1
ATOM 2897 O O . ASP A 1 366 ? 20.977 45.100 46.277 1.00 48.59 366 ASP A O 1
ATOM 2902 N N . GLY A 1 367 ? 20.575 42.884 46.495 1.00 43.57 367 GLY A N 1
ATOM 2903 C CA . GLY A 1 367 ? 19.601 42.810 45.424 1.00 41.30 367 GLY A CA 1
ATOM 2904 C C . GLY A 1 367 ? 20.172 42.799 44.021 1.00 38.93 367 GLY A C 1
ATOM 2905 O O . GLY A 1 367 ? 19.395 42.871 43.056 1.00 37.54 367 GLY A O 1
ATOM 2906 N N . GLU A 1 368 ? 21.494 42.780 43.869 1.00 33.89 368 GLU A N 1
ATOM 2907 C CA . GLU A 1 368 ? 22.112 42.853 42.551 1.00 35.36 368 GLU A CA 1
ATOM 2908 C C . GLU A 1 368 ? 23.323 41.924 42.451 1.00 35.13 368 GLU A C 1
ATOM 2909 O O . GLU A 1 368 ? 23.830 41.394 43.456 1.00 31.52 368 GLU A O 1
ATOM 2915 N N . ILE A 1 369 ? 23.809 41.779 41.210 1.00 29.61 369 ILE A N 1
ATOM 2916 C CA . ILE A 1 369 ? 24.966 40.942 40.873 1.00 27.32 369 ILE A CA 1
ATOM 2917 C C . ILE A 1 369 ? 25.986 41.807 40.139 1.00 26.78 369 ILE A C 1
ATOM 2918 O O . ILE A 1 369 ? 25.776 42.183 38.976 1.00 25.84 369 ILE A O 1
ATOM 2923 N N . ASN A 1 370 ? 27.103 42.115 40.806 1.00 27.24 370 ASN A N 1
ATOM 2924 C CA . ASN A 1 370 ? 28.142 42.961 40.212 1.00 25.49 370 ASN A CA 1
ATOM 2925 C C . ASN A 1 370 ? 29.171 42.061 39.511 1.00 29.74 370 ASN A C 1
ATOM 2926 O O . ASN A 1 370 ? 30.258 41.783 40.034 1.00 29.33 370 ASN A O 1
ATOM 2931 N N . ASP A 1 371 ? 28.810 41.576 38.313 1.00 25.65 371 ASP A N 1
ATOM 2932 C CA . ASP A 1 371 ? 29.650 40.590 37.600 1.00 27.46 371 ASP A CA 1
ATOM 2933 C C . ASP A 1 371 ? 30.605 41.299 36.629 1.00 26.12 371 ASP A C 1
ATOM 2934 O O . ASP A 1 371 ? 30.501 41.198 35.403 1.00 26.40 371 ASP A O 1
ATOM 2939 N N . GLU A 1 372 ? 31.561 42.048 37.217 1.00 27.84 372 GLU A N 1
ATOM 2940 C CA . GLU A 1 372 ? 32.457 42.879 36.408 1.00 25.62 372 GLU A CA 1
ATOM 2941 C C . GLU A 1 372 ? 33.344 42.054 35.469 1.00 27.43 372 GLU A C 1
ATOM 2942 O O . GLU A 1 372 ? 33.681 42.521 34.368 1.00 25.09 372 GLU A O 1
ATOM 2948 N N . GLN A 1 373 ? 33.748 40.837 35.883 1.00 26.99 373 GLN A N 1
ATOM 2949 C CA . GLN A 1 373 ? 34.524 39.996 34.969 1.00 24.27 373 GLN A CA 1
ATOM 2950 C C . GLN A 1 373 ? 33.765 39.738 33.686 1.00 25.09 373 GLN A C 1
ATOM 2951 O O . GLN A 1 373 ? 34.357 39.725 32.600 1.00 24.61 373 GLN A O 1
ATOM 2957 N N . ARG A 1 374 ? 32.452 39.484 33.788 1.00 23.60 374 ARG A N 1
ATOM 2958 C CA . ARG A 1 374 ? 31.681 39.156 32.590 1.00 24.59 374 ARG A CA 1
ATOM 2959 C C . ARG A 1 374 ? 31.503 40.391 31.708 1.00 24.25 374 ARG A C 1
ATOM 2960 O O . ARG A 1 374 ? 31.539 40.303 30.474 1.00 26.01 374 ARG A O 1
ATOM 2968 N N . VAL A 1 375 ? 31.317 41.546 32.321 1.00 23.50 375 VAL A N 1
ATOM 2969 C CA . VAL A 1 375 ? 31.266 42.797 31.554 1.00 21.95 375 VAL A CA 1
ATOM 2970 C C . VAL A 1 375 ? 32.511 42.952 30.688 1.00 22.90 375 VAL A C 1
ATOM 2971 O O . VAL A 1 375 ? 32.419 43.218 29.474 1.00 24.22 375 VAL A O 1
ATOM 2975 N N . ARG A 1 376 ? 33.703 42.780 31.303 1.00 23.04 376 ARG A N 1
ATOM 2976 C CA . ARG A 1 376 ? 34.961 42.909 30.558 1.00 25.93 376 ARG A CA 1
ATOM 2977 C C . ARG A 1 376 ? 35.097 41.816 29.488 1.00 24.09 376 ARG A C 1
ATOM 2978 O O . ARG A 1 376 ? 35.599 42.073 28.380 1.00 22.15 376 ARG A O 1
ATOM 2986 N N . TYR A 1 377 ? 34.655 40.583 29.800 1.00 22.68 377 TYR A N 1
ATOM 2987 C CA . TYR A 1 377 ? 34.707 39.502 28.804 1.00 20.92 377 TYR A CA 1
ATOM 2988 C C . TYR A 1 377 ? 33.907 39.863 27.550 1.00 23.88 377 TYR A C 1
ATOM 2989 O O . TYR A 1 377 ? 34.401 39.748 26.414 1.00 23.84 377 TYR A O 1
ATOM 2998 N N . LEU A 1 378 ? 32.650 40.279 27.743 1.00 24.28 378 LEU A N 1
ATOM 2999 C CA . LEU A 1 378 ? 31.776 40.612 26.624 1.00 25.45 378 LEU A CA 1
ATOM 3000 C C . LEU A 1 378 ? 32.303 41.816 25.849 1.00 23.64 378 LEU A C 1
ATOM 3001 O O . LEU A 1 378 ? 32.306 41.808 24.619 1.00 23.02 378 LEU A O 1
ATOM 3006 N N . ASP A 1 379 ? 32.751 42.857 26.547 1.00 23.28 379 ASP A N 1
ATOM 3007 C CA . ASP A 1 379 ? 33.316 44.025 25.847 1.00 24.59 379 ASP A CA 1
ATOM 3008 C C . ASP A 1 379 ? 34.476 43.608 24.948 1.00 25.76 379 ASP A C 1
ATOM 3009 O O . ASP A 1 379 ? 34.503 43.915 23.741 1.00 22.81 379 ASP A O 1
ATOM 3014 N N . GLY A 1 380 ? 35.417 42.850 25.506 1.00 23.63 380 GLY A N 1
ATOM 3015 C CA . GLY A 1 380 ? 36.567 42.427 24.717 1.00 25.91 380 GLY A CA 1
ATOM 3016 C C . GLY A 1 380 ? 36.187 41.558 23.525 1.00 22.89 380 GLY A C 1
ATOM 3017 O O . GLY A 1 380 ? 36.726 41.727 22.427 1.00 21.99 380 GLY A O 1
ATOM 3018 N N . HIS A 1 381 ? 35.243 40.618 23.716 1.00 23.71 381 HIS A N 1
ATOM 3019 C CA . HIS A 1 381 ? 34.969 39.667 22.632 1.00 23.17 381 HIS A CA 1
ATOM 3020 C C . HIS A 1 381 ? 34.078 40.277 21.549 1.00 22.08 381 HIS A C 1
ATOM 3021 O O . HIS A 1 381 ? 34.229 39.954 20.363 1.00 21.77 381 HIS A O 1
ATOM 3028 N N . ILE A 1 382 ? 33.211 41.222 21.923 1.00 23.44 382 ILE A N 1
ATOM 3029 C CA . ILE A 1 382 ? 32.418 41.933 20.930 1.00 22.16 382 ILE A CA 1
ATOM 3030 C C . ILE A 1 382 ? 33.315 42.822 20.060 1.00 22.39 382 ILE A C 1
ATOM 3031 O O . ILE A 1 382 ? 33.192 42.838 18.814 1.00 23.97 382 ILE A O 1
ATOM 3036 N N . ASN A 1 383 ? 34.289 43.507 20.680 1.00 23.45 383 ASN A N 1
ATOM 3037 C CA . ASN A 1 383 ? 35.262 44.232 19.857 1.00 24.11 383 ASN A CA 1
ATOM 3038 C C . ASN A 1 383 ? 36.174 43.295 19.029 1.00 24.40 383 ASN A C 1
ATOM 3039 O O . ASN A 1 383 ? 36.599 43.662 17.921 1.00 25.03 383 ASN A O 1
ATOM 3044 N N . ALA A 1 384 ? 36.468 42.083 19.519 1.00 24.19 384 ALA A N 1
ATOM 3045 C CA . ALA A 1 384 ? 37.229 41.143 18.700 1.00 22.60 384 ALA A CA 1
ATOM 3046 C C . ALA A 1 384 ? 36.477 40.753 17.422 1.00 23.13 384 ALA A C 1
ATOM 3047 O O . ALA A 1 384 ? 37.089 40.600 16.353 1.00 24.33 384 ALA A O 1
ATOM 3049 N N . VAL A 1 385 ? 35.152 40.586 17.510 1.00 22.36 385 VAL A N 1
ATOM 3050 C CA . VAL A 1 385 ? 34.369 40.312 16.307 1.00 22.37 385 VAL A CA 1
ATOM 3051 C C . VAL A 1 385 ? 34.443 41.518 15.346 1.00 23.98 385 VAL A C 1
ATOM 3052 O O . VAL A 1 385 ? 34.587 41.372 14.113 1.00 22.83 385 VAL A O 1
ATOM 3056 N N . ASN A 1 386 ? 34.333 42.725 15.896 1.00 22.66 386 ASN A N 1
ATOM 3057 C CA . ASN A 1 386 ? 34.444 43.914 15.038 1.00 22.82 386 ASN A CA 1
ATOM 3058 C C . ASN A 1 386 ? 35.761 43.925 14.271 1.00 26.91 386 ASN A C 1
ATOM 3059 O O . ASN A 1 386 ? 35.788 44.262 13.073 1.00 25.17 386 ASN A O 1
ATOM 3064 N N . HIS A 1 387 ? 36.871 43.577 14.960 1.00 25.12 387 HIS A N 1
ATOM 3065 C CA . HIS A 1 387 ? 38.187 43.530 14.307 1.00 26.16 387 HIS A CA 1
ATOM 3066 C C . HIS A 1 387 ? 38.210 42.496 13.183 1.00 28.31 387 HIS A C 1
ATOM 3067 O O . HIS A 1 387 ? 38.801 42.739 12.125 1.00 26.52 387 HIS A O 1
ATOM 3074 N N . ALA A 1 388 ? 37.568 41.336 13.393 1.00 26.00 388 ALA A N 1
ATOM 3075 C CA . ALA A 1 388 ? 37.490 40.346 12.317 1.00 24.06 388 ALA A CA 1
ATOM 3076 C C . ALA A 1 388 ? 36.701 40.858 11.098 1.00 26.58 388 ALA A C 1
ATOM 3077 O O . ALA A 1 388 ? 37.101 40.633 9.941 1.00 27.05 388 ALA A O 1
ATOM 3079 N N . ILE A 1 389 ? 35.565 41.520 11.334 1.00 24.92 389 ILE A N 1
ATOM 3080 C CA . ILE A 1 389 ? 34.795 42.115 10.235 1.00 25.52 389 ILE A CA 1
ATOM 3081 C C . ILE A 1 389 ? 35.644 43.135 9.480 1.00 30.41 389 ILE A C 1
ATOM 3082 O O . ILE A 1 389 ? 35.628 43.187 8.238 1.00 30.58 389 ILE A O 1
ATOM 3087 N N . GLU A 1 390 ? 36.394 43.968 10.206 1.00 27.49 390 GLU A N 1
ATOM 3088 C CA . GLU A 1 390 ? 37.222 44.950 9.510 1.00 30.65 390 GLU A CA 1
ATOM 3089 C C . GLU A 1 390 ? 38.340 44.271 8.731 1.00 32.06 390 GLU A C 1
ATOM 3090 O O . GLU A 1 390 ? 38.886 44.877 7.806 1.00 32.36 390 GLU A O 1
ATOM 3096 N N . SER A 1 391 ? 38.680 43.029 9.071 1.00 25.92 391 SER A N 1
ATOM 3097 C CA . SER A 1 391 ? 39.686 42.263 8.336 1.00 30.67 391 SER A CA 1
ATOM 3098 C C . SER A 1 391 ? 39.110 41.508 7.133 1.00 31.86 391 SER A C 1
ATOM 3099 O O . SER A 1 391 ? 39.871 40.855 6.403 1.00 32.73 391 SER A O 1
ATOM 3102 N N . GLY A 1 392 ? 37.802 41.594 6.898 1.00 27.55 392 GLY A N 1
ATOM 3103 C CA . GLY A 1 392 ? 37.180 40.988 5.742 1.00 24.56 392 GLY A CA 1
ATOM 3104 C C . GLY A 1 392 ? 36.339 39.747 6.000 1.00 27.72 392 GLY A C 1
ATOM 3105 O O . GLY A 1 392 ? 35.863 39.157 5.031 1.00 27.19 392 GLY A O 1
ATOM 3106 N N . VAL A 1 393 ? 36.105 39.348 7.261 1.00 25.20 393 VAL A N 1
ATOM 3107 C CA . VAL A 1 393 ? 35.319 38.148 7.556 1.00 25.49 393 VAL A CA 1
ATOM 3108 C C . VAL A 1 393 ? 33.854 38.550 7.572 1.00 25.34 393 VAL A C 1
ATOM 3109 O O . VAL A 1 393 ? 33.493 39.536 8.238 1.00 22.73 393 VAL A O 1
ATOM 3113 N N . ASP A 1 394 ? 33.005 37.785 6.851 1.00 26.65 394 ASP A N 1
ATOM 3114 C CA . ASP A 1 394 ? 31.574 38.077 6.703 1.00 25.81 394 ASP A CA 1
ATOM 3115 C C . ASP A 1 394 ? 30.777 37.485 7.884 1.00 25.87 394 ASP A C 1
ATOM 3116 O O . ASP A 1 394 ? 30.374 36.302 7.867 1.00 22.18 394 ASP A O 1
ATOM 3121 N N . ILE A 1 395 ? 30.529 38.325 8.905 1.00 23.38 395 ILE A N 1
ATOM 3122 C CA . ILE A 1 395 ? 29.863 37.950 10.159 1.00 21.69 395 ILE A CA 1
ATOM 3123 C C . ILE A 1 395 ? 28.606 38.819 10.300 1.00 26.11 395 ILE A C 1
ATOM 3124 O O . ILE A 1 395 ? 28.664 40.054 10.151 1.00 23.96 395 ILE A O 1
ATOM 3129 N N . ARG A 1 396 ? 27.463 38.189 10.561 1.00 25.19 396 ARG A N 1
ATOM 3130 C CA . ARG A 1 396 ? 26.208 38.938 10.480 1.00 24.45 396 ARG A CA 1
ATOM 3131 C C . ARG A 1 396 ? 25.377 38.943 11.761 1.00 24.68 396 ARG A C 1
ATOM 3132 O O . ARG A 1 396 ? 24.271 39.507 11.758 1.00 26.75 396 ARG A O 1
ATOM 3140 N N . GLY A 1 397 ? 25.859 38.346 12.849 1.00 22.28 397 GLY A N 1
ATOM 3141 C CA . GLY A 1 397 ? 25.137 38.394 14.102 1.00 21.89 397 GLY A CA 1
ATOM 3142 C C . GLY A 1 397 ? 25.973 37.853 15.236 1.00 23.78 397 GLY A C 1
ATOM 3143 O O . GLY A 1 397 ? 26.959 37.143 15.021 1.00 23.89 397 GLY A O 1
ATOM 3144 N N . TYR A 1 398 ? 25.549 38.183 16.459 1.00 22.50 398 TYR A N 1
ATOM 3145 C CA . TYR A 1 398 ? 26.237 37.789 17.684 1.00 20.89 398 TYR A CA 1
ATOM 3146 C C . TYR A 1 398 ? 25.232 37.453 18.783 1.00 21.49 398 TYR A C 1
ATOM 3147 O O . TYR A 1 398 ? 24.375 38.283 19.110 1.00 23.22 398 TYR A O 1
ATOM 3156 N N . PHE A 1 399 ? 25.350 36.251 19.367 1.00 20.41 399 PHE A N 1
ATOM 3157 C CA . PHE A 1 399 ? 24.441 35.757 20.407 1.00 22.15 399 PHE A CA 1
ATOM 3158 C C . PHE A 1 399 ? 25.247 35.462 21.668 1.00 23.34 399 PHE A C 1
ATOM 3159 O O . PHE A 1 399 ? 26.124 34.597 21.639 1.00 22.01 399 PHE A O 1
ATOM 3167 N N . ALA A 1 400 ? 24.911 36.127 22.784 1.00 24.93 400 ALA A N 1
ATOM 3168 C CA . ALA A 1 400 ? 25.567 35.868 24.061 1.00 20.78 400 ALA A CA 1
ATOM 3169 C C . ALA A 1 400 ? 25.005 34.593 24.704 1.00 23.41 400 ALA A C 1
ATOM 3170 O O . ALA A 1 400 ? 23.784 34.393 24.740 1.00 20.99 400 ALA A O 1
ATOM 3172 N N . TRP A 1 401 ? 25.889 33.714 25.182 1.00 22.52 401 TRP A N 1
ATOM 3173 C CA . TRP A 1 401 ? 25.509 32.574 26.031 1.00 21.54 401 TRP A CA 1
ATOM 3174 C C . TRP A 1 401 ? 25.724 33.005 27.497 1.00 22.40 401 TRP A C 1
ATOM 3175 O O . TRP A 1 401 ? 26.851 33.316 27.896 1.00 20.33 401 TRP A O 1
ATOM 3186 N N . SER A 1 402 ? 24.661 33.041 28.301 1.00 19.62 402 SER A N 1
ATOM 3187 C CA . SER A 1 402 ? 23.298 32.576 28.060 1.00 20.60 402 SER A CA 1
ATOM 3188 C C . SER A 1 402 ? 22.327 33.642 28.524 1.00 23.77 402 SER A C 1
ATOM 3189 O O . SER A 1 402 ? 22.705 34.539 29.296 1.00 21.94 402 SER A O 1
ATOM 3192 N N . LEU A 1 403 ? 21.061 33.543 28.089 1.00 23.31 403 LEU A N 1
ATOM 3193 C CA . LEU A 1 403 ? 20.007 34.367 28.688 1.00 25.91 403 LEU A CA 1
ATOM 3194 C C . LEU A 1 403 ? 20.027 34.333 30.224 1.00 27.37 403 LEU A C 1
ATOM 3195 O O . LEU A 1 403 ? 19.789 35.355 30.891 1.00 26.01 403 LEU A O 1
ATOM 3200 N N . MET A 1 404 ? 20.211 33.149 30.813 1.00 23.19 404 MET A N 1
ATOM 3201 C CA . MET A 1 404 ? 20.092 33.010 32.258 1.00 24.10 404 MET A CA 1
ATOM 3202 C C . MET A 1 404 ? 20.939 31.822 32.723 1.00 24.36 404 MET A C 1
ATOM 3203 O O . MET A 1 404 ? 21.326 30.958 31.922 1.00 23.08 404 MET A O 1
ATOM 3208 N N . ASP A 1 405 ? 21.282 31.830 34.007 1.00 21.72 405 ASP A N 1
ATOM 3209 C CA . ASP A 1 405 ? 21.984 30.686 34.605 1.00 23.07 405 ASP A CA 1
ATOM 3210 C C . ASP A 1 405 ? 21.164 29.417 34.374 1.00 24.17 405 ASP A C 1
ATOM 3211 O O . ASP A 1 405 ? 19.927 29.457 34.401 1.00 23.08 405 ASP A O 1
ATOM 3216 N N . ASN A 1 406 ? 21.851 28.272 34.195 1.00 21.62 406 ASN A N 1
ATOM 3217 C CA . ASN A 1 406 ? 21.123 27.051 33.838 1.00 20.69 406 ASN A CA 1
ATOM 3218 C C . ASN A 1 406 ? 21.951 25.794 34.149 1.00 25.33 406 ASN A C 1
ATOM 3219 O O . ASN A 1 406 ? 23.044 25.852 34.734 1.00 23.26 406 ASN A O 1
ATOM 3224 N N . PHE A 1 407 ? 21.432 24.639 33.713 1.00 21.74 407 PHE A N 1
ATOM 3225 C CA . PHE A 1 407 ? 22.114 23.358 33.928 1.00 22.58 407 PHE A CA 1
ATOM 3226 C C . PHE A 1 407 ? 23.289 23.218 32.948 1.00 22.94 407 PHE A C 1
ATOM 3227 O O . PHE A 1 407 ? 23.100 22.957 31.754 1.00 24.50 407 PHE A O 1
ATOM 3235 N N . GLU A 1 408 ? 24.514 23.329 33.461 1.00 22.70 408 GLU A N 1
ATOM 3236 C CA . GLU A 1 408 ? 25.707 23.288 32.616 1.00 22.37 408 GLU A CA 1
ATOM 3237 C C . GLU A 1 408 ? 26.281 21.858 32.520 1.00 25.01 408 GLU A C 1
ATOM 3238 O O . GLU A 1 408 ? 27.453 21.587 32.833 1.00 21.91 408 GLU A O 1
ATOM 3244 N N . TRP A 1 409 ? 25.443 20.927 32.038 1.00 23.11 409 TRP A N 1
ATOM 3245 C CA . TRP A 1 409 ? 25.887 19.563 31.602 1.00 22.02 409 TRP A CA 1
ATOM 3246 C C . TRP A 1 409 ? 26.668 18.878 32.738 1.00 23.91 409 TRP A C 1
ATOM 3247 O O . TRP A 1 409 ? 26.146 18.764 33.856 1.00 24.33 409 TRP A O 1
ATOM 3258 N N . ALA A 1 410 ? 27.902 18.372 32.513 1.00 21.54 410 ALA A N 1
ATOM 3259 C CA . ALA A 1 410 ? 28.531 17.560 33.589 1.00 23.87 410 ALA A CA 1
ATOM 3260 C C . ALA A 1 410 ? 28.964 18.385 34.816 1.00 28.26 410 ALA A C 1
ATOM 3261 O O . ALA A 1 410 ? 29.253 17.796 35.862 1.00 22.96 410 ALA A O 1
ATOM 3263 N N . GLU A 1 411 ? 29.038 19.726 34.713 1.00 25.07 411 GLU A N 1
ATOM 3264 C CA . GLU A 1 411 ? 29.247 20.618 35.869 1.00 24.53 411 GLU A CA 1
ATOM 3265 C C . GLU A 1 411 ? 27.967 20.874 36.673 1.00 25.12 411 GLU A C 1
ATOM 3266 O O . GLU A 1 411 ? 27.998 21.600 37.688 1.00 27.34 411 GLU A O 1
ATOM 3272 N N . GLY A 1 412 ? 26.823 20.390 36.191 1.00 23.19 412 GLY A N 1
ATOM 3273 C CA . GLY A 1 412 ? 25.579 20.667 36.910 1.00 22.86 412 GLY A CA 1
ATOM 3274 C C . GLY A 1 412 ? 25.319 22.160 37.035 1.00 24.89 412 GLY A C 1
ATOM 3275 O O . GLY A 1 412 ? 25.663 22.964 36.149 1.00 24.72 412 GLY A O 1
ATOM 3276 N N . TYR A 1 413 ? 24.719 22.554 38.162 1.00 24.07 413 TYR A N 1
ATOM 3277 C CA . TYR A 1 413 ? 24.425 23.985 38.332 1.00 26.04 413 TYR A CA 1
ATOM 3278 C C . TYR A 1 413 ? 25.596 24.789 38.898 1.00 27.52 413 TYR A C 1
ATOM 3279 O O . TYR A 1 413 ? 25.424 26.005 39.103 1.00 27.06 413 TYR A O 1
ATOM 3288 N N . SER A 1 414 ? 26.782 24.164 39.093 1.00 23.75 414 SER A N 1
ATOM 3289 C CA . SER A 1 414 ? 27.898 24.830 39.783 1.00 28.94 414 SER A CA 1
ATOM 3290 C C . SER A 1 414 ? 28.589 25.911 38.931 1.00 29.93 414 SER A C 1
ATOM 3291 O O . SER A 1 414 ? 29.420 26.666 39.458 1.00 29.23 414 SER A O 1
ATOM 3294 N N . LYS A 1 415 ? 28.273 26.015 37.638 1.00 27.70 415 LYS A N 1
ATOM 3295 C CA . LYS A 1 415 ? 28.889 27.006 36.748 1.00 24.44 415 LYS A CA 1
ATOM 3296 C C . LYS A 1 415 ? 27.777 27.867 36.174 1.00 25.10 415 LYS A C 1
ATOM 3297 O O . LYS A 1 415 ? 26.915 27.348 35.457 1.00 27.03 415 LYS A O 1
ATOM 3303 N N . ARG A 1 416 ? 27.811 29.181 36.456 1.00 22.72 416 ARG A N 1
ATOM 3304 C CA . ARG A 1 416 ? 26.737 30.112 36.075 1.00 22.77 416 ARG A CA 1
ATOM 3305 C C . ARG A 1 416 ? 27.195 30.961 34.877 1.00 24.28 416 ARG A C 1
ATOM 3306 O O . ARG A 1 416 ? 28.180 31.706 34.992 1.00 23.46 416 ARG A O 1
ATOM 3314 N N . PHE A 1 417 ? 26.486 30.857 33.729 1.00 22.92 417 PHE A N 1
ATOM 3315 C CA . PHE A 1 417 ? 26.828 31.584 32.494 1.00 22.81 417 PHE A CA 1
ATOM 3316 C C . PHE A 1 417 ? 25.854 32.713 32.144 1.00 22.42 417 PHE A C 1
ATOM 3317 O O . PHE A 1 417 ? 26.040 33.370 31.100 1.00 23.25 417 PHE A O 1
ATOM 3325 N N . GLY A 1 418 ? 24.806 32.952 32.943 1.00 23.91 418 GLY A N 1
ATOM 3326 C CA . GLY A 1 418 ? 23.730 33.839 32.497 1.00 19.32 418 GLY A CA 1
ATOM 3327 C C . GLY A 1 418 ? 24.104 35.318 32.516 1.00 24.49 418 GLY A C 1
ATOM 3328 O O . GLY A 1 418 ? 24.962 35.766 33.281 1.00 25.81 418 GLY A O 1
ATOM 3329 N N . LEU A 1 419 ? 23.451 36.098 31.628 1.00 21.27 419 LEU A N 1
ATOM 3330 C CA . LEU A 1 419 ? 23.344 37.550 31.843 1.00 23.26 419 LEU A CA 1
ATOM 3331 C C . LEU A 1 419 ? 22.264 37.871 32.891 1.00 25.29 419 LEU A C 1
ATOM 3332 O O . LEU A 1 419 ? 22.116 39.035 33.303 1.00 25.24 419 LEU A O 1
ATOM 3337 N N . THR A 1 420 ? 21.491 36.861 33.304 1.00 23.95 420 THR A N 1
ATOM 3338 C CA . THR A 1 420 ? 20.437 36.961 34.318 1.00 24.16 420 THR A CA 1
ATOM 3339 C C . THR A 1 420 ? 20.698 35.879 35.371 1.00 27.14 420 THR A C 1
ATOM 3340 O O . THR A 1 420 ? 20.937 34.704 35.029 1.00 25.12 420 THR A O 1
ATOM 3344 N N . TYR A 1 421 ? 20.659 36.263 36.630 1.00 21.36 421 TYR A N 1
ATOM 3345 C CA . TYR A 1 421 ? 20.846 35.335 37.747 1.00 23.34 421 TYR A CA 1
ATOM 3346 C C . TYR A 1 421 ? 19.537 34.600 38.085 1.00 24.96 421 TYR A C 1
ATOM 3347 O O . TYR A 1 421 ? 18.453 35.183 38.066 1.00 27.32 421 TYR A O 1
ATOM 3356 N N . VAL A 1 422 ? 19.633 33.327 38.469 1.00 27.02 422 VAL A N 1
ATOM 3357 C CA . VAL A 1 422 ? 18.449 32.550 38.816 1.00 23.92 422 VAL A CA 1
ATOM 3358 C C . VAL A 1 422 ? 18.615 32.009 40.229 1.00 29.62 422 VAL A C 1
ATOM 3359 O O . VAL A 1 422 ? 19.574 31.277 40.498 1.00 25.30 422 VAL A O 1
ATOM 3363 N N . ASP A 1 423 ? 17.669 32.324 41.122 1.00 28.16 423 ASP A N 1
ATOM 3364 C CA . ASP A 1 423 ? 17.607 31.645 42.424 1.00 29.16 423 ASP A CA 1
ATOM 3365 C C . ASP A 1 423 ? 16.814 30.351 42.263 1.00 28.12 423 ASP A C 1
ATOM 3366 O O . ASP A 1 423 ? 15.602 30.396 42.059 1.00 32.08 423 ASP A O 1
ATOM 3371 N N . TYR A 1 424 ? 17.480 29.194 42.346 1.00 29.04 424 TYR A N 1
ATOM 3372 C CA . TYR A 1 424 ? 16.792 27.950 41.997 1.00 30.34 424 TYR A CA 1
ATOM 3373 C C . TYR A 1 424 ? 15.765 27.542 43.041 1.00 32.58 424 TYR A C 1
ATOM 3374 O O . TYR A 1 424 ? 14.778 26.864 42.710 1.00 34.74 424 TYR A O 1
ATOM 3383 N N . GLN A 1 425 ? 15.910 28.010 44.271 1.00 27.80 425 GLN A N 1
ATOM 3384 C CA . GLN A 1 425 ? 14.929 27.638 45.284 1.00 33.37 425 GLN A CA 1
ATOM 3385 C C . GLN A 1 425 ? 13.607 28.392 45.107 1.00 33.93 425 GLN A C 1
ATOM 3386 O O . GLN A 1 425 ? 12.533 27.826 45.351 1.00 33.91 425 GLN A O 1
ATOM 3392 N N . THR A 1 426 ? 13.657 29.663 44.698 1.00 29.09 426 THR A N 1
ATOM 3393 C CA . THR A 1 426 ? 12.447 30.446 44.457 1.00 30.80 426 THR A CA 1
ATOM 3394 C C . THR A 1 426 ? 12.115 30.636 42.976 1.00 31.95 426 THR A C 1
ATOM 3395 O O . THR A 1 426 ? 11.001 31.071 42.673 1.00 29.61 426 THR A O 1
ATOM 3399 N N . GLN A 1 427 ? 13.046 30.339 42.058 1.00 26.19 427 GLN A N 1
ATOM 3400 C CA . GLN A 1 427 ? 12.992 30.607 40.617 1.00 27.41 427 GLN A CA 1
ATOM 3401 C C . GLN A 1 427 ? 12.986 32.102 40.276 1.00 26.45 427 GLN A C 1
ATOM 3402 O O . GLN A 1 427 ? 12.781 32.458 39.117 1.00 27.00 427 GLN A O 1
ATOM 3408 N N . GLU A 1 428 ? 13.257 32.981 41.229 1.00 24.50 428 GLU A N 1
ATOM 3409 C CA . GLU A 1 428 ? 13.339 34.410 40.898 1.00 26.11 428 GLU A CA 1
ATOM 3410 C C . GLU A 1 428 ? 14.493 34.698 39.926 1.00 28.82 428 GLU A C 1
ATOM 3411 O O . GLU A 1 428 ? 15.625 34.227 40.130 1.00 26.20 428 GLU A O 1
ATOM 3417 N N . ARG A 1 429 ? 14.218 35.512 38.884 1.00 24.96 429 ARG A N 1
ATOM 3418 C CA . ARG A 1 429 ? 15.224 35.981 37.926 1.00 27.74 429 ARG A CA 1
ATOM 3419 C C . ARG A 1 429 ? 15.655 37.403 38.277 1.00 29.97 429 ARG A C 1
ATOM 3420 O O . ARG A 1 429 ? 14.801 38.248 38.575 1.00 27.49 429 ARG A O 1
ATOM 3428 N N . THR A 1 430 ? 16.971 37.668 38.256 1.00 27.31 430 THR A N 1
ATOM 3429 C CA . THR A 1 430 ? 17.502 39.027 38.518 1.00 29.86 430 THR A CA 1
ATOM 3430 C C . THR A 1 430 ? 18.549 39.399 37.480 1.00 26.36 430 THR A C 1
ATOM 3431 O O . THR A 1 430 ? 19.582 38.732 37.374 1.00 26.12 430 THR A O 1
ATOM 3435 N N . ILE A 1 431 ? 18.318 40.485 36.729 1.00 23.87 431 ILE A N 1
ATOM 3436 C CA . ILE A 1 431 ? 19.289 40.856 35.690 1.00 24.31 431 ILE A CA 1
ATOM 3437 C C . ILE A 1 431 ? 20.621 41.261 36.338 1.00 25.75 431 ILE A C 1
ATOM 3438 O O . ILE A 1 431 ? 20.650 42.081 37.264 1.00 26.32 431 ILE A O 1
ATOM 3443 N N . LYS A 1 432 ? 21.741 40.726 35.819 1.00 21.76 432 LYS A N 1
ATOM 3444 C CA . LYS A 1 432 ? 23.068 41.083 36.343 1.00 24.94 432 LYS A CA 1
ATOM 3445 C C . LYS A 1 432 ? 23.556 42.404 35.734 1.00 21.99 432 LYS A C 1
ATOM 3446 O O . LYS A 1 432 ? 22.991 42.912 34.760 1.00 23.63 432 LYS A O 1
ATOM 3452 N N . ARG A 1 433 ? 24.655 42.932 36.295 1.00 24.22 433 ARG A N 1
ATOM 3453 C CA . ARG A 1 433 ? 25.296 44.120 35.715 1.00 25.11 433 ARG A CA 1
ATOM 3454 C C . ARG A 1 433 ? 25.584 43.928 34.214 1.00 26.00 433 ARG A C 1
ATOM 3455 O O . ARG A 1 433 ? 25.350 44.841 33.408 1.00 22.70 433 ARG A O 1
ATOM 3463 N N . SER A 1 434 ? 26.050 42.728 33.816 1.00 23.59 434 SER A N 1
ATOM 3464 C CA . SER A 1 434 ? 26.374 42.469 32.411 1.00 21.52 434 SER A CA 1
ATOM 3465 C C . SER A 1 434 ? 25.137 42.534 31.515 1.00 20.42 434 SER A C 1
ATOM 3466 O O . SER A 1 434 ? 25.212 43.035 30.388 1.00 23.43 434 SER A O 1
ATOM 3469 N N . GLY A 1 435 ? 23.996 42.005 31.975 1.00 22.04 435 GLY A N 1
ATOM 3470 C CA . GLY A 1 435 ? 22.781 42.160 31.186 1.00 21.78 435 GLY A CA 1
ATOM 3471 C C . GLY A 1 435 ? 22.407 43.625 31.003 1.00 22.51 435 GLY A C 1
ATOM 3472 O O . GLY A 1 435 ? 21.982 44.042 29.916 1.00 24.67 435 GLY A O 1
ATOM 3473 N N . HIS A 1 436 ? 22.514 44.420 32.073 1.00 22.77 436 HIS A N 1
ATOM 3474 C CA . HIS A 1 436 ? 22.229 45.856 31.938 1.00 23.21 436 HIS A CA 1
ATOM 3475 C C . HIS A 1 436 ? 23.205 46.528 30.974 1.00 22.35 436 HIS A C 1
ATOM 3476 O O . HIS A 1 436 ? 22.818 47.450 30.234 1.00 25.28 436 HIS A O 1
ATOM 3483 N N . ALA A 1 437 ? 24.499 46.136 31.002 1.00 23.94 437 ALA A N 1
ATOM 3484 C CA . ALA A 1 437 ? 25.446 46.775 30.079 1.00 24.50 437 ALA A CA 1
ATOM 3485 C C . ALA A 1 437 ? 25.143 46.394 28.628 1.00 27.66 437 ALA A C 1
ATOM 3486 O O . ALA A 1 437 ? 25.303 47.230 27.720 1.00 24.94 437 ALA A O 1
ATOM 3488 N N . TYR A 1 438 ? 24.719 45.126 28.392 1.00 24.56 438 TYR A N 1
ATOM 3489 C CA . TYR A 1 438 ? 24.336 44.672 27.045 1.00 23.74 438 TYR A CA 1
ATOM 3490 C C . TYR A 1 438 ? 23.116 45.440 26.551 1.00 25.64 438 TYR A C 1
ATOM 3491 O O . TYR A 1 438 ? 23.105 45.967 25.428 1.00 23.78 438 TYR A O 1
ATOM 3500 N N . ARG A 1 439 ? 22.090 45.544 27.403 1.00 23.56 439 ARG A N 1
ATOM 3501 C CA . ARG A 1 439 ? 20.897 46.298 27.041 1.00 26.48 439 ARG A CA 1
ATOM 3502 C C . ARG A 1 439 ? 21.250 47.757 26.721 1.00 26.09 439 ARG A C 1
ATOM 3503 O O . ARG A 1 439 ? 20.676 48.354 25.802 1.00 24.20 439 ARG A O 1
ATOM 3511 N N . THR A 1 440 ? 22.195 48.351 27.469 1.00 23.90 440 THR A N 1
ATOM 3512 C CA . THR A 1 440 ? 22.568 49.751 27.193 1.00 27.47 440 THR A CA 1
ATOM 3513 C C . THR A 1 440 ? 23.238 49.872 25.820 1.00 27.33 440 THR A C 1
ATOM 3514 O O . THR A 1 440 ? 22.919 50.781 25.045 1.00 29.85 440 THR A O 1
ATOM 3518 N N . LEU A 1 441 ? 24.179 48.968 25.501 1.00 28.04 441 LEU A N 1
ATOM 3519 C CA . LEU A 1 441 ? 24.749 48.939 24.149 1.00 26.78 441 LEU A CA 1
ATOM 3520 C C . LEU A 1 441 ? 23.657 48.897 23.064 1.00 27.64 441 LEU A C 1
ATOM 3521 O O . LEU A 1 441 ? 23.643 49.718 22.124 1.00 29.32 441 LEU A O 1
ATOM 3526 N N . LEU A 1 442 ? 22.710 47.958 23.199 1.00 27.34 442 LEU A N 1
ATOM 3527 C CA . LEU A 1 442 ? 21.714 47.758 22.140 1.00 25.82 442 LEU A CA 1
ATOM 3528 C C . LEU A 1 442 ? 20.716 48.926 22.060 1.00 27.01 442 LEU A C 1
ATOM 3529 O O . LEU A 1 442 ? 20.373 49.380 20.956 1.00 26.18 442 LEU A O 1
ATOM 3534 N N . ASN A 1 443 ? 20.239 49.442 23.210 1.00 29.46 443 ASN A N 1
ATOM 3535 C CA . ASN A 1 443 ? 19.202 50.486 23.188 1.00 33.15 443 ASN A CA 1
ATOM 3536 C C . ASN A 1 443 ? 19.740 51.841 22.740 1.00 34.33 443 ASN A C 1
ATOM 3537 O O . ASN A 1 443 ? 18.950 52.687 22.305 1.00 37.18 443 ASN A O 1
ATOM 3542 N N . ASN A 1 444 ? 21.047 52.067 22.825 1.00 31.60 444 ASN A N 1
ATOM 3543 C CA . ASN A 1 444 ? 21.664 53.301 22.330 1.00 33.41 444 ASN A CA 1
ATOM 3544 C C . ASN A 1 444 ? 21.937 53.317 20.820 1.00 34.29 444 ASN A C 1
ATOM 3545 O O . ASN A 1 444 ? 22.432 54.335 20.310 1.00 33.70 444 ASN A O 1
ATOM 3550 N N . ARG A 1 445 ? 21.645 52.238 20.091 1.00 30.49 445 ARG A N 1
ATOM 3551 C CA . ARG A 1 445 ? 21.828 52.245 18.643 1.00 28.08 445 ARG A CA 1
ATOM 3552 C C . ARG A 1 445 ? 20.926 53.310 18.038 1.00 34.97 445 ARG A C 1
ATOM 3553 O O . ARG A 1 445 ? 19.691 53.259 18.173 1.00 29.87 445 ARG A O 1
ATOM 3561 N N . LYS A 1 446 ? 21.545 54.310 17.425 1.00 33.67 446 LYS A N 1
ATOM 3562 C CA . LYS A 1 446 ? 20.790 55.384 16.804 1.00 39.61 446 LYS A CA 1
ATOM 3563 C C . LYS A 1 446 ? 20.303 54.965 15.426 1.00 41.88 446 LYS A C 1
ATOM 3564 O O . LYS A 1 446 ? 19.280 55.484 14.966 1.00 46.86 446 LYS A O 1
ATOM 3570 N N . SER B 1 2 ? 27.323 -47.067 -7.013 1.00 39.83 1 SER B N 1
ATOM 3571 C CA . SER B 1 2 ? 26.274 -46.998 -5.994 1.00 35.01 1 SER B CA 1
ATOM 3572 C C . SER B 1 2 ? 26.702 -46.201 -4.768 1.00 32.76 1 SER B C 1
ATOM 3573 O O . SER B 1 2 ? 27.838 -45.748 -4.662 1.00 34.11 1 SER B O 1
ATOM 3576 N N . ILE B 1 3 ? 25.781 -46.009 -3.837 1.00 31.31 2 ILE B N 1
ATOM 3577 C CA . ILE B 1 3 ? 26.061 -45.319 -2.581 1.00 32.35 2 ILE B CA 1
ATOM 3578 C C . ILE B 1 3 ? 25.740 -46.331 -1.491 1.00 32.63 2 ILE B C 1
ATOM 3579 O O . ILE B 1 3 ? 24.588 -46.776 -1.378 1.00 31.06 2 ILE B O 1
ATOM 3584 N N . THR B 1 4 ? 26.759 -46.741 -0.730 1.00 30.28 3 THR B N 1
ATOM 3585 C CA . THR B 1 4 ? 26.584 -47.777 0.284 1.00 31.64 3 THR B CA 1
ATOM 3586 C C . THR B 1 4 ? 27.311 -47.371 1.562 1.00 30.98 3 THR B C 1
ATOM 3587 O O . THR B 1 4 ? 28.312 -46.655 1.518 1.00 32.43 3 THR B O 1
ATOM 3591 N N . LEU B 1 5 ? 26.758 -47.777 2.706 1.00 26.77 4 LEU B N 1
ATOM 3592 C CA . LEU B 1 5 ? 27.401 -47.621 4.004 1.00 26.28 4 LEU B CA 1
ATOM 3593 C C . LEU B 1 5 ? 27.473 -48.990 4.669 1.00 29.61 4 LEU B C 1
ATOM 3594 O O . LEU B 1 5 ? 26.637 -49.845 4.373 1.00 27.59 4 LEU B O 1
ATOM 3599 N N . PRO B 1 6 ? 28.434 -49.222 5.583 1.00 24.91 5 PRO B N 1
ATOM 3600 C CA . PRO B 1 6 ? 28.415 -50.483 6.356 1.00 28.32 5 PRO B CA 1
ATOM 3601 C C . PRO B 1 6 ? 27.101 -50.637 7.113 1.00 29.00 5 PRO B C 1
ATOM 3602 O O . PRO B 1 6 ? 26.574 -49.671 7.667 1.00 27.96 5 PRO B O 1
ATOM 3606 N N . SER B 1 7 ? 26.585 -51.877 7.197 1.00 26.57 6 SER B N 1
ATOM 3607 C CA . SER B 1 7 ? 25.220 -52.023 7.729 1.00 26.14 6 SER B CA 1
ATOM 3608 C C . SER B 1 7 ? 25.101 -51.677 9.210 1.00 26.03 6 SER B C 1
ATOM 3609 O O . SER B 1 7 ? 23.985 -51.458 9.687 1.00 31.10 6 SER B O 1
ATOM 3612 N N . HIS B 1 8 ? 26.204 -51.634 9.959 1.00 25.91 7 HIS B N 1
ATOM 3613 C CA . HIS B 1 8 ? 26.152 -51.291 11.379 1.00 24.49 7 HIS B CA 1
ATOM 3614 C C . HIS B 1 8 ? 26.422 -49.809 11.654 1.00 27.76 7 HIS B C 1
ATOM 3615 O O . HIS B 1 8 ? 26.479 -49.414 12.822 1.00 26.63 7 HIS B O 1
ATOM 3622 N N . SER B 1 9 ? 26.530 -48.988 10.611 1.00 26.97 8 SER B N 1
ATOM 3623 C CA . SER B 1 9 ? 26.756 -47.546 10.787 1.00 25.46 8 SER B CA 1
ATOM 3624 C C . SER B 1 9 ? 25.625 -46.897 11.591 1.00 27.03 8 SER B C 1
ATOM 3625 O O . SER B 1 9 ? 24.440 -47.154 11.337 1.00 23.48 8 SER B O 1
ATOM 3628 N N . LYS B 1 10 ? 25.999 -46.014 12.544 1.00 28.03 9 LYS B N 1
ATOM 3629 C CA . LYS B 1 10 ? 25.011 -45.177 13.245 1.00 29.45 9 LYS B CA 1
ATOM 3630 C C . LYS B 1 10 ? 24.131 -44.388 12.280 1.00 28.91 9 LYS B C 1
ATOM 3631 O O . LYS B 1 10 ? 23.005 -44.016 12.636 1.00 29.31 9 LYS B O 1
ATOM 3637 N N . MET B 1 11 ? 24.633 -44.080 11.076 1.00 26.25 10 MET B N 1
ATOM 3638 C CA . MET B 1 11 ? 23.850 -43.283 10.132 1.00 24.93 10 MET B CA 1
ATOM 3639 C C . MET B 1 11 ? 22.623 -44.034 9.621 1.00 28.37 10 MET B C 1
ATOM 3640 O O . MET B 1 11 ? 21.653 -43.410 9.172 1.00 26.32 10 MET B O 1
ATOM 3645 N N . LEU B 1 12 ? 22.615 -45.359 9.688 1.00 28.95 11 LEU B N 1
ATOM 3646 C CA . LEU B 1 12 ? 21.502 -46.101 9.114 1.00 30.51 11 LEU B CA 1
ATOM 3647 C C . LEU B 1 12 ? 20.435 -46.476 10.135 1.00 35.85 11 LEU B C 1
ATOM 3648 O O . LEU B 1 12 ? 19.578 -47.316 9.831 1.00 35.93 11 LEU B O 1
ATOM 3653 N N . THR B 1 13 ? 20.478 -45.900 11.339 1.00 39.84 12 THR B N 1
ATOM 3654 C CA . THR B 1 13 ? 19.476 -46.138 12.375 1.00 41.31 12 THR B CA 1
ATOM 3655 C C . THR B 1 13 ? 18.482 -44.979 12.450 1.00 43.82 12 THR B C 1
ATOM 3656 O O . THR B 1 13 ? 18.637 -43.950 11.798 1.00 41.01 12 THR B O 1
ATOM 3660 N N . SER B 1 14 ? 17.453 -45.151 13.283 1.00 44.51 13 SER B N 1
ATOM 3661 C CA . SER B 1 14 ? 16.463 -44.086 13.444 1.00 50.37 13 SER B CA 1
ATOM 3662 C C . SER B 1 14 ? 16.989 -42.897 14.227 1.00 44.71 13 SER B C 1
ATOM 3663 O O . SER B 1 14 ? 16.242 -41.943 14.428 1.00 47.07 13 SER B O 1
ATOM 3666 N N . ASP B 1 15 ? 18.225 -42.932 14.710 1.00 42.96 14 ASP B N 1
ATOM 3667 C CA . ASP B 1 15 ? 18.765 -41.750 15.375 1.00 50.21 14 ASP B CA 1
ATOM 3668 C C . ASP B 1 15 ? 19.332 -40.721 14.385 1.00 46.73 14 ASP B C 1
ATOM 3669 O O . ASP B 1 15 ? 19.829 -39.658 14.811 1.00 44.59 14 ASP B O 1
ATOM 3674 N N . PHE B 1 16 ? 19.201 -40.968 13.082 1.00 34.67 15 PHE B N 1
ATOM 3675 C CA . PHE B 1 16 ? 19.874 -40.168 12.067 1.00 32.53 15 PHE B CA 1
ATOM 3676 C C . PHE B 1 16 ? 18.925 -39.863 10.911 1.00 29.11 15 PHE B C 1
ATOM 3677 O O . PHE B 1 16 ? 18.178 -40.745 10.491 1.00 29.44 15 PHE B O 1
ATOM 3685 N N . ILE B 1 17 ? 18.939 -38.631 10.374 1.00 26.24 16 ILE B N 1
ATOM 3686 C CA . ILE B 1 17 ? 18.056 -38.293 9.256 1.00 24.06 16 ILE B CA 1
ATOM 3687 C C . ILE B 1 17 ? 18.834 -37.954 7.985 1.00 25.17 16 ILE B C 1
ATOM 3688 O O . ILE B 1 17 ? 19.909 -37.340 8.038 1.00 24.02 16 ILE B O 1
ATOM 3693 N N . PHE B 1 18 ? 18.282 -38.370 6.831 1.00 22.02 17 PHE B N 1
ATOM 3694 C CA . PHE B 1 18 ? 18.793 -38.051 5.493 1.00 20.20 17 PHE B CA 1
ATOM 3695 C C . PHE B 1 18 ? 17.790 -37.131 4.805 1.00 23.56 17 PHE B C 1
ATOM 3696 O O . PHE B 1 18 ? 16.572 -37.368 4.888 1.00 23.48 17 PHE B O 1
ATOM 3704 N N . GLY B 1 19 ? 18.284 -36.053 4.182 1.00 22.06 18 GLY B N 1
ATOM 3705 C CA . GLY B 1 19 ? 17.400 -35.127 3.476 1.00 23.00 18 GLY B CA 1
ATOM 3706 C C . GLY B 1 19 ? 17.961 -34.579 2.176 1.00 23.80 18 GLY B C 1
ATOM 3707 O O . GLY B 1 19 ? 18.995 -35.073 1.674 1.00 22.64 18 GLY B O 1
ATOM 3708 N N . VAL B 1 20 ? 17.255 -33.568 1.603 1.00 22.17 19 VAL B N 1
ATOM 3709 C CA . VAL B 1 20 ? 17.707 -32.790 0.450 1.00 22.95 19 VAL B CA 1
ATOM 3710 C C . VAL B 1 20 ? 17.376 -31.342 0.795 1.00 22.46 19 VAL B C 1
ATOM 3711 O O . VAL B 1 20 ? 16.484 -31.090 1.606 1.00 20.90 19 VAL B O 1
ATOM 3715 N N . ALA B 1 21 ? 18.104 -30.394 0.175 1.00 20.61 20 ALA B N 1
ATOM 3716 C CA . ALA B 1 21 ? 18.010 -28.970 0.546 1.00 20.61 20 ALA B CA 1
ATOM 3717 C C . ALA B 1 21 ? 17.853 -28.051 -0.673 1.00 23.70 20 ALA B C 1
ATOM 3718 O O . ALA B 1 21 ? 18.404 -28.324 -1.744 1.00 21.67 20 ALA B O 1
ATOM 3720 N N . THR B 1 22 ? 17.160 -26.906 -0.464 1.00 22.73 21 THR B N 1
ATOM 3721 C CA . THR B 1 22 ? 16.967 -25.830 -1.454 1.00 17.98 21 THR B CA 1
ATOM 3722 C C . THR B 1 22 ? 16.999 -24.465 -0.741 1.00 22.74 21 THR B C 1
ATOM 3723 O O . THR B 1 22 ? 17.152 -24.385 0.481 1.00 20.56 21 THR B O 1
ATOM 3727 N N . ALA B 1 23 ? 16.824 -23.379 -1.514 1.00 19.53 22 ALA B N 1
ATOM 3728 C CA . ALA B 1 23 ? 16.732 -22.002 -0.998 1.00 21.77 22 ALA B CA 1
ATOM 3729 C C . ALA B 1 23 ? 15.735 -21.203 -1.852 1.00 21.96 22 ALA B C 1
ATOM 3730 O O . ALA B 1 23 ? 15.609 -21.443 -3.059 1.00 22.21 22 ALA B O 1
ATOM 3732 N N . SER B 1 24 ? 15.058 -20.218 -1.230 1.00 19.43 23 SER B N 1
ATOM 3733 C CA . SER B 1 24 ? 13.898 -19.577 -1.866 1.00 22.33 23 SER B CA 1
ATOM 3734 C C . SER B 1 24 ? 14.230 -18.939 -3.219 1.00 21.62 23 SER B C 1
ATOM 3735 O O . SER B 1 24 ? 13.541 -19.179 -4.223 1.00 21.81 23 SER B O 1
ATOM 3738 N N . PHE B 1 25 ? 15.201 -18.022 -3.249 1.00 22.56 24 PHE B N 1
ATOM 3739 C CA . PHE B 1 25 ? 15.459 -17.319 -4.502 1.00 23.07 24 PHE B CA 1
ATOM 3740 C C . PHE B 1 25 ? 16.020 -18.246 -5.565 1.00 21.72 24 PHE B C 1
ATOM 3741 O O . PHE B 1 25 ? 15.904 -17.955 -6.762 1.00 21.38 24 PHE B O 1
ATOM 3749 N N . GLN B 1 26 ? 16.591 -19.388 -5.169 1.00 19.98 25 GLN B N 1
ATOM 3750 C CA . GLN B 1 26 ? 17.176 -20.265 -6.175 1.00 21.29 25 GLN B CA 1
ATOM 3751 C C . GLN B 1 26 ? 16.113 -21.082 -6.929 1.00 23.99 25 GLN B C 1
ATOM 3752 O O . GLN B 1 26 ? 16.361 -21.439 -8.083 1.00 23.75 25 GLN B O 1
ATOM 3758 N N . ILE B 1 27 ? 14.940 -21.362 -6.337 1.00 22.23 26 ILE B N 1
ATOM 3759 C CA . ILE B 1 27 ? 13.961 -22.241 -6.984 1.00 21.22 26 ILE B CA 1
ATOM 3760 C C . ILE B 1 27 ? 12.591 -21.596 -7.248 1.00 23.19 26 ILE B C 1
ATOM 3761 O O . ILE B 1 27 ? 11.845 -22.103 -8.115 1.00 21.77 26 ILE B O 1
ATOM 3766 N N . GLU B 1 28 ? 12.204 -20.521 -6.547 1.00 22.50 27 GLU B N 1
ATOM 3767 C CA . GLU B 1 28 ? 10.774 -20.161 -6.497 1.00 23.05 27 GLU B CA 1
ATOM 3768 C C . GLU B 1 28 ? 10.283 -19.448 -7.765 1.00 23.09 27 GLU B C 1
ATOM 3769 O O . GLU B 1 28 ? 9.147 -19.695 -8.230 1.00 22.75 27 GLU B O 1
ATOM 3775 N N . GLY B 1 29 ? 11.083 -18.518 -8.308 1.00 21.33 28 GLY B N 1
ATOM 3776 C CA . GLY B 1 29 ? 10.566 -17.713 -9.404 1.00 23.23 28 GLY B CA 1
ATOM 3777 C C . GLY B 1 29 ? 9.474 -16.767 -8.898 1.00 24.95 28 GLY B C 1
ATOM 3778 O O . GLY B 1 29 ? 9.474 -16.323 -7.743 1.00 23.55 28 GLY B O 1
ATOM 3779 N N . ALA B 1 30 ? 8.527 -16.445 -9.767 1.00 25.28 29 ALA B N 1
ATOM 3780 C CA . ALA B 1 30 ? 7.390 -15.607 -9.351 1.00 27.19 29 ALA B CA 1
ATOM 3781 C C . ALA B 1 30 ? 7.847 -14.375 -8.549 1.00 26.40 29 ALA B C 1
ATOM 3782 O O . ALA B 1 30 ? 7.281 -14.032 -7.503 1.00 24.31 29 ALA B O 1
ATOM 3784 N N . THR B 1 31 ? 8.847 -13.650 -9.078 1.00 25.54 30 THR B N 1
ATOM 3785 C CA . THR B 1 31 ? 9.464 -12.575 -8.274 1.00 26.28 30 THR B CA 1
ATOM 3786 C C . THR B 1 31 ? 8.575 -11.331 -8.099 1.00 29.26 30 THR B C 1
ATOM 3787 O O . THR B 1 31 ? 8.886 -10.495 -7.239 1.00 27.87 30 THR B O 1
ATOM 3791 N N . THR B 1 32 ? 7.492 -11.160 -8.875 1.00 27.63 31 THR B N 1
ATOM 3792 C CA . THR B 1 32 ? 6.585 -10.029 -8.652 1.00 30.65 31 THR B CA 1
ATOM 3793 C C . THR B 1 32 ? 5.205 -10.474 -8.186 1.00 33.56 31 THR B C 1
ATOM 3794 O O . THR B 1 32 ? 4.314 -9.631 -8.031 1.00 33.31 31 THR B O 1
ATOM 3798 N N . ALA B 1 33 ? 5.007 -11.770 -7.916 1.00 28.26 32 ALA B N 1
ATOM 3799 C CA . ALA B 1 33 ? 3.684 -12.226 -7.499 1.00 30.62 32 ALA B CA 1
ATOM 3800 C C . ALA B 1 33 ? 3.336 -11.719 -6.096 1.00 29.37 32 ALA B C 1
ATOM 3801 O O . ALA B 1 33 ? 4.201 -11.623 -5.211 1.00 29.27 32 ALA B O 1
ATOM 3803 N N . ASP B 1 34 ? 2.054 -11.419 -5.897 1.00 25.57 33 ASP B N 1
ATOM 3804 C CA . ASP B 1 34 ? 1.461 -11.223 -4.567 1.00 27.41 33 ASP B CA 1
ATOM 3805 C C . ASP B 1 34 ? 2.161 -10.106 -3.789 1.00 28.36 33 ASP B C 1
ATOM 3806 O O . ASP B 1 34 ? 2.317 -10.174 -2.553 1.00 26.81 33 ASP B O 1
ATOM 3811 N N . ASN B 1 35 ? 2.550 -9.057 -4.521 1.00 23.11 34 ASN B N 1
ATOM 3812 C CA . ASN B 1 35 ? 3.201 -7.884 -3.924 1.00 26.62 34 ASN B CA 1
ATOM 3813 C C . ASN B 1 35 ? 4.538 -8.218 -3.247 1.00 28.01 34 ASN B C 1
ATOM 3814 O O . ASN B 1 35 ? 4.978 -7.506 -2.341 1.00 28.18 34 ASN B O 1
ATOM 3819 N N . ARG B 1 36 ? 5.218 -9.291 -3.682 1.00 27.69 35 ARG B N 1
ATOM 3820 C CA . ARG B 1 36 ? 6.589 -9.543 -3.225 1.00 23.50 35 ARG B CA 1
ATOM 3821 C C . ARG B 1 36 ? 7.498 -8.327 -3.459 1.00 24.46 35 ARG B C 1
ATOM 3822 O O . ARG B 1 36 ? 7.519 -7.761 -4.558 1.00 27.26 35 ARG B O 1
ATOM 3830 N N . LEU B 1 37 ? 8.325 -7.943 -2.411 1.00 21.81 36 LEU B N 1
ATOM 3831 C CA . LEU B 1 37 ? 9.225 -6.782 -2.557 1.00 23.64 36 LEU B CA 1
ATOM 3832 C C . LEU B 1 37 ? 10.478 -7.166 -3.358 1.00 25.70 36 LEU B C 1
ATOM 3833 O O . LEU B 1 37 ? 10.909 -8.336 -3.322 1.00 24.25 36 LEU B O 1
ATOM 3838 N N . PRO B 1 38 ? 11.098 -6.217 -4.087 1.00 23.04 37 PRO B N 1
ATOM 3839 C CA . PRO B 1 38 ? 12.400 -6.519 -4.719 1.00 24.03 37 PRO B CA 1
ATOM 3840 C C . PRO B 1 38 ? 13.455 -6.818 -3.670 1.00 24.31 37 PRO B C 1
ATOM 3841 O O . PRO B 1 38 ? 13.520 -6.142 -2.639 1.00 20.85 37 PRO B O 1
ATOM 3845 N N . SER B 1 39 ? 14.321 -7.797 -3.965 1.00 22.89 38 SER B N 1
ATOM 3846 C CA . SER B 1 39 ? 15.441 -8.137 -3.085 1.00 21.73 38 SER B CA 1
ATOM 3847 C C . SER B 1 39 ? 16.768 -7.660 -3.691 1.00 22.44 38 SER B C 1
ATOM 3848 O O . SER B 1 39 ? 16.844 -7.230 -4.850 1.00 24.14 38 SER B O 1
ATOM 3851 N N . ILE B 1 40 ? 17.829 -7.696 -2.879 1.00 22.39 39 ILE B N 1
ATOM 3852 C CA . ILE B 1 40 ? 19.143 -7.286 -3.390 1.00 22.25 39 ILE B CA 1
ATOM 3853 C C . ILE B 1 40 ? 19.589 -8.157 -4.570 1.00 23.74 39 ILE B C 1
ATOM 3854 O O . ILE B 1 40 ? 20.419 -7.718 -5.387 1.00 21.52 39 ILE B O 1
ATOM 3859 N N . TRP B 1 41 ? 19.111 -9.418 -4.650 1.00 21.63 40 TRP B N 1
ATOM 3860 C CA . TRP B 1 41 ? 19.518 -10.264 -5.773 1.00 21.18 40 TRP B CA 1
ATOM 3861 C C . TRP B 1 41 ? 18.741 -9.931 -7.040 1.00 23.96 40 TRP B C 1
ATOM 3862 O O . TRP B 1 41 ? 19.259 -10.133 -8.156 1.00 24.76 40 TRP B O 1
ATOM 3873 N N . ASP B 1 42 ? 17.504 -9.423 -6.908 1.00 21.03 41 ASP B N 1
ATOM 3874 C CA . ASP B 1 42 ? 16.837 -8.898 -8.100 1.00 23.62 41 ASP B CA 1
ATOM 3875 C C . ASP B 1 42 ? 17.639 -7.737 -8.678 1.00 23.94 41 ASP B C 1
ATOM 3876 O O . ASP B 1 42 ? 17.858 -7.668 -9.888 1.00 26.30 41 ASP B O 1
ATOM 3881 N N . THR B 1 43 ? 18.164 -6.856 -7.812 1.00 23.61 42 THR B N 1
ATOM 3882 C CA . THR B 1 43 ? 18.983 -5.726 -8.270 1.00 26.55 42 THR B CA 1
ATOM 3883 C C . THR B 1 43 ? 20.311 -6.186 -8.871 1.00 26.93 42 THR B C 1
ATOM 3884 O O . THR B 1 43 ? 20.720 -5.712 -9.942 1.00 26.53 42 THR B O 1
ATOM 3888 N N . PHE B 1 44 ? 20.987 -7.124 -8.191 1.00 25.18 43 PHE B N 1
ATOM 3889 C CA . PHE B 1 44 ? 22.306 -7.606 -8.624 1.00 22.99 43 PHE B CA 1
ATOM 3890 C C . PHE B 1 44 ? 22.228 -8.272 -10.002 1.00 28.00 43 PHE B C 1
ATOM 3891 O O . PHE B 1 44 ? 23.070 -7.987 -10.878 1.00 24.56 43 PHE B O 1
ATOM 3899 N N . CYS B 1 45 ? 21.205 -9.141 -10.230 1.00 25.56 44 CYS B N 1
ATOM 3900 C CA . CYS B 1 45 ? 21.061 -9.777 -11.551 1.00 25.51 44 CYS B CA 1
ATOM 3901 C C . CYS B 1 45 ? 20.881 -8.741 -12.658 1.00 30.49 44 CYS B C 1
ATOM 3902 O O . CYS B 1 45 ? 21.366 -8.927 -13.783 1.00 27.62 44 CYS B O 1
ATOM 3905 N N . ALA B 1 46 ? 20.171 -7.643 -12.367 1.00 30.50 45 ALA B N 1
ATOM 3906 C CA . ALA B 1 46 ? 19.935 -6.612 -13.370 1.00 27.64 45 ALA B CA 1
ATOM 3907 C C . ALA B 1 46 ? 21.098 -5.642 -13.550 1.00 29.54 45 ALA B C 1
ATOM 3908 O O . ALA B 1 46 ? 20.936 -4.671 -14.302 1.00 30.35 45 ALA B O 1
ATOM 3910 N N . THR B 1 47 ? 22.228 -5.833 -12.861 1.00 29.12 46 THR B N 1
ATOM 3911 C CA . THR B 1 47 ? 23.404 -4.952 -12.996 1.00 27.44 46 THR B CA 1
ATOM 3912 C C . THR B 1 47 ? 24.399 -5.576 -13.967 1.00 31.19 46 THR B C 1
ATOM 3913 O O . THR B 1 47 ? 24.810 -6.735 -13.741 1.00 28.13 46 THR B O 1
ATOM 3917 N N . PRO B 1 48 ? 24.809 -4.885 -15.037 1.00 27.83 47 PRO B N 1
ATOM 3918 C CA . PRO B 1 48 ? 25.689 -5.514 -16.042 1.00 28.78 47 PRO B CA 1
ATOM 3919 C C . PRO B 1 48 ? 26.971 -6.057 -15.424 1.00 27.71 47 PRO B C 1
ATOM 3920 O O . PRO B 1 48 ? 27.639 -5.369 -14.652 1.00 28.10 47 PRO B O 1
ATOM 3924 N N . GLY B 1 49 ? 27.315 -7.306 -15.773 1.00 25.65 48 GLY B N 1
ATOM 3925 C CA . GLY B 1 49 ? 28.603 -7.891 -15.420 1.00 25.91 48 GLY B CA 1
ATOM 3926 C C . GLY B 1 49 ? 28.657 -8.634 -14.090 1.00 27.81 48 GLY B C 1
ATOM 3927 O O . GLY B 1 49 ? 29.689 -9.264 -13.795 1.00 31.24 48 GLY B O 1
ATOM 3928 N N . LYS B 1 50 ? 27.600 -8.583 -13.273 1.00 23.55 49 LYS B N 1
ATOM 3929 C CA . LYS B 1 50 ? 27.647 -9.211 -11.946 1.00 25.76 49 LYS B CA 1
ATOM 3930 C C . LYS B 1 50 ? 27.162 -10.655 -11.929 1.00 26.36 49 LYS B C 1
ATOM 3931 O O . LYS B 1 50 ? 27.624 -11.428 -11.064 1.00 26.13 49 LYS B O 1
ATOM 3937 N N . VAL B 1 51 ? 26.223 -11.040 -12.818 1.00 22.57 50 VAL B N 1
ATOM 3938 C CA . VAL B 1 51 ? 25.707 -12.428 -12.855 1.00 24.82 50 VAL B CA 1
ATOM 3939 C C . VAL B 1 51 ? 25.928 -13.001 -14.257 1.00 26.65 50 VAL B C 1
ATOM 3940 O O . VAL B 1 51 ? 25.736 -12.300 -15.258 1.00 25.64 50 VAL B O 1
ATOM 3944 N N . LYS B 1 52 ? 26.345 -14.273 -14.334 1.00 27.45 51 LYS B N 1
ATOM 3945 C CA . LYS B 1 52 ? 26.745 -14.893 -15.606 1.00 30.28 51 LYS B CA 1
ATOM 3946 C C . LYS B 1 52 ? 25.713 -14.679 -16.707 1.00 31.71 51 LYS B C 1
ATOM 3947 O O . LYS B 1 52 ? 24.503 -14.844 -16.494 1.00 28.31 51 LYS B O 1
ATOM 3953 N N . GLY B 1 53 ? 26.203 -14.294 -17.888 1.00 33.53 52 GLY B N 1
ATOM 3954 C CA . GLY B 1 53 ? 25.317 -14.125 -19.034 1.00 29.67 52 GLY B CA 1
ATOM 3955 C C . GLY B 1 53 ? 24.197 -13.124 -18.752 1.00 30.90 52 GLY B C 1
ATOM 3956 O O . GLY B 1 53 ? 24.407 -12.016 -18.215 1.00 29.59 52 GLY B O 1
ATOM 3957 N N . MET B 1 54 ? 22.982 -13.509 -19.161 1.00 28.83 53 MET B N 1
ATOM 3958 C CA . MET B 1 54 ? 21.778 -12.733 -18.895 1.00 29.71 53 MET B CA 1
ATOM 3959 C C . MET B 1 54 ? 20.894 -13.369 -17.825 1.00 24.51 53 MET B C 1
ATOM 3960 O O . MET B 1 54 ? 19.735 -12.971 -17.677 1.00 27.30 53 MET B O 1
ATOM 3965 N N . ASP B 1 55 ? 21.436 -14.274 -17.002 1.00 26.40 54 ASP B N 1
ATOM 3966 C CA . ASP B 1 55 ? 20.599 -15.051 -16.087 1.00 27.08 54 ASP B CA 1
ATOM 3967 C C . ASP B 1 55 ? 20.021 -14.219 -14.936 1.00 28.40 54 ASP B C 1
ATOM 3968 O O . ASP B 1 55 ? 20.707 -13.351 -14.366 1.00 28.64 54 ASP B O 1
ATOM 3973 N N . ASN B 1 56 ? 18.770 -14.524 -14.551 1.00 25.06 55 ASN B N 1
ATOM 3974 C CA . ASN B 1 56 ? 18.122 -13.891 -13.391 1.00 25.05 55 ASN B CA 1
ATOM 3975 C C . ASN B 1 56 ? 17.172 -14.884 -12.715 1.00 25.15 55 ASN B C 1
ATOM 3976 O O . ASN B 1 56 ? 16.984 -16.017 -13.185 1.00 24.38 55 ASN B O 1
ATOM 3981 N N . GLY B 1 57 ? 16.527 -14.419 -11.641 1.00 24.97 56 GLY B N 1
ATOM 3982 C CA . GLY B 1 57 ? 15.660 -15.236 -10.788 1.00 24.88 56 GLY B CA 1
ATOM 3983 C C . GLY B 1 57 ? 14.173 -15.141 -11.062 1.00 26.41 56 GLY B C 1
ATOM 3984 O O . GLY B 1 57 ? 13.374 -15.666 -10.266 1.00 23.62 56 GLY B O 1
ATOM 3985 N N . GLU B 1 58 ? 13.777 -14.487 -12.154 1.00 24.80 57 GLU B N 1
ATOM 3986 C CA . GLU B 1 58 ? 12.362 -14.203 -12.394 1.00 24.77 57 GLU B CA 1
ATOM 3987 C C . GLU B 1 58 ? 11.524 -15.477 -12.533 1.00 23.73 57 GLU B C 1
ATOM 3988 O O . GLU B 1 58 ? 10.362 -15.502 -12.103 1.00 27.05 57 GLU B O 1
ATOM 3994 N N . VAL B 1 59 ? 12.069 -16.539 -13.148 1.00 24.04 58 VAL B N 1
ATOM 3995 C CA . VAL B 1 59 ? 11.327 -17.784 -13.353 1.00 26.69 58 VAL B CA 1
ATOM 3996 C C . VAL B 1 59 ? 11.926 -18.957 -12.558 1.00 26.67 58 VAL B C 1
ATOM 3997 O O . VAL B 1 59 ? 11.193 -19.700 -11.895 1.00 22.51 58 VAL B O 1
ATOM 4001 N N . ALA B 1 60 ? 13.255 -19.128 -12.598 1.00 24.48 59 ALA B N 1
ATOM 4002 C CA . ALA B 1 60 ? 13.974 -20.202 -11.859 1.00 25.32 59 ALA B CA 1
ATOM 4003 C C . ALA B 1 60 ? 13.296 -21.545 -12.149 1.00 28.47 59 ALA B C 1
ATOM 4004 O O . ALA B 1 60 ? 13.113 -21.898 -13.328 1.00 29.01 59 ALA B O 1
ATOM 4006 N N . CYS B 1 61 ? 12.954 -22.337 -11.118 1.00 22.54 60 CYS B N 1
ATOM 4007 C CA . CYS B 1 61 ? 12.268 -23.617 -11.288 1.00 23.97 60 CYS B CA 1
ATOM 4008 C C . CYS B 1 61 ? 10.748 -23.476 -11.136 1.00 23.33 60 CYS B C 1
ATOM 4009 O O . CYS B 1 61 ? 10.052 -24.497 -11.073 1.00 25.14 60 CYS B O 1
ATOM 4012 N N . ASP B 1 62 ? 10.230 -22.229 -11.041 1.00 23.16 61 ASP B N 1
ATOM 4013 C CA . ASP B 1 62 ? 8.775 -21.960 -10.852 1.00 25.92 61 ASP B CA 1
ATOM 4014 C C . ASP B 1 62 ? 8.177 -22.782 -9.712 1.00 25.72 61 ASP B C 1
ATOM 4015 O O . ASP B 1 62 ? 7.009 -23.182 -9.773 1.00 24.50 61 ASP B O 1
ATOM 4020 N N . HIS B 1 63 ? 8.978 -23.013 -8.639 1.00 22.47 62 HIS B N 1
ATOM 4021 C CA . HIS B 1 63 ? 8.490 -23.763 -7.466 1.00 22.98 62 HIS B CA 1
ATOM 4022 C C . HIS B 1 63 ? 7.317 -23.043 -6.799 1.00 24.22 62 HIS B C 1
ATOM 4023 O O . HIS B 1 63 ? 6.447 -23.691 -6.204 1.00 22.12 62 HIS B O 1
ATOM 4030 N N . TYR B 1 64 ? 7.238 -21.700 -6.931 1.00 23.52 63 TYR B N 1
ATOM 4031 C CA . TYR B 1 64 ? 6.061 -20.994 -6.398 1.00 23.07 63 TYR B CA 1
ATOM 4032 C C . TYR B 1 64 ? 4.750 -21.564 -6.938 1.00 27.69 63 TYR B C 1
ATOM 4033 O O . TYR B 1 64 ? 3.746 -21.584 -6.222 1.00 25.35 63 TYR B O 1
ATOM 4042 N N . HIS B 1 65 ? 4.720 -21.988 -8.209 1.00 26.69 64 HIS B N 1
ATOM 4043 C CA . HIS B 1 65 ? 3.502 -22.575 -8.757 1.00 27.16 64 HIS B CA 1
ATOM 4044 C C . HIS B 1 65 ? 3.534 -24.100 -8.780 1.00 28.77 64 HIS B C 1
ATOM 4045 O O . HIS B 1 65 ? 2.467 -24.705 -8.824 1.00 27.75 64 HIS B O 1
ATOM 4052 N N . LEU B 1 66 ? 4.717 -24.735 -8.774 1.00 26.39 65 LEU B N 1
ATOM 4053 C CA . LEU B 1 66 ? 4.821 -26.200 -8.938 1.00 24.69 65 LEU B CA 1
ATOM 4054 C C . LEU B 1 66 ? 5.055 -26.946 -7.610 1.00 27.96 65 LEU B C 1
ATOM 4055 O O . LEU B 1 66 ? 5.370 -28.165 -7.615 1.00 27.26 65 LEU B O 1
ATOM 4060 N N . TRP B 1 67 ? 4.866 -26.248 -6.476 1.00 24.82 66 TRP B N 1
ATOM 4061 C CA . TRP B 1 67 ? 5.247 -26.794 -5.171 1.00 27.87 66 TRP B CA 1
ATOM 4062 C C . TRP B 1 67 ? 4.631 -28.180 -4.881 1.00 29.34 66 TRP B C 1
ATOM 4063 O O . TRP B 1 67 ? 5.273 -29.031 -4.240 1.00 23.99 66 TRP B O 1
ATOM 4074 N N . GLU B 1 68 ? 3.397 -28.442 -5.339 1.00 27.63 67 GLU B N 1
ATOM 4075 C CA . GLU B 1 68 ? 2.769 -29.719 -4.971 1.00 29.28 67 GLU B CA 1
ATOM 4076 C C . GLU B 1 68 ? 3.449 -30.913 -5.660 1.00 28.32 67 GLU B C 1
ATOM 4077 O O . GLU B 1 68 ? 3.716 -31.977 -5.040 1.00 26.62 67 GLU B O 1
ATOM 4083 N N . GLN B 1 69 ? 3.771 -30.752 -6.938 1.00 27.60 68 GLN B N 1
ATOM 4084 C CA . GLN B 1 69 ? 4.496 -31.818 -7.618 1.00 30.00 68 GLN B CA 1
ATOM 4085 C C . GLN B 1 69 ? 5.940 -31.956 -7.087 1.00 29.65 68 GLN B C 1
ATOM 4086 O O . GLN B 1 69 ? 6.471 -33.079 -6.997 1.00 26.55 68 GLN B O 1
ATOM 4092 N N . ASP B 1 70 ? 6.545 -30.864 -6.625 1.00 23.95 69 ASP B N 1
ATOM 4093 C CA . ASP B 1 70 ? 7.856 -30.995 -5.967 1.00 26.48 69 ASP B CA 1
ATOM 4094 C C . ASP B 1 70 ? 7.772 -31.714 -4.613 1.00 26.83 69 ASP B C 1
ATOM 4095 O O . ASP B 1 70 ? 8.720 -32.406 -4.237 1.00 25.66 69 ASP B O 1
ATOM 4100 N N . ILE B 1 71 ? 6.643 -31.622 -3.886 1.00 26.06 70 ILE B N 1
ATOM 4101 C CA . ILE B 1 71 ? 6.516 -32.440 -2.664 1.00 25.37 70 ILE B CA 1
ATOM 4102 C C . ILE B 1 71 ? 6.446 -33.928 -3.011 1.00 29.00 70 ILE B C 1
ATOM 4103 O O . ILE B 1 71 ? 7.043 -34.777 -2.323 1.00 28.18 70 ILE B O 1
ATOM 4108 N N . GLN B 1 72 ? 5.716 -34.269 -4.075 1.00 26.56 71 GLN B N 1
ATOM 4109 C CA . GLN B 1 72 ? 5.712 -35.668 -4.520 1.00 28.47 71 GLN B CA 1
ATOM 4110 C C . GLN B 1 72 ? 7.106 -36.130 -4.954 1.00 30.20 71 GLN B C 1
ATOM 4111 O O . GLN B 1 72 ? 7.477 -37.286 -4.745 1.00 32.04 71 GLN B O 1
ATOM 4117 N N . LEU B 1 73 ? 7.881 -35.262 -5.593 1.00 26.06 72 LEU B N 1
ATOM 4118 C CA . LEU B 1 73 ? 9.271 -35.607 -5.913 1.00 26.30 72 LEU B CA 1
ATOM 4119 C C . LEU B 1 73 ? 10.091 -35.904 -4.644 1.00 28.92 72 LEU B C 1
ATOM 4120 O O . LEU B 1 73 ? 10.847 -36.891 -4.595 1.00 28.82 72 LEU B O 1
ATOM 4125 N N . ILE B 1 74 ? 9.972 -35.043 -3.614 1.00 25.56 73 ILE B N 1
ATOM 4126 C CA . ILE B 1 74 ? 10.666 -35.278 -2.344 1.00 24.02 73 ILE B CA 1
ATOM 4127 C C . ILE B 1 74 ? 10.274 -36.640 -1.770 1.00 25.96 73 ILE B C 1
ATOM 4128 O O . ILE B 1 74 ? 11.132 -37.410 -1.312 1.00 28.17 73 ILE B O 1
ATOM 4133 N N . LYS B 1 75 ? 8.977 -36.954 -1.793 1.00 29.62 74 LYS B N 1
ATOM 4134 C CA . LYS B 1 75 ? 8.504 -38.270 -1.341 1.00 33.88 74 LYS B CA 1
ATOM 4135 C C . LYS B 1 75 ? 9.140 -39.399 -2.147 1.00 34.05 74 LYS B C 1
ATOM 4136 O O . LYS B 1 75 ? 9.577 -40.411 -1.582 1.00 34.25 74 LYS B O 1
ATOM 4142 N N . ASP B 1 76 ? 9.172 -39.252 -3.483 1.00 33.55 75 ASP B N 1
ATOM 4143 C CA . ASP B 1 76 ? 9.679 -40.306 -4.356 1.00 33.97 75 ASP B CA 1
ATOM 4144 C C . ASP B 1 76 ? 11.156 -40.601 -4.085 1.00 36.11 75 ASP B C 1
ATOM 4145 O O . ASP B 1 76 ? 11.598 -41.740 -4.264 1.00 35.35 75 ASP B O 1
ATOM 4150 N N . LEU B 1 77 ? 11.935 -39.601 -3.662 1.00 29.32 76 LEU B N 1
ATOM 4151 C CA . LEU B 1 77 ? 13.349 -39.843 -3.388 1.00 29.62 76 LEU B CA 1
ATOM 4152 C C . LEU B 1 77 ? 13.578 -40.661 -2.110 1.00 28.39 76 LEU B C 1
ATOM 4153 O O . LEU B 1 77 ? 14.704 -41.115 -1.889 1.00 30.52 76 LEU B O 1
ATOM 4158 N N . GLY B 1 78 ? 12.555 -40.858 -1.274 1.00 30.13 77 GLY B N 1
ATOM 4159 C CA . GLY B 1 78 ? 12.697 -41.693 -0.083 1.00 29.25 77 GLY B CA 1
ATOM 4160 C C . GLY B 1 78 ? 13.353 -41.006 1.114 1.00 29.88 77 GLY B C 1
ATOM 4161 O O . GLY B 1 78 ? 13.683 -41.687 2.099 1.00 27.18 77 GLY B O 1
ATOM 4162 N N . VAL B 1 79 ? 13.531 -39.681 1.079 1.00 23.79 78 VAL B N 1
ATOM 4163 C CA . VAL B 1 79 ? 14.254 -38.999 2.159 1.00 20.90 78 VAL B CA 1
ATOM 4164 C C . VAL B 1 79 ? 13.376 -38.807 3.405 1.00 24.97 78 VAL B C 1
ATOM 4165 O O . VAL B 1 79 ? 12.137 -38.863 3.357 1.00 23.37 78 VAL B O 1
ATOM 4169 N N . ASP B 1 80 ? 14.046 -38.637 4.566 1.00 21.28 79 ASP B N 1
ATOM 4170 C CA . ASP B 1 80 ? 13.378 -38.387 5.854 1.00 22.08 79 ASP B CA 1
ATOM 4171 C C . ASP B 1 80 ? 12.989 -36.919 6.037 1.00 24.55 79 ASP B C 1
ATOM 4172 O O . ASP B 1 80 ? 12.018 -36.610 6.756 1.00 23.17 79 ASP B O 1
ATOM 4177 N N . ALA B 1 81 ? 13.702 -36.005 5.383 1.00 23.87 80 ALA B N 1
ATOM 4178 C CA . ALA B 1 81 ? 13.653 -34.601 5.784 1.00 19.84 80 ALA B CA 1
ATOM 4179 C C . ALA B 1 81 ? 13.884 -33.695 4.575 1.00 20.20 80 ALA B C 1
ATOM 4180 O O . ALA B 1 81 ? 14.519 -34.075 3.587 1.00 21.79 80 ALA B O 1
ATOM 4182 N N . TYR B 1 82 ? 13.389 -32.464 4.684 1.00 21.03 81 TYR B N 1
ATOM 4183 C CA . TYR B 1 82 ? 13.498 -31.458 3.627 1.00 20.63 81 TYR B CA 1
ATOM 4184 C C . TYR B 1 82 ? 13.948 -30.141 4.273 1.00 20.57 81 TYR B C 1
ATOM 4185 O O . TYR B 1 82 ? 13.387 -29.732 5.302 1.00 21.51 81 TYR B O 1
ATOM 4194 N N . ARG B 1 83 ? 14.976 -29.501 3.698 1.00 19.71 82 ARG B N 1
ATOM 4195 C CA . ARG B 1 83 ? 15.494 -28.212 4.183 1.00 21.01 82 ARG B CA 1
ATOM 4196 C C . ARG B 1 83 ? 15.183 -27.140 3.132 1.00 19.42 82 ARG B C 1
ATOM 4197 O O . ARG B 1 83 ? 15.517 -27.307 1.950 1.00 21.31 82 ARG B O 1
ATOM 4205 N N . LEU B 1 84 ? 14.534 -26.027 3.558 1.00 21.75 83 LEU B N 1
ATOM 4206 C CA . LEU B 1 84 ? 14.127 -24.939 2.663 1.00 21.01 83 LEU B CA 1
ATOM 4207 C C . LEU B 1 84 ? 14.404 -23.601 3.340 1.00 22.08 83 LEU B C 1
ATOM 4208 O O . LEU B 1 84 ? 14.691 -23.555 4.543 1.00 20.62 83 LEU B O 1
ATOM 4213 N N . SER B 1 85 ? 14.313 -22.491 2.575 1.00 20.67 84 SER B N 1
ATOM 4214 C CA . SER B 1 85 ? 14.355 -21.183 3.236 1.00 22.22 84 SER B CA 1
ATOM 4215 C C . SER B 1 85 ? 13.076 -20.379 2.967 1.00 21.42 84 SER B C 1
ATOM 4216 O O . SER B 1 85 ? 12.329 -20.654 2.023 1.00 20.39 84 SER B O 1
ATOM 4219 N N . ILE B 1 86 ? 12.823 -19.379 3.855 1.00 21.59 85 ILE B N 1
ATOM 4220 C CA . ILE B 1 86 ? 11.654 -18.484 3.803 1.00 19.90 85 ILE B CA 1
ATOM 4221 C C . ILE B 1 86 ? 12.119 -17.157 3.176 1.00 23.67 85 ILE B C 1
ATOM 4222 O O . ILE B 1 86 ? 13.200 -16.641 3.516 1.00 22.60 85 ILE B O 1
ATOM 4227 N N . ALA B 1 87 ? 11.323 -16.593 2.269 1.00 21.87 86 ALA B N 1
ATOM 4228 C CA . ALA B 1 87 ? 11.690 -15.332 1.589 1.00 23.61 86 ALA B CA 1
ATOM 4229 C C . ALA B 1 87 ? 11.130 -14.121 2.347 1.00 23.14 86 ALA B C 1
ATOM 4230 O O . ALA B 1 87 ? 9.927 -13.815 2.286 1.00 23.53 86 ALA B O 1
ATOM 4232 N N . TRP B 1 88 ? 12.012 -13.437 3.065 1.00 21.49 87 TRP B N 1
ATOM 4233 C CA . TRP B 1 88 ? 11.659 -12.171 3.702 1.00 22.90 87 TRP B CA 1
ATOM 4234 C C . TRP B 1 88 ? 10.919 -11.214 2.744 1.00 23.20 87 TRP B C 1
ATOM 4235 O O . TRP B 1 88 ? 9.948 -10.568 3.191 1.00 23.45 87 TRP B O 1
ATOM 4246 N N . PRO B 1 89 ? 11.284 -11.092 1.450 1.00 22.87 88 PRO B N 1
ATOM 4247 C CA . PRO B 1 89 ? 10.515 -10.202 0.533 1.00 21.48 88 PRO B CA 1
ATOM 4248 C C . PRO B 1 89 ? 9.049 -10.567 0.349 1.00 25.30 88 PRO B C 1
ATOM 4249 O O . PRO B 1 89 ? 8.279 -9.701 -0.091 1.00 20.87 88 PRO B O 1
ATOM 4253 N N . ARG B 1 90 ? 8.664 -11.837 0.559 1.00 20.86 89 ARG B N 1
ATOM 4254 C CA . ARG B 1 90 ? 7.285 -12.269 0.347 1.00 23.38 89 ARG B CA 1
ATOM 4255 C C . ARG B 1 90 ? 6.378 -12.027 1.544 1.00 22.05 89 ARG B C 1
ATOM 4256 O O . ARG B 1 90 ? 5.167 -11.811 1.355 1.00 25.35 89 ARG B O 1
ATOM 4264 N N . VAL B 1 91 ? 6.900 -12.075 2.777 1.00 21.88 90 VAL B N 1
ATOM 4265 C CA . VAL B 1 91 ? 6.025 -12.208 3.938 1.00 23.70 90 VAL B CA 1
ATOM 4266 C C . VAL B 1 91 ? 5.776 -10.880 4.641 1.00 26.36 90 VAL B C 1
ATOM 4267 O O . VAL B 1 91 ? 4.964 -10.824 5.586 1.00 25.98 90 VAL B O 1
ATOM 4271 N N . MET B 1 92 ? 6.391 -9.787 4.189 1.00 26.22 91 MET B N 1
ATOM 4272 C CA . MET B 1 92 ? 6.012 -8.517 4.787 1.00 27.69 91 MET B CA 1
ATOM 4273 C C . MET B 1 92 ? 6.194 -7.370 3.809 1.00 29.10 91 MET B C 1
ATOM 4274 O O . MET B 1 92 ? 6.885 -7.501 2.801 1.00 26.91 91 MET B O 1
ATOM 4279 N N . ASP B 1 93 ? 5.518 -6.250 4.103 1.00 30.37 92 ASP B N 1
ATOM 4280 C CA . ASP B 1 93 ? 5.569 -5.088 3.225 1.00 29.77 92 ASP B CA 1
ATOM 4281 C C . ASP B 1 93 ? 6.714 -4.152 3.662 1.00 31.26 92 ASP B C 1
ATOM 4282 O O . ASP B 1 93 ? 7.468 -4.463 4.581 1.00 30.34 92 ASP B O 1
ATOM 4287 N N . LYS B 1 94 ? 6.835 -2.977 3.027 1.00 29.36 93 LYS B N 1
ATOM 4288 C CA . LYS B 1 94 ? 7.936 -2.071 3.359 1.00 29.84 93 LYS B CA 1
ATOM 4289 C C . LYS B 1 94 ? 7.833 -1.506 4.762 1.00 32.45 93 LYS B C 1
ATOM 4290 O O . LYS B 1 94 ? 8.867 -1.122 5.320 1.00 34.93 93 LYS B O 1
ATOM 4296 N N . LYS B 1 95 ? 6.638 -1.455 5.349 1.00 31.11 94 LYS B N 1
ATOM 4297 C CA . LYS B 1 95 ? 6.462 -0.923 6.693 1.00 33.32 94 LYS B CA 1
ATOM 4298 C C . LYS B 1 95 ? 6.597 -1.986 7.781 1.00 38.34 94 LYS B C 1
ATOM 4299 O O . LYS B 1 95 ? 6.391 -1.679 8.959 1.00 38.67 94 LYS B O 1
ATOM 4305 N N . GLY B 1 96 ? 6.876 -3.231 7.431 1.00 34.11 95 GLY B N 1
ATOM 4306 C CA . GLY B 1 96 ? 7.004 -4.257 8.439 1.00 33.28 95 GLY B CA 1
ATOM 4307 C C . GLY B 1 96 ? 5.733 -5.001 8.756 1.00 34.33 95 GLY B C 1
ATOM 4308 O O . GLY B 1 96 ? 5.730 -5.815 9.680 1.00 36.62 95 GLY B O 1
ATOM 4309 N N . GLU B 1 97 ? 4.649 -4.736 8.039 1.00 35.24 96 GLU B N 1
ATOM 4310 C CA . GLU B 1 97 ? 3.391 -5.408 8.301 1.00 36.09 96 GLU B CA 1
ATOM 4311 C C . GLU B 1 97 ? 3.351 -6.706 7.507 1.00 33.20 96 GLU B C 1
ATOM 4312 O O . GLU B 1 97 ? 3.953 -6.820 6.435 1.00 29.96 96 GLU B O 1
ATOM 4318 N N . ALA B 1 98 ? 2.659 -7.691 8.055 1.00 29.13 97 ALA B N 1
ATOM 4319 C CA . ALA B 1 98 ? 2.599 -9.000 7.427 1.00 29.35 97 ALA B CA 1
ATOM 4320 C C . ALA B 1 98 ? 1.866 -8.955 6.085 1.00 32.99 97 ALA B C 1
ATOM 4321 O O . ALA B 1 98 ? 0.849 -8.258 5.928 1.00 33.52 97 ALA B O 1
ATOM 4323 N N . ASN B 1 99 ? 2.395 -9.712 5.118 1.00 26.38 98 ASN B N 1
ATOM 4324 C CA . ASN B 1 99 ? 1.757 -9.980 3.832 1.00 29.32 98 ASN B CA 1
ATOM 4325 C C . ASN B 1 99 ? 1.125 -11.378 3.906 1.00 27.12 98 ASN B C 1
ATOM 4326 O O . ASN B 1 99 ? 1.807 -12.398 3.741 1.00 25.70 98 ASN B O 1
ATOM 4331 N N . GLN B 1 100 ? -0.194 -11.431 4.103 1.00 28.34 99 GLN B N 1
ATOM 4332 C CA . GLN B 1 100 ? -0.875 -12.720 4.308 1.00 31.04 99 GLN B CA 1
ATOM 4333 C C . GLN B 1 100 ? -0.856 -13.633 3.059 1.00 29.77 99 GLN B C 1
ATOM 4334 O O . GLN B 1 100 ? -0.849 -14.871 3.193 1.00 30.29 99 GLN B O 1
ATOM 4340 N N . ALA B 1 101 ? -0.847 -13.084 1.840 1.00 27.55 100 ALA B N 1
ATOM 4341 C CA . ALA B 1 101 ? -0.725 -13.960 0.662 1.00 30.57 100 ALA B CA 1
ATOM 4342 C C . ALA B 1 101 ? 0.629 -14.670 0.612 1.00 29.06 100 ALA B C 1
ATOM 4343 O O . ALA B 1 101 ? 0.719 -15.878 0.289 1.00 28.27 100 ALA B O 1
ATOM 4345 N N . GLY B 1 102 ? 1.709 -13.921 0.882 1.00 26.26 101 GLY B N 1
ATOM 4346 C CA . GLY B 1 102 ? 3.028 -14.535 0.965 1.00 25.76 101 GLY B CA 1
ATOM 4347 C C . GLY B 1 102 ? 3.099 -15.588 2.061 1.00 25.53 101 GLY B C 1
ATOM 4348 O O . GLY B 1 102 ? 3.667 -16.665 1.861 1.00 24.54 101 GLY B O 1
ATOM 4349 N N . LEU B 1 103 ? 2.523 -15.295 3.234 1.00 25.46 102 LEU B N 1
ATOM 4350 C CA . LEU B 1 103 ? 2.533 -16.298 4.313 1.00 24.30 102 LEU B CA 1
ATOM 4351 C C . LEU B 1 103 ? 1.705 -17.536 3.955 1.00 24.26 102 LEU B C 1
ATOM 4352 O O . LEU B 1 103 ? 2.069 -18.654 4.352 1.00 23.84 102 LEU B O 1
ATOM 4357 N N . ASP B 1 104 ? 0.606 -17.359 3.206 1.00 26.63 103 ASP B N 1
ATOM 4358 C CA . ASP B 1 104 ? -0.224 -18.501 2.804 1.00 25.47 103 ASP B CA 1
ATOM 4359 C C . ASP B 1 104 ? 0.570 -19.474 1.944 1.00 25.30 103 ASP B C 1
ATOM 4360 O O . ASP B 1 104 ? 0.363 -20.702 2.029 1.00 25.47 103 ASP B O 1
ATOM 4365 N N . PHE B 1 105 ? 1.462 -18.951 1.069 1.00 24.22 104 PHE B N 1
ATOM 4366 C CA . PHE B 1 105 ? 2.263 -19.884 0.255 1.00 23.69 104 PHE B CA 1
ATOM 4367 C C . PHE B 1 105 ? 2.983 -20.900 1.166 1.00 24.60 104 PHE B C 1
ATOM 4368 O O . PHE B 1 105 ? 2.911 -22.141 0.973 1.00 26.16 104 PHE B O 1
ATOM 4376 N N . TYR B 1 106 ? 3.646 -20.377 2.215 1.00 23.57 105 TYR B N 1
ATOM 4377 C CA . TYR B 1 106 ? 4.425 -21.227 3.108 1.00 23.01 105 TYR B CA 1
ATOM 4378 C C . TYR B 1 106 ? 3.532 -22.071 3.998 1.00 23.26 105 TYR B C 1
ATOM 4379 O O . TYR B 1 106 ? 3.847 -23.236 4.258 1.00 24.72 105 TYR B O 1
ATOM 4388 N N . ARG B 1 107 ? 2.431 -21.505 4.496 1.00 22.73 106 ARG B N 1
ATOM 4389 C CA . ARG B 1 107 ? 1.475 -22.288 5.289 1.00 22.02 106 ARG B CA 1
ATOM 4390 C C . ARG B 1 107 ? 1.055 -23.552 4.537 1.00 24.68 106 ARG B C 1
ATOM 4391 O O . ARG B 1 107 ? 1.074 -24.672 5.095 1.00 23.46 106 ARG B O 1
ATOM 4399 N N . ASN B 1 108 ? 0.667 -23.396 3.254 1.00 22.83 107 ASN B N 1
ATOM 4400 C CA . ASN B 1 108 ? 0.129 -24.553 2.524 1.00 23.03 107 ASN B CA 1
ATOM 4401 C C . ASN B 1 108 ? 1.220 -25.570 2.207 1.00 24.28 107 ASN B C 1
ATOM 4402 O O . ASN B 1 108 ? 1.007 -26.794 2.331 1.00 24.59 107 ASN B O 1
ATOM 4407 N N . LEU B 1 109 ? 2.403 -25.085 1.822 1.00 24.16 108 LEU B N 1
ATOM 4408 C CA . LEU B 1 109 ? 3.519 -25.993 1.561 1.00 25.38 108 LEU B CA 1
ATOM 4409 C C . LEU B 1 109 ? 3.879 -26.815 2.802 1.00 24.15 108 LEU B C 1
ATOM 4410 O O . LEU B 1 109 ? 4.040 -28.060 2.730 1.00 23.11 108 LEU B O 1
ATOM 4415 N N . LEU B 1 110 ? 4.062 -26.122 3.955 1.00 23.92 109 LEU B N 1
ATOM 4416 C CA . LEU B 1 110 ? 4.494 -26.765 5.206 1.00 22.22 109 LEU B CA 1
ATOM 4417 C C . LEU B 1 110 ? 3.442 -27.743 5.728 1.00 23.93 109 LEU B C 1
ATOM 4418 O O . LEU B 1 110 ? 3.788 -28.826 6.250 1.00 23.32 109 LEU B O 1
ATOM 4423 N N . LYS B 1 111 ? 2.147 -27.377 5.629 1.00 23.76 110 LYS B N 1
ATOM 4424 C CA . LYS B 1 111 ? 1.109 -28.320 6.055 1.00 27.58 110 LYS B CA 1
ATOM 4425 C C . LYS B 1 111 ? 1.166 -29.608 5.227 1.00 25.29 110 LYS B C 1
ATOM 4426 O O . LYS B 1 111 ? 0.964 -30.721 5.763 1.00 27.67 110 LYS B O 1
ATOM 4432 N N . LYS B 1 112 ? 1.409 -29.476 3.913 1.00 24.79 111 LYS B N 1
ATOM 4433 C CA . LYS B 1 112 ? 1.445 -30.679 3.071 1.00 22.49 111 LYS B CA 1
ATOM 4434 C C . LYS B 1 112 ? 2.679 -31.524 3.369 1.00 25.85 111 LYS B C 1
ATOM 4435 O O . LYS B 1 112 ? 2.592 -32.755 3.422 1.00 25.96 111 LYS B O 1
ATOM 4441 N N . LEU B 1 113 ? 3.833 -30.879 3.580 1.00 21.39 112 LEU B N 1
ATOM 4442 C CA . LEU B 1 113 ? 5.038 -31.609 3.971 1.00 25.72 112 LEU B CA 1
ATOM 4443 C C . LEU B 1 113 ? 4.827 -32.399 5.267 1.00 26.97 112 LEU B C 1
ATOM 4444 O O . LEU B 1 113 ? 5.215 -33.567 5.354 1.00 27.43 112 LEU B O 1
ATOM 4449 N N . LYS B 1 114 ? 4.241 -31.777 6.304 1.00 23.21 113 LYS B N 1
ATOM 4450 C CA . LYS B 1 114 ? 4.007 -32.527 7.546 1.00 26.28 113 LYS B CA 1
ATOM 4451 C C . LYS B 1 114 ? 2.984 -33.652 7.350 1.00 29.05 113 LYS B C 1
ATOM 4452 O O . LYS B 1 114 ? 3.096 -34.719 7.976 1.00 28.31 113 LYS B O 1
ATOM 4458 N N . ALA B 1 115 ? 1.994 -33.449 6.488 1.00 25.47 114 ALA B N 1
ATOM 4459 C CA . ALA B 1 115 ? 1.015 -34.512 6.255 1.00 28.73 114 ALA B CA 1
ATOM 4460 C C . ALA B 1 115 ? 1.645 -35.688 5.529 1.00 30.22 114 ALA B C 1
ATOM 4461 O O . ALA B 1 115 ? 1.175 -36.823 5.662 1.00 30.52 114 ALA B O 1
ATOM 4463 N N . GLU B 1 116 ? 2.711 -35.446 4.777 1.00 27.36 115 GLU B N 1
ATOM 4464 C CA . GLU B 1 116 ? 3.399 -36.540 4.104 1.00 30.89 115 GLU B CA 1
ATOM 4465 C C . GLU B 1 116 ? 4.408 -37.223 5.007 1.00 31.47 115 GLU B C 1
ATOM 4466 O O . GLU B 1 116 ? 5.051 -38.191 4.568 1.00 30.41 115 GLU B O 1
ATOM 4472 N N . GLY B 1 117 ? 4.552 -36.741 6.242 1.00 29.10 116 GLY B N 1
ATOM 4473 C CA . GLY B 1 117 ? 5.401 -37.387 7.221 1.00 30.56 116 GLY B CA 1
ATOM 4474 C C . GLY B 1 117 ? 6.851 -36.944 7.202 1.00 30.09 116 GLY B C 1
ATOM 4475 O O . GLY B 1 117 ? 7.692 -37.642 7.780 1.00 31.16 116 GLY B O 1
ATOM 4476 N N . LEU B 1 118 ? 7.177 -35.795 6.587 1.00 25.55 117 LEU B N 1
ATOM 4477 C CA . LEU B 1 118 ? 8.575 -35.324 6.508 1.00 24.91 117 LEU B CA 1
ATOM 4478 C C . LEU B 1 118 ? 8.953 -34.482 7.735 1.00 25.02 117 LEU B C 1
ATOM 4479 O O . LEU B 1 118 ? 8.117 -33.757 8.304 1.00 25.61 117 LEU B O 1
ATOM 4484 N N . THR B 1 119 ? 10.228 -34.558 8.125 1.00 24.91 118 THR B N 1
ATOM 4485 C CA . THR B 1 119 ? 10.828 -33.609 9.069 1.00 21.87 118 THR B CA 1
ATOM 4486 C C . THR B 1 119 ? 11.257 -32.352 8.295 1.00 22.13 118 THR B C 1
ATOM 4487 O O . THR B 1 119 ? 11.762 -32.461 7.175 1.00 21.92 118 THR B O 1
ATOM 4491 N N . VAL B 1 120 ? 11.026 -31.159 8.858 1.00 22.41 119 VAL B N 1
ATOM 4492 C CA . VAL B 1 120 ? 11.229 -29.894 8.116 1.00 24.05 119 VAL B CA 1
ATOM 4493 C C . VAL B 1 120 ? 12.301 -29.047 8.815 1.00 23.68 119 VAL B C 1
ATOM 4494 O O . VAL B 1 120 ? 12.157 -28.722 10.005 1.00 24.63 119 VAL B O 1
ATOM 4498 N N . PHE B 1 121 ? 13.358 -28.669 8.065 1.00 24.38 120 PHE B N 1
ATOM 4499 C CA . PHE B 1 121 ? 14.372 -27.699 8.482 1.00 22.28 120 PHE B CA 1
ATOM 4500 C C . PHE B 1 121 ? 14.112 -26.432 7.682 1.00 19.90 120 PHE B C 1
ATOM 4501 O O . PHE B 1 121 ? 14.097 -26.491 6.451 1.00 19.80 120 PHE B O 1
ATOM 4509 N N . ALA B 1 122 ? 13.884 -25.291 8.364 1.00 19.16 121 ALA B N 1
ATOM 4510 C CA . ALA B 1 122 ? 13.669 -24.012 7.683 1.00 19.46 121 ALA B CA 1
ATOM 4511 C C . ALA B 1 122 ? 14.745 -22.995 8.064 1.00 22.13 121 ALA B C 1
ATOM 4512 O O . ALA B 1 122 ? 15.047 -22.803 9.256 1.00 22.50 121 ALA B O 1
ATOM 4514 N N . THR B 1 123 ? 15.285 -22.320 7.043 1.00 19.30 122 THR B N 1
ATOM 4515 C CA . THR B 1 123 ? 16.251 -21.237 7.181 1.00 20.61 122 THR B CA 1
ATOM 4516 C C . THR B 1 123 ? 15.519 -19.904 7.035 1.00 21.08 122 THR B C 1
ATOM 4517 O O . THR B 1 123 ? 14.823 -19.689 6.044 1.00 21.63 122 THR B O 1
ATOM 4521 N N . LEU B 1 124 ? 15.724 -18.992 7.992 1.00 19.70 123 LEU B N 1
ATOM 4522 C CA . LEU B 1 124 ? 15.047 -17.690 7.920 1.00 18.41 123 LEU B CA 1
ATOM 4523 C C . LEU B 1 124 ? 15.701 -16.761 6.899 1.00 22.77 123 LEU B C 1
ATOM 4524 O O . LEU B 1 124 ? 15.000 -16.012 6.208 1.00 21.28 123 LEU B O 1
ATOM 4529 N N . TYR B 1 125 ? 17.035 -16.753 6.827 1.00 20.06 124 TYR B N 1
ATOM 4530 C CA . TYR B 1 125 ? 17.789 -15.852 5.933 1.00 20.64 124 TYR B CA 1
ATOM 4531 C C . TYR B 1 125 ? 18.778 -16.651 5.081 1.00 21.54 124 TYR B C 1
ATOM 4532 O O . TYR B 1 125 ? 19.824 -17.068 5.581 1.00 22.12 124 TYR B O 1
ATOM 4541 N N . HIS B 1 126 ? 18.493 -16.776 3.781 1.00 20.21 125 HIS B N 1
ATOM 4542 C CA . HIS B 1 126 ? 19.392 -17.351 2.776 1.00 20.86 125 HIS B CA 1
ATOM 4543 C C . HIS B 1 126 ? 19.615 -16.329 1.653 1.00 20.92 125 HIS B C 1
ATOM 4544 O O . HIS B 1 126 ? 19.474 -16.651 0.463 1.00 21.46 125 HIS B O 1
ATOM 4551 N N . TRP B 1 127 ? 19.910 -15.070 2.043 1.00 20.25 126 TRP B N 1
ATOM 4552 C CA . TRP B 1 127 ? 20.559 -14.036 1.213 1.00 18.72 126 TRP B CA 1
ATOM 4553 C C . TRP B 1 127 ? 19.632 -13.063 0.471 1.00 20.47 126 TRP B C 1
ATOM 4554 O O . TRP B 1 127 ? 20.135 -12.126 -0.170 1.00 21.59 126 TRP B O 1
ATOM 4565 N N . ASP B 1 128 ? 18.307 -13.247 0.533 1.00 23.56 127 ASP B N 1
ATOM 4566 C CA . ASP B 1 128 ? 17.379 -12.380 -0.210 1.00 23.47 127 ASP B CA 1
ATOM 4567 C C . ASP B 1 128 ? 16.910 -11.198 0.642 1.00 22.29 127 ASP B C 1
ATOM 4568 O O . ASP B 1 128 ? 15.740 -11.051 0.937 1.00 24.10 127 ASP B O 1
ATOM 4573 N N . LEU B 1 129 ? 17.860 -10.339 1.046 1.00 22.00 128 LEU B N 1
ATOM 4574 C CA . LEU B 1 129 ? 17.487 -9.143 1.811 1.00 23.18 128 LEU B CA 1
ATOM 4575 C C . LEU B 1 129 ? 16.581 -8.224 0.979 1.00 21.50 128 LEU B C 1
ATOM 4576 O O . LEU B 1 129 ? 16.897 -7.931 -0.192 1.00 23.38 128 LEU B O 1
ATOM 4581 N N . PRO B 1 130 ? 15.506 -7.678 1.564 1.00 22.84 129 PRO B N 1
ATOM 4582 C CA . PRO B 1 130 ? 14.707 -6.658 0.843 1.00 22.55 129 PRO B CA 1
ATOM 4583 C C . PRO B 1 130 ? 15.546 -5.454 0.434 1.00 22.35 129 PRO B C 1
ATOM 4584 O O . PRO B 1 130 ? 16.293 -4.898 1.246 1.00 23.41 129 PRO B O 1
ATOM 4588 N N . GLN B 1 131 ? 15.414 -5.050 -0.843 1.00 23.75 130 GLN B N 1
ATOM 4589 C CA . GLN B 1 131 ? 16.229 -3.933 -1.349 1.00 23.68 130 GLN B CA 1
ATOM 4590 C C . GLN B 1 131 ? 16.021 -2.640 -0.550 1.00 24.57 130 GLN B C 1
ATOM 4591 O O . GLN B 1 131 ? 16.954 -1.842 -0.443 1.00 23.15 130 GLN B O 1
ATOM 4597 N N . HIS B 1 132 ? 14.826 -2.391 0.003 1.00 22.20 131 HIS B N 1
ATOM 4598 C CA . HIS B 1 132 ? 14.661 -1.117 0.719 1.00 22.68 131 HIS B CA 1
ATOM 4599 C C . HIS B 1 132 ? 15.579 -0.991 1.961 1.00 25.22 131 HIS B C 1
ATOM 4600 O O . HIS B 1 132 ? 15.924 0.141 2.357 1.00 22.20 131 HIS B O 1
ATOM 4607 N N . LEU B 1 133 ? 16.000 -2.117 2.557 1.00 21.99 132 LEU B N 1
ATOM 4608 C CA . LEU B 1 133 ? 16.937 -2.136 3.681 1.00 20.62 132 LEU B CA 1
ATOM 4609 C C . LEU B 1 133 ? 18.370 -1.886 3.224 1.00 21.69 132 LEU B C 1
ATOM 4610 O O . LEU B 1 133 ? 19.153 -1.256 3.943 1.00 22.16 132 LEU B O 1
ATOM 4615 N N . GLU B 1 134 ? 18.738 -2.402 2.049 1.00 19.18 133 GLU B N 1
ATOM 4616 C CA . GLU B 1 134 ? 20.016 -2.066 1.450 1.00 21.97 133 GLU B CA 1
ATOM 4617 C C . GLU B 1 134 ? 20.095 -0.592 1.055 1.00 22.00 133 GLU B C 1
ATOM 4618 O O . GLU B 1 134 ? 21.190 -0.026 1.080 1.00 21.61 133 GLU B O 1
ATOM 4624 N N . ASP B 1 135 ? 18.973 0.046 0.698 1.00 20.90 134 ASP B N 1
ATOM 4625 C CA . ASP B 1 135 ? 19.007 1.491 0.376 1.00 22.41 134 ASP B CA 1
ATOM 4626 C C . ASP B 1 135 ? 19.428 2.357 1.576 1.00 24.96 134 ASP B C 1
ATOM 4627 O O . ASP B 1 135 ? 19.824 3.516 1.385 1.00 27.24 134 ASP B O 1
ATOM 4632 N N . LYS B 1 136 ? 19.284 1.857 2.805 1.00 22.08 135 LYS B N 1
ATOM 4633 C CA . LYS B 1 136 ? 19.699 2.554 4.025 1.00 22.76 135 LYS B CA 1
ATOM 4634 C C . LYS B 1 136 ? 20.988 1.976 4.601 1.00 25.44 135 LYS B C 1
ATOM 4635 O O . LYS B 1 136 ? 21.337 2.256 5.753 1.00 22.73 135 LYS B O 1
ATOM 4641 N N . GLY B 1 137 ? 21.716 1.193 3.811 1.00 21.50 136 GLY B N 1
ATOM 4642 C CA . GLY B 1 137 ? 23.016 0.703 4.204 1.00 22.62 136 GLY B CA 1
ATOM 4643 C C . GLY B 1 137 ? 23.077 -0.797 4.327 1.00 22.94 136 GLY B C 1
ATOM 4644 O O . GLY B 1 137 ? 24.182 -1.342 4.360 1.00 20.95 136 GLY B O 1
ATOM 4645 N N . GLY B 1 138 ? 21.940 -1.480 4.337 1.00 20.69 137 GLY B N 1
ATOM 4646 C CA . GLY B 1 138 ? 21.952 -2.961 4.394 1.00 19.65 137 GLY B CA 1
ATOM 4647 C C . GLY B 1 138 ? 22.610 -3.481 5.668 1.00 20.95 137 GLY B C 1
ATOM 4648 O O . GLY B 1 138 ? 22.369 -2.976 6.767 1.00 20.46 137 GLY B O 1
ATOM 4649 N N . TRP B 1 139 ? 23.422 -4.542 5.533 1.00 19.00 138 TRP B N 1
ATOM 4650 C CA . TRP B 1 139 ? 24.071 -5.130 6.702 1.00 20.19 138 TRP B CA 1
ATOM 4651 C C . TRP B 1 139 ? 25.118 -4.196 7.301 1.00 22.29 138 TRP B C 1
ATOM 4652 O O . TRP B 1 139 ? 25.640 -4.497 8.378 1.00 20.84 138 TRP B O 1
ATOM 4663 N N . LEU B 1 140 ? 25.399 -3.050 6.659 1.00 20.93 139 LEU B N 1
ATOM 4664 C CA . LEU B 1 140 ? 26.269 -2.044 7.279 1.00 20.65 139 LEU B CA 1
ATOM 4665 C C . LEU B 1 140 ? 25.506 -1.148 8.234 1.00 20.75 139 LEU B C 1
ATOM 4666 O O . LEU B 1 140 ? 26.136 -0.449 9.030 1.00 21.01 139 LEU B O 1
ATOM 4671 N N . ASN B 1 141 ? 24.170 -1.150 8.167 1.00 23.39 140 ASN B N 1
ATOM 4672 C CA . ASN B 1 141 ? 23.320 -0.437 9.122 1.00 19.81 140 ASN B CA 1
ATOM 4673 C C . ASN B 1 141 ? 22.946 -1.384 10.272 1.00 22.87 140 ASN B C 1
ATOM 4674 O O . ASN B 1 141 ? 22.246 -2.376 10.051 1.00 24.07 140 ASN B O 1
ATOM 4679 N N . ARG B 1 142 ? 23.373 -1.062 11.503 1.00 20.06 141 ARG B N 1
ATOM 4680 C CA . ARG B 1 142 ? 23.071 -1.904 12.670 1.00 19.42 141 ARG B CA 1
ATOM 4681 C C . ARG B 1 142 ? 21.567 -2.190 12.807 1.00 22.64 141 ARG B C 1
ATOM 4682 O O . ARG B 1 142 ? 21.167 -3.262 13.280 1.00 20.27 141 ARG B O 1
ATOM 4690 N N . GLU B 1 143 ? 20.721 -1.251 12.395 1.00 22.41 142 GLU B N 1
ATOM 4691 C CA . GLU B 1 143 ? 19.269 -1.455 12.484 1.00 22.82 142 GLU B CA 1
ATOM 4692 C C . GLU B 1 143 ? 18.783 -2.701 11.715 1.00 20.96 142 GLU B C 1
ATOM 4693 O O . GLU B 1 143 ? 17.734 -3.283 12.048 1.00 24.09 142 GLU B O 1
ATOM 4699 N N . THR B 1 144 ? 19.469 -3.077 10.636 1.00 20.02 143 THR B N 1
ATOM 4700 C CA . THR B 1 144 ? 19.048 -4.275 9.907 1.00 17.66 143 THR B CA 1
ATOM 4701 C C . THR B 1 144 ? 19.009 -5.507 10.832 1.00 19.22 143 THR B C 1
ATOM 4702 O O . THR B 1 144 ? 18.113 -6.374 10.690 1.00 22.60 143 THR B O 1
ATOM 4706 N N . ALA B 1 145 ? 19.918 -5.591 11.825 1.00 21.89 144 ALA B N 1
ATOM 4707 C CA . ALA B 1 145 ? 19.829 -6.715 12.771 1.00 22.05 144 ALA B CA 1
ATOM 4708 C C . ALA B 1 145 ? 18.529 -6.677 13.594 1.00 23.26 144 ALA B C 1
ATOM 4709 O O . ALA B 1 145 ? 17.898 -7.719 13.819 1.00 20.46 144 ALA B O 1
ATOM 4711 N N . TYR B 1 146 ? 18.110 -5.489 14.060 1.00 19.83 145 TYR B N 1
ATOM 4712 C CA . TYR B 1 146 ? 16.807 -5.363 14.742 1.00 22.34 145 TYR B CA 1
ATOM 4713 C C . TYR B 1 146 ? 15.626 -5.643 13.799 1.00 22.87 145 TYR B C 1
ATOM 4714 O O . TYR B 1 146 ? 14.604 -6.213 14.229 1.00 24.05 145 TYR B O 1
ATOM 4723 N N . GLN B 1 147 ? 15.736 -5.238 12.519 1.00 21.89 146 GLN B N 1
ATOM 4724 C CA . GLN B 1 147 ? 14.706 -5.578 11.551 1.00 21.35 146 GLN B CA 1
ATOM 4725 C C . GLN B 1 147 ? 14.640 -7.100 11.346 1.00 21.76 146 GLN B C 1
ATOM 4726 O O . GLN B 1 147 ? 13.543 -7.678 11.257 1.00 21.71 146 GLN B O 1
ATOM 4732 N N . PHE B 1 148 ? 15.804 -7.775 11.336 1.00 20.04 147 PHE B N 1
ATOM 4733 C CA . PHE B 1 148 ? 15.781 -9.236 11.219 1.00 19.33 147 PHE B CA 1
ATOM 4734 C C . PHE B 1 148 ? 15.074 -9.853 12.432 1.00 22.96 147 PHE B C 1
ATOM 4735 O O . PHE B 1 148 ? 14.258 -10.788 12.286 1.00 22.58 147 PHE B O 1
ATOM 4743 N N . LYS B 1 149 ? 15.317 -9.296 13.638 1.00 22.77 148 LYS B N 1
ATOM 4744 C CA . LYS B 1 149 ? 14.630 -9.815 14.825 1.00 22.49 148 LYS B CA 1
ATOM 4745 C C . LYS B 1 149 ? 13.123 -9.748 14.645 1.00 23.50 148 LYS B C 1
ATOM 4746 O O . LYS B 1 149 ? 12.407 -10.724 14.915 1.00 22.67 148 LYS B O 1
ATOM 4752 N N . ASN B 1 150 ? 12.615 -8.606 14.145 1.00 23.27 149 ASN B N 1
ATOM 4753 C CA . ASN B 1 150 ? 11.160 -8.472 13.955 1.00 24.69 149 ASN B CA 1
ATOM 4754 C C . ASN B 1 150 ? 10.646 -9.478 12.930 1.00 23.22 149 ASN B C 1
ATOM 4755 O O . ASN B 1 150 ? 9.571 -10.060 13.103 1.00 22.31 149 ASN B O 1
ATOM 4760 N N . TYR B 1 151 ? 11.422 -9.713 11.862 1.00 22.10 150 TYR B N 1
ATOM 4761 C CA . TYR B 1 151 ? 11.008 -10.680 10.844 1.00 23.58 150 TYR B CA 1
ATOM 4762 C C . TYR B 1 151 ? 10.962 -12.110 11.418 1.00 23.90 150 TYR B C 1
ATOM 4763 O O . TYR B 1 151 ? 9.966 -12.844 11.220 1.00 20.95 150 TYR B O 1
ATOM 4772 N N . ALA B 1 152 ? 11.991 -12.488 12.208 1.00 23.06 151 ALA B N 1
ATOM 4773 C CA . ALA B 1 152 ? 12.013 -13.814 12.832 1.00 21.82 151 ALA B CA 1
ATOM 4774 C C . ALA B 1 152 ? 10.853 -13.980 13.813 1.00 23.22 151 ALA B C 1
ATOM 4775 O O . ALA B 1 152 ? 10.295 -15.092 13.929 1.00 23.20 151 ALA B O 1
ATOM 4777 N N . ASP B 1 153 ? 10.458 -12.880 14.486 1.00 23.05 152 ASP B N 1
ATOM 4778 C CA . ASP B 1 153 ? 9.304 -12.920 15.389 1.00 23.54 152 ASP B CA 1
ATOM 4779 C C . ASP B 1 153 ? 8.018 -13.253 14.614 1.00 25.60 152 ASP B C 1
ATOM 4780 O O . ASP B 1 153 ? 7.274 -14.194 14.979 1.00 24.40 152 ASP B O 1
ATOM 4785 N N . LEU B 1 154 ? 7.794 -12.560 13.479 1.00 24.81 153 LEU B N 1
ATOM 4786 C CA . LEU B 1 154 ? 6.567 -12.783 12.704 1.00 25.89 153 LEU B CA 1
ATOM 4787 C C . LEU B 1 154 ? 6.509 -14.218 12.177 1.00 24.92 153 LEU B C 1
ATOM 4788 O O . LEU B 1 154 ? 5.521 -14.947 12.377 1.00 23.80 153 LEU B O 1
ATOM 4793 N N . VAL B 1 155 ? 7.587 -14.654 11.520 1.00 23.75 154 VAL B N 1
ATOM 4794 C CA . VAL B 1 155 ? 7.555 -15.933 10.809 1.00 21.88 154 VAL B CA 1
ATOM 4795 C C . VAL B 1 155 ? 7.428 -17.084 11.804 1.00 22.72 154 VAL B C 1
ATOM 4796 O O . VAL B 1 155 ? 6.689 -18.035 11.557 1.00 23.67 154 VAL B O 1
ATOM 4800 N N . THR B 1 156 ? 8.167 -17.037 12.936 1.00 22.37 155 THR B N 1
ATOM 4801 C CA . THR B 1 156 ? 8.090 -18.184 13.848 1.00 25.29 155 THR B CA 1
ATOM 4802 C C . THR B 1 156 ? 6.751 -18.186 14.589 1.00 25.85 155 THR B C 1
ATOM 4803 O O . THR B 1 156 ? 6.212 -19.255 14.918 1.00 25.26 155 THR B O 1
ATOM 4807 N N . LYS B 1 157 ? 6.137 -17.011 14.744 1.00 26.17 156 LYS B N 1
ATOM 4808 C CA . LYS B 1 157 ? 4.793 -16.987 15.304 1.00 27.89 156 LYS B CA 1
ATOM 4809 C C . LYS B 1 157 ? 3.812 -17.650 14.345 1.00 28.56 156 LYS B C 1
ATOM 4810 O O . LYS B 1 157 ? 2.955 -18.434 14.772 1.00 28.67 156 LYS B O 1
ATOM 4816 N N . GLU B 1 158 ? 3.977 -17.420 13.032 1.00 25.44 157 GLU B N 1
ATOM 4817 C CA . GLU B 1 158 ? 2.968 -17.898 12.086 1.00 24.65 157 GLU B CA 1
ATOM 4818 C C . GLU B 1 158 ? 3.170 -19.362 11.701 1.00 27.21 157 GLU B C 1
ATOM 4819 O O . GLU B 1 158 ? 2.188 -20.055 11.428 1.00 26.28 157 GLU B O 1
ATOM 4825 N N . LEU B 1 159 ? 4.422 -19.839 11.614 1.00 24.81 158 LEU B N 1
ATOM 4826 C CA . LEU B 1 159 ? 4.679 -21.138 10.993 1.00 23.66 158 LEU B CA 1
ATOM 4827 C C . LEU B 1 159 ? 5.250 -22.201 11.945 1.00 26.79 158 LEU B C 1
ATOM 4828 O O . LEU B 1 159 ? 5.526 -23.332 11.499 1.00 25.45 158 LEU B O 1
ATOM 4833 N N . SER B 1 160 ? 5.404 -21.901 13.244 1.00 25.97 159 SER B N 1
ATOM 4834 C CA . SER B 1 160 ? 6.142 -22.823 14.126 1.00 28.07 159 SER B CA 1
ATOM 4835 C C . SER B 1 160 ? 5.450 -24.167 14.319 1.00 30.41 159 SER B C 1
ATOM 4836 O O . SER B 1 160 ? 6.132 -25.139 14.684 1.00 28.78 159 SER B O 1
ATOM 4839 N N . GLU B 1 161 ? 4.129 -24.261 14.115 1.00 28.12 160 GLU B N 1
ATOM 4840 C CA . GLU B 1 161 ? 3.484 -25.574 14.240 1.00 30.46 160 GLU B CA 1
ATOM 4841 C C . GLU B 1 161 ? 3.988 -26.582 13.223 1.00 29.73 160 GLU B C 1
ATOM 4842 O O . GLU B 1 161 ? 3.829 -27.798 13.444 1.00 27.08 160 GLU B O 1
ATOM 4848 N N . TRP B 1 162 ? 4.635 -26.122 12.143 1.00 27.52 161 TRP B N 1
ATOM 4849 C CA . TRP B 1 162 ? 4.929 -26.998 11.013 1.00 28.36 161 TRP B CA 1
ATOM 4850 C C . TRP B 1 162 ? 6.431 -27.168 10.772 1.00 28.48 161 TRP B C 1
ATOM 4851 O O . TRP B 1 162 ? 6.802 -27.731 9.740 1.00 31.09 161 TRP B O 1
ATOM 4862 N N . VAL B 1 163 ? 7.300 -26.698 11.676 1.00 24.22 162 VAL B N 1
ATOM 4863 C CA . VAL B 1 163 ? 8.744 -26.686 11.463 1.00 24.11 162 VAL B CA 1
ATOM 4864 C C . VAL B 1 163 ? 9.443 -27.355 12.644 1.00 26.74 162 VAL B C 1
ATOM 4865 O O . VAL B 1 163 ? 9.261 -26.936 13.793 1.00 24.70 162 VAL B O 1
ATOM 4869 N N . ASP B 1 164 ? 10.301 -28.343 12.354 1.00 24.79 163 ASP B N 1
ATOM 4870 C CA . ASP B 1 164 ? 11.034 -29.053 13.404 1.00 25.51 163 ASP B CA 1
ATOM 4871 C C . ASP B 1 164 ? 12.343 -28.367 13.836 1.00 24.68 163 ASP B C 1
ATOM 4872 O O . ASP B 1 164 ? 12.759 -28.504 15.003 1.00 25.19 163 ASP B O 1
ATOM 4877 N N . SER B 1 165 ? 12.997 -27.641 12.936 1.00 23.44 164 SER B N 1
ATOM 4878 C CA . SER B 1 165 ? 14.298 -27.053 13.212 1.00 23.73 164 SER B CA 1
ATOM 4879 C C . SER B 1 165 ? 14.397 -25.701 12.506 1.00 24.59 164 SER B C 1
ATOM 4880 O O . SER B 1 165 ? 14.121 -25.634 11.307 1.00 23.23 164 SER B O 1
ATOM 4883 N N . TRP B 1 166 ? 14.778 -24.638 13.242 1.00 22.76 165 TRP B N 1
ATOM 4884 C CA . TRP B 1 166 ? 14.972 -23.289 12.708 1.00 20.91 165 TRP B CA 1
ATOM 4885 C C . TRP B 1 166 ? 16.465 -22.949 12.625 1.00 20.60 165 TRP B C 1
ATOM 4886 O O . TRP B 1 166 ? 17.207 -23.115 13.604 1.00 22.92 165 TRP B O 1
ATOM 4897 N N . ALA B 1 167 ? 16.914 -22.421 11.489 1.00 21.98 166 ALA B N 1
ATOM 4898 C CA . ALA B 1 167 ? 18.248 -21.813 11.430 1.00 21.38 166 ALA B CA 1
ATOM 4899 C C . ALA B 1 167 ? 18.090 -20.322 11.167 1.00 21.89 166 ALA B C 1
ATOM 4900 O O . ALA B 1 167 ? 17.357 -19.938 10.263 1.00 19.84 166 ALA B O 1
ATOM 4902 N N . THR B 1 168 ? 18.787 -19.482 11.932 1.00 20.34 167 THR B N 1
ATOM 4903 C CA . THR B 1 168 ? 18.687 -18.028 11.691 1.00 19.15 167 THR B CA 1
ATOM 4904 C C . THR B 1 168 ? 19.235 -17.649 10.307 1.00 22.04 167 THR B C 1
ATOM 4905 O O . THR B 1 168 ? 18.521 -17.048 9.482 1.00 23.04 167 THR B O 1
ATOM 4909 N N . PHE B 1 169 ? 20.498 -18.027 10.025 1.00 18.87 168 PHE B N 1
ATOM 4910 C CA . PHE B 1 169 ? 21.251 -17.677 8.820 1.00 20.70 168 PHE B CA 1
ATOM 4911 C C . PHE B 1 169 ? 21.873 -18.897 8.142 1.00 21.75 168 PHE B C 1
ATOM 4912 O O . PHE B 1 169 ? 22.318 -19.840 8.809 1.00 21.19 168 PHE B O 1
ATOM 4920 N N . ASN B 1 170 ? 21.964 -18.827 6.813 1.00 21.91 169 ASN B N 1
ATOM 4921 C CA . ASN B 1 170 ? 22.778 -19.730 6.002 1.00 24.16 169 ASN B CA 1
ATOM 4922 C C . ASN B 1 170 ? 24.023 -18.979 5.545 1.00 22.41 169 ASN B C 1
ATOM 4923 O O . ASN B 1 170 ? 23.913 -17.956 4.859 1.00 24.14 169 ASN B O 1
ATOM 4928 N N . GLU B 1 171 ? 25.199 -19.468 5.943 1.00 24.72 170 GLU B N 1
ATOM 4929 C CA . GLU B 1 171 ? 26.491 -19.022 5.401 1.00 22.99 170 GLU B CA 1
ATOM 4930 C C . GLU B 1 171 ? 26.753 -17.521 5.561 1.00 24.77 170 GLU B C 1
ATOM 4931 O O . GLU B 1 171 ? 26.850 -16.805 4.551 1.00 24.66 170 GLU B O 1
ATOM 4937 N N . PRO B 1 172 ? 26.931 -17.023 6.798 1.00 22.99 171 PRO B N 1
ATOM 4938 C CA . PRO B 1 172 ? 27.350 -15.608 6.976 1.00 21.64 171 PRO B CA 1
ATOM 4939 C C . PRO B 1 172 ? 28.633 -15.227 6.228 1.00 23.41 171 PRO B C 1
ATOM 4940 O O . PRO B 1 172 ? 28.779 -14.053 5.837 1.00 22.81 171 PRO B O 1
ATOM 4944 N N . PHE B 1 173 ? 29.575 -16.165 6.037 1.00 20.33 172 PHE B N 1
ATOM 4945 C CA . PHE B 1 173 ? 30.759 -15.888 5.211 1.00 21.87 172 PHE B CA 1
ATOM 4946 C C . PHE B 1 173 ? 30.377 -15.355 3.829 1.00 24.35 172 PHE B C 1
ATOM 4947 O O . PHE B 1 173 ? 30.924 -14.346 3.356 1.00 22.97 172 PHE B O 1
ATOM 4955 N N . CYS B 1 174 ? 29.426 -16.015 3.158 1.00 21.94 173 CYS B N 1
ATOM 4956 C CA . CYS B 1 174 ? 29.042 -15.550 1.829 1.00 21.52 173 CYS B CA 1
ATOM 4957 C C . CYS B 1 174 ? 28.333 -14.201 1.908 1.00 22.32 173 CYS B C 1
ATOM 4958 O O . CYS B 1 174 ? 28.707 -13.249 1.193 1.00 22.42 173 CYS B O 1
ATOM 4961 N N . ALA B 1 175 ? 27.323 -14.088 2.771 1.00 20.85 174 ALA B N 1
ATOM 4962 C CA . ALA B 1 175 ? 26.547 -12.831 2.775 1.00 19.52 174 ALA B CA 1
ATOM 4963 C C . ALA B 1 175 ? 27.414 -11.619 3.127 1.00 24.43 174 ALA B C 1
ATOM 4964 O O . ALA B 1 175 ? 27.197 -10.518 2.581 1.00 23.66 174 ALA B O 1
ATOM 4966 N N . ALA B 1 176 ? 28.363 -11.773 4.064 1.00 21.92 175 ALA B N 1
ATOM 4967 C CA . ALA B 1 176 ? 29.189 -10.636 4.510 1.00 22.82 175 ALA B CA 1
ATOM 4968 C C . ALA B 1 176 ? 30.480 -10.471 3.686 1.00 22.53 175 ALA B C 1
ATOM 4969 O O . ALA B 1 176 ? 30.781 -9.364 3.209 1.00 21.60 175 ALA B O 1
ATOM 4971 N N . ILE B 1 177 ? 31.275 -11.543 3.502 1.00 20.52 176 ILE B N 1
ATOM 4972 C CA . ILE B 1 177 ? 32.552 -11.385 2.799 1.00 21.96 176 ILE B CA 1
ATOM 4973 C C . ILE B 1 177 ? 32.360 -11.355 1.273 1.00 24.24 176 ILE B C 1
ATOM 4974 O O . ILE B 1 177 ? 32.877 -10.447 0.594 1.00 23.30 176 ILE B O 1
ATOM 4979 N N . LEU B 1 178 ? 31.615 -12.328 0.677 1.00 21.54 177 LEU B N 1
ATOM 4980 C CA . LEU B 1 178 ? 31.425 -12.234 -0.769 1.00 21.99 177 LEU B CA 1
ATOM 4981 C C . LEU B 1 178 ? 30.533 -11.041 -1.127 1.00 24.95 177 LEU B C 1
ATOM 4982 O O . LEU B 1 178 ? 30.713 -10.420 -2.190 1.00 22.97 177 LEU B O 1
ATOM 4987 N N . GLY B 1 179 ? 29.626 -10.660 -0.214 1.00 23.34 178 GLY B N 1
ATOM 4988 C CA . GLY B 1 179 ? 28.698 -9.568 -0.486 1.00 20.87 178 GLY B CA 1
ATOM 4989 C C . GLY B 1 179 ? 29.234 -8.146 -0.285 1.00 20.12 178 GLY B C 1
ATOM 4990 O O . GLY B 1 179 ? 28.792 -7.229 -0.993 1.00 22.39 178 GLY B O 1
ATOM 4991 N N . TYR B 1 180 ? 30.197 -7.938 0.655 1.00 22.86 179 TYR B N 1
ATOM 4992 C CA . TYR B 1 180 ? 30.647 -6.568 1.028 1.00 20.39 179 TYR B CA 1
ATOM 4993 C C . TYR B 1 180 ? 32.166 -6.372 1.030 1.00 23.87 179 TYR B C 1
ATOM 4994 O O . TYR B 1 180 ? 32.628 -5.213 1.045 1.00 23.40 179 TYR B O 1
ATOM 5003 N N . GLU B 1 181 ? 32.958 -7.453 1.016 1.00 23.16 180 GLU B N 1
ATOM 5004 C CA . GLU B 1 181 ? 34.417 -7.403 1.003 1.00 23.58 180 GLU B CA 1
ATOM 5005 C C . GLU B 1 181 ? 35.011 -7.726 -0.363 1.00 24.16 180 GLU B C 1
ATOM 5006 O O . GLU B 1 181 ? 35.988 -7.079 -0.774 1.00 25.43 180 GLU B O 1
ATOM 5012 N N . LEU B 1 182 ? 34.455 -8.717 -1.091 1.00 23.21 181 LEU B N 1
ATOM 5013 C CA . LEU B 1 182 ? 35.016 -9.111 -2.367 1.00 23.51 181 LEU B CA 1
ATOM 5014 C C . LEU B 1 182 ? 34.155 -8.727 -3.571 1.00 24.74 181 LEU B C 1
ATOM 5015 O O . LEU B 1 182 ? 34.605 -8.905 -4.704 1.00 24.80 181 LEU B O 1
ATOM 5020 N N . GLY B 1 183 ? 32.909 -8.271 -3.368 1.00 24.16 182 GLY B N 1
ATOM 5021 C CA . GLY B 1 183 ? 32.088 -7.823 -4.478 1.00 23.83 182 GLY B CA 1
ATOM 5022 C C . GLY B 1 183 ? 31.533 -8.905 -5.397 1.00 27.83 182 GLY B C 1
ATOM 5023 O O . GLY B 1 183 ? 31.099 -8.587 -6.510 1.00 25.03 182 GLY B O 1
ATOM 5024 N N . ILE B 1 184 ? 31.552 -10.168 -4.972 1.00 27.51 183 ILE B N 1
ATOM 5025 C CA . ILE B 1 184 ? 31.160 -11.289 -5.832 1.00 25.21 183 ILE B CA 1
ATOM 5026 C C . ILE B 1 184 ? 29.653 -11.586 -5.760 1.00 24.05 183 ILE B C 1
ATOM 5027 O O . ILE B 1 184 ? 29.056 -12.031 -6.753 1.00 24.81 183 ILE B O 1
ATOM 5032 N N . HIS B 1 185 ? 29.023 -11.376 -4.599 1.00 24.21 184 HIS B N 1
ATOM 5033 C CA . HIS B 1 185 ? 27.596 -11.608 -4.357 1.00 22.67 184 HIS B CA 1
ATOM 5034 C C . HIS B 1 185 ? 26.898 -10.272 -4.077 1.00 22.90 184 HIS B C 1
ATOM 5035 O O . HIS B 1 185 ? 27.542 -9.255 -3.801 1.00 21.57 184 HIS B O 1
ATOM 5042 N N . ALA B 1 186 ? 25.557 -10.290 -4.101 1.00 23.35 185 ALA B N 1
ATOM 5043 C CA . ALA B 1 186 ? 24.808 -9.071 -3.814 1.00 21.32 185 ALA B CA 1
ATOM 5044 C C . ALA B 1 186 ? 25.038 -8.647 -2.360 1.00 19.98 185 ALA B C 1
ATOM 5045 O O . ALA B 1 186 ? 25.147 -9.504 -1.461 1.00 23.79 185 ALA B O 1
ATOM 5047 N N . PRO B 1 187 ? 25.095 -7.336 -2.083 1.00 18.95 186 PRO B N 1
ATOM 5048 C CA . PRO B 1 187 ? 24.907 -6.220 -3.025 1.00 21.11 186 PRO B CA 1
ATOM 5049 C C . PRO B 1 187 ? 26.121 -5.861 -3.864 1.00 22.81 186 PRO B C 1
ATOM 5050 O O . PRO B 1 187 ? 25.996 -5.097 -4.831 1.00 23.80 186 PRO B O 1
ATOM 5054 N N . GLY B 1 188 ? 27.298 -6.338 -3.471 1.00 20.50 187 GLY B N 1
ATOM 5055 C CA . GLY B 1 188 ? 28.484 -6.194 -4.304 1.00 25.92 187 GLY B CA 1
ATOM 5056 C C . GLY B 1 188 ? 29.497 -5.109 -3.943 1.00 25.79 187 GLY B C 1
ATOM 5057 O O . GLY B 1 188 ? 30.228 -4.665 -4.842 1.00 26.87 187 GLY B O 1
ATOM 5058 N N . LEU B 1 189 ? 29.570 -4.662 -2.680 1.00 25.31 188 LEU B N 1
ATOM 5059 C CA . LEU B 1 189 ? 30.676 -3.772 -2.284 1.00 26.09 188 LEU B CA 1
ATOM 5060 C C . LEU B 1 189 ? 31.953 -4.603 -2.063 1.00 27.57 188 LEU B C 1
ATOM 5061 O O . LEU B 1 189 ? 31.915 -5.847 -1.979 1.00 25.00 188 LEU B O 1
ATOM 5066 N N . SER B 1 190 ? 33.111 -3.923 -1.974 1.00 25.10 189 SER B N 1
ATOM 5067 C CA . SER B 1 190 ? 34.379 -4.700 -1.890 1.00 26.82 189 SER B CA 1
ATOM 5068 C C . SER B 1 190 ? 35.471 -3.982 -1.072 1.00 25.87 189 SER B C 1
ATOM 5069 O O . SER B 1 190 ? 36.536 -3.598 -1.577 1.00 27.99 189 SER B O 1
ATOM 5072 N N . LYS B 1 191 ? 35.250 -3.857 0.248 1.00 25.05 190 LYS B N 1
ATOM 5073 C CA . LYS B 1 191 ? 36.308 -3.441 1.206 1.00 26.33 190 LYS B CA 1
ATOM 5074 C C . LYS B 1 191 ? 36.239 -4.280 2.481 1.00 21.99 190 LYS B C 1
ATOM 5075 O O . LYS B 1 191 ? 35.132 -4.572 2.962 1.00 26.39 190 LYS B O 1
ATOM 5081 N N . PRO B 1 192 ? 37.383 -4.631 3.098 1.00 24.98 191 PRO B N 1
ATOM 5082 C CA . PRO B 1 192 ? 37.304 -5.400 4.364 1.00 26.80 191 PRO B CA 1
ATOM 5083 C C . PRO B 1 192 ? 36.604 -4.626 5.483 1.00 26.42 191 PRO B C 1
ATOM 5084 O O . PRO B 1 192 ? 35.800 -5.211 6.233 1.00 25.07 191 PRO B O 1
ATOM 5088 N N . GLU B 1 193 ? 36.823 -3.296 5.554 1.00 24.38 192 GLU B N 1
ATOM 5089 C CA . GLU B 1 193 ? 36.082 -2.468 6.516 1.00 27.79 192 GLU B CA 1
ATOM 5090 C C . GLU B 1 193 ? 34.568 -2.634 6.363 1.00 23.66 192 GLU B C 1
ATOM 5091 O O . GLU B 1 193 ? 33.830 -2.489 7.344 1.00 28.29 192 GLU B O 1
ATOM 5097 N N . PHE B 1 194 ? 34.071 -2.944 5.159 1.00 22.46 193 PHE B N 1
ATOM 5098 C CA . PHE B 1 194 ? 32.629 -3.189 5.010 1.00 20.91 193 PHE B CA 1
ATOM 5099 C C . PHE B 1 194 ? 32.258 -4.650 5.358 1.00 20.38 193 PHE B C 1
ATOM 5100 O O . PHE B 1 194 ? 31.347 -4.881 6.150 1.00 23.26 193 PHE B O 1
ATOM 5108 N N . GLY B 1 195 ? 32.923 -5.623 4.727 1.00 21.12 194 GLY B N 1
ATOM 5109 C CA . GLY B 1 195 ? 32.595 -7.048 4.928 1.00 20.04 194 GLY B CA 1
ATOM 5110 C C . GLY B 1 195 ? 32.677 -7.501 6.387 1.00 19.93 194 GLY B C 1
ATOM 5111 O O . GLY B 1 195 ? 31.829 -8.269 6.857 1.00 24.93 194 GLY B O 1
ATOM 5112 N N . ARG B 1 196 ? 33.664 -6.989 7.152 1.00 21.42 195 ARG B N 1
ATOM 5113 C CA . ARG B 1 196 ? 33.815 -7.454 8.536 1.00 20.93 195 ARG B CA 1
ATOM 5114 C C . ARG B 1 196 ? 32.800 -6.777 9.485 1.00 24.17 195 ARG B C 1
ATOM 5115 O O . ARG B 1 196 ? 32.359 -7.400 10.474 1.00 20.82 195 ARG B O 1
ATOM 5123 N N . GLN B 1 197 ? 32.353 -5.546 9.176 1.00 20.25 196 GLN B N 1
ATOM 5124 C CA . GLN B 1 197 ? 31.263 -4.966 9.979 1.00 21.47 196 GLN B CA 1
ATOM 5125 C C . GLN B 1 197 ? 29.925 -5.613 9.627 1.00 20.66 196 GLN B C 1
ATOM 5126 O O . GLN B 1 197 ? 29.063 -5.826 10.511 1.00 20.18 196 GLN B O 1
ATOM 5132 N N . ALA B 1 198 ? 29.728 -5.911 8.333 1.00 19.88 197 ALA B N 1
ATOM 5133 C CA . ALA B 1 198 ? 28.556 -6.673 7.916 1.00 20.04 197 ALA B CA 1
ATOM 5134 C C . ALA B 1 198 ? 28.527 -8.027 8.647 1.00 21.64 197 ALA B C 1
ATOM 5135 O O . ALA B 1 198 ? 27.470 -8.462 9.123 1.00 18.82 197 ALA B O 1
ATOM 5137 N N . ALA B 1 199 ? 29.696 -8.681 8.803 1.00 19.69 198 ALA B N 1
ATOM 5138 C CA . ALA B 1 199 ? 29.724 -9.972 9.519 1.00 18.72 198 ALA B CA 1
ATOM 5139 C C . ALA B 1 199 ? 29.274 -9.825 10.970 1.00 21.67 198 ALA B C 1
ATOM 5140 O O . ALA B 1 199 ? 28.457 -10.629 11.487 1.00 22.95 198 ALA B O 1
ATOM 5142 N N . HIS B 1 200 ? 29.808 -8.792 11.648 1.00 19.68 199 HIS B N 1
ATOM 5143 C CA . HIS B 1 200 ? 29.432 -8.538 13.037 1.00 21.08 199 HIS B CA 1
ATOM 5144 C C . HIS B 1 200 ? 27.919 -8.304 13.176 1.00 21.79 199 HIS B C 1
ATOM 5145 O O . HIS B 1 200 ? 27.284 -8.837 14.105 1.00 20.16 199 HIS B O 1
ATOM 5152 N N . HIS B 1 201 ? 27.330 -7.500 12.268 1.00 21.13 200 HIS B N 1
ATOM 5153 C CA . HIS B 1 201 ? 25.883 -7.212 12.326 1.00 20.49 200 HIS B CA 1
ATOM 5154 C C . HIS B 1 201 ? 25.002 -8.444 12.003 1.00 21.58 200 HIS B C 1
ATOM 5155 O O . HIS B 1 201 ? 23.916 -8.599 12.577 1.00 20.30 200 HIS B O 1
ATOM 5162 N N . ILE B 1 202 ? 25.484 -9.370 11.167 1.00 19.66 201 ILE B N 1
ATOM 5163 C CA . ILE B 1 202 ? 24.769 -10.627 10.932 1.00 20.07 201 ILE B CA 1
ATOM 5164 C C . ILE B 1 202 ? 24.776 -11.518 12.179 1.00 22.51 201 ILE B C 1
ATOM 5165 O O . ILE B 1 202 ? 23.747 -12.112 12.544 1.00 19.93 201 ILE B O 1
ATOM 5170 N N . LEU B 1 203 ? 25.926 -11.642 12.850 1.00 21.01 202 LEU B N 1
ATOM 5171 C CA . LEU B 1 203 ? 25.971 -12.444 14.083 1.00 22.23 202 LEU B CA 1
ATOM 5172 C C . LEU B 1 203 ? 25.124 -11.820 15.190 1.00 22.49 202 LEU B C 1
ATOM 5173 O O . LEU B 1 203 ? 24.415 -12.529 15.922 1.00 20.30 202 LEU B O 1
ATOM 5178 N N . LEU B 1 204 ? 25.159 -10.478 15.301 1.00 20.68 203 LEU B N 1
ATOM 5179 C CA . LEU B 1 204 ? 24.254 -9.769 16.198 1.00 19.02 203 LEU B CA 1
ATOM 5180 C C . LEU B 1 204 ? 22.791 -10.090 15.920 1.00 21.90 203 LEU B C 1
ATOM 5181 O O . LEU B 1 204 ? 22.015 -10.317 16.865 1.00 22.68 203 LEU B O 1
ATOM 5186 N N . ALA B 1 205 ? 22.379 -10.040 14.641 1.00 20.91 204 ALA B N 1
ATOM 5187 C CA . ALA B 1 205 ? 20.999 -10.361 14.277 1.00 21.39 204 ALA B CA 1
ATOM 5188 C C . ALA B 1 205 ? 20.626 -11.789 14.707 1.00 24.12 204 ALA B C 1
ATOM 5189 O O . ALA B 1 205 ? 19.533 -12.020 15.249 1.00 19.18 204 ALA B O 1
ATOM 5191 N N . HIS B 1 206 ? 21.540 -12.748 14.501 1.00 23.18 205 HIS B N 1
ATOM 5192 C CA . HIS B 1 206 ? 21.342 -14.126 14.999 1.00 21.77 205 HIS B CA 1
ATOM 5193 C C . HIS B 1 206 ? 21.021 -14.146 16.504 1.00 22.12 205 HIS B C 1
ATOM 5194 O O . HIS B 1 206 ? 20.065 -14.798 16.950 1.00 24.43 205 HIS B O 1
ATOM 5201 N N . GLY B 1 207 ? 21.856 -13.463 17.303 1.00 22.01 206 GLY B N 1
ATOM 5202 C CA . GLY B 1 207 ? 21.678 -13.470 18.744 1.00 23.02 206 GLY B CA 1
ATOM 5203 C C . GLY B 1 207 ? 20.439 -12.726 19.215 1.00 25.06 206 GLY B C 1
ATOM 5204 O O . GLY B 1 207 ? 19.805 -13.125 20.196 1.00 22.81 206 GLY B O 1
ATOM 5205 N N . LEU B 1 208 ? 20.104 -11.609 18.557 1.00 21.64 207 LEU B N 1
ATOM 5206 C CA . LEU B 1 208 ? 18.868 -10.903 18.899 1.00 22.48 207 LEU B CA 1
ATOM 5207 C C . LEU B 1 208 ? 17.644 -11.766 18.638 1.00 22.08 207 LEU B C 1
ATOM 5208 O O . LEU B 1 208 ? 16.636 -11.639 19.351 1.00 24.04 207 LEU B O 1
ATOM 5213 N N . ALA B 1 209 ? 17.691 -12.611 17.595 1.00 22.28 208 ALA B N 1
ATOM 5214 C CA . ALA B 1 209 ? 16.516 -13.405 17.232 1.00 20.67 208 ALA B CA 1
ATOM 5215 C C . ALA B 1 209 ? 16.339 -14.649 18.112 1.00 23.33 208 ALA B C 1
ATOM 5216 O O . ALA B 1 209 ? 15.198 -15.129 18.284 1.00 24.61 208 ALA B O 1
ATOM 5218 N N . LEU B 1 210 ? 17.439 -15.200 18.637 1.00 25.35 209 LEU B N 1
ATOM 5219 C CA . LEU B 1 210 ? 17.371 -16.469 19.376 1.00 25.67 209 LEU B CA 1
ATOM 5220 C C . LEU B 1 210 ? 16.294 -16.500 20.461 1.00 27.99 209 LEU B C 1
ATOM 5221 O O . LEU B 1 210 ? 15.522 -17.477 20.508 1.00 28.59 209 LEU B O 1
ATOM 5226 N N . PRO B 1 211 ? 16.216 -15.532 21.384 1.00 29.26 210 PRO B N 1
ATOM 5227 C CA . PRO B 1 211 ? 15.174 -15.606 22.430 1.00 26.51 210 PRO B CA 1
ATOM 5228 C C . PRO B 1 211 ? 13.745 -15.541 21.908 1.00 29.12 210 PRO B C 1
ATOM 5229 O O . PRO B 1 211 ? 12.869 -16.211 22.474 1.00 27.97 210 PRO B O 1
ATOM 5233 N N . VAL B 1 212 ? 13.506 -14.778 20.835 1.00 25.47 211 VAL B N 1
ATOM 5234 C CA . VAL B 1 212 ? 12.197 -14.682 20.192 1.00 26.27 211 VAL B CA 1
ATOM 5235 C C . VAL B 1 212 ? 11.796 -16.027 19.574 1.00 26.40 211 VAL B C 1
ATOM 5236 O O . VAL B 1 212 ? 10.646 -16.476 19.711 1.00 27.26 211 VAL B O 1
ATOM 5240 N N . ILE B 1 213 ? 12.738 -16.700 18.907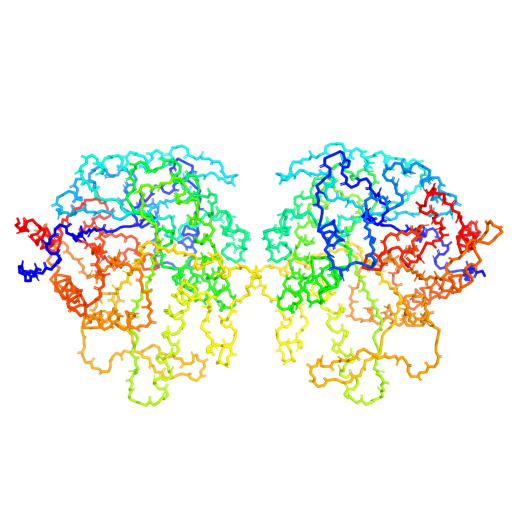 1.00 23.30 212 ILE B N 1
ATOM 5241 C CA . ILE B 1 213 ? 12.453 -18.015 18.316 1.00 21.61 212 ILE B CA 1
ATOM 5242 C C . ILE B 1 213 ? 12.185 -19.046 19.412 1.00 23.44 212 ILE B C 1
ATOM 5243 O O . ILE B 1 213 ? 11.254 -19.839 19.300 1.00 25.73 212 ILE B O 1
ATOM 5248 N N . ARG B 1 214 ? 12.952 -19.017 20.494 1.00 24.34 213 ARG B N 1
ATOM 5249 C CA . ARG B 1 214 ? 12.746 -20.000 21.591 1.00 28.33 213 ARG B CA 1
ATOM 5250 C C . ARG B 1 214 ? 11.373 -19.774 22.274 1.00 30.26 213 ARG B C 1
ATOM 5251 O O . ARG B 1 214 ? 10.724 -20.770 22.624 1.00 30.39 213 ARG B O 1
ATOM 5259 N N . LYS B 1 215 ? 10.936 -18.525 22.414 1.00 25.55 214 LYS B N 1
ATOM 5260 C CA . LYS B 1 215 ? 9.611 -18.226 23.019 1.00 29.08 214 LYS B CA 1
ATOM 5261 C C . LYS B 1 215 ? 8.467 -18.684 22.100 1.00 28.62 214 LYS B C 1
ATOM 5262 O O . LYS B 1 215 ? 7.512 -19.281 22.601 1.00 26.87 214 LYS B O 1
ATOM 5268 N N . ASN B 1 216 ? 8.580 -18.423 20.801 1.00 26.17 215 ASN B N 1
ATOM 5269 C CA . ASN B 1 216 ? 7.491 -18.735 19.835 1.00 24.29 215 ASN B CA 1
ATOM 5270 C C . ASN B 1 216 ? 7.486 -20.202 19.400 1.00 26.78 215 ASN B C 1
ATOM 5271 O O . ASN B 1 216 ? 6.429 -20.662 18.941 1.00 29.00 215 ASN B O 1
ATOM 5276 N N . ALA B 1 217 ? 8.607 -20.903 19.533 1.00 24.77 216 ALA B N 1
ATOM 5277 C CA . ALA B 1 217 ? 8.733 -22.277 19.022 1.00 25.37 216 ALA B CA 1
ATOM 5278 C C . ALA B 1 217 ? 9.436 -23.148 20.061 1.00 29.63 216 ALA B C 1
ATOM 5279 O O . ALA B 1 217 ? 10.512 -23.708 19.798 1.00 26.15 216 ALA B O 1
ATOM 5281 N N . PRO B 1 218 ? 8.855 -23.300 21.254 1.00 29.01 217 PRO B N 1
ATOM 5282 C CA . PRO B 1 218 ? 9.610 -23.974 22.337 1.00 30.20 217 PRO B CA 1
ATOM 5283 C C . PRO B 1 218 ? 9.945 -25.442 22.084 1.00 31.78 217 PRO B C 1
ATOM 5284 O O . PRO B 1 218 ? 10.943 -25.917 22.641 1.00 29.47 217 PRO B O 1
ATOM 5288 N N . LYS B 1 219 ? 9.184 -26.157 21.250 1.00 30.67 218 LYS B N 1
ATOM 5289 C CA . LYS B 1 219 ? 9.466 -27.565 20.955 1.00 36.12 218 LYS B CA 1
ATOM 5290 C C . LYS B 1 219 ? 10.444 -27.765 19.800 1.00 33.02 218 LYS B C 1
ATOM 5291 O O . LYS B 1 219 ? 10.714 -28.920 19.458 1.00 34.20 218 LYS B O 1
ATOM 5297 N N . SER B 1 220 ? 10.917 -26.713 19.126 1.00 26.64 219 SER B N 1
ATOM 5298 C CA . SER B 1 220 ? 11.791 -26.903 17.969 1.00 27.28 219 SER B CA 1
ATOM 5299 C C . SER B 1 220 ? 13.270 -26.814 18.401 1.00 26.34 219 SER B C 1
ATOM 5300 O O . SER B 1 220 ? 13.560 -26.416 19.521 1.00 30.30 219 SER B O 1
ATOM 5303 N N . GLN B 1 221 ? 14.210 -27.211 17.521 1.00 25.92 220 GLN B N 1
ATOM 5304 C CA . GLN B 1 221 ? 15.626 -26.895 17.723 1.00 25.69 220 GLN B CA 1
ATOM 5305 C C . GLN B 1 221 ? 15.967 -25.615 16.971 1.00 23.75 220 GLN B C 1
ATOM 5306 O O . GLN B 1 221 ? 15.363 -25.313 15.941 1.00 24.32 220 GLN B O 1
ATOM 5312 N N . VAL B 1 222 ? 16.909 -24.826 17.509 1.00 22.94 221 VAL B N 1
ATOM 5313 C CA . VAL B 1 222 ? 17.317 -23.585 16.848 1.00 21.49 221 VAL B CA 1
ATOM 5314 C C . VAL B 1 222 ? 18.839 -23.520 16.779 1.00 24.77 221 VAL B C 1
ATOM 5315 O O . VAL B 1 222 ? 19.521 -23.912 17.728 1.00 22.27 221 VAL B O 1
ATOM 5319 N N . GLY B 1 223 ? 19.359 -23.063 15.642 1.00 24.85 222 GLY B N 1
ATOM 5320 C CA . GLY B 1 223 ? 20.788 -23.001 15.418 1.00 21.63 222 GLY B CA 1
ATOM 5321 C C . GLY B 1 223 ? 21.124 -22.033 14.288 1.00 23.14 222 GLY B C 1
ATOM 5322 O O . GLY B 1 223 ? 20.332 -21.158 13.939 1.00 21.67 222 GLY B O 1
ATOM 5323 N N . ILE B 1 224 ? 22.306 -22.232 13.689 1.00 22.15 223 ILE B N 1
ATOM 5324 C CA . ILE B 1 224 ? 22.797 -21.429 12.570 1.00 21.77 223 ILE B CA 1
ATOM 5325 C C . ILE B 1 224 ? 23.620 -22.357 11.668 1.00 21.62 223 ILE B C 1
ATOM 5326 O O . ILE B 1 224 ? 24.119 -23.394 12.100 1.00 21.13 223 ILE B O 1
ATOM 5331 N N . VAL B 1 225 ? 23.754 -21.985 10.407 1.00 21.45 224 VAL B N 1
ATOM 5332 C CA . VAL B 1 225 ? 24.438 -22.807 9.413 1.00 20.57 224 VAL B CA 1
ATOM 5333 C C . VAL B 1 225 ? 25.687 -22.065 8.921 1.00 21.93 224 VAL B C 1
ATOM 5334 O O . VAL B 1 225 ? 25.585 -20.931 8.422 1.00 19.51 224 VAL B O 1
ATOM 5338 N N . LEU B 1 226 ? 26.862 -22.703 9.032 1.00 20.27 225 LEU B N 1
ATOM 5339 C CA . LEU B 1 226 ? 28.124 -22.128 8.568 1.00 20.55 225 LEU B CA 1
ATOM 5340 C C . LEU B 1 226 ? 28.725 -22.952 7.428 1.00 24.88 225 LEU B C 1
ATOM 5341 O O . LEU B 1 226 ? 28.674 -24.185 7.465 1.00 24.75 225 LEU B O 1
ATOM 5346 N N . ASN B 1 227 ? 29.374 -22.288 6.446 1.00 24.27 226 ASN B N 1
ATOM 5347 C CA . ASN B 1 227 ? 30.160 -23.057 5.476 1.00 26.41 226 ASN B CA 1
ATOM 5348 C C . ASN B 1 227 ? 31.620 -23.079 5.887 1.00 25.64 226 ASN B C 1
ATOM 5349 O O . ASN B 1 227 ? 32.164 -22.089 6.397 1.00 21.80 226 ASN B O 1
ATOM 5354 N N . MET B 1 228 ? 32.210 -24.253 5.795 1.00 22.15 227 MET B N 1
ATOM 5355 C CA . MET B 1 228 ? 33.647 -24.295 6.030 1.00 25.84 227 MET B CA 1
ATOM 5356 C C . MET B 1 228 ? 34.261 -25.314 5.107 1.00 27.80 227 MET B C 1
ATOM 5357 O O . MET B 1 228 ? 33.784 -26.455 5.002 1.00 28.40 227 MET B O 1
ATOM 5362 N N . ASN B 1 229 ? 35.297 -24.880 4.424 1.00 26.29 228 ASN B N 1
ATOM 5363 C CA . ASN B 1 229 ? 36.097 -25.814 3.667 1.00 26.57 228 ASN B CA 1
ATOM 5364 C C . ASN B 1 229 ? 37.439 -26.012 4.377 1.00 27.15 228 ASN B C 1
ATOM 5365 O O . ASN B 1 229 ? 37.806 -25.265 5.278 1.00 26.81 228 ASN B O 1
ATOM 5370 N N . ARG B 1 230 ? 38.127 -27.087 4.029 1.00 23.90 229 ARG B N 1
ATOM 5371 C CA . ARG B 1 230 ? 39.396 -27.439 4.663 1.00 26.73 229 ARG B CA 1
ATOM 5372 C C . ARG B 1 230 ? 40.551 -26.687 3.977 1.00 27.23 229 ARG B C 1
ATOM 5373 O O . ARG B 1 230 ? 40.684 -26.757 2.758 1.00 28.55 229 ARG B O 1
ATOM 5381 N N . SER B 1 231 ? 41.400 -25.995 4.747 1.00 28.03 230 SER B N 1
ATOM 5382 C CA . SER B 1 231 ? 42.566 -25.287 4.196 1.00 25.72 230 SER B CA 1
ATOM 5383 C C . SER B 1 231 ? 43.852 -26.075 4.411 1.00 27.90 230 SER B C 1
ATOM 5384 O O . SER B 1 231 ? 44.100 -26.575 5.514 1.00 28.61 230 SER B O 1
ATOM 5387 N N . TYR B 1 232 ? 44.711 -26.098 3.377 1.00 26.73 231 TYR B N 1
ATOM 5388 C CA . TYR B 1 232 ? 46.046 -26.697 3.415 1.00 25.09 231 TYR B CA 1
ATOM 5389 C C . TYR B 1 232 ? 47.130 -25.677 3.055 1.00 26.90 231 TYR B C 1
ATOM 5390 O O . TYR B 1 232 ? 46.894 -24.729 2.298 1.00 26.94 231 TYR B O 1
ATOM 5399 N N . ALA B 1 233 ? 48.351 -25.947 3.527 1.00 24.33 232 ALA B N 1
ATOM 5400 C CA . ALA B 1 233 ? 49.542 -25.225 3.080 1.00 26.29 232 ALA B CA 1
ATOM 5401 C C . ALA B 1 233 ? 50.039 -25.785 1.743 1.00 28.04 232 ALA B C 1
ATOM 5402 O O . ALA B 1 233 ? 50.029 -26.997 1.518 1.00 26.23 232 ALA B O 1
ATOM 5404 N N . ALA B 1 234 ? 50.484 -24.899 0.853 1.00 26.12 233 ALA B N 1
ATOM 5405 C CA . ALA B 1 234 ? 50.971 -25.333 -0.462 1.00 28.11 233 ALA B CA 1
ATOM 5406 C C . ALA B 1 234 ? 52.238 -26.200 -0.389 1.00 32.60 233 ALA B C 1
ATOM 5407 O O . ALA B 1 234 ? 52.494 -26.973 -1.316 1.00 35.47 233 ALA B O 1
ATOM 5409 N N . SER B 1 235 ? 53.023 -26.102 0.686 1.00 31.41 234 SER B N 1
ATOM 5410 C CA . SER B 1 235 ? 54.265 -26.852 0.883 1.00 28.59 234 SER B CA 1
ATOM 5411 C C . SER B 1 235 ? 54.529 -26.937 2.384 1.00 32.07 234 SER B C 1
ATOM 5412 O O . SER B 1 235 ? 53.764 -26.408 3.202 1.00 28.75 234 SER B O 1
ATOM 5415 N N . GLU B 1 236 ? 55.676 -27.543 2.736 1.00 31.68 235 GLU B N 1
ATOM 5416 C CA . GLU B 1 236 ? 56.128 -27.622 4.122 1.00 29.78 235 GLU B CA 1
ATOM 5417 C C . GLU B 1 236 ? 56.773 -26.330 4.635 1.00 31.09 235 GLU B C 1
ATOM 5418 O O . GLU B 1 236 ? 56.947 -26.188 5.857 1.00 30.03 235 GLU B O 1
ATOM 5424 N N . LYS B 1 237 ? 57.172 -25.417 3.736 1.00 31.73 236 LYS B N 1
ATOM 5425 C CA . LYS B 1 237 ? 57.770 -24.138 4.127 1.00 28.37 236 LYS B CA 1
ATOM 5426 C C . LYS B 1 237 ? 56.924 -23.425 5.178 1.00 32.57 236 LYS B C 1
ATOM 5427 O O . LYS B 1 237 ? 55.692 -23.383 5.075 1.00 27.82 236 LYS B O 1
ATOM 5433 N N . ALA B 1 238 ? 57.605 -22.782 6.142 1.00 27.51 237 ALA B N 1
ATOM 5434 C CA . ALA B 1 238 ? 56.916 -22.044 7.201 1.00 29.97 237 ALA B CA 1
ATOM 5435 C C . ALA B 1 238 ? 56.026 -20.921 6.642 1.00 26.74 237 ALA B C 1
ATOM 5436 O O . ALA B 1 238 ? 54.936 -20.659 7.182 1.00 25.06 237 ALA B O 1
ATOM 5438 N N . GLU B 1 239 ? 56.470 -20.216 5.579 1.00 24.81 238 GLU B N 1
ATOM 5439 C CA . GLU B 1 239 ? 55.637 -19.097 5.073 1.00 25.30 238 GLU B CA 1
ATOM 5440 C C . GLU B 1 239 ? 54.317 -19.610 4.486 1.00 26.36 238 GLU B C 1
ATOM 5441 O O . GLU B 1 239 ? 53.286 -18.910 4.515 1.00 24.63 238 GLU B O 1
ATOM 5447 N N . ASP B 1 240 ? 54.321 -20.864 3.988 1.00 26.47 239 ASP B N 1
ATOM 5448 C CA . ASP B 1 240 ? 53.091 -21.475 3.513 1.00 25.72 239 ASP B CA 1
ATOM 5449 C C . ASP B 1 240 ? 52.207 -21.985 4.661 1.00 25.55 239 ASP B C 1
ATOM 5450 O O . ASP B 1 240 ? 50.968 -21.869 4.566 1.00 24.05 239 ASP B O 1
ATOM 5455 N N . GLN B 1 241 ? 52.796 -22.475 5.777 1.00 22.74 240 GLN B N 1
ATOM 5456 C CA . GLN B 1 241 ? 51.990 -22.729 6.986 1.00 25.47 240 GLN B CA 1
ATOM 5457 C C . GLN B 1 241 ? 51.295 -21.448 7.475 1.00 25.55 240 GLN B C 1
ATOM 5458 O O . GLN B 1 241 ? 50.146 -21.484 7.935 1.00 26.69 240 GLN B O 1
ATOM 5464 N N . PHE B 1 242 ? 52.001 -20.315 7.418 1.00 23.22 241 PHE B N 1
ATOM 5465 C CA . PHE B 1 242 ? 51.392 -19.029 7.780 1.00 24.43 241 PHE B CA 1
ATOM 5466 C C . PHE B 1 242 ? 50.220 -18.664 6.849 1.00 23.44 241 PHE B C 1
ATOM 5467 O O . PHE B 1 242 ? 49.146 -18.276 7.327 1.00 24.32 241 PHE B O 1
ATOM 5475 N N . ALA B 1 243 ? 50.413 -18.774 5.515 1.00 23.73 242 ALA B N 1
ATOM 5476 C CA . ALA B 1 243 ? 49.324 -18.491 4.574 1.00 24.12 242 ALA B CA 1
ATOM 5477 C C . ALA B 1 243 ? 48.092 -19.333 4.896 1.00 24.13 242 ALA B C 1
ATOM 5478 O O . ALA B 1 243 ? 46.959 -18.833 4.921 1.00 25.70 242 ALA B O 1
ATOM 5480 N N . CYS B 1 244 ? 48.304 -20.633 5.134 1.00 21.68 243 CYS B N 1
ATOM 5481 C CA . CYS B 1 244 ? 47.188 -21.526 5.480 1.00 25.56 243 CYS B CA 1
ATOM 5482 C C . CYS B 1 244 ? 46.480 -21.081 6.763 1.00 23.90 243 CYS B C 1
ATOM 5483 O O . CYS B 1 244 ? 45.237 -21.025 6.823 1.00 25.04 243 CYS B O 1
ATOM 5486 N N . LEU B 1 245 ? 47.260 -20.756 7.811 1.00 23.89 244 LEU B N 1
ATOM 5487 C CA . LEU B 1 245 ? 46.669 -20.336 9.078 1.00 26.49 244 LEU B CA 1
ATOM 5488 C C . LEU B 1 245 ? 45.845 -19.068 8.902 1.00 23.80 244 LEU B C 1
ATOM 5489 O O . LEU B 1 245 ? 44.762 -18.945 9.487 1.00 23.17 244 LEU B O 1
ATOM 5494 N N . MET B 1 246 ? 46.323 -18.128 8.069 1.00 21.70 245 MET B N 1
ATOM 5495 C CA . MET B 1 246 ? 45.574 -16.882 7.886 1.00 23.43 245 MET B CA 1
ATOM 5496 C C . MET B 1 246 ? 44.288 -17.101 7.086 1.00 23.10 245 MET B C 1
ATOM 5497 O O . MET B 1 246 ? 43.249 -16.512 7.418 1.00 24.28 245 MET B O 1
ATOM 5502 N N . ARG B 1 247 ? 44.329 -17.961 6.063 1.00 23.22 246 ARG B N 1
ATOM 5503 C CA . ARG B 1 247 ? 43.115 -18.322 5.317 1.00 22.99 246 ARG B CA 1
ATOM 5504 C C . ARG B 1 247 ? 42.072 -18.917 6.257 1.00 24.00 246 ARG B C 1
ATOM 5505 O O . ARG B 1 247 ? 40.894 -18.549 6.213 1.00 23.90 246 ARG B O 1
ATOM 5513 N N . GLU B 1 248 ? 42.497 -19.852 7.125 1.00 23.79 247 GLU B N 1
ATOM 5514 C CA . GLU B 1 248 ? 41.533 -20.548 7.981 1.00 23.32 247 GLU B CA 1
ATOM 5515 C C . GLU B 1 248 ? 40.983 -19.616 9.070 1.00 23.60 247 GLU B C 1
ATOM 5516 O O . GLU B 1 248 ? 39.797 -19.692 9.438 1.00 26.33 247 GLU B O 1
ATOM 5522 N N . THR B 1 249 ? 41.807 -18.689 9.548 1.00 22.22 248 THR B N 1
ATOM 5523 C CA . THR B 1 249 ? 41.343 -17.705 10.530 1.00 21.92 248 THR B CA 1
ATOM 5524 C C . THR B 1 249 ? 40.332 -16.744 9.912 1.00 25.13 248 THR B C 1
ATOM 5525 O O . THR B 1 249 ? 39.295 -16.458 10.524 1.00 23.36 248 THR B O 1
ATOM 5529 N N . LEU B 1 250 ? 40.600 -16.247 8.690 1.00 22.64 249 LEU B N 1
ATOM 5530 C CA . LEU B 1 250 ? 39.684 -15.263 8.088 1.00 25.14 249 LEU B CA 1
ATOM 5531 C C . LEU B 1 250 ? 38.412 -15.885 7.501 1.00 25.31 249 LEU B C 1
ATOM 5532 O O . LEU B 1 250 ? 37.379 -15.201 7.464 1.00 23.16 249 LEU B O 1
ATOM 5537 N N . ASP B 1 251 ? 38.448 -17.156 7.052 1.00 23.46 250 ASP B N 1
ATOM 5538 C CA . ASP B 1 251 ? 37.271 -17.823 6.460 1.00 24.11 250 ASP B CA 1
ATOM 5539 C C . ASP B 1 251 ? 36.399 -18.542 7.500 1.00 24.29 250 ASP B C 1
ATOM 5540 O O . ASP B 1 251 ? 35.159 -18.499 7.406 1.00 24.92 250 ASP B O 1
ATOM 5545 N N . ASN B 1 252 ? 37.020 -19.259 8.453 1.00 23.74 251 ASN B N 1
ATOM 5546 C CA . ASN B 1 252 ? 36.307 -20.177 9.357 1.00 24.24 251 ASN B CA 1
ATOM 5547 C C . ASN B 1 252 ? 36.259 -19.688 10.804 1.00 24.90 251 ASN B C 1
ATOM 5548 O O . ASN B 1 252 ? 35.168 -19.530 11.377 1.00 24.47 251 ASN B O 1
ATOM 5553 N N . GLN B 1 253 ? 37.422 -19.462 11.429 1.00 20.99 252 GLN B N 1
ATOM 5554 C CA . GLN B 1 253 ? 37.478 -19.076 12.842 1.00 23.66 252 GLN B CA 1
ATOM 5555 C C . GLN B 1 253 ? 36.751 -17.770 13.127 1.00 20.19 252 GLN B C 1
ATOM 5556 O O . GLN B 1 253 ? 36.193 -17.601 14.222 1.00 21.70 252 GLN B O 1
ATOM 5562 N N . PHE B 1 254 ? 36.762 -16.842 12.170 1.00 21.90 253 PHE B N 1
ATOM 5563 C CA . PHE B 1 254 ? 36.113 -15.534 12.332 1.00 19.83 253 PHE B CA 1
ATOM 5564 C C . PHE B 1 254 ? 34.624 -15.675 12.667 1.00 23.43 253 PHE B C 1
ATOM 5565 O O . PHE B 1 254 ? 34.042 -14.790 13.309 1.00 22.18 253 PHE B O 1
ATOM 5573 N N . PHE B 1 255 ? 33.986 -16.782 12.252 1.00 21.28 254 PHE B N 1
ATOM 5574 C CA . PHE B 1 255 ? 32.555 -16.970 12.505 1.00 21.88 254 PHE B CA 1
ATOM 5575 C C . PHE B 1 255 ? 32.263 -17.956 13.667 1.00 23.92 254 PHE B C 1
ATOM 5576 O O . PHE B 1 255 ? 31.392 -17.671 14.519 1.00 23.00 254 PHE B O 1
ATOM 5584 N N . ILE B 1 256 ? 33.006 -19.071 13.787 1.00 20.84 255 ILE B N 1
ATOM 5585 C CA . ILE B 1 256 ? 32.732 -20.008 14.892 1.00 20.97 255 ILE B CA 1
ATOM 5586 C C . ILE B 1 256 ? 33.265 -19.480 16.230 1.00 24.06 255 ILE B C 1
ATOM 5587 O O . ILE B 1 256 ? 32.652 -19.721 17.270 1.00 21.44 255 ILE B O 1
ATOM 5592 N N . GLU B 1 257 ? 34.384 -18.721 16.250 1.00 20.70 256 GLU B N 1
ATOM 5593 C CA . GLU B 1 257 ? 34.850 -18.268 17.556 1.00 20.49 256 GLU B CA 1
ATOM 5594 C C . GLU B 1 257 ? 33.907 -17.284 18.255 1.00 22.70 256 GLU B C 1
ATOM 5595 O O . GLU B 1 257 ? 33.670 -17.435 19.459 1.00 22.53 256 GLU B O 1
ATOM 5601 N N . PRO B 1 258 ? 33.340 -16.273 17.584 1.00 19.74 257 PRO B N 1
ATOM 5602 C CA . PRO B 1 258 ? 32.379 -15.401 18.310 1.00 21.46 257 PRO B CA 1
ATOM 5603 C C . PRO B 1 258 ? 31.178 -16.174 18.857 1.00 23.41 257 PRO B C 1
ATOM 5604 O O . PRO B 1 258 ? 30.693 -15.855 19.946 1.00 21.05 257 PRO B O 1
ATOM 5608 N N . LEU B 1 259 ? 30.682 -17.195 18.128 1.00 20.67 258 LEU B N 1
ATOM 5609 C CA . LEU B 1 259 ? 29.496 -17.946 18.582 1.00 23.09 258 LEU B CA 1
ATOM 5610 C C . LEU B 1 259 ? 29.780 -18.775 19.832 1.00 24.37 258 LEU B C 1
ATOM 5611 O O . LEU B 1 259 ? 28.931 -18.869 20.742 1.00 25.64 258 LEU B O 1
ATOM 5616 N N . MET B 1 260 ? 30.947 -19.431 19.871 1.00 21.47 259 MET B N 1
ATOM 5617 C CA . MET B 1 260 ? 31.330 -20.420 20.874 1.00 23.25 259 MET B CA 1
ATOM 5618 C C . MET B 1 260 ? 32.053 -19.773 22.057 1.00 25.29 259 MET B C 1
ATOM 5619 O O . MET B 1 260 ? 32.045 -20.311 23.166 1.00 26.42 259 MET B O 1
ATOM 5624 N N . LYS B 1 261 ? 32.749 -18.664 21.845 1.00 26.36 260 LYS B N 1
ATOM 5625 C CA . LYS B 1 261 ? 33.589 -18.094 22.895 1.00 23.96 260 LYS B CA 1
ATOM 5626 C C . LYS B 1 261 ? 33.350 -16.613 23.177 1.00 24.51 260 LYS B C 1
ATOM 5627 O O . LYS B 1 261 ? 34.005 -16.089 24.078 1.00 24.38 260 LYS B O 1
ATOM 5633 N N . GLY B 1 262 ? 32.502 -15.914 22.426 1.00 24.63 261 GLY B N 1
ATOM 5634 C CA . GLY B 1 262 ? 32.308 -14.488 22.698 1.00 22.17 261 GLY B CA 1
ATOM 5635 C C . GLY B 1 262 ? 33.474 -13.583 22.340 1.00 25.25 261 GLY B C 1
ATOM 5636 O O . GLY B 1 262 ? 33.595 -12.487 22.921 1.00 23.39 261 GLY B O 1
ATOM 5637 N N . GLN B 1 263 ? 34.320 -13.974 21.376 1.00 22.78 262 GLN B N 1
ATOM 5638 C CA . GLN B 1 263 ? 35.404 -13.098 20.903 1.00 22.93 262 GLN B CA 1
ATOM 5639 C C . GLN B 1 263 ? 35.749 -13.436 19.458 1.00 24.19 262 GLN B C 1
ATOM 5640 O O . GLN B 1 263 ? 35.568 -14.574 19.012 1.00 24.62 262 GLN B O 1
ATOM 5646 N N . TYR B 1 264 ? 36.274 -12.423 18.724 1.00 21.93 263 TYR B N 1
ATOM 5647 C CA . TYR B 1 264 ? 36.834 -12.615 17.387 1.00 21.29 263 TYR B CA 1
ATOM 5648 C C . TYR B 1 264 ? 38.297 -13.075 17.514 1.00 25.72 263 TYR B C 1
ATOM 5649 O O . TYR B 1 264 ? 38.883 -12.992 18.601 1.00 25.11 263 TYR B O 1
ATOM 5658 N N . PRO B 1 265 ? 38.904 -13.587 16.429 1.00 26.98 264 PRO B N 1
ATOM 5659 C CA . PRO B 1 265 ? 40.285 -14.133 16.533 1.00 27.67 264 PRO B CA 1
ATOM 5660 C C . PRO B 1 265 ? 41.303 -13.104 17.003 1.00 27.80 264 PRO B C 1
ATOM 5661 O O . PRO B 1 265 ? 41.564 -12.091 16.338 1.00 25.04 264 PRO B O 1
ATOM 5665 N N . GLN B 1 266 ? 41.951 -13.427 18.118 1.00 26.05 265 GLN B N 1
ATOM 5666 C CA . GLN B 1 266 ? 42.786 -12.435 18.795 1.00 32.61 265 GLN B CA 1
ATOM 5667 C C . GLN B 1 266 ? 44.080 -12.146 18.028 1.00 29.76 265 GLN B C 1
ATOM 5668 O O . GLN B 1 266 ? 44.618 -11.030 18.119 1.00 30.17 265 GLN B O 1
ATOM 5674 N N . LEU B 1 267 ? 44.571 -13.104 17.228 1.00 29.73 266 LEU B N 1
ATOM 5675 C CA . LEU B 1 267 ? 45.809 -12.842 16.491 1.00 27.66 266 LEU B CA 1
ATOM 5676 C C . LEU B 1 267 ? 45.652 -11.696 15.493 1.00 28.83 266 LEU B C 1
ATOM 5677 O O . LEU B 1 267 ? 46.631 -11.013 15.162 1.00 33.61 266 LEU B O 1
ATOM 5682 N N . LEU B 1 268 ? 44.438 -11.436 15.032 1.00 30.66 267 LEU B N 1
ATOM 5683 C CA . LEU B 1 268 ? 44.263 -10.336 14.088 1.00 27.72 267 LEU B CA 1
ATOM 5684 C C . LEU B 1 268 ? 44.680 -9.000 14.699 1.00 29.17 267 LEU B C 1
ATOM 5685 O O . LEU B 1 268 ? 45.014 -8.064 13.962 1.00 27.80 267 LEU B O 1
ATOM 5690 N N . LYS B 1 269 ? 44.705 -8.892 16.029 1.00 31.57 268 LYS B N 1
ATOM 5691 C CA . LYS B 1 269 ? 45.078 -7.610 16.611 1.00 33.62 268 LYS B CA 1
ATOM 5692 C C . LYS B 1 269 ? 46.498 -7.222 16.214 1.00 35.00 268 LYS B C 1
ATOM 5693 O O . LYS B 1 269 ? 46.762 -6.046 15.935 1.00 37.88 268 LYS B O 1
ATOM 5699 N N . THR B 1 270 ? 47.407 -8.196 16.093 1.00 38.80 269 THR B N 1
ATOM 5700 C CA . THR B 1 270 ? 48.757 -7.821 15.690 1.00 36.27 269 THR B CA 1
ATOM 5701 C C . THR B 1 270 ? 49.031 -8.066 14.218 1.00 35.42 269 THR B C 1
ATOM 5702 O O . THR B 1 270 ? 49.701 -7.234 13.595 1.00 39.09 269 THR B O 1
ATOM 5706 N N . VAL B 1 271 ? 48.436 -9.107 13.605 1.00 32.04 270 VAL B N 1
ATOM 5707 C CA . VAL B 1 271 ? 48.742 -9.433 12.210 1.00 27.48 270 VAL B CA 1
ATOM 5708 C C . VAL B 1 271 ? 48.067 -8.467 11.240 1.00 29.74 270 VAL B C 1
ATOM 5709 O O . VAL B 1 271 ? 48.672 -8.070 10.245 1.00 29.07 270 VAL B O 1
ATOM 5713 N N . ALA B 1 272 ? 46.784 -8.168 11.440 1.00 28.08 271 ALA B N 1
ATOM 5714 C CA . ALA B 1 272 ? 45.952 -7.451 10.460 1.00 28.89 271 ALA B CA 1
ATOM 5715 C C . ALA B 1 272 ? 44.729 -6.842 11.148 1.00 31.56 271 ALA B C 1
ATOM 5716 O O . ALA B 1 272 ? 43.585 -7.291 10.949 1.00 30.64 271 ALA B O 1
ATOM 5718 N N . PRO B 1 273 ? 44.930 -5.780 11.936 1.00 30.33 272 PRO B N 1
ATOM 5719 C CA . PRO B 1 273 ? 43.816 -5.221 12.719 1.00 29.97 272 PRO B CA 1
ATOM 5720 C C . PRO B 1 273 ? 42.700 -4.606 11.877 1.00 30.24 272 PRO B C 1
ATOM 5721 O O . PRO B 1 273 ? 41.601 -4.420 12.412 1.00 28.07 272 PRO B O 1
ATOM 5725 N N . GLN B 1 274 ? 42.900 -4.348 10.584 1.00 25.99 273 GLN B N 1
ATOM 5726 C CA . GLN B 1 274 ? 41.813 -3.848 9.773 1.00 27.84 273 GLN B CA 1
ATOM 5727 C C . GLN B 1 274 ? 40.724 -4.878 9.502 1.00 32.71 273 GLN B C 1
ATOM 5728 O O . GLN B 1 274 ? 39.673 -4.494 8.970 1.00 28.20 273 GLN B O 1
ATOM 5734 N N . TYR B 1 275 ? 40.922 -6.163 9.853 1.00 28.53 274 TYR B N 1
ATOM 5735 C CA . TYR B 1 275 ? 39.862 -7.147 9.692 1.00 24.41 274 TYR B CA 1
ATOM 5736 C C . TYR B 1 275 ? 38.993 -7.279 10.927 1.00 26.72 274 TYR B C 1
ATOM 5737 O O . TYR B 1 275 ? 38.130 -8.155 10.946 1.00 24.16 274 TYR B O 1
ATOM 5746 N N . LEU B 1 276 ? 39.201 -6.457 11.958 1.00 24.96 275 LEU B N 1
ATOM 5747 C CA . LEU B 1 276 ? 38.348 -6.582 13.146 1.00 27.73 275 LEU B CA 1
ATOM 5748 C C . LEU B 1 276 ? 37.191 -5.573 13.139 1.00 27.51 275 LEU B C 1
ATOM 5749 O O . LEU B 1 276 ? 37.342 -4.420 12.684 1.00 25.64 275 LEU B O 1
ATOM 5754 N N . PRO B 1 277 ? 36.009 -5.964 13.594 1.00 24.00 276 PRO B N 1
ATOM 5755 C CA . PRO B 1 277 ? 34.853 -5.052 13.533 1.00 25.99 276 PRO B CA 1
ATOM 5756 C C . PRO B 1 277 ? 34.825 -4.118 14.735 1.00 23.69 276 PRO B C 1
ATOM 5757 O O . PRO B 1 277 ? 35.550 -4.319 15.729 1.00 22.59 276 PRO B O 1
ATOM 5761 N N . THR B 1 278 ? 33.977 -3.074 14.631 1.00 22.49 277 THR B N 1
ATOM 5762 C CA . THR B 1 278 ? 33.677 -2.211 15.774 1.00 18.81 277 THR B CA 1
ATOM 5763 C C . THR B 1 278 ? 32.591 -2.857 16.617 1.00 22.91 277 THR B C 1
ATOM 5764 O O . THR B 1 278 ? 31.471 -3.067 16.124 1.00 23.17 277 THR B O 1
ATOM 5768 N N . VAL B 1 279 ? 32.914 -3.164 17.882 1.00 21.16 278 VAL B N 1
ATOM 5769 C CA . VAL B 1 279 ? 32.058 -4.003 18.745 1.00 23.40 278 VAL B CA 1
ATOM 5770 C C . VAL B 1 279 ? 31.562 -3.161 19.922 1.00 23.88 278 VAL B C 1
ATOM 5771 O O . VAL B 1 279 ? 32.372 -2.617 20.685 1.00 22.67 278 VAL B O 1
ATOM 5775 N N . LEU B 1 280 ? 30.235 -3.078 20.091 1.00 21.07 279 LEU B N 1
ATOM 5776 C CA . LEU B 1 280 ? 29.649 -2.279 21.176 1.00 22.58 279 LEU B CA 1
ATOM 5777 C C . LEU B 1 280 ? 29.569 -3.085 22.480 1.00 23.38 279 LEU B C 1
ATOM 5778 O O . LEU B 1 280 ? 29.440 -4.318 22.443 1.00 22.33 279 LEU B O 1
ATOM 5783 N N . PRO B 1 281 ? 29.574 -2.412 23.638 1.00 23.09 280 PRO B N 1
ATOM 5784 C CA . PRO B 1 281 ? 29.458 -3.122 24.927 1.00 25.17 280 PRO B CA 1
ATOM 5785 C C . PRO B 1 281 ? 28.199 -3.955 24.974 1.00 26.43 280 PRO B C 1
ATOM 5786 O O . PRO B 1 281 ? 27.123 -3.489 24.590 1.00 25.56 280 PRO B O 1
ATOM 5790 N N . GLY B 1 282 ? 28.355 -5.231 25.383 1.00 24.95 281 GLY B N 1
ATOM 5791 C CA . GLY B 1 282 ? 27.250 -6.162 25.424 1.00 24.29 281 GLY B CA 1
ATOM 5792 C C . GLY B 1 282 ? 27.038 -7.012 24.167 1.00 25.43 281 GLY B C 1
ATOM 5793 O O . GLY B 1 282 ? 26.352 -8.040 24.250 1.00 25.39 281 GLY B O 1
ATOM 5794 N N . ASP B 1 283 ? 27.580 -6.616 23.001 1.00 22.58 282 ASP B N 1
ATOM 5795 C CA . ASP B 1 283 ? 27.273 -7.340 21.764 1.00 21.20 282 ASP B CA 1
ATOM 5796 C C . ASP B 1 283 ? 27.733 -8.814 21.829 1.00 23.40 282 ASP B C 1
ATOM 5797 O O . ASP B 1 283 ? 27.091 -9.691 21.245 1.00 22.45 282 ASP B O 1
ATOM 5802 N N . MET B 1 284 ? 28.896 -9.092 22.439 1.00 21.78 283 MET B N 1
ATOM 5803 C CA . MET B 1 284 ? 29.386 -10.477 22.431 1.00 22.21 283 MET B CA 1
ATOM 5804 C C . MET B 1 284 ? 28.562 -11.380 23.342 1.00 24.14 283 MET B C 1
ATOM 5805 O O . MET B 1 284 ? 28.481 -12.590 23.080 1.00 23.96 283 MET B O 1
ATOM 5810 N N . ASP B 1 285 ? 27.988 -10.836 24.431 1.00 23.51 284 ASP B N 1
ATOM 5811 C CA . ASP B 1 285 ? 27.042 -11.621 25.240 1.00 25.02 284 ASP B CA 1
ATOM 5812 C C . ASP B 1 285 ? 25.784 -12.001 24.442 1.00 24.57 284 ASP B C 1
ATOM 5813 O O . ASP B 1 285 ? 25.242 -13.104 24.620 1.00 24.91 284 ASP B O 1
ATOM 5818 N N . ILE B 1 286 ? 25.311 -11.114 23.554 1.00 23.09 285 ILE B N 1
ATOM 5819 C CA . ILE B 1 286 ? 24.173 -11.438 22.678 1.00 23.18 285 ILE B CA 1
ATOM 5820 C C . ILE B 1 286 ? 24.570 -12.490 21.629 1.00 22.28 285 ILE B C 1
ATOM 5821 O O . ILE B 1 286 ? 23.823 -13.455 21.378 1.00 25.19 285 ILE B O 1
ATOM 5826 N N . ILE B 1 287 ? 25.748 -12.336 21.010 1.00 21.41 286 ILE B N 1
ATOM 5827 C CA . ILE B 1 287 ? 26.144 -13.244 19.911 1.00 21.48 286 ILE B CA 1
ATOM 5828 C C . ILE B 1 287 ? 26.388 -14.675 20.400 1.00 24.84 286 ILE B C 1
ATOM 5829 O O . ILE B 1 287 ? 26.112 -15.642 19.668 1.00 25.18 286 ILE B O 1
ATOM 5834 N N . SER B 1 288 ? 26.942 -14.850 21.605 1.00 22.64 287 SER B N 1
ATOM 5835 C CA . SER B 1 288 ? 27.420 -16.173 22.046 1.00 22.37 287 SER B CA 1
ATOM 5836 C C . SER B 1 288 ? 26.428 -16.925 22.936 1.00 23.72 287 SER B C 1
ATOM 5837 O O . SER B 1 288 ? 26.842 -17.812 23.698 1.00 24.65 287 SER B O 1
ATOM 5840 N N . GLN B 1 289 ? 25.123 -16.614 22.843 1.00 24.17 288 GLN B N 1
ATOM 5841 C CA . GLN B 1 289 ? 24.114 -17.369 23.565 1.00 27.47 288 GLN B CA 1
ATOM 5842 C C . GLN B 1 289 ? 24.084 -18.830 23.059 1.00 29.49 288 GLN B C 1
ATOM 5843 O O . GLN B 1 289 ? 24.428 -19.098 21.908 1.00 26.62 288 GLN B O 1
ATOM 5849 N N . PRO B 1 290 ? 23.627 -19.783 23.887 1.00 32.44 289 PRO B N 1
ATOM 5850 C CA . PRO B 1 290 ? 23.625 -21.201 23.470 1.00 27.40 289 PRO B CA 1
ATOM 5851 C C . PRO B 1 290 ? 22.740 -21.481 22.253 1.00 27.40 289 PRO B C 1
ATOM 5852 O O . PRO B 1 290 ? 21.603 -20.995 22.170 1.00 28.63 289 PRO B O 1
ATOM 5856 N N . ILE B 1 291 ? 23.235 -22.373 21.358 1.00 24.03 290 ILE B N 1
ATOM 5857 C CA . ILE B 1 291 ? 22.468 -22.900 20.226 1.00 23.34 290 ILE B CA 1
ATOM 5858 C C . ILE B 1 291 ? 22.316 -24.416 20.378 1.00 22.73 290 ILE B C 1
ATOM 5859 O O . ILE B 1 291 ? 23.121 -25.073 21.039 1.00 22.88 290 ILE B O 1
ATOM 5864 N N . ASP B 1 292 ? 21.230 -24.954 19.801 1.00 21.77 291 ASP B N 1
ATOM 5865 C CA . ASP B 1 292 ? 20.904 -26.386 19.955 1.00 23.51 291 ASP B CA 1
ATOM 5866 C C . ASP B 1 292 ? 21.669 -27.270 18.964 1.00 23.86 291 ASP B C 1
ATOM 5867 O O . ASP B 1 292 ? 21.893 -28.466 19.247 1.00 22.17 291 ASP B O 1
ATOM 5872 N N . PHE B 1 293 ? 22.027 -26.726 17.795 1.00 22.14 292 PHE B N 1
ATOM 5873 C CA . PHE B 1 293 ? 22.764 -27.461 16.770 1.00 21.71 292 PHE B CA 1
ATOM 5874 C C . PHE B 1 293 ? 23.586 -26.484 15.963 1.00 25.95 292 PHE B C 1
ATOM 5875 O O . PHE B 1 293 ? 23.283 -25.290 15.909 1.00 23.07 292 PHE B O 1
ATOM 5883 N N . LEU B 1 294 ? 24.632 -27.014 15.319 1.00 23.85 293 LEU B N 1
ATOM 5884 C CA . LEU B 1 294 ? 25.418 -26.274 14.338 1.00 22.40 293 LEU B CA 1
ATOM 5885 C C . LEU B 1 294 ? 25.258 -26.930 12.953 1.00 23.62 293 LEU B C 1
ATOM 5886 O O . LEU B 1 294 ? 25.513 -28.142 12.813 1.00 22.33 293 LEU B O 1
ATOM 5891 N N . GLY B 1 295 ? 24.841 -26.166 11.968 1.00 21.60 294 GLY B N 1
ATOM 5892 C CA . GLY B 1 295 ? 24.821 -26.646 10.581 1.00 23.13 294 GLY B CA 1
ATOM 5893 C C . GLY B 1 295 ? 26.160 -26.430 9.893 1.00 24.89 294 GLY B C 1
ATOM 5894 O O . GLY B 1 295 ? 26.767 -25.352 9.996 1.00 23.54 294 GLY B O 1
ATOM 5895 N N . MET B 1 296 ? 26.634 -27.471 9.213 1.00 21.81 295 MET B N 1
ATOM 5896 C CA . MET B 1 296 ? 27.889 -27.432 8.484 1.00 26.09 295 MET B CA 1
ATOM 5897 C C . MET B 1 296 ? 27.631 -27.686 7.006 1.00 27.40 295 MET B C 1
ATOM 5898 O O . MET B 1 296 ? 27.127 -28.759 6.635 1.00 23.36 295 MET B O 1
ATOM 5903 N N . ASN B 1 297 ? 28.039 -26.732 6.161 1.00 22.92 296 ASN B N 1
ATOM 5904 C CA . ASN B 1 297 ? 28.037 -26.898 4.706 1.00 23.96 296 ASN B CA 1
ATOM 5905 C C . ASN B 1 297 ? 29.484 -27.135 4.277 1.00 26.66 296 ASN B C 1
ATOM 5906 O O . ASN B 1 297 ? 30.327 -26.262 4.475 1.00 24.19 296 ASN B O 1
ATOM 5911 N N . PHE B 1 298 ? 29.776 -28.295 3.677 1.00 24.06 297 PHE B N 1
ATOM 5912 C CA . PHE B 1 298 ? 31.133 -28.605 3.232 1.00 22.99 297 PHE B CA 1
ATOM 5913 C C . PHE B 1 298 ? 31.096 -29.066 1.781 1.00 23.63 297 PHE B C 1
ATOM 5914 O O . PHE B 1 298 ? 30.235 -29.879 1.400 1.00 24.25 297 PHE B O 1
ATOM 5922 N N . TYR B 1 299 ? 32.064 -28.589 0.975 1.00 21.92 298 TYR B N 1
ATOM 5923 C CA . TYR B 1 299 ? 32.171 -28.973 -0.441 1.00 25.97 298 TYR B CA 1
ATOM 5924 C C . TYR B 1 299 ? 33.564 -29.410 -0.867 1.00 26.01 298 TYR B C 1
ATOM 5925 O O . TYR B 1 299 ? 33.680 -30.332 -1.690 1.00 22.01 298 TYR B O 1
ATOM 5934 N N . THR B 1 300 ? 34.625 -28.776 -0.359 1.00 24.72 299 THR B N 1
ATOM 5935 C CA . THR B 1 300 ? 35.943 -28.948 -0.988 1.00 25.57 299 THR B CA 1
ATOM 5936 C C . THR B 1 300 ? 37.063 -28.501 -0.037 1.00 23.98 299 THR B C 1
ATOM 5937 O O . THR B 1 300 ? 36.824 -28.182 1.134 1.00 26.50 299 THR B O 1
ATOM 5941 N N . CYS B 1 301 ? 38.306 -28.497 -0.533 1.00 22.66 300 CYS B N 1
ATOM 5942 C CA . CYS B 1 301 ? 39.449 -27.958 0.195 1.00 24.60 300 CYS B CA 1
ATOM 5943 C C . CYS B 1 301 ? 40.096 -26.836 -0.621 1.00 25.81 300 CYS B C 1
ATOM 5944 O O . CYS B 1 301 ? 39.774 -26.635 -1.784 1.00 26.03 300 CYS B O 1
ATOM 5947 N N . ASN B 1 302 ? 41.004 -26.071 -0.007 1.00 22.95 301 ASN B N 1
ATOM 5948 C CA . ASN B 1 302 ? 41.837 -25.130 -0.766 1.00 26.11 301 ASN B CA 1
ATOM 5949 C C . ASN B 1 302 ? 43.294 -25.240 -0.302 1.00 26.69 301 ASN B C 1
ATOM 5950 O O . ASN B 1 302 ? 43.589 -25.800 0.756 1.00 27.49 301 ASN B O 1
ATOM 5955 N N . HIS B 1 303 ? 44.213 -24.717 -1.125 1.00 25.56 302 HIS B N 1
ATOM 5956 C CA . HIS B 1 303 ? 45.662 -24.753 -0.896 1.00 28.03 302 HIS B CA 1
ATOM 5957 C C . HIS B 1 303 ? 46.219 -23.327 -0.968 1.00 26.84 302 HIS B C 1
ATOM 5958 O O . HIS B 1 303 ? 45.814 -22.529 -1.829 1.00 27.24 302 HIS B O 1
ATOM 5965 N N . ASN B 1 304 ? 47.143 -23.001 -0.071 1.00 27.76 303 ASN B N 1
ATOM 5966 C CA . ASN B 1 304 ? 47.514 -21.600 0.152 1.00 27.22 303 ASN B CA 1
ATOM 5967 C C . ASN B 1 304 ? 49.022 -21.394 0.158 1.00 27.87 303 ASN B C 1
ATOM 5968 O O . ASN B 1 304 ? 49.734 -22.053 0.926 1.00 27.60 303 ASN B O 1
ATOM 5973 N N . ALA B 1 305 ? 49.503 -20.464 -0.685 1.00 28.08 304 ALA B N 1
ATOM 5974 C CA . ALA B 1 305 ? 50.910 -20.065 -0.721 1.00 28.98 304 ALA B CA 1
ATOM 5975 C C . ALA B 1 305 ? 51.112 -18.663 -0.144 1.00 27.43 304 ALA B C 1
ATOM 5976 O O . ALA B 1 305 ? 50.230 -17.802 -0.256 1.00 29.02 304 ALA B O 1
ATOM 5978 N N . TYR B 1 306 ? 52.305 -18.410 0.430 1.00 28.15 305 TYR B N 1
ATOM 5979 C CA . TYR B 1 306 ? 52.606 -17.068 0.963 1.00 27.54 305 TYR B CA 1
ATOM 5980 C C . TYR B 1 306 ? 52.429 -15.992 -0.118 1.00 28.20 305 TYR B C 1
ATOM 5981 O O . TYR B 1 306 ? 52.773 -16.205 -1.286 1.00 28.95 305 TYR B O 1
ATOM 5990 N N . ASP B 1 307 ? 51.896 -14.820 0.272 1.00 29.63 306 ASP B N 1
ATOM 5991 C CA . ASP B 1 307 ? 51.801 -13.661 -0.633 1.00 32.25 306 ASP B CA 1
ATOM 5992 C C . ASP B 1 307 ? 52.188 -12.391 0.120 1.00 33.83 306 ASP B C 1
ATOM 5993 O O . ASP B 1 307 ? 51.622 -12.105 1.180 1.00 34.76 306 ASP B O 1
ATOM 5998 N N . ALA B 1 308 ? 53.113 -11.607 -0.416 1.00 31.30 307 ALA B N 1
ATOM 5999 C CA . ALA B 1 308 ? 53.565 -10.446 0.355 1.00 35.06 307 ALA B CA 1
ATOM 6000 C C . ALA B 1 308 ? 52.461 -9.384 0.526 1.00 36.15 307 ALA B C 1
ATOM 6001 O O . ALA B 1 308 ? 52.400 -8.732 1.569 1.00 43.29 307 ALA B O 1
ATOM 6003 N N . ASP B 1 309 ? 51.570 -9.198 -0.449 1.00 34.82 308 ASP B N 1
ATOM 6004 C CA . ASP B 1 309 ? 50.554 -8.156 -0.298 1.00 40.54 308 ASP B CA 1
ATOM 6005 C C . ASP B 1 309 ? 49.281 -8.627 0.422 1.00 36.99 308 ASP B C 1
ATOM 6006 O O . ASP B 1 309 ? 48.677 -7.854 1.180 1.00 34.26 308 ASP B O 1
ATOM 6011 N N . ASP B 1 310 ? 48.859 -9.874 0.216 1.00 36.05 309 ASP B N 1
ATOM 6012 C CA . ASP B 1 310 ? 47.591 -10.379 0.712 1.00 33.08 309 ASP B CA 1
ATOM 6013 C C . ASP B 1 310 ? 47.754 -11.450 1.787 1.00 36.29 309 ASP B C 1
ATOM 6014 O O . ASP B 1 310 ? 46.755 -12.015 2.246 1.00 29.68 309 ASP B O 1
ATOM 6019 N N . MET B 1 311 ? 48.985 -11.737 2.220 1.00 33.02 310 MET B N 1
ATOM 6020 C CA . MET B 1 311 ? 49.246 -12.811 3.188 1.00 32.04 310 MET B CA 1
ATOM 6021 C C . MET B 1 311 ? 49.134 -14.209 2.585 1.00 31.71 310 MET B C 1
ATOM 6022 O O . MET B 1 311 ? 50.073 -15.006 2.715 1.00 32.10 310 MET B O 1
ATOM 6027 N N . PHE B 1 312 ? 48.029 -14.521 1.904 1.00 31.02 311 PHE B N 1
ATOM 6028 C CA . PHE B 1 312 ? 47.885 -15.817 1.240 1.00 29.69 311 PHE B CA 1
ATOM 6029 C C . PHE B 1 312 ? 47.407 -15.627 -0.202 1.00 30.77 311 PHE B C 1
ATOM 6030 O O . PHE B 1 312 ? 46.742 -14.647 -0.534 1.00 29.86 311 PHE B O 1
ATOM 6038 N N . LYS B 1 313 ? 47.711 -16.613 -1.046 1.00 29.90 312 LYS B N 1
ATOM 6039 C CA . LYS B 1 313 ? 47.204 -16.699 -2.414 1.00 31.66 312 LYS B CA 1
ATOM 6040 C C . LYS B 1 313 ? 46.641 -18.100 -2.633 1.00 29.29 312 LYS B C 1
ATOM 6041 O O . LYS B 1 313 ? 47.278 -19.090 -2.260 1.00 26.19 312 LYS B O 1
ATOM 6047 N N . ASN B 1 314 ? 45.412 -18.172 -3.162 1.00 27.82 313 ASN B N 1
ATOM 6048 C CA . ASN B 1 314 ? 44.752 -19.435 -3.484 1.00 27.95 313 ASN B CA 1
ATOM 6049 C C . ASN B 1 314 ? 45.433 -20.116 -4.674 1.00 31.56 313 ASN B C 1
ATOM 6050 O O . ASN B 1 314 ? 45.537 -19.497 -5.740 1.00 31.62 313 ASN B O 1
ATOM 6055 N N . VAL B 1 315 ? 45.914 -21.377 -4.517 1.00 29.66 314 VAL B N 1
ATOM 6056 C CA . VAL B 1 315 ? 46.646 -22.072 -5.594 1.00 28.46 314 VAL B CA 1
ATOM 6057 C C . VAL B 1 315 ? 46.093 -23.492 -5.799 1.00 33.66 314 VAL B C 1
ATOM 6058 O O . VAL B 1 315 ? 45.391 -24.038 -4.942 1.00 31.67 314 VAL B O 1
ATOM 6062 N N . LYS B 1 316 ? 46.388 -24.087 -6.970 1.00 31.57 315 LYS B N 1
ATOM 6063 C CA . LYS B 1 316 ? 45.927 -25.455 -7.228 1.00 34.00 315 LYS B CA 1
ATOM 6064 C C . LYS B 1 316 ? 46.794 -26.479 -6.504 1.00 36.05 315 LYS B C 1
ATOM 6065 O O . LYS B 1 316 ? 48.000 -26.290 -6.324 1.00 35.57 315 LYS B O 1
ATOM 6071 N N . ASN B 1 317 ? 46.174 -27.591 -6.110 1.00 33.18 316 ASN B N 1
ATOM 6072 C CA . ASN B 1 317 ? 46.939 -28.713 -5.586 1.00 34.80 316 ASN B CA 1
ATOM 6073 C C . ASN B 1 317 ? 48.081 -29.062 -6.553 1.00 40.15 316 ASN B C 1
ATOM 6074 O O . ASN B 1 317 ? 47.878 -29.143 -7.773 1.00 37.75 316 ASN B O 1
ATOM 6079 N N . SER B 1 318 ? 49.302 -29.248 -6.018 1.00 38.69 317 SER B N 1
ATOM 6080 C CA . SER B 1 318 ? 50.407 -29.611 -6.896 1.00 40.99 317 SER B CA 1
ATOM 6081 C C . SER B 1 318 ? 50.349 -31.067 -7.338 1.00 41.93 317 SER B C 1
ATOM 6082 O O . SER B 1 318 ? 51.077 -31.449 -8.264 1.00 45.47 317 SER B O 1
ATOM 6085 N N . GLN B 1 319 ? 49.560 -31.893 -6.670 1.00 41.19 318 GLN B N 1
ATOM 6086 C CA . GLN B 1 319 ? 49.325 -33.260 -7.123 1.00 45.06 318 GLN B CA 1
ATOM 6087 C C . GLN B 1 319 ? 48.071 -33.350 -8.003 1.00 45.45 318 GLN B C 1
ATOM 6088 O O . GLN B 1 319 ? 47.124 -32.559 -7.876 1.00 38.28 318 GLN B O 1
ATOM 6094 N N . THR B 1 320 ? 48.043 -34.376 -8.857 1.00 45.33 319 THR B N 1
ATOM 6095 C CA . THR B 1 320 ? 46.952 -34.559 -9.819 1.00 43.71 319 THR B CA 1
ATOM 6096 C C . THR B 1 320 ? 45.708 -35.078 -9.100 1.00 34.52 319 THR B C 1
ATOM 6097 O O . THR B 1 320 ? 45.763 -36.137 -8.465 1.00 38.65 319 THR B O 1
ATOM 6101 N N . VAL B 1 321 ? 44.587 -34.346 -9.208 1.00 35.72 320 VAL B N 1
ATOM 6102 C CA . VAL B 1 321 ? 43.337 -34.675 -8.515 1.00 31.59 320 VAL B CA 1
ATOM 6103 C C . VAL B 1 321 ? 42.154 -34.402 -9.455 1.00 30.34 320 VAL B C 1
ATOM 6104 O O . VAL B 1 321 ? 42.312 -33.844 -10.537 1.00 29.83 320 VAL B O 1
ATOM 6108 N N . GLU B 1 322 ? 40.958 -34.851 -9.051 1.00 27.91 321 GLU B N 1
ATOM 6109 C CA . GLU B 1 322 ? 39.729 -34.633 -9.824 1.00 28.45 321 GLU B CA 1
ATOM 6110 C C . GLU B 1 322 ? 39.015 -33.353 -9.363 1.00 28.85 321 GLU B C 1
ATOM 6111 O O . GLU B 1 322 ? 39.002 -33.042 -8.167 1.00 25.37 321 GLU B O 1
ATOM 6117 N N . TYR B 1 323 ? 38.390 -32.626 -10.322 1.00 28.46 322 TYR B N 1
ATOM 6118 C CA . TYR B 1 323 ? 37.622 -31.394 -10.068 1.00 28.74 322 TYR B CA 1
ATOM 6119 C C . TYR B 1 323 ? 36.169 -31.539 -10.557 1.00 30.52 322 TYR B C 1
ATOM 6120 O O . TYR B 1 323 ? 35.900 -32.191 -11.576 1.00 31.70 322 TYR B O 1
ATOM 6129 N N . THR B 1 324 ? 35.222 -30.919 -9.846 1.00 28.53 323 THR B N 1
ATOM 6130 C CA . THR B 1 324 ? 33.844 -30.804 -10.338 1.00 29.84 323 THR B CA 1
ATOM 6131 C C . THR B 1 324 ? 33.757 -29.729 -11.448 1.00 30.67 323 THR B C 1
ATOM 6132 O O . THR B 1 324 ? 34.734 -29.044 -11.761 1.00 26.72 323 THR B O 1
ATOM 6136 N N . ASP B 1 325 ? 32.563 -29.565 -12.055 1.00 26.68 324 ASP B N 1
ATOM 6137 C CA . ASP B 1 325 ? 32.401 -28.658 -13.193 1.00 28.26 324 ASP B CA 1
ATOM 6138 C C . ASP B 1 325 ? 32.523 -27.180 -12.795 1.00 27.25 324 ASP B C 1
ATOM 6139 O O . ASP B 1 325 ? 32.841 -26.350 -13.659 1.00 29.46 324 ASP B O 1
ATOM 6144 N N . ILE B 1 326 ? 32.361 -26.839 -11.505 1.00 24.35 325 ILE B N 1
ATOM 6145 C CA . ILE B 1 326 ? 32.565 -25.455 -11.033 1.00 22.64 325 ILE B CA 1
ATOM 6146 C C . ILE B 1 326 ? 34.018 -25.198 -10.643 1.00 25.62 325 ILE B C 1
ATOM 6147 O O . ILE B 1 326 ? 34.354 -24.100 -10.177 1.00 28.54 325 ILE B O 1
ATOM 6152 N N . GLY B 1 327 ? 34.872 -26.200 -10.750 1.00 23.62 326 GLY B N 1
ATOM 6153 C CA . GLY B 1 327 ? 36.278 -26.045 -10.457 1.00 27.28 326 GLY B CA 1
ATOM 6154 C C . GLY B 1 327 ? 36.729 -26.404 -9.059 1.00 28.05 326 GLY B C 1
ATOM 6155 O O . GLY B 1 327 ? 37.810 -25.968 -8.665 1.00 28.12 326 GLY B O 1
ATOM 6156 N N . TRP B 1 328 ? 35.970 -27.192 -8.289 1.00 25.14 327 TRP B N 1
ATOM 6157 C CA . TRP B 1 328 ? 36.332 -27.503 -6.901 1.00 25.76 327 TRP B CA 1
ATOM 6158 C C . TRP B 1 328 ? 36.918 -28.908 -6.766 1.00 26.04 327 TRP B C 1
ATOM 6159 O O . TRP B 1 328 ? 36.330 -29.878 -7.266 1.00 26.12 327 TRP B O 1
ATOM 6170 N N . GLU B 1 329 ? 38.037 -29.026 -6.040 1.00 24.67 328 GLU B N 1
ATOM 6171 C CA . GLU B 1 329 ? 38.662 -30.352 -5.827 1.00 25.13 328 GLU B CA 1
ATOM 6172 C C . GLU B 1 329 ? 37.708 -31.335 -5.123 1.00 30.93 328 GLU B C 1
ATOM 6173 O O . GLU B 1 329 ? 36.978 -30.960 -4.193 1.00 22.75 328 GLU B O 1
ATOM 6179 N N . ILE B 1 330 ? 37.701 -32.599 -5.579 1.00 26.55 329 ILE B N 1
ATOM 6180 C CA . ILE B 1 330 ? 36.954 -33.669 -4.903 1.00 23.28 329 ILE B CA 1
ATOM 6181 C C . ILE B 1 330 ? 37.895 -34.268 -3.859 1.00 25.81 329 ILE B C 1
ATOM 6182 O O . ILE B 1 330 ? 38.902 -34.877 -4.230 1.00 27.54 329 ILE B O 1
ATOM 6187 N N . ALA B 1 331 ? 37.575 -34.095 -2.562 1.00 22.96 330 ALA B N 1
ATOM 6188 C CA . ALA B 1 331 ? 38.496 -34.453 -1.470 1.00 26.03 330 ALA B CA 1
ATOM 6189 C C . ALA B 1 331 ? 37.735 -34.923 -0.223 1.00 25.55 330 ALA B C 1
ATOM 6190 O O . ALA B 1 331 ? 37.724 -34.243 0.816 1.00 23.86 330 ALA B O 1
ATOM 6192 N N . PRO B 1 332 ? 37.150 -36.132 -0.259 1.00 24.26 331 PRO B N 1
ATOM 6193 C CA . PRO B 1 332 ? 36.396 -36.606 0.924 1.00 23.14 331 PRO B CA 1
ATOM 6194 C C . PRO B 1 332 ? 37.235 -36.785 2.216 1.00 24.68 331 PRO B C 1
ATOM 6195 O O . PRO B 1 332 ? 36.722 -36.569 3.344 1.00 23.25 331 PRO B O 1
ATOM 6199 N N . GLN B 1 333 ? 38.522 -37.157 2.096 1.00 25.00 332 GLN B N 1
ATOM 6200 C CA . GLN B 1 333 ? 39.353 -37.266 3.294 1.00 29.05 332 GLN B CA 1
ATOM 6201 C C . GLN B 1 333 ? 39.433 -35.922 4.030 1.00 27.02 332 GLN B C 1
ATOM 6202 O O . GLN B 1 333 ? 39.460 -35.873 5.278 1.00 26.76 332 GLN B O 1
ATOM 6208 N N . ALA B 1 334 ? 39.439 -34.819 3.272 1.00 24.46 333 ALA B N 1
ATOM 6209 C CA . ALA B 1 334 ? 39.471 -33.500 3.892 1.00 25.20 333 ALA B CA 1
ATOM 6210 C C . ALA B 1 334 ? 38.202 -33.211 4.709 1.00 23.59 333 ALA B C 1
ATOM 6211 O O . ALA B 1 334 ? 38.257 -32.459 5.696 1.00 24.89 333 ALA B O 1
ATOM 6213 N N . PHE B 1 335 ? 37.054 -33.767 4.302 1.00 24.20 334 PHE B N 1
ATOM 6214 C CA . PHE B 1 335 ? 35.813 -33.619 5.068 1.00 21.74 334 PHE B CA 1
ATOM 6215 C C . PHE B 1 335 ? 35.983 -34.219 6.461 1.00 25.24 334 PHE B C 1
ATOM 6216 O O . PHE B 1 335 ? 35.650 -33.578 7.484 1.00 21.60 334 PHE B O 1
ATOM 6224 N N . THR B 1 336 ? 36.502 -35.463 6.507 1.00 22.61 335 THR B N 1
ATOM 6225 C CA . THR B 1 336 ? 36.709 -36.120 7.813 1.00 23.27 335 THR B CA 1
ATOM 6226 C C . THR B 1 336 ? 37.662 -35.297 8.680 1.00 25.38 335 THR B C 1
ATOM 6227 O O . THR B 1 336 ? 37.393 -35.052 9.875 1.00 24.52 335 THR B O 1
ATOM 6231 N N . GLU B 1 337 ? 38.780 -34.844 8.085 1.00 22.40 336 GLU B N 1
ATOM 6232 C CA . GLU B 1 337 ? 39.741 -34.054 8.862 1.00 24.65 336 GLU B CA 1
ATOM 6233 C C . GLU B 1 337 ? 39.121 -32.779 9.437 1.00 24.64 336 GLU B C 1
ATOM 6234 O O . GLU B 1 337 ? 39.373 -32.434 10.606 1.00 23.43 336 GLU B O 1
ATOM 6240 N N . LEU B 1 338 ? 38.356 -32.043 8.619 1.00 24.97 337 LEU B N 1
ATOM 6241 C CA . LEU B 1 338 ? 37.747 -30.787 9.067 1.00 24.46 337 LEU B CA 1
ATOM 6242 C C . LEU B 1 338 ? 36.871 -31.017 10.292 1.00 25.04 337 LEU B C 1
ATOM 6243 O O . LEU B 1 338 ? 36.952 -30.269 11.290 1.00 22.81 337 LEU B O 1
ATOM 6248 N N . LEU B 1 339 ? 36.045 -32.072 10.230 1.00 23.90 338 LEU B N 1
ATOM 6249 C CA . LEU B 1 339 ? 35.092 -32.359 11.305 1.00 23.56 338 LEU B CA 1
ATOM 6250 C C . LEU B 1 339 ? 35.824 -32.747 12.595 1.00 25.06 338 LEU B C 1
ATOM 6251 O O . LEU B 1 339 ? 35.528 -32.224 13.683 1.00 24.32 338 LEU B O 1
ATOM 6256 N N . VAL B 1 340 ? 36.789 -33.664 12.487 1.00 24.71 339 VAL B N 1
ATOM 6257 C CA . VAL B 1 340 ? 37.515 -34.091 13.685 1.00 23.67 339 VAL B CA 1
ATOM 6258 C C . VAL B 1 340 ? 38.314 -32.932 14.299 1.00 24.55 339 VAL B C 1
ATOM 6259 O O . VAL B 1 340 ? 38.432 -32.827 15.533 1.00 25.23 339 VAL B O 1
ATOM 6263 N N . ASN B 1 341 ? 38.944 -32.096 13.464 1.00 27.10 340 ASN B N 1
ATOM 6264 C CA . ASN B 1 341 ? 39.738 -30.985 13.994 1.00 26.18 340 ASN B CA 1
ATOM 6265 C C . ASN B 1 341 ? 38.852 -29.957 14.706 1.00 26.62 340 ASN B C 1
ATOM 6266 O O . ASN B 1 341 ? 39.244 -29.415 15.758 1.00 26.37 340 ASN B O 1
ATOM 6271 N N . LEU B 1 342 ? 37.668 -29.647 14.146 1.00 25.69 341 LEU B N 1
ATOM 6272 C CA . LEU B 1 342 ? 36.788 -28.685 14.821 1.00 24.84 341 LEU B CA 1
ATOM 6273 C C . LEU B 1 342 ? 36.245 -29.263 16.135 1.00 27.88 341 LEU B C 1
ATOM 6274 O O . LEU B 1 342 ? 36.122 -28.543 17.149 1.00 25.60 341 LEU B O 1
ATOM 6279 N N . HIS B 1 343 ? 35.950 -30.574 16.139 1.00 23.95 342 HIS B N 1
ATOM 6280 C CA . HIS B 1 343 ? 35.578 -31.278 17.363 1.00 27.79 342 HIS B CA 1
ATOM 6281 C C . HIS B 1 343 ? 36.669 -31.167 18.424 1.00 28.75 342 HIS B C 1
ATOM 6282 O O . HIS B 1 343 ? 36.372 -31.052 19.622 1.00 27.73 342 HIS B O 1
ATOM 6289 N N . LYS B 1 344 ? 37.948 -31.233 18.011 1.00 29.16 343 LYS B N 1
ATOM 6290 C CA . LYS B 1 344 ? 39.013 -31.112 18.997 1.00 29.03 343 LYS B CA 1
ATOM 6291 C C . LYS B 1 344 ? 39.185 -29.675 19.482 1.00 28.31 343 LYS B C 1
ATOM 6292 O O . LYS B 1 344 ? 39.705 -29.483 20.585 1.00 31.75 343 LYS B O 1
ATOM 6298 N N . GLN B 1 345 ? 38.769 -28.668 18.703 1.00 26.52 344 GLN B N 1
ATOM 6299 C CA . GLN B 1 345 ? 39.064 -27.288 19.106 1.00 28.66 344 GLN B CA 1
ATOM 6300 C C . GLN B 1 345 ? 38.041 -26.653 20.007 1.00 26.50 344 GLN B C 1
ATOM 6301 O O . GLN B 1 345 ? 38.376 -25.695 20.709 1.00 27.81 344 GLN B O 1
ATOM 6307 N N . TYR B 1 346 ? 36.786 -27.078 19.913 1.00 24.06 345 TYR B N 1
ATOM 6308 C CA . TYR B 1 346 ? 35.656 -26.435 20.571 1.00 28.53 345 TYR B CA 1
ATOM 6309 C C . TYR B 1 346 ? 34.793 -27.514 21.211 1.00 27.44 345 TYR B C 1
ATOM 6310 O O . TYR B 1 346 ? 34.819 -28.667 20.785 1.00 26.44 345 TYR B O 1
ATOM 6319 N N . THR B 1 347 ? 34.009 -27.119 22.223 1.00 28.76 346 THR B N 1
ATOM 6320 C CA . THR B 1 347 ? 32.944 -27.957 22.777 1.00 31.06 346 THR B CA 1
ATOM 6321 C C . THR B 1 347 ? 31.691 -27.672 21.957 1.00 27.76 346 THR B C 1
ATOM 6322 O O . THR B 1 347 ? 30.979 -26.703 22.211 1.00 30.91 346 THR B O 1
ATOM 6326 N N . LEU B 1 348 ? 31.395 -28.543 20.989 1.00 28.73 347 LEU B N 1
ATOM 6327 C CA . LEU B 1 348 ? 30.393 -28.213 19.988 1.00 25.07 347 LEU B CA 1
ATOM 6328 C C . LEU B 1 348 ? 29.014 -28.715 20.388 1.00 26.73 347 LEU B C 1
ATOM 6329 O O . LEU B 1 348 ? 28.885 -29.718 21.094 1.00 22.79 347 LEU B O 1
ATOM 6334 N N . PRO B 1 349 ? 27.952 -28.078 19.918 1.00 24.86 348 PRO B N 1
ATOM 6335 C CA . PRO B 1 349 ? 26.632 -28.729 19.944 1.00 28.33 348 PRO B CA 1
ATOM 6336 C C . PRO B 1 349 ? 26.578 -29.834 18.902 1.00 24.92 348 PRO B C 1
ATOM 6337 O O . PRO B 1 349 ? 27.472 -29.923 18.048 1.00 24.44 348 PRO B O 1
ATOM 6341 N N . PRO B 1 350 ? 25.534 -30.665 18.897 1.00 27.63 349 PRO B N 1
ATOM 6342 C CA . PRO B 1 350 ? 25.369 -31.632 17.793 1.00 25.85 349 PRO B CA 1
ATOM 6343 C C . PRO B 1 350 ? 25.451 -30.940 16.440 1.00 25.40 349 PRO B C 1
ATOM 6344 O O . PRO B 1 350 ? 25.008 -29.793 16.290 1.00 24.29 349 PRO B O 1
ATOM 6348 N N . ILE B 1 351 ? 25.982 -31.662 15.439 1.00 24.04 350 ILE B N 1
ATOM 6349 C CA . ILE B 1 351 ? 26.167 -31.143 14.074 1.00 23.58 350 ILE B CA 1
ATOM 6350 C C . ILE B 1 351 ? 25.139 -31.808 13.150 1.00 23.51 350 ILE B C 1
ATOM 6351 O O . ILE B 1 351 ? 24.834 -33.007 13.288 1.00 24.21 350 ILE B O 1
ATOM 6356 N N . TYR B 1 352 ? 24.585 -31.024 12.227 1.00 22.19 351 TYR B N 1
ATOM 6357 C CA . TYR B 1 352 ? 23.932 -31.549 11.026 1.00 22.32 351 TYR B CA 1
ATOM 6358 C C . TYR B 1 352 ? 24.687 -31.078 9.785 1.00 20.44 351 TYR B C 1
ATOM 6359 O O . TYR B 1 352 ? 24.994 -29.884 9.651 1.00 20.84 351 TYR B O 1
ATOM 6368 N N . ILE B 1 353 ? 24.948 -31.999 8.850 1.00 21.63 352 ILE B N 1
ATOM 6369 C CA . ILE B 1 353 ? 25.482 -31.597 7.553 1.00 20.15 352 ILE B CA 1
ATOM 6370 C C . ILE B 1 353 ? 24.304 -31.037 6.760 1.00 23.02 352 ILE B C 1
ATOM 6371 O O . ILE B 1 353 ? 23.492 -31.796 6.213 1.00 21.59 352 ILE B O 1
ATOM 6376 N N . THR B 1 354 ? 24.213 -29.691 6.677 1.00 20.68 353 THR B N 1
ATOM 6377 C CA . THR B 1 354 ? 23.056 -29.050 6.051 1.00 21.26 353 THR B CA 1
ATOM 6378 C C . THR B 1 354 ? 23.242 -28.808 4.543 1.00 21.82 353 THR B C 1
ATOM 6379 O O . THR B 1 354 ? 22.245 -28.545 3.873 1.00 21.88 353 THR B O 1
ATOM 6383 N N . GLU B 1 355 ? 24.456 -28.989 3.974 1.00 21.23 354 GLU B N 1
ATOM 6384 C CA . GLU B 1 355 ? 24.669 -29.016 2.522 1.00 23.08 354 GLU B CA 1
ATOM 6385 C C . GLU B 1 355 ? 25.933 -29.812 2.235 1.00 21.87 354 GLU B C 1
ATOM 6386 O O . GLU B 1 355 ? 26.952 -29.610 2.906 1.00 23.29 354 GLU B O 1
ATOM 6392 N N . ASN B 1 356 ? 25.865 -30.677 1.207 1.00 20.77 355 ASN B N 1
ATOM 6393 C CA . ASN B 1 356 ? 27.017 -31.343 0.610 1.00 22.15 355 ASN B CA 1
ATOM 6394 C C . ASN B 1 356 ? 26.597 -31.823 -0.782 1.00 23.35 355 ASN B C 1
ATOM 6395 O O . ASN B 1 356 ? 25.497 -32.350 -0.926 1.00 24.53 355 ASN B O 1
ATOM 6400 N N . GLY B 1 357 ? 27.421 -31.585 -1.806 1.00 21.60 356 GLY B N 1
ATOM 6401 C CA . GLY B 1 357 ? 27.028 -31.932 -3.171 1.00 22.60 356 GLY B CA 1
ATOM 6402 C C . GLY B 1 357 ? 28.053 -31.493 -4.215 1.00 23.57 356 GLY B C 1
ATOM 6403 O O . GLY B 1 357 ? 29.164 -31.065 -3.886 1.00 25.16 356 GLY B O 1
ATOM 6404 N N . ALA B 1 358 ? 27.691 -31.670 -5.504 1.00 24.25 357 ALA B N 1
ATOM 6405 C CA . ALA B 1 358 ? 28.622 -31.466 -6.621 1.00 22.94 357 ALA B CA 1
ATOM 6406 C C . ALA B 1 358 ? 27.938 -30.870 -7.844 1.00 22.23 357 ALA B C 1
ATOM 6407 O O . ALA B 1 358 ? 26.829 -31.278 -8.201 1.00 23.21 357 ALA B O 1
ATOM 6409 N N . ALA B 1 359 ? 28.631 -29.937 -8.525 1.00 23.43 358 ALA B N 1
ATOM 6410 C CA . ALA B 1 359 ? 28.220 -29.455 -9.844 1.00 25.33 358 ALA B CA 1
ATOM 6411 C C . ALA B 1 359 ? 28.869 -30.318 -10.934 1.00 27.01 358 ALA B C 1
ATOM 6412 O O . ALA B 1 359 ? 30.078 -30.563 -10.893 1.00 30.09 358 ALA B O 1
ATOM 6414 N N . CYS B 1 360 ? 28.066 -30.790 -11.892 1.00 25.34 359 CYS B N 1
ATOM 6415 C CA . CYS B 1 360 ? 28.517 -31.660 -12.982 1.00 28.34 359 CYS B CA 1
ATOM 6416 C C . CYS B 1 360 ? 27.969 -31.166 -14.310 1.00 30.19 359 CYS B C 1
ATOM 6417 O O . CYS B 1 360 ? 26.930 -30.498 -14.354 1.00 29.42 359 CYS B O 1
ATOM 6420 N N . ALA B 1 361 ? 28.659 -31.541 -15.402 1.00 31.63 360 ALA B N 1
ATOM 6421 C CA . ALA B 1 361 ? 28.252 -31.174 -16.770 1.00 32.55 360 ALA B CA 1
ATOM 6422 C C . ALA B 1 361 ? 27.134 -32.101 -17.276 1.00 32.29 360 ALA B C 1
ATOM 6423 O O . ALA B 1 361 ? 27.302 -32.882 -18.210 1.00 32.43 360 ALA B O 1
ATOM 6425 N N . ASP B 1 362 ? 25.966 -31.992 -16.650 1.00 32.30 361 ASP B N 1
ATOM 6426 C CA . ASP B 1 362 ? 24.892 -32.967 -16.859 1.00 30.44 361 ASP B CA 1
ATOM 6427 C C . ASP B 1 362 ? 24.207 -32.780 -18.206 1.00 33.22 361 ASP B C 1
ATOM 6428 O O . ASP B 1 362 ? 23.886 -31.664 -18.602 1.00 30.69 361 ASP B O 1
ATOM 6433 N N . GLN B 1 363 ? 23.924 -33.894 -18.883 1.00 31.02 362 GLN B N 1
ATOM 6434 C CA . GLN B 1 363 ? 23.209 -33.908 -20.152 1.00 35.44 362 GLN B CA 1
ATOM 6435 C C . GLN B 1 363 ? 22.119 -34.972 -20.110 1.00 32.87 362 GLN B C 1
ATOM 6436 O O . GLN B 1 363 ? 22.332 -36.073 -19.597 1.00 29.31 362 GLN B O 1
ATOM 6442 N N . ILE B 1 364 ? 20.981 -34.687 -20.709 1.00 30.05 363 ILE B N 1
ATOM 6443 C CA . ILE B 1 364 ? 19.913 -35.676 -20.770 1.00 36.28 363 ILE B CA 1
ATOM 6444 C C . ILE B 1 364 ? 20.020 -36.450 -22.087 1.00 37.53 363 ILE B C 1
ATOM 6445 O O . ILE B 1 364 ? 19.949 -35.873 -23.179 1.00 36.93 363 ILE B O 1
ATOM 6450 N N . ILE B 1 365 ? 20.266 -37.757 -21.982 1.00 33.16 364 ILE B N 1
ATOM 6451 C CA . ILE B 1 365 ? 20.530 -38.624 -23.117 1.00 36.92 364 ILE B CA 1
ATOM 6452 C C . ILE B 1 365 ? 19.672 -39.873 -22.952 1.00 43.38 364 ILE B C 1
ATOM 6453 O O . ILE B 1 365 ? 19.790 -40.582 -21.942 1.00 36.84 364 ILE B O 1
ATOM 6458 N N . ASP B 1 366 ? 18.780 -40.118 -23.919 1.00 47.28 365 ASP B N 1
ATOM 6459 C CA . ASP B 1 366 ? 17.902 -41.290 -23.889 1.00 48.91 365 ASP B CA 1
ATOM 6460 C C . ASP B 1 366 ? 16.958 -41.250 -22.700 1.00 45.07 365 ASP B C 1
ATOM 6461 O O . ASP B 1 366 ? 16.653 -42.288 -22.111 1.00 43.77 365 ASP B O 1
ATOM 6466 N N . GLY B 1 367 ? 16.524 -40.049 -22.311 1.00 42.21 366 GLY B N 1
ATOM 6467 C CA . GLY B 1 367 ? 15.612 -39.923 -21.201 1.00 40.79 366 GLY B CA 1
ATOM 6468 C C . GLY B 1 367 ? 16.250 -40.026 -19.829 1.00 38.42 366 GLY B C 1
ATOM 6469 O O . GLY B 1 367 ? 15.517 -40.027 -18.832 1.00 35.53 366 GLY B O 1
ATOM 6470 N N . GLU B 1 368 ? 17.582 -40.135 -19.734 1.00 35.84 367 GLU B N 1
ATOM 6471 C CA . GLU B 1 368 ? 18.252 -40.293 -18.445 1.00 33.90 367 GLU B CA 1
ATOM 6472 C C . GLU B 1 368 ? 19.447 -39.349 -18.337 1.00 30.04 367 GLU B C 1
ATOM 6473 O O . GLU B 1 368 ? 19.903 -38.758 -19.324 1.00 29.01 367 GLU B O 1
ATOM 6479 N N . ILE B 1 369 ? 19.937 -39.211 -17.102 1.00 27.48 368 ILE B N 1
ATOM 6480 C CA . ILE B 1 369 ? 21.134 -38.420 -16.775 1.00 26.62 368 ILE B CA 1
ATOM 6481 C C . ILE B 1 369 ? 22.094 -39.357 -16.049 1.00 26.83 368 ILE B C 1
ATOM 6482 O O . ILE B 1 369 ? 21.882 -39.694 -14.879 1.00 25.58 368 ILE B O 1
ATOM 6487 N N . ASN B 1 370 ? 23.170 -39.760 -16.725 1.00 26.20 369 ASN B N 1
ATOM 6488 C CA . ASN B 1 370 ? 24.106 -40.741 -16.143 1.00 28.40 369 ASN B CA 1
ATOM 6489 C C . ASN B 1 370 ? 25.233 -39.989 -15.434 1.00 30.73 369 ASN B C 1
ATOM 6490 O O . ASN B 1 370 ? 26.352 -39.879 -15.941 1.00 28.88 369 ASN B O 1
ATOM 6495 N N . ASP B 1 371 ? 24.933 -39.451 -14.239 1.00 26.56 370 ASP B N 1
ATOM 6496 C CA . ASP B 1 371 ? 25.886 -38.534 -13.565 1.00 26.24 370 ASP B CA 1
ATOM 6497 C C . ASP B 1 371 ? 26.821 -39.307 -12.620 1.00 24.91 370 ASP B C 1
ATOM 6498 O O . ASP B 1 371 ? 26.848 -39.140 -11.404 1.00 24.44 370 ASP B O 1
ATOM 6503 N N . GLU B 1 372 ? 27.657 -40.139 -13.230 1.00 27.35 371 GLU B N 1
ATOM 6504 C CA . GLU B 1 372 ? 28.524 -41.026 -12.460 1.00 28.36 371 GLU B CA 1
ATOM 6505 C C . GLU B 1 372 ? 29.495 -40.254 -11.539 1.00 27.66 371 GLU B C 1
ATOM 6506 O O . GLU B 1 372 ? 29.776 -40.712 -10.411 1.00 27.20 371 GLU B O 1
ATOM 6512 N N . GLN B 1 373 ? 29.976 -39.064 -11.957 1.00 27.33 372 GLN B N 1
ATOM 6513 C CA . GLN B 1 373 ? 30.830 -38.270 -11.059 1.00 28.80 372 GLN B CA 1
ATOM 6514 C C . GLN B 1 373 ? 30.111 -37.932 -9.757 1.00 27.12 372 GLN B C 1
ATOM 6515 O O . GLN B 1 373 ? 30.707 -37.975 -8.670 1.00 22.92 372 GLN B O 1
ATOM 6521 N N . ARG B 1 374 ? 28.824 -37.571 -9.845 1.00 24.21 373 ARG B N 1
ATOM 6522 C CA . ARG B 1 374 ? 28.088 -37.192 -8.648 1.00 25.05 373 ARG B CA 1
ATOM 6523 C C . ARG B 1 374 ? 27.820 -38.416 -7.781 1.00 26.29 373 ARG B C 1
ATOM 6524 O O . ARG B 1 374 ? 27.851 -38.331 -6.543 1.00 23.12 373 ARG B O 1
ATOM 6532 N N . VAL B 1 375 ? 27.552 -39.565 -8.408 1.00 23.66 374 VAL B N 1
ATOM 6533 C CA . VAL B 1 375 ? 27.413 -40.786 -7.613 1.00 24.21 374 VAL B CA 1
ATOM 6534 C C . VAL B 1 375 ? 28.688 -41.027 -6.786 1.00 21.68 374 VAL B C 1
ATOM 6535 O O . VAL B 1 375 ? 28.630 -41.300 -5.575 1.00 24.15 374 VAL B O 1
ATOM 6539 N N . ARG B 1 376 ? 29.859 -40.928 -7.420 1.00 23.36 375 ARG B N 1
ATOM 6540 C CA . ARG B 1 376 ? 31.091 -41.170 -6.668 1.00 25.45 375 ARG B CA 1
ATOM 6541 C C . ARG B 1 376 ? 31.313 -40.107 -5.591 1.00 22.53 375 ARG B C 1
ATOM 6542 O O . ARG B 1 376 ? 31.737 -40.427 -4.474 1.00 22.37 375 ARG B O 1
ATOM 6550 N N . TYR B 1 377 ? 31.018 -38.840 -5.896 1.00 22.12 376 TYR B N 1
ATOM 6551 C CA . TYR B 1 377 ? 31.161 -37.784 -4.885 1.00 22.21 376 TYR B CA 1
ATOM 6552 C C . TYR B 1 377 ? 30.310 -38.075 -3.652 1.00 23.66 376 TYR B C 1
ATOM 6553 O O . TYR B 1 377 ? 30.786 -37.996 -2.508 1.00 23.64 376 TYR B O 1
ATOM 6562 N N . LEU B 1 378 ? 29.027 -38.376 -3.863 1.00 22.10 377 LEU B N 1
ATOM 6563 C CA . LEU B 1 378 ? 28.145 -38.616 -2.732 1.00 22.11 377 LEU B CA 1
ATOM 6564 C C . LEU B 1 378 ? 28.577 -39.838 -1.936 1.00 23.55 377 LEU B C 1
ATOM 6565 O O . LEU B 1 378 ? 28.587 -39.786 -0.702 1.00 23.66 377 LEU B O 1
ATOM 6570 N N . ASP B 1 379 ? 28.929 -40.947 -2.613 1.00 22.69 378 ASP B N 1
ATOM 6571 C CA . ASP B 1 379 ? 29.396 -42.151 -1.893 1.00 23.99 378 ASP B CA 1
ATOM 6572 C C . ASP B 1 379 ? 30.623 -41.833 -1.011 1.00 24.67 378 ASP B C 1
ATOM 6573 O O . ASP B 1 379 ? 30.674 -42.196 0.184 1.00 24.64 378 ASP B O 1
ATOM 6578 N N . GLY B 1 380 ? 31.604 -41.115 -1.582 1.00 23.05 379 GLY B N 1
ATOM 6579 C CA . GLY B 1 380 ? 32.806 -40.765 -0.830 1.00 22.77 379 GLY B CA 1
ATOM 6580 C C . GLY B 1 380 ? 32.518 -39.892 0.379 1.00 23.83 379 GLY B C 1
ATOM 6581 O O . GLY B 1 380 ? 33.050 -40.134 1.471 1.00 21.89 379 GLY B O 1
ATOM 6582 N N . HIS B 1 381 ? 31.639 -38.885 0.220 1.00 23.48 380 HIS B N 1
ATOM 6583 C CA . HIS B 1 381 ? 31.442 -37.914 1.305 1.00 22.79 380 HIS B CA 1
ATOM 6584 C C . HIS B 1 381 ? 30.493 -38.422 2.392 1.00 21.52 380 HIS B C 1
ATOM 6585 O O . HIS B 1 381 ? 30.679 -38.101 3.585 1.00 20.44 380 HIS B O 1
ATOM 6592 N N . ILE B 1 382 ? 29.510 -39.257 2.031 1.00 21.16 381 ILE B N 1
ATOM 6593 C CA . ILE B 1 382 ? 28.680 -39.903 3.048 1.00 23.31 381 ILE B CA 1
ATOM 6594 C C . ILE B 1 382 ? 29.526 -40.875 3.894 1.00 22.16 381 ILE B C 1
ATOM 6595 O O . ILE B 1 382 ? 29.436 -40.877 5.141 1.00 19.78 381 ILE B O 1
ATOM 6600 N N . ASN B 1 383 ? 30.411 -41.668 3.250 1.00 21.65 382 ASN B N 1
ATOM 6601 C CA . ASN B 1 383 ? 31.329 -42.471 4.073 1.00 23.71 382 ASN B CA 1
ATOM 6602 C C . ASN B 1 383 ? 32.318 -41.605 4.880 1.00 24.93 382 ASN B C 1
ATOM 6603 O O . ASN B 1 383 ? 32.702 -41.993 6.000 1.00 25.61 382 ASN B O 1
ATOM 6608 N N . ALA B 1 384 ? 32.735 -40.429 4.360 1.00 23.63 383 ALA B N 1
ATOM 6609 C CA . ALA B 1 384 ? 33.623 -39.557 5.142 1.00 20.95 383 ALA B CA 1
ATOM 6610 C C . ALA B 1 384 ? 32.961 -39.088 6.440 1.00 22.16 383 ALA B C 1
ATOM 6611 O O . ALA B 1 384 ? 33.636 -38.938 7.482 1.00 24.51 383 ALA B O 1
ATOM 6613 N N . VAL B 1 385 ? 31.646 -38.837 6.391 1.00 23.59 384 VAL B N 1
ATOM 6614 C CA . VAL B 1 385 ? 30.893 -38.485 7.599 1.00 22.84 384 VAL B CA 1
ATOM 6615 C C . VAL B 1 385 ? 30.825 -39.678 8.565 1.00 23.72 384 VAL B C 1
ATOM 6616 O O . VAL B 1 385 ? 30.998 -39.530 9.786 1.00 22.26 384 VAL B O 1
ATOM 6620 N N . ASN B 1 386 ? 30.551 -40.871 8.039 1.00 23.29 385 ASN B N 1
ATOM 6621 C CA . ASN B 1 386 ? 30.596 -42.051 8.909 1.00 25.23 385 ASN B CA 1
ATOM 6622 C C . ASN B 1 386 ? 31.953 -42.168 9.634 1.00 23.17 385 ASN B C 1
ATOM 6623 O O . ASN B 1 386 ? 32.010 -42.518 10.822 1.00 24.20 385 ASN B O 1
ATOM 6628 N N . HIS B 1 387 ? 33.058 -41.907 8.924 1.00 24.95 386 HIS B N 1
ATOM 6629 C CA . HIS B 1 387 ? 34.384 -42.016 9.542 1.00 22.97 386 HIS B CA 1
ATOM 6630 C C . HIS B 1 387 ? 34.549 -40.990 10.672 1.00 26.23 386 HIS B C 1
ATOM 6631 O O . HIS B 1 387 ? 35.122 -41.293 11.733 1.00 24.03 386 HIS B O 1
ATOM 6638 N N . ALA B 1 388 ? 34.057 -39.767 10.459 1.00 22.16 387 ALA B N 1
ATOM 6639 C CA . ALA B 1 388 ? 34.086 -38.776 11.547 1.00 22.27 387 ALA B CA 1
ATOM 6640 C C . ALA B 1 388 ? 33.231 -39.219 12.759 1.00 24.36 387 ALA B C 1
ATOM 6641 O O . ALA B 1 388 ? 33.653 -39.051 13.913 1.00 22.77 387 ALA B O 1
ATOM 6643 N N . ILE B 1 389 ? 32.038 -39.800 12.524 1.00 22.55 388 ILE B N 1
ATOM 6644 C CA . ILE B 1 389 ? 31.213 -40.340 13.626 1.00 23.26 388 ILE B CA 1
ATOM 6645 C C . ILE B 1 389 ? 31.949 -41.459 14.387 1.00 25.46 388 ILE B C 1
ATOM 6646 O O . ILE B 1 389 ? 31.933 -41.517 15.630 1.00 27.46 388 ILE B O 1
ATOM 6651 N N . GLU B 1 390 ? 32.627 -42.354 13.664 1.00 27.09 389 GLU B N 1
ATOM 6652 C CA . GLU B 1 390 ? 33.384 -43.403 14.346 1.00 29.38 389 GLU B CA 1
ATOM 6653 C C . GLU B 1 390 ? 34.568 -42.839 15.132 1.00 31.07 389 GLU B C 1
ATOM 6654 O O . GLU B 1 390 ? 35.091 -43.527 16.009 1.00 30.27 389 GLU B O 1
ATOM 6660 N N . SER B 1 391 ? 35.017 -41.634 14.813 1.00 27.91 390 SER B N 1
ATOM 6661 C CA . SER B 1 391 ? 36.071 -40.934 15.533 1.00 27.58 390 SER B CA 1
ATOM 6662 C C . SER B 1 391 ? 35.545 -40.132 16.723 1.00 28.11 390 SER B C 1
ATOM 6663 O O . SER B 1 391 ? 36.329 -39.440 17.383 1.00 29.85 390 SER B O 1
ATOM 6666 N N . GLY B 1 392 ? 34.239 -40.145 16.955 1.00 27.64 391 GLY B N 1
ATOM 6667 C CA . GLY B 1 392 ? 33.629 -39.519 18.103 1.00 27.76 391 GLY B CA 1
ATOM 6668 C C . GLY B 1 392 ? 32.903 -38.207 17.865 1.00 26.10 391 GLY B C 1
ATOM 6669 O O . GLY B 1 392 ? 32.530 -37.557 18.851 1.00 28.22 391 GLY B O 1
ATOM 6670 N N . VAL B 1 393 ? 32.714 -37.777 16.610 1.00 22.87 392 VAL B N 1
ATOM 6671 C CA . VAL B 1 393 ? 32.061 -36.486 16.361 1.00 22.16 392 VAL B CA 1
ATOM 6672 C C . VAL B 1 393 ? 30.557 -36.717 16.368 1.00 23.93 392 VAL B C 1
ATOM 6673 O O . VAL B 1 393 ? 30.080 -37.649 15.717 1.00 24.70 392 VAL B O 1
ATOM 6677 N N . ASP B 1 394 ? 29.818 -35.889 17.111 1.00 21.97 393 ASP B N 1
ATOM 6678 C CA . ASP B 1 394 ? 28.363 -36.049 17.256 1.00 27.18 393 ASP B CA 1
ATOM 6679 C C . ASP B 1 394 ? 27.656 -35.382 16.082 1.00 26.11 393 ASP B C 1
ATOM 6680 O O . ASP B 1 394 ? 27.438 -34.163 16.073 1.00 25.75 393 ASP B O 1
ATOM 6685 N N . ILE B 1 395 ? 27.324 -36.178 15.076 1.00 24.16 394 ILE B N 1
ATOM 6686 C CA . ILE B 1 395 ? 26.695 -35.716 13.840 1.00 23.68 394 ILE B CA 1
ATOM 6687 C C . ILE B 1 395 ? 25.367 -36.475 13.711 1.00 24.92 394 ILE B C 1
ATOM 6688 O O . ILE B 1 395 ? 25.362 -37.701 13.834 1.00 25.04 394 ILE B O 1
ATOM 6693 N N . ARG B 1 396 ? 24.249 -35.762 13.446 1.00 23.67 395 ARG B N 1
ATOM 6694 C CA . ARG B 1 396 ? 22.910 -36.376 13.529 1.00 26.55 395 ARG B CA 1
ATOM 6695 C C . ARG B 1 396 ? 22.055 -36.325 12.252 1.00 24.11 395 ARG B C 1
ATOM 6696 O O . ARG B 1 396 ? 20.894 -36.793 12.273 1.00 25.26 395 ARG B O 1
ATOM 6704 N N . GLY B 1 397 ? 22.583 -35.825 11.140 1.00 23.26 396 GLY B N 1
ATOM 6705 C CA . GLY B 1 397 ? 21.819 -35.827 9.905 1.00 22.18 396 GLY B CA 1
ATOM 6706 C C . GLY B 1 397 ? 22.692 -35.390 8.746 1.00 23.69 396 GLY B C 1
ATOM 6707 O O . GLY B 1 397 ? 23.749 -34.778 8.944 1.00 24.09 396 GLY B O 1
ATOM 6708 N N . TYR B 1 398 ? 22.211 -35.674 7.527 1.00 19.71 397 TYR B N 1
ATOM 6709 C CA . TYR B 1 398 ? 22.938 -35.364 6.277 1.00 19.01 397 TYR B CA 1
ATOM 6710 C C . TYR B 1 398 ? 21.951 -34.937 5.192 1.00 22.55 397 TYR B C 1
ATOM 6711 O O . TYR B 1 398 ? 21.031 -35.706 4.878 1.00 20.60 397 TYR B O 1
ATOM 6720 N N . PHE B 1 399 ? 22.153 -33.743 4.586 1.00 19.77 398 PHE B N 1
ATOM 6721 C CA . PHE B 1 399 ? 21.251 -33.176 3.568 1.00 22.22 398 PHE B CA 1
ATOM 6722 C C . PHE B 1 399 ? 22.059 -32.971 2.294 1.00 24.52 398 PHE B C 1
ATOM 6723 O O . PHE B 1 399 ? 23.025 -32.186 2.297 1.00 21.48 398 PHE B O 1
ATOM 6731 N N . ALA B 1 400 ? 21.633 -33.623 1.200 1.00 24.44 399 ALA B N 1
ATOM 6732 C CA . ALA B 1 400 ? 22.260 -33.409 -0.104 1.00 25.16 399 ALA B CA 1
ATOM 6733 C C . ALA B 1 400 ? 21.862 -32.063 -0.710 1.00 22.65 399 ALA B C 1
ATOM 6734 O O . ALA B 1 400 ? 20.680 -31.710 -0.738 1.00 22.26 399 ALA B O 1
ATOM 6736 N N . TRP B 1 401 ? 22.846 -31.314 -1.207 1.00 21.51 400 TRP B N 1
ATOM 6737 C CA . TRP B 1 401 ? 22.583 -30.134 -2.039 1.00 23.99 400 TRP B CA 1
ATOM 6738 C C . TRP B 1 401 ? 22.739 -30.581 -3.487 1.00 24.38 400 TRP B C 1
ATOM 6739 O O . TRP B 1 401 ? 23.843 -30.950 -3.877 1.00 21.65 400 TRP B O 1
ATOM 6750 N N . SER B 1 402 ? 21.661 -30.530 -4.286 1.00 20.12 401 SER B N 1
ATOM 6751 C CA . SER B 1 402 ? 20.324 -29.987 -4.012 1.00 20.97 401 SER B CA 1
ATOM 6752 C C . SER B 1 402 ? 19.226 -30.985 -4.483 1.00 24.17 401 SER B C 1
ATOM 6753 O O . SER B 1 402 ? 19.477 -31.863 -5.305 1.00 23.75 401 SER B O 1
ATOM 6756 N N . LEU B 1 403 ? 18.006 -30.797 -3.984 1.00 23.80 402 LEU B N 1
ATOM 6757 C CA . LEU B 1 403 ? 16.827 -31.475 -4.548 1.00 21.69 402 LEU B CA 1
ATOM 6758 C C . LEU B 1 403 ? 16.793 -31.435 -6.091 1.00 24.26 402 LEU B C 1
ATOM 6759 O O . LEU B 1 403 ? 16.552 -32.464 -6.740 1.00 24.46 402 LEU B O 1
ATOM 6764 N N . MET B 1 404 ? 17.070 -30.271 -6.713 1.00 21.61 403 MET B N 1
ATOM 6765 C CA . MET B 1 404 ? 16.988 -30.138 -8.165 1.00 23.55 403 MET B CA 1
ATOM 6766 C C . MET B 1 404 ? 17.954 -29.029 -8.626 1.00 25.16 403 MET B C 1
ATOM 6767 O O . MET B 1 404 ? 18.433 -28.213 -7.823 1.00 22.64 403 MET B O 1
ATOM 6772 N N . ASP B 1 405 ? 18.282 -29.053 -9.922 1.00 22.84 404 ASP B N 1
ATOM 6773 C CA . ASP B 1 405 ? 19.040 -27.971 -10.549 1.00 21.62 404 ASP B CA 1
ATOM 6774 C C . ASP B 1 405 ? 18.347 -26.630 -10.289 1.00 23.26 404 ASP B C 1
ATOM 6775 O O . ASP B 1 405 ? 17.113 -26.560 -10.213 1.00 24.31 404 ASP B O 1
ATOM 6780 N N . ASN B 1 406 ? 19.131 -25.546 -10.137 1.00 23.48 405 ASN B N 1
ATOM 6781 C CA . ASN B 1 406 ? 18.504 -24.263 -9.778 1.00 22.46 405 ASN B CA 1
ATOM 6782 C C . ASN B 1 406 ? 19.442 -23.087 -10.123 1.00 24.19 405 ASN B C 1
ATOM 6783 O O . ASN B 1 406 ? 20.517 -23.265 -10.714 1.00 21.57 405 ASN B O 1
ATOM 6788 N N . PHE B 1 407 ? 19.050 -21.872 -9.715 1.00 21.03 406 PHE B N 1
ATOM 6789 C CA . PHE B 1 407 ? 19.838 -20.670 -9.966 1.00 24.55 406 PHE B CA 1
ATOM 6790 C C . PHE B 1 407 ? 21.010 -20.622 -8.994 1.00 23.57 406 PHE B C 1
ATOM 6791 O O . PHE B 1 407 ? 20.811 -20.375 -7.803 1.00 25.07 406 PHE B O 1
ATOM 6799 N N . GLU B 1 408 ? 22.232 -20.847 -9.510 1.00 23.27 407 GLU B N 1
ATOM 6800 C CA . GLU B 1 408 ? 23.464 -20.922 -8.691 1.00 23.99 407 GLU B CA 1
ATOM 6801 C C . GLU B 1 408 ? 24.194 -19.568 -8.609 1.00 24.84 407 GLU B C 1
ATOM 6802 O O . GLU B 1 408 ? 25.396 -19.435 -8.948 1.00 23.95 407 GLU B O 1
ATOM 6808 N N . TRP B 1 409 ? 23.455 -18.564 -8.117 1.00 22.16 408 TRP B N 1
ATOM 6809 C CA . TRP B 1 409 ? 23.995 -17.245 -7.679 1.00 23.95 408 TRP B CA 1
ATOM 6810 C C . TRP B 1 409 ? 24.778 -16.600 -8.820 1.00 24.36 408 TRP B C 1
ATOM 6811 O O . TRP B 1 409 ? 24.226 -16.429 -9.921 1.00 25.38 408 TRP B O 1
ATOM 6822 N N . ALA B 1 410 ? 26.048 -16.198 -8.623 1.00 23.50 409 ALA B N 1
ATOM 6823 C CA . ALA B 1 410 ? 26.711 -15.460 -9.704 1.00 23.15 409 ALA B CA 1
ATOM 6824 C C . ALA B 1 410 ? 27.037 -16.337 -10.925 1.00 25.10 409 ALA B C 1
ATOM 6825 O O . ALA B 1 410 ? 27.211 -15.792 -12.016 1.00 24.99 409 ALA B O 1
ATOM 6827 N N . GLU B 1 411 ? 27.020 -17.673 -10.793 1.00 21.71 410 GLU B N 1
ATOM 6828 C CA . GLU B 1 411 ? 27.113 -18.590 -11.942 1.00 23.30 410 GLU B CA 1
ATOM 6829 C C . GLU B 1 411 ? 25.819 -18.725 -12.756 1.00 26.62 410 GLU B C 1
ATOM 6830 O O . GLU B 1 411 ? 25.832 -19.372 -13.830 1.00 26.36 410 GLU B O 1
ATOM 6836 N N . GLY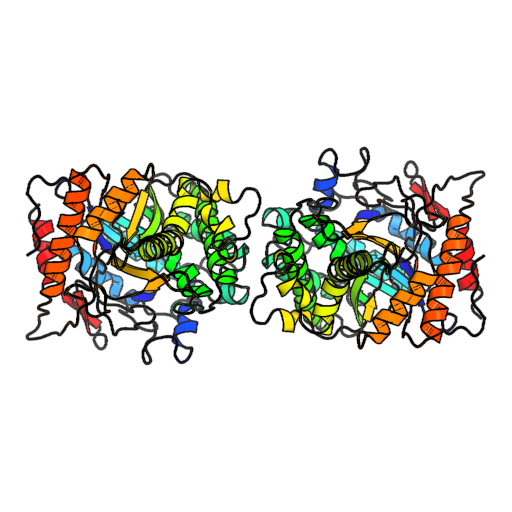 B 1 412 ? 24.708 -18.138 -12.295 1.00 22.76 411 GLY B N 1
ATOM 6837 C CA . GLY B 1 412 ? 23.452 -18.295 -13.017 1.00 24.12 411 GLY B CA 1
ATOM 6838 C C . GLY B 1 412 ? 23.030 -19.758 -13.123 1.00 22.71 411 GLY B C 1
ATOM 6839 O O . GLY B 1 412 ? 23.235 -20.572 -12.216 1.00 23.94 411 GLY B O 1
ATOM 6840 N N . TYR B 1 413 ? 22.425 -20.118 -14.244 1.00 24.06 412 TYR B N 1
ATOM 6841 C CA . TYR B 1 413 ? 22.019 -21.525 -14.373 1.00 25.77 412 TYR B CA 1
ATOM 6842 C C . TYR B 1 413 ? 23.139 -22.433 -14.904 1.00 28.02 412 TYR B C 1
ATOM 6843 O O . TYR B 1 413 ? 22.917 -23.654 -15.045 1.00 28.41 412 TYR B O 1
ATOM 6852 N N . SER B 1 414 ? 24.351 -21.897 -15.132 1.00 24.35 413 SER B N 1
ATOM 6853 C CA . SER B 1 414 ? 25.383 -22.684 -15.829 1.00 25.98 413 SER B CA 1
ATOM 6854 C C . SER B 1 414 ? 25.974 -23.808 -14.977 1.00 30.11 413 SER B C 1
ATOM 6855 O O . SER B 1 414 ? 26.787 -24.584 -15.493 1.00 28.64 413 SER B O 1
ATOM 6858 N N . LYS B 1 415 ? 25.650 -23.883 -13.687 1.00 27.36 414 LYS B N 1
ATOM 6859 C CA . LYS B 1 415 ? 26.189 -24.905 -12.785 1.00 23.74 414 LYS B CA 1
ATOM 6860 C C . LYS B 1 415 ? 25.034 -25.691 -12.194 1.00 29.13 414 LYS B C 1
ATOM 6861 O O . LYS B 1 415 ? 24.220 -25.131 -11.450 1.00 26.87 414 LYS B O 1
ATOM 6867 N N . ARG B 1 416 ? 24.999 -26.993 -12.479 1.00 23.01 415 ARG B N 1
ATOM 6868 C CA . ARG B 1 416 ? 23.887 -27.855 -12.102 1.00 26.13 415 ARG B CA 1
ATOM 6869 C C . ARG B 1 416 ? 24.287 -28.720 -10.907 1.00 23.65 415 ARG B C 1
ATOM 6870 O O . ARG B 1 416 ? 25.174 -29.570 -11.041 1.00 20.55 415 ARG B O 1
ATOM 6878 N N . PHE B 1 417 ? 23.580 -28.561 -9.766 1.00 21.98 416 PHE B N 1
ATOM 6879 C CA . PHE B 1 417 ? 23.871 -29.316 -8.522 1.00 23.31 416 PHE B CA 1
ATOM 6880 C C . PHE B 1 417 ? 22.811 -30.358 -8.143 1.00 22.54 416 PHE B C 1
ATOM 6881 O O . PHE B 1 417 ? 22.927 -30.984 -7.072 1.00 22.87 416 PHE B O 1
ATOM 6889 N N . GLY B 1 418 ? 21.744 -30.513 -8.920 1.00 22.18 417 GLY B N 1
ATOM 6890 C CA . GLY B 1 418 ? 20.594 -31.286 -8.435 1.00 21.63 417 GLY B CA 1
ATOM 6891 C C . GLY B 1 418 ? 20.832 -32.793 -8.440 1.00 25.33 417 GLY B C 1
ATOM 6892 O O . GLY B 1 418 ? 21.678 -33.328 -9.173 1.00 22.29 417 GLY B O 1
ATOM 6893 N N . LEU B 1 419 ? 20.104 -33.486 -7.553 1.00 20.41 418 LEU B N 1
ATOM 6894 C CA . LEU B 1 419 ? 19.886 -34.920 -7.762 1.00 23.53 418 LEU B CA 1
ATOM 6895 C C . LEU B 1 419 ? 18.789 -35.166 -8.807 1.00 24.34 418 LEU B C 1
ATOM 6896 O O . LEU B 1 419 ? 18.601 -36.297 -9.276 1.00 24.09 418 LEU B O 1
ATOM 6901 N N . THR B 1 420 ? 18.092 -34.114 -9.208 1.00 22.10 419 THR B N 1
ATOM 6902 C CA . THR B 1 420 ? 17.038 -34.113 -10.210 1.00 20.65 419 THR B CA 1
ATOM 6903 C C . THR B 1 420 ? 17.371 -33.067 -11.279 1.00 25.43 419 THR B C 1
ATOM 6904 O O . THR B 1 420 ? 17.714 -31.925 -10.945 1.00 23.11 419 THR B O 1
ATOM 6908 N N . TYR B 1 421 ? 17.262 -33.433 -12.546 1.00 21.83 420 TYR B N 1
ATOM 6909 C CA . TYR B 1 421 ? 17.502 -32.499 -13.658 1.00 22.39 420 TYR B CA 1
ATOM 6910 C C . TYR B 1 421 ? 16.263 -31.641 -13.971 1.00 23.92 420 TYR B C 1
ATOM 6911 O O . TYR B 1 421 ? 15.142 -32.146 -13.957 1.00 22.09 420 TYR B O 1
ATOM 6920 N N . VAL B 1 422 ? 16.464 -30.349 -14.305 1.00 24.11 421 VAL B N 1
ATOM 6921 C CA . VAL B 1 422 ? 15.374 -29.446 -14.700 1.00 23.97 421 VAL B CA 1
ATOM 6922 C C . VAL B 1 422 ? 15.640 -28.911 -16.108 1.00 25.13 421 VAL B C 1
ATOM 6923 O O . VAL B 1 422 ? 16.693 -28.316 -16.365 1.00 25.41 421 VAL B O 1
ATOM 6927 N N . ASP B 1 423 ? 14.695 -29.137 -17.022 1.00 25.94 422 ASP B N 1
ATOM 6928 C CA . ASP B 1 423 ? 14.674 -28.454 -18.315 1.00 25.27 422 ASP B CA 1
ATOM 6929 C C . ASP B 1 423 ? 13.996 -27.105 -18.099 1.00 27.74 422 ASP B C 1
ATOM 6930 O O . ASP B 1 423 ? 12.790 -27.051 -17.844 1.00 29.16 422 ASP B O 1
ATOM 6935 N N . TYR B 1 424 ? 14.756 -26.009 -18.170 1.00 28.00 423 TYR B N 1
ATOM 6936 C CA . TYR B 1 424 ? 14.177 -24.723 -17.773 1.00 29.69 423 TYR B CA 1
ATOM 6937 C C . TYR B 1 424 ? 13.128 -24.201 -18.760 1.00 33.79 423 TYR B C 1
ATOM 6938 O O . TYR B 1 424 ? 12.363 -23.293 -18.420 1.00 33.81 423 TYR B O 1
ATOM 6947 N N . GLN B 1 425 ? 13.115 -24.704 -19.982 1.00 33.90 424 GLN B N 1
ATOM 6948 C CA . GLN B 1 425 ? 12.143 -24.255 -20.971 1.00 36.14 424 GLN B CA 1
ATOM 6949 C C . GLN B 1 425 ? 10.771 -24.906 -20.757 1.00 36.34 424 GLN B C 1
ATOM 6950 O O . GLN B 1 425 ? 9.743 -24.231 -20.865 1.00 35.51 424 GLN B O 1
ATOM 6956 N N . THR B 1 426 ? 10.728 -26.197 -20.409 1.00 31.68 425 THR B N 1
ATOM 6957 C CA . THR B 1 426 ? 9.470 -26.887 -20.131 1.00 31.89 425 THR B CA 1
ATOM 6958 C C . THR B 1 426 ? 9.191 -27.100 -18.638 1.00 31.45 425 THR B C 1
ATOM 6959 O O . THR B 1 426 ? 8.100 -27.581 -18.297 1.00 30.52 425 THR B O 1
ATOM 6963 N N . GLN B 1 427 ? 10.169 -26.860 -17.758 1.00 29.34 426 GLN B N 1
ATOM 6964 C CA . GLN B 1 427 ? 10.092 -27.139 -16.325 1.00 29.43 426 GLN B CA 1
ATOM 6965 C C . GLN B 1 427 ? 9.965 -28.637 -15.995 1.00 27.88 426 GLN B C 1
ATOM 6966 O O . GLN B 1 427 ? 9.724 -28.997 -14.829 1.00 28.38 426 GLN B O 1
ATOM 6972 N N . GLU B 1 428 ? 10.148 -29.525 -16.968 1.00 24.17 427 GLU B N 1
ATOM 6973 C CA . GLU B 1 428 ? 10.102 -30.950 -16.649 1.00 27.00 427 GLU B CA 1
ATOM 6974 C C . GLU B 1 428 ? 11.246 -31.325 -15.714 1.00 25.79 427 GLU B C 1
ATOM 6975 O O . GLU B 1 428 ? 12.384 -30.891 -15.917 1.00 26.28 427 GLU B O 1
ATOM 6981 N N . ARG B 1 429 ? 10.929 -32.131 -14.682 1.00 25.09 428 ARG B N 1
ATOM 6982 C CA . ARG B 1 429 ? 11.886 -32.690 -13.726 1.00 25.74 428 ARG B CA 1
ATOM 6983 C C . ARG B 1 429 ? 12.180 -34.142 -14.101 1.00 26.22 428 ARG B C 1
ATOM 6984 O O . ARG B 1 429 ? 11.254 -34.886 -14.415 1.00 27.09 428 ARG B O 1
ATOM 6992 N N . THR B 1 430 ? 13.462 -34.541 -14.088 1.00 23.17 429 THR B N 1
ATOM 6993 C CA . THR B 1 430 ? 13.864 -35.928 -14.379 1.00 23.97 429 THR B CA 1
ATOM 6994 C C . THR B 1 430 ? 14.872 -36.392 -13.330 1.00 25.88 429 THR B C 1
ATOM 6995 O O . THR B 1 430 ? 15.960 -35.837 -13.237 1.00 20.54 429 THR B O 1
ATOM 6999 N N . ILE B 1 431 ? 14.534 -37.429 -12.554 1.00 25.46 430 ILE B N 1
ATOM 7000 C CA . ILE B 1 431 ? 15.479 -37.911 -11.532 1.00 23.93 430 ILE B CA 1
ATOM 7001 C C . ILE B 1 431 ? 16.746 -38.452 -12.207 1.00 26.43 430 ILE B C 1
ATOM 7002 O O . ILE B 1 431 ? 16.660 -39.241 -13.152 1.00 29.20 430 ILE B O 1
ATOM 7007 N N . LYS B 1 432 ? 17.928 -38.033 -11.721 1.00 22.67 431 LYS B N 1
ATOM 7008 C CA . LYS B 1 432 ? 19.220 -38.477 -12.260 1.00 25.13 431 LYS B CA 1
ATOM 7009 C C . LYS B 1 432 ? 19.652 -39.830 -11.653 1.00 23.19 431 LYS B C 1
ATOM 7010 O O . LYS B 1 432 ? 19.122 -40.281 -10.646 1.00 23.35 431 LYS B O 1
ATOM 7016 N N . ARG B 1 433 ? 20.687 -40.450 -12.240 1.00 26.21 432 ARG B N 1
ATOM 7017 C CA . ARG B 1 433 ? 21.264 -41.664 -11.640 1.00 22.34 432 ARG B CA 1
ATOM 7018 C C . ARG B 1 433 ? 21.590 -41.479 -10.144 1.00 23.99 432 ARG B C 1
ATOM 7019 O O . ARG B 1 433 ? 21.341 -42.373 -9.317 1.00 22.11 432 ARG B O 1
ATOM 7027 N N . SER B 1 434 ? 22.142 -40.331 -9.764 1.00 23.73 433 SER B N 1
ATOM 7028 C CA . SER B 1 434 ? 22.469 -40.121 -8.352 1.00 24.37 433 SER B CA 1
ATOM 7029 C C . SER B 1 434 ? 21.209 -40.088 -7.465 1.00 23.69 433 SER B C 1
ATOM 7030 O O . SER B 1 434 ? 21.232 -40.594 -6.331 1.00 24.68 433 SER B O 1
ATOM 7033 N N . GLY B 1 435 ? 20.109 -39.494 -7.947 1.00 22.30 434 GLY B N 1
ATOM 7034 C CA . GLY B 1 435 ? 18.853 -39.547 -7.183 1.00 20.21 434 GLY B CA 1
ATOM 7035 C C . GLY B 1 435 ? 18.354 -40.978 -6.969 1.00 21.17 434 GLY B C 1
ATOM 7036 O O . GLY B 1 435 ? 17.908 -41.345 -5.870 1.00 23.26 434 GLY B O 1
ATOM 7037 N N . HIS B 1 436 ? 18.440 -41.819 -8.013 1.00 21.79 435 HIS B N 1
ATOM 7038 C CA . HIS B 1 436 ? 18.092 -43.239 -7.865 1.00 20.02 435 HIS B CA 1
ATOM 7039 C C . HIS B 1 436 ? 19.009 -43.956 -6.867 1.00 24.43 435 HIS B C 1
ATOM 7040 O O . HIS B 1 436 ? 18.542 -44.795 -6.074 1.00 26.35 435 HIS B O 1
ATOM 7047 N N . ALA B 1 437 ? 20.327 -43.652 -6.894 1.00 22.86 436 ALA B N 1
ATOM 7048 C CA . ALA B 1 437 ? 21.260 -44.314 -5.976 1.00 24.58 436 ALA B CA 1
ATOM 7049 C C . ALA B 1 437 ? 21.011 -43.909 -4.527 1.00 24.75 436 ALA B C 1
ATOM 7050 O O . ALA B 1 437 ? 21.148 -44.743 -3.614 1.00 23.90 436 ALA B O 1
ATOM 7052 N N . TYR B 1 438 ? 20.676 -42.626 -4.299 1.00 22.85 437 TYR B N 1
ATOM 7053 C CA . TYR B 1 438 ? 20.336 -42.127 -2.963 1.00 24.89 437 TYR B CA 1
ATOM 7054 C C . TYR B 1 438 ? 19.068 -42.791 -2.447 1.00 24.88 437 TYR B C 1
ATOM 7055 O O . TYR B 1 438 ? 19.008 -43.259 -1.298 1.00 23.65 437 TYR B O 1
ATOM 7064 N N . ARG B 1 439 ? 18.035 -42.856 -3.290 1.00 22.32 438 ARG B N 1
ATOM 7065 C CA . ARG B 1 439 ? 16.819 -43.538 -2.868 1.00 26.43 438 ARG B CA 1
ATOM 7066 C C . ARG B 1 439 ? 17.089 -45.000 -2.524 1.00 26.18 438 ARG B C 1
ATOM 7067 O O . ARG B 1 439 ? 16.495 -45.542 -1.588 1.00 25.58 438 ARG B O 1
ATOM 7075 N N . THR B 1 440 ? 17.939 -45.677 -3.302 1.00 25.90 439 THR B N 1
ATOM 7076 C CA . THR B 1 440 ? 18.219 -47.090 -3.003 1.00 26.03 439 THR B CA 1
ATOM 7077 C C . THR B 1 440 ? 18.909 -47.235 -1.647 1.00 25.94 439 THR B C 1
ATOM 7078 O O . THR B 1 440 ? 18.563 -48.128 -0.855 1.00 29.72 439 THR B O 1
ATOM 7082 N N . LEU B 1 441 ? 19.918 -46.389 -1.375 1.00 27.60 440 LEU B N 1
ATOM 7083 C CA . LEU B 1 441 ? 20.549 -46.361 -0.049 1.00 25.36 440 LEU B CA 1
ATOM 7084 C C . LEU B 1 441 ? 19.507 -46.227 1.068 1.00 25.89 440 LEU B C 1
ATOM 7085 O O . LEU B 1 441 ? 19.517 -46.999 2.037 1.00 24.02 440 LEU B O 1
ATOM 7090 N N . LEU B 1 442 ? 18.575 -45.255 0.934 1.00 25.64 441 LEU B N 1
ATOM 7091 C CA . LEU B 1 442 ? 17.593 -44.992 2.005 1.00 24.58 441 LEU B CA 1
ATOM 7092 C C . LEU B 1 442 ? 16.516 -46.086 2.117 1.00 30.02 441 LEU B C 1
ATOM 7093 O O . LEU B 1 442 ? 16.148 -46.488 3.232 1.00 27.99 441 LEU B O 1
ATOM 7098 N N . ASN B 1 443 ? 15.974 -46.578 0.990 1.00 30.02 442 ASN B N 1
ATOM 7099 C CA . ASN B 1 443 ? 14.906 -47.570 1.088 1.00 33.63 442 ASN B CA 1
ATOM 7100 C C . ASN B 1 443 ? 15.416 -48.930 1.559 1.00 33.97 442 ASN B C 1
ATOM 7101 O O . ASN B 1 443 ? 14.637 -49.720 2.089 1.00 32.86 442 ASN B O 1
ATOM 7106 N N . ASN B 1 444 ? 16.704 -49.222 1.421 1.00 33.08 443 ASN B N 1
ATOM 7107 C CA . ASN B 1 444 ? 17.211 -50.498 1.931 1.00 34.44 443 ASN B CA 1
ATOM 7108 C C . ASN B 1 444 ? 17.443 -50.512 3.440 1.00 34.93 443 ASN B C 1
ATOM 7109 O O . ASN B 1 444 ? 17.855 -51.546 3.968 1.00 34.84 443 ASN B O 1
ATOM 7114 N N . ARG B 1 445 ? 17.201 -49.412 4.153 1.00 32.26 444 ARG B N 1
ATOM 7115 C CA . ARG B 1 445 ? 17.372 -49.377 5.625 1.00 32.28 444 ARG B CA 1
ATOM 7116 C C . ARG B 1 445 ? 16.454 -50.356 6.392 1.00 36.45 444 ARG B C 1
ATOM 7117 O O . ARG B 1 445 ? 15.245 -50.401 6.144 1.00 37.49 444 ARG B O 1
#

Foldseek 3Di:
DFDDPLPFPCLDPLFFEAFEDECLWAAACCPPLNQFAFLQQVQLPDPPQFPDNFGRNPWLNCLPVVVVVLVLRVLLQGQAYEYEQAPSQAADPVLHGRVVSLVSVVVNLVVNVVSRHAYEYEHDEQGHGVVCVVVPHLLDLCVLVSLLSSLLVNLLSCLVRHAEYAHYAALLCNQCVDADCQNFPPGHHNLQRSLSSSLSSLLSLLSNVVSNCVNRVNHFYYHEHEDEAEAFLDPDPLSVQQRVVVCLLRPQQNVCLQFPLDHDPVCVPPPVSNHYDDDPPSSVSSHDDGQEYEYEYEAYWYWGQDPPPRTDTDDRPDDADAFPVGGGLDLLRVLVVQVVVVVVGVHHAYEHAEYWTWHPWDQDPNATAPVVGLVSNSSNVVSVSVNVVVPHRYHYYYYPHCWQTQPGNHGSRTGTHCWYADSVVSDIHGHPNSVVSSVNSVPSD/DFADPPPFPCQDPLFFEAFEDECLWAAACCPPLNQFAFLQQVQLPDPPQFPDNFGRNPWLNCLPVVVVLLVLRVVLLGQAYEYEQAPSQAADPVLHGRVVSLVSVQVSLVVNVVSRHAYEYEHDPQGHGVVCVVVPHLLDLCVLVSLLSSLLVNLLSCLVRHAEYAHEAALLCNQCVDADCQNFPPGHHNLQRSLSSSLSSLLSRLSNVVSNCVSRVNHFYYHEHEDEAEAFLDPDPLSVQQRVVVCLLRPQQNVCLQFPLDRDPVCVPPPVSNHYDDDPPSSVSSHDDGQEYEYEYEAYWYWGQDPPPSTDTDDRPDDADAFPVGGGLDQLRVLVVQLVVVVPGVHHEYEHAEYWTWHPWDQDPLATAPVVGLVSNSSNVVSVSVSVVVPHRYHYYYYPHCWQTQPGSHGSRTGTHCWYADSVVSDIGGHPNSVVSSVNNVVD

Nearest PDB structures (foldseek):
  8puo-assembly2_B  TM=1.002E+00  e=2.696E-97  Marinomonas sp. ef1
  1oim-assembly2_B  TM=9.581E-01  e=1.620E-55  Thermotoga maritima
  5ns7-assembly1_A  TM=9.720E-01  e=1.321E-53  marine metagenome
  6yn7-assembly1_C  TM=9.593E-01  e=2.194E-54  Alicyclobacillus herbarius
  6ziv-assembly6_FFF  TM=9.597E-01  e=4.397E-54  Alicyclobacillus tengchongensis

Organism: NCBI:txid1594462